Protein AF-0000000085040883 (afdb_homodimer)

Sequence (844 aa):
MKKPRRDFIKTAGLTGFGMVGGILNPQNLAFSSVSKKTGMTKADLSIIGPYGPWANGLISDQLPSLSYRNERYTSLESWRKEAMATVKERMGIPDLGAIPKVTVHDTYENDGLAFEEISWQLPYGNRTKALVIKPAGVVGELPAILAFHDHGGNKYFGLRKITRTGKAQHPLMKVHQEHYYEGKAWANEMAKRGYVVMVSDSFTFASRRVLLEEVPENRRAGLTDENPENEENIAAYNKWAADHEHVMAKSLFCGGTSWPAVFFAEDQMALNILLARKDVDSNNVGCGGLSGGGLRTVMMGGLDHRIKCAVCVGFMSTWTDFLLNRAYTHTWMAYVPRLPNELDFPEILGLRVPLPTLVLNDREDQLYTLSEMQKADKILASVFDKAGASDKYRASYYPGLHKFDKAMQAEAFDWWDKWLKSMKKPRRDFIKTAGLTGFGMVGGILNPQNLAFSSVSKKTGMTKADLSIIGPYGPWANGLISDQLPSLSYRNERYTSLESWRKEAMATVKERMGIPDLGAIPKVTVHDTYENDGLAFEEISWQLPYGNRTKALVIKPAGVVGELPAILAFHDHGGNKYFGLRKITRTGKAQHPLMKVHQEHYYEGKAWANEMAKRGYVVMVSDSFTFASRRVLLEEVPENRRAGLTDENPENEENIAAYNKWAADHEHVMAKSLFCGGTSWPAVFFAEDQMALNILLARKDVDSNNVGCGGLSGGGLRTVMMGGLDHRIKCAVCVGFMSTWTDFLLNRAYTHTWMAYVPRLPNELDFPEILGLRVPLPTLVLNDREDQLYTLSEMQKADKILASVFDKAGASDKYRASYYPGLHKFDKAMQAEAFDWWDKWLKS

pLDDT: mean 89.73, std 22.78, range [14.8, 98.94]

Organism: Cyclobacterium marinum (strain ATCC 25205 / DSM 745 / LMG 13164 / NCIMB 1802) (NCBI:txid880070)

Structure (mmCIF, N/CA/C/O backbone):
data_AF-0000000085040883-model_v1
#
loop_
_entity.id
_entity.type
_entity.pdbx_description
1 polymer 'Peptidase S9 prolyl oligopeptidase catalytic domain-containing protein'
#
loop_
_atom_site.group_PDB
_atom_site.id
_atom_site.type_symbol
_atom_site.label_atom_id
_atom_site.label_alt_id
_atom_site.label_comp_id
_atom_site.label_asym_id
_atom_site.label_entity_id
_atom_site.label_seq_id
_atom_site.pdbx_PDB_ins_code
_atom_site.Cartn_x
_atom_site.Cartn_y
_atom_site.Cartn_z
_atom_site.occupancy
_atom_site.B_iso_or_equiv
_atom_site.auth_seq_id
_atom_site.auth_comp_id
_atom_site.auth_asym_id
_atom_site.auth_atom_id
_atom_site.pdbx_PDB_model_num
ATOM 1 N N . MET A 1 1 ? -65.688 21.234 -38.344 1 17.09 1 MET A N 1
ATOM 2 C CA . MET A 1 1 ? -66.25 20.172 -39.188 1 17.09 1 MET A CA 1
ATOM 3 C C . MET A 1 1 ? -65.75 18.812 -38.719 1 17.09 1 MET A C 1
ATOM 5 O O . MET A 1 1 ? -65.938 17.797 -39.406 1 17.09 1 MET A O 1
ATOM 9 N N . LYS A 1 2 ? -64.688 18.719 -37.875 1 16.86 2 LYS A N 1
ATOM 10 C CA . LYS A 1 2 ? -63.469 18.016 -37.562 1 16.86 2 LYS A CA 1
ATOM 11 C C . LYS A 1 2 ? -63.75 16.641 -36.938 1 16.86 2 LYS A C 1
ATOM 13 O O . LYS A 1 2 ? -64.625 16.516 -36.062 1 16.86 2 LYS A O 1
ATOM 18 N N . LYS A 1 3 ? -62.969 15.617 -37.219 1 16.97 3 LYS A N 1
ATOM 19 C CA . LYS A 1 3 ? -63.094 14.375 -37.969 1 16.97 3 LYS A CA 1
ATOM 20 C C . LYS A 1 3 ? -63.531 13.227 -37.062 1 16.97 3 LYS A C 1
ATOM 22 O O . LYS A 1 3 ? -63.25 13.258 -35.844 1 16.97 3 LYS A O 1
ATOM 27 N N . PRO A 1 4 ? -63.906 12.133 -37.625 1 16.94 4 PRO A N 1
ATOM 28 C CA . PRO A 1 4 ? -64.812 10.961 -37.781 1 16.94 4 PRO A CA 1
ATOM 29 C C . PRO A 1 4 ? -64.25 9.742 -37.031 1 16.94 4 PRO A C 1
ATOM 31 O O . PRO A 1 4 ? -63.031 9.508 -37 1 16.94 4 PRO A O 1
ATOM 34 N N . ARG A 1 5 ? -64.812 9.383 -35.906 1 18.22 5 ARG A N 1
ATOM 35 C CA . ARG A 1 5 ? -64.688 8.375 -34.875 1 18.22 5 ARG A CA 1
ATOM 36 C C . ARG A 1 5 ? -64.625 6.973 -35.469 1 18.22 5 ARG A C 1
ATOM 38 O O . ARG A 1 5 ? -65.562 6.48 -36.031 1 18.22 5 ARG A O 1
ATOM 45 N N . ARG A 1 6 ? -63.312 6.734 -36.188 1 17.28 6 ARG A N 1
ATOM 46 C CA . ARG A 1 6 ? -63 5.652 -37.094 1 17.28 6 ARG A CA 1
ATOM 47 C C . ARG A 1 6 ? -63.594 4.332 -36.625 1 17.28 6 ARG A C 1
ATOM 49 O O . ARG A 1 6 ? -63.531 4.004 -35.438 1 17.28 6 ARG A O 1
ATOM 56 N N . ASP A 1 7 ? -64.375 3.707 -37.344 1 15.28 7 ASP A N 1
ATOM 57 C CA . ASP A 1 7 ? -65.312 2.65 -37.688 1 15.28 7 ASP A CA 1
ATOM 58 C C . ASP A 1 7 ? -64.75 1.277 -37.312 1 15.28 7 ASP A C 1
ATOM 60 O O . ASP A 1 7 ? -63.531 1.065 -37.281 1 15.28 7 ASP A O 1
ATOM 64 N N . PHE A 1 8 ? -65.5 0.35 -36.562 1 16.27 8 PHE A N 1
ATOM 65 C CA . PHE A 1 8 ? -65.875 -0.803 -35.75 1 16.27 8 PHE A CA 1
ATOM 66 C C . PHE A 1 8 ? -65.5 -2.102 -36.438 1 16.27 8 PHE A C 1
ATOM 68 O O . PHE A 1 8 ? -65.312 -3.141 -35.781 1 16.27 8 PHE A O 1
ATOM 75 N N . ILE A 1 9 ? -65.375 -2.166 -37.844 1 14.81 9 ILE A N 1
ATOM 76 C CA . ILE A 1 9 ? -66.188 -3.256 -38.406 1 14.81 9 ILE A CA 1
ATOM 77 C C . ILE A 1 9 ? -65.438 -4.578 -38.219 1 14.81 9 ILE A C 1
ATOM 79 O O . ILE A 1 9 ? -66.062 -5.594 -37.875 1 14.81 9 ILE A O 1
ATOM 83 N N . LYS A 1 10 ? -64.188 -4.785 -38.688 1 15.96 10 LYS A N 1
ATOM 84 C CA . LYS A 1 10 ? -64.25 -5.828 -39.719 1 15.96 10 LYS A CA 1
ATOM 85 C C . LYS A 1 10 ? -64.438 -7.203 -39.094 1 15.96 10 LYS A C 1
ATOM 87 O O . LYS A 1 10 ? -64.062 -7.449 -37.969 1 15.96 10 LYS A O 1
ATOM 92 N N . THR A 1 11 ? -65.062 -8.242 -39.688 1 15.48 11 THR A N 1
ATOM 93 C CA . THR A 1 11 ? -65.875 -9.445 -39.844 1 15.48 11 THR A CA 1
ATOM 94 C C . THR A 1 11 ? -65.062 -10.703 -39.562 1 15.48 11 THR A C 1
ATOM 96 O O . THR A 1 11 ? -65.625 -11.742 -39.188 1 15.48 11 THR A O 1
ATOM 99 N N . ALA A 1 12 ? -63.688 -10.695 -39.969 1 15.8 12 ALA A N 1
ATOM 100 C CA . ALA A 1 12 ? -63.531 -11.898 -40.781 1 15.8 12 ALA A CA 1
ATOM 101 C C . ALA A 1 12 ? -63.781 -13.156 -39.969 1 15.8 12 ALA A C 1
ATOM 103 O O . ALA A 1 12 ? -63.75 -13.117 -38.719 1 15.8 12 ALA A O 1
ATOM 104 N N . GLY A 1 13 ? -62.875 -14.273 -40.25 1 16.61 13 GLY A N 1
ATOM 105 C CA . GLY A 1 13 ? -62.969 -15.602 -40.844 1 16.61 13 GLY A CA 1
ATOM 106 C C . GLY A 1 13 ? -63.031 -16.703 -39.812 1 16.61 13 GLY A C 1
ATOM 107 O O . GLY A 1 13 ? -62.438 -16.594 -38.719 1 16.61 13 GLY A O 1
ATOM 108 N N . LEU A 1 14 ? -63.938 -17.609 -39.781 1 17.12 14 LEU A N 1
ATOM 109 C CA . LEU A 1 14 ? -64.625 -18.719 -39.156 1 17.12 14 LEU A CA 1
ATOM 110 C C . LEU A 1 14 ? -63.625 -19.75 -38.625 1 17.12 14 LEU A C 1
ATOM 112 O O . LEU A 1 14 ? -62.5 -19.828 -39.094 1 17.12 14 LEU A O 1
ATOM 116 N N . THR A 1 15 ? -64 -21.031 -37.938 1 17.17 15 THR A N 1
ATOM 117 C CA . THR A 1 15 ? -64.125 -21.875 -36.75 1 17.17 15 THR A CA 1
ATOM 118 C C . THR A 1 15 ? -63.344 -23.172 -36.969 1 17.17 15 THR A C 1
ATOM 120 O O . THR A 1 15 ? -63.312 -24.047 -36.125 1 17.17 15 THR A O 1
ATOM 123 N N . GLY A 1 16 ? -62.625 -23.453 -38.188 1 17.5 16 GLY A N 1
ATOM 124 C CA . GLY A 1 16 ? -62.688 -24.875 -38.5 1 17.5 16 GLY A CA 1
ATOM 125 C C . GLY A 1 16 ? -61.969 -25.719 -37.469 1 17.5 16 GLY A C 1
ATOM 126 O O . GLY A 1 16 ? -60.969 -25.297 -36.875 1 17.5 16 GLY A O 1
ATOM 127 N N . PHE A 1 17 ? -62.469 -26.984 -36.812 1 17.75 17 PHE A N 1
ATOM 128 C CA . PHE A 1 17 ? -62.438 -27.875 -35.656 1 17.75 17 PHE A CA 1
ATOM 129 C C . PHE A 1 17 ? -61.25 -28.828 -35.75 1 17.75 17 PHE A C 1
ATOM 131 O O . PHE A 1 17 ? -60.938 -29.562 -34.812 1 17.75 17 PHE A O 1
ATOM 138 N N . GLY A 1 18 ? -60.469 -29.031 -36.938 1 18.59 18 GLY A N 1
ATOM 139 C CA . GLY A 1 18 ? -60.156 -30.438 -37.125 1 18.59 18 GLY A CA 1
ATOM 140 C C . GLY A 1 18 ? -59.188 -30.984 -36.094 1 18.59 18 GLY A C 1
ATOM 141 O O . GLY A 1 18 ? -58.469 -30.219 -35.469 1 18.59 18 GLY A O 1
ATOM 142 N N . MET A 1 19 ? -59.125 -32.344 -35.594 1 19.59 19 MET A N 1
ATOM 143 C CA . MET A 1 19 ? -58.844 -33.281 -34.531 1 19.59 19 MET A CA 1
ATOM 144 C C . MET A 1 19 ? -57.375 -33.688 -34.562 1 19.59 19 MET A C 1
ATOM 146 O O . MET A 1 19 ? -56.938 -34.562 -33.781 1 19.59 19 MET A O 1
ATOM 150 N N . VAL A 1 20 ? -56.438 -33.25 -35.562 1 19.09 20 VAL A N 1
ATOM 151 C CA . VAL A 1 20 ? -55.406 -34.156 -36.031 1 19.09 20 VAL A CA 1
ATOM 152 C C . VAL A 1 20 ? -54.469 -34.531 -34.906 1 19.09 20 VAL A C 1
ATOM 154 O O . VAL A 1 20 ? -54.375 -33.812 -33.875 1 19.09 20 VAL A O 1
ATOM 157 N N . GLY A 1 21 ? -53.312 -35.469 -35.188 1 21.73 21 GLY A N 1
ATOM 158 C CA . GLY A 1 21 ? -52.438 -36.562 -34.875 1 21.73 21 GLY A CA 1
ATOM 159 C C . GLY A 1 21 ? -51.156 -36.156 -34.125 1 21.73 21 GLY A C 1
ATOM 160 O O . GLY A 1 21 ? -50.219 -36.938 -34 1 21.73 21 GLY A O 1
ATOM 161 N N . GLY A 1 22 ? -50.969 -35.219 -33.188 1 19.19 22 GLY A N 1
ATOM 162 C CA . GLY A 1 22 ? -49.812 -34.406 -32.875 1 19.19 22 GLY A CA 1
ATOM 163 C C . GLY A 1 22 ? -48.719 -35.156 -32.156 1 19.19 22 GLY A C 1
ATOM 164 O O . GLY A 1 22 ? -48.969 -35.875 -31.188 1 19.19 22 GLY A O 1
ATOM 165 N N . ILE A 1 23 ? -47.625 -35.562 -32.969 1 22.66 23 ILE A N 1
ATOM 166 C CA . ILE A 1 23 ? -46.344 -36.125 -32.562 1 22.66 23 ILE A CA 1
ATOM 167 C C . ILE A 1 23 ? -45.75 -35.312 -31.422 1 22.66 23 ILE A C 1
ATOM 169 O O . ILE A 1 23 ? -45.688 -34.094 -31.516 1 22.66 23 ILE A O 1
ATOM 173 N N . LEU A 1 24 ? -45.625 -35.75 -30.219 1 21.86 24 LEU A N 1
ATOM 174 C CA . LEU A 1 24 ? -45.281 -35.125 -28.953 1 21.86 24 LEU A CA 1
ATOM 175 C C . LEU A 1 24 ? -43.844 -34.594 -28.969 1 21.86 24 LEU A C 1
ATOM 177 O O . LEU A 1 24 ? -42.906 -35.406 -29.094 1 21.86 24 LEU A O 1
ATOM 181 N N . ASN A 1 25 ? -43.531 -33.5 -29.703 1 19.73 25 ASN A N 1
ATOM 182 C CA . ASN A 1 25 ? -42.156 -33 -29.781 1 19.73 25 ASN A CA 1
ATOM 183 C C . ASN A 1 25 ? -41.594 -32.75 -28.406 1 19.73 25 ASN A C 1
ATOM 185 O O . ASN A 1 25 ? -42.188 -31.984 -27.609 1 19.73 25 ASN A O 1
ATOM 189 N N . PRO A 1 26 ? -40.594 -33.5 -27.891 1 24.16 26 PRO A N 1
ATOM 190 C CA . PRO A 1 26 ? -40.125 -33.281 -26.531 1 24.16 26 PRO A CA 1
ATOM 191 C C . PRO A 1 26 ? -39.625 -31.875 -26.281 1 24.16 26 PRO A C 1
ATOM 193 O O . PRO A 1 26 ? -39.031 -31.266 -27.172 1 24.16 26 PRO A O 1
ATOM 196 N N . GLN A 1 27 ? -40.25 -31.031 -25.547 1 21.8 27 GLN A N 1
ATOM 197 C CA . GLN A 1 27 ? -40 -29.641 -25.203 1 21.8 27 GLN A CA 1
ATOM 198 C C . GLN A 1 27 ? -38.594 -29.453 -24.656 1 21.8 27 GLN A C 1
ATOM 200 O O . GLN A 1 27 ? -38.125 -30.203 -23.797 1 21.8 27 GLN A O 1
ATOM 205 N N . ASN A 1 28 ? -37.75 -28.828 -25.547 1 21.38 28 ASN A N 1
ATOM 206 C CA . ASN A 1 28 ? -36.406 -28.281 -25.25 1 21.38 28 ASN A CA 1
ATOM 207 C C . ASN A 1 28 ? -36.438 -27.438 -23.969 1 21.38 28 ASN A C 1
ATOM 209 O O . ASN A 1 28 ? -37.156 -26.438 -23.891 1 21.38 28 ASN A O 1
ATOM 213 N N . LEU A 1 29 ? -36.406 -27.938 -22.859 1 22.28 29 LEU A N 1
ATOM 214 C CA . LEU A 1 29 ? -36.281 -27.156 -21.641 1 22.28 29 LEU A CA 1
ATOM 215 C C . LEU A 1 29 ? -35.156 -26.109 -21.781 1 22.28 29 LEU A C 1
ATOM 217 O O . LEU A 1 29 ? -34 -26.469 -21.922 1 22.28 29 LEU A O 1
ATOM 221 N N . ALA A 1 30 ? -35.469 -24.953 -22.328 1 24 30 ALA A N 1
ATOM 222 C CA . ALA A 1 30 ? -34.594 -23.781 -22.297 1 24 30 ALA A CA 1
ATOM 223 C C . ALA A 1 30 ? -34.125 -23.484 -20.875 1 24 30 ALA A C 1
ATOM 225 O O . ALA A 1 30 ? -34.938 -23.156 -20 1 24 30 ALA A O 1
ATOM 226 N N . PHE A 1 31 ? -33.25 -24.203 -20.422 1 23.94 31 PHE A N 1
ATOM 227 C CA . PHE A 1 31 ? -32.562 -23.688 -19.234 1 23.94 31 PHE A CA 1
ATOM 228 C C . PHE A 1 31 ? -32.281 -22.203 -19.391 1 23.94 31 PHE A C 1
ATOM 230 O O . PHE A 1 31 ? -31.5 -21.797 -20.25 1 23.94 31 PHE A O 1
ATOM 237 N N . SER A 1 32 ? -33.375 -21.438 -19.203 1 24.66 32 SER A N 1
ATOM 238 C CA . SER A 1 32 ? -33.094 -20.016 -19.047 1 24.66 32 SER A CA 1
ATOM 239 C C . SER A 1 32 ? -31.953 -19.781 -18.062 1 24.66 32 SER A C 1
ATOM 241 O O . SER A 1 32 ? -32.062 -20.141 -16.891 1 24.66 32 SER A O 1
ATOM 243 N N . SER A 1 33 ? -30.844 -19.953 -18.531 1 26.08 33 SER A N 1
ATOM 244 C CA . SER A 1 33 ? -29.734 -19.344 -17.797 1 26.08 33 SER A CA 1
ATOM 245 C C . SER A 1 33 ? -30.094 -17.953 -17.312 1 26.08 33 SER A C 1
ATOM 247 O O . SER A 1 33 ? -30.234 -17.031 -18.125 1 26.08 33 SER A O 1
ATOM 249 N N . VAL A 1 34 ? -31.062 -17.938 -16.406 1 27.48 34 VAL A N 1
ATOM 250 C CA . VAL A 1 34 ? -31.203 -16.656 -15.711 1 27.48 34 VAL A CA 1
ATOM 251 C C . VAL A 1 34 ? -29.828 -16.094 -15.391 1 27.48 34 VAL A C 1
ATOM 253 O O . VAL A 1 34 ? -29.078 -16.656 -14.586 1 27.48 34 VAL A O 1
ATOM 256 N N . SER A 1 35 ? -29.188 -15.758 -16.359 1 26.89 35 SER A N 1
ATOM 257 C CA . SER A 1 35 ? -28.188 -14.758 -16.031 1 26.89 35 SER A CA 1
ATOM 258 C C . SER A 1 35 ? -28.75 -13.672 -15.133 1 26.89 35 SER A C 1
ATOM 260 O O . SER A 1 35 ? -29.609 -12.898 -15.547 1 26.89 35 SER A O 1
ATOM 262 N N . LYS A 1 36 ? -29.109 -14 -13.938 1 29.69 36 LYS A N 1
ATOM 263 C CA . LYS A 1 36 ? -29.297 -12.797 -13.125 1 29.69 36 LYS A CA 1
ATOM 264 C C . LYS A 1 36 ? -28.328 -11.695 -13.547 1 29.69 36 LYS A C 1
ATOM 266 O O . LYS A 1 36 ? -27.109 -11.812 -13.359 1 29.69 36 LYS A O 1
ATOM 271 N N . LYS A 1 37 ? -28.625 -11.031 -14.609 1 33.06 37 LYS A N 1
ATOM 272 C CA . LYS A 1 37 ? -28.156 -9.656 -14.625 1 33.06 37 LYS A CA 1
ATOM 273 C C . LYS A 1 37 ? -28.234 -9.023 -13.242 1 33.06 37 LYS A C 1
ATOM 275 O O . LYS A 1 37 ? -29.312 -8.602 -12.812 1 33.06 37 LYS A O 1
ATOM 280 N N . THR A 1 38 ? -27.75 -9.594 -12.281 1 32.91 38 THR A N 1
ATOM 281 C CA . THR A 1 38 ? -27.703 -8.656 -11.164 1 32.91 38 THR A CA 1
ATOM 282 C C . THR A 1 38 ? -27.438 -7.234 -11.664 1 32.91 38 THR A C 1
ATOM 284 O O . THR A 1 38 ? -26.344 -6.93 -12.133 1 32.91 38 THR A O 1
ATOM 287 N N . GLY A 1 39 ? -28.344 -6.734 -12.406 1 33.59 39 GLY A N 1
ATOM 288 C CA . GLY A 1 39 ? -28.438 -5.328 -12.766 1 33.59 39 GLY A CA 1
ATOM 289 C C . GLY A 1 39 ? -27.906 -4.402 -11.688 1 33.59 39 GLY A C 1
ATOM 290 O O . GLY A 1 39 ? -28.641 -3.961 -10.812 1 33.59 39 GLY A O 1
ATOM 291 N N . MET A 1 40 ? -26.797 -4.629 -11.211 1 38.75 40 MET A N 1
ATOM 292 C CA . MET A 1 40 ? -26.328 -3.506 -10.406 1 38.75 40 MET A CA 1
ATOM 293 C C . MET A 1 40 ? -26.562 -2.184 -11.125 1 38.75 40 MET A C 1
ATOM 295 O O . MET A 1 40 ? -26.266 -2.053 -12.312 1 38.75 40 MET A O 1
ATOM 299 N N . THR A 1 41 ? -27.562 -1.48 -10.883 1 43.84 41 THR A N 1
ATOM 300 C CA . THR A 1 41 ? -27.719 -0.134 -11.422 1 43.84 41 THR A CA 1
ATOM 301 C C . THR A 1 41 ? -26.375 0.597 -11.453 1 43.84 41 THR A C 1
ATOM 303 O O . THR A 1 41 ? -25.453 0.248 -10.711 1 43.84 41 THR A O 1
ATOM 306 N N . LYS A 1 42 ? -26.172 1.406 -12.547 1 48.47 42 LYS A N 1
ATOM 307 C CA . LYS A 1 42 ? -25.031 2.301 -12.75 1 48.47 42 LYS A CA 1
ATOM 308 C C . LYS A 1 42 ? -24.562 2.904 -11.43 1 48.47 42 LYS A C 1
ATOM 310 O O . LYS A 1 42 ? -23.359 3.113 -11.227 1 48.47 42 LYS A O 1
ATOM 315 N N . ALA A 1 43 ? -25.594 3.133 -10.492 1 50.28 43 ALA A N 1
ATOM 316 C CA . ALA A 1 43 ? -25.359 3.805 -9.211 1 50.28 43 ALA A CA 1
ATOM 317 C C . ALA A 1 43 ? -24.641 2.879 -8.227 1 50.28 43 ALA A C 1
ATOM 319 O O . ALA A 1 43 ? -24.109 3.336 -7.219 1 50.28 43 ALA A O 1
ATOM 320 N N . ASP A 1 44 ? -24.344 1.497 -8.516 1 71.94 44 ASP A N 1
ATOM 321 C CA . ASP A 1 44 ? -23.906 0.546 -7.504 1 71.94 44 ASP A CA 1
ATOM 322 C C . ASP A 1 44 ? -22.516 0.003 -7.832 1 71.94 44 ASP A C 1
ATOM 324 O O . ASP A 1 44 ? -22.016 -0.889 -7.145 1 71.94 44 ASP A O 1
ATOM 328 N N . LEU A 1 45 ? -21.891 0.711 -8.742 1 90.94 45 LEU A N 1
ATOM 329 C CA . LEU A 1 45 ? -20.594 0.159 -9.125 1 90.94 45 LEU A CA 1
ATOM 330 C C . LEU A 1 45 ? -19.484 0.733 -8.258 1 90.94 45 LEU A C 1
ATOM 332 O O . LEU A 1 45 ? -19.406 1.948 -8.055 1 90.94 45 LEU A O 1
ATOM 336 N N . SER A 1 46 ? -18.734 -0.109 -7.762 1 96.19 46 SER A N 1
ATOM 337 C CA . SER A 1 46 ? -17.547 0.35 -7.051 1 96.19 46 SER A CA 1
ATOM 338 C C . SER A 1 46 ? -16.391 0.585 -8.008 1 96.19 46 SER A C 1
ATOM 340 O O . SER A 1 46 ? -16.391 0.069 -9.133 1 96.19 46 SER A O 1
ATOM 342 N N . ILE A 1 47 ? -15.43 1.275 -7.531 1 96.5 47 ILE A N 1
ATOM 343 C CA . ILE A 1 47 ? -14.289 1.647 -8.352 1 96.5 47 ILE A CA 1
ATOM 344 C C . ILE A 1 47 ? -13.398 0.428 -8.586 1 96.5 47 ILE A C 1
ATOM 346 O O . ILE A 1 47 ? -12.5 0.458 -9.43 1 96.5 47 ILE A O 1
ATOM 350 N N . ILE A 1 48 ? -13.617 -0.682 -7.879 1 97.56 48 ILE A N 1
ATOM 351 C CA . ILE A 1 48 ? -12.859 -1.899 -8.148 1 97.56 48 ILE A CA 1
ATOM 352 C C . ILE A 1 48 ? -13.805 -3.002 -8.617 1 97.56 48 ILE A C 1
ATOM 354 O O . ILE A 1 48 ? -13.516 -4.191 -8.445 1 97.56 48 ILE A O 1
ATOM 358 N N . GLY A 1 49 ? -14.883 -2.598 -9.156 1 96.81 49 GLY A N 1
ATOM 359 C CA . GLY A 1 49 ? -15.812 -3.535 -9.766 1 96.81 49 GLY A CA 1
ATOM 360 C C . GLY A 1 49 ? -16.484 -4.449 -8.758 1 96.81 49 GLY A C 1
ATOM 361 O O . GLY A 1 49 ? -16.891 -4.004 -7.68 1 96.81 49 GLY A O 1
ATOM 362 N N . PRO A 1 50 ? -16.641 -5.695 -9.148 1 95.81 50 PRO A N 1
ATOM 363 C CA . PRO A 1 50 ? -17.375 -6.645 -8.305 1 95.81 50 PRO A CA 1
ATOM 364 C C . PRO A 1 50 ? -16.609 -7.035 -7.051 1 95.81 50 PRO A C 1
ATOM 366 O O . PRO A 1 50 ? -17.156 -7.695 -6.164 1 95.81 50 PRO A O 1
ATOM 369 N N . TYR A 1 51 ? -15.43 -6.66 -6.934 1 97.06 51 TYR A N 1
ATOM 370 C CA . TYR A 1 51 ? -14.625 -6.973 -5.754 1 97.06 51 TYR A CA 1
ATOM 371 C C . TYR A 1 51 ? -14.938 -6.012 -4.613 1 97.06 51 TYR A C 1
ATOM 373 O O . TYR A 1 51 ? -14.648 -6.305 -3.449 1 97.06 51 TYR A O 1
ATOM 381 N N . GLY A 1 52 ? -15.484 -4.844 -4.938 1 97.12 52 GLY A N 1
ATOM 382 C CA . GLY A 1 52 ? -15.727 -3.779 -3.977 1 97.12 52 GLY A CA 1
ATOM 383 C C . GLY A 1 52 ? -16.672 -4.184 -2.863 1 97.12 52 GLY A C 1
ATOM 384 O O . GLY A 1 52 ? -16.312 -4.145 -1.686 1 97.12 52 GLY A O 1
ATOM 385 N N . PRO A 1 53 ? -17.875 -4.637 -3.23 1 96.69 53 PRO A N 1
ATOM 386 C CA . PRO A 1 53 ? -18.828 -5.016 -2.186 1 96.69 53 PRO A CA 1
ATOM 387 C C . PRO A 1 53 ? -18.297 -6.121 -1.274 1 96.69 53 PRO A C 1
ATOM 389 O O . PRO A 1 53 ? -18.516 -6.082 -0.061 1 96.69 53 PRO A O 1
ATOM 392 N N . TRP A 1 54 ? -17.609 -7.07 -1.855 1 96.69 54 TRP A N 1
ATOM 393 C CA . TRP A 1 54 ? -17.031 -8.133 -1.044 1 96.69 54 TRP A CA 1
ATOM 394 C C . TRP A 1 54 ? -15.992 -7.578 -0.074 1 96.69 54 TRP A C 1
ATOM 396 O O . TRP A 1 54 ? -16.047 -7.863 1.125 1 96.69 54 TRP A O 1
ATOM 406 N N . ALA A 1 55 ? -15.07 -6.828 -0.59 1 97.31 55 ALA A N 1
ATOM 407 C CA . ALA A 1 55 ? -14.016 -6.266 0.25 1 97.31 55 ALA A CA 1
ATOM 408 C C . ALA A 1 55 ? -14.602 -5.406 1.365 1 97.31 55 ALA A C 1
ATOM 410 O O . ALA A 1 55 ? -14.125 -5.441 2.502 1 97.31 55 ALA A O 1
ATOM 411 N N . ASN A 1 56 ? -15.586 -4.594 1 1 97.38 56 ASN A N 1
ATOM 412 C CA . ASN A 1 56 ? -16.25 -3.773 2.012 1 97.38 56 ASN A CA 1
ATOM 413 C C . ASN A 1 56 ? -16.906 -4.633 3.09 1 97.38 56 ASN A C 1
ATOM 415 O O . ASN A 1 56 ? -16.953 -4.234 4.254 1 97.38 56 ASN A O 1
ATOM 419 N N . GLY A 1 57 ? -17.391 -5.781 2.678 1 96.62 57 GLY A N 1
ATOM 420 C CA . GLY A 1 57 ? -18.016 -6.699 3.611 1 96.62 57 GLY A CA 1
ATOM 421 C C . GLY A 1 57 ? -17.062 -7.234 4.66 1 96.62 57 GLY A C 1
ATOM 422 O O . GLY A 1 57 ? -17.5 -7.637 5.746 1 96.62 57 GLY A O 1
ATOM 423 N N . LEU A 1 58 ? -15.789 -7.246 4.398 1 96.12 58 LEU A N 1
ATOM 424 C CA . LEU A 1 58 ? -14.789 -7.742 5.336 1 96.12 58 LEU A CA 1
ATOM 425 C C . LEU A 1 58 ? -14.727 -6.871 6.586 1 96.12 58 LEU A C 1
ATOM 427 O O . LEU A 1 58 ? -14.289 -7.324 7.645 1 96.12 58 LEU A O 1
ATOM 431 N N . ILE A 1 59 ? -15.211 -5.566 6.48 1 95.5 59 ILE A N 1
ATOM 432 C CA . ILE A 1 59 ? -15.008 -4.648 7.598 1 95.5 59 ILE A CA 1
ATOM 433 C C . ILE A 1 59 ? -16.344 -4.039 8.016 1 95.5 59 ILE A C 1
ATOM 435 O O . ILE A 1 59 ? -16.422 -3.27 8.977 1 95.5 59 ILE A O 1
ATOM 439 N N . SER A 1 60 ? -17.391 -4.332 7.332 1 91.88 60 SER A N 1
ATOM 440 C CA . SER A 1 60 ? -18.609 -3.566 7.562 1 91.88 60 SER A CA 1
ATOM 441 C C . SER A 1 60 ? -19.656 -4.391 8.312 1 91.88 60 SER A C 1
ATOM 443 O O . SER A 1 60 ? -20.672 -3.863 8.75 1 91.88 60 SER A O 1
ATOM 445 N N . ASP A 1 61 ? -19.391 -5.66 8.492 1 89.06 61 ASP A N 1
ATOM 446 C CA . ASP A 1 61 ? -20.406 -6.523 9.094 1 89.06 61 ASP A CA 1
ATOM 447 C C . ASP A 1 61 ? -20.484 -6.297 10.602 1 89.06 61 ASP A C 1
ATOM 449 O O . ASP A 1 61 ? -21.547 -6.516 11.211 1 89.06 61 ASP A O 1
ATOM 453 N N . GLN A 1 62 ? -19.484 -5.949 11.172 1 92.12 62 GLN A N 1
ATOM 454 C CA . GLN A 1 62 ? -19.391 -5.672 12.602 1 92.12 62 GLN A CA 1
ATOM 455 C C . GLN A 1 62 ? -18.547 -4.426 12.875 1 92.12 62 GLN A C 1
ATOM 457 O O . GLN A 1 62 ? -17.844 -3.947 11.984 1 92.12 62 GLN A O 1
ATOM 462 N N . LEU A 1 63 ? -18.75 -3.887 14.102 1 96.88 63 LEU A N 1
ATOM 463 C CA . LEU A 1 63 ? -17.844 -2.809 14.5 1 96.88 63 LEU A CA 1
ATOM 464 C C . LEU A 1 63 ? -16.391 -3.27 14.461 1 96.88 63 LEU A C 1
ATOM 466 O O . LEU A 1 63 ? -16.094 -4.414 14.812 1 96.88 63 LEU A O 1
ATOM 470 N N . PRO A 1 64 ? -15.562 -2.367 14.008 1 97.94 64 PRO A N 1
ATOM 471 C CA . PRO A 1 64 ? -14.148 -2.736 14.125 1 97.94 64 PRO A CA 1
ATOM 472 C C . PRO A 1 64 ? -13.773 -3.17 15.539 1 97.94 64 PRO A C 1
ATOM 474 O O . PRO A 1 64 ? -14.32 -2.652 16.516 1 97.94 64 PRO A O 1
ATOM 477 N N . SER A 1 65 ? -12.789 -3.988 15.727 1 98 65 SER A N 1
ATOM 478 C CA . SER A 1 65 ? -12.516 -4.684 16.984 1 98 65 SER A CA 1
ATOM 479 C C . SER A 1 65 ? -12.094 -3.707 18.078 1 98 65 SER A C 1
ATOM 481 O O . SER A 1 65 ? -12.312 -3.965 19.266 1 98 65 SER A O 1
ATOM 483 N N . LEU A 1 66 ? -11.594 -2.547 17.656 1 98.62 66 LEU A N 1
ATOM 484 C CA . LEU A 1 66 ? -11.102 -1.601 18.656 1 98.62 66 LEU A CA 1
ATOM 485 C C . LEU A 1 66 ? -11.93 -0.316 18.641 1 98.62 66 LEU A C 1
ATOM 487 O O . LEU A 1 66 ? -11.477 0.724 19.125 1 98.62 66 LEU A O 1
ATOM 491 N N . SER A 1 67 ? -13.086 -0.377 18.062 1 98.62 67 SER A N 1
ATOM 492 C CA . SER A 1 67 ? -13.992 0.763 18.172 1 98.62 67 SER A CA 1
ATOM 493 C C . SER A 1 67 ? -14.43 1 19.609 1 98.62 67 SER A C 1
ATOM 495 O O . SER A 1 67 ? -14.914 0.082 20.281 1 98.62 67 SER A O 1
ATOM 497 N N . TYR A 1 68 ? -14.359 2.203 20.078 1 98.56 68 TYR A N 1
ATOM 498 C CA . TYR A 1 68 ? -14.812 2.521 21.422 1 98.56 68 TYR A CA 1
ATOM 499 C C . TYR A 1 68 ? -16.312 2.293 21.562 1 98.56 68 TYR A C 1
ATOM 501 O O . TYR A 1 68 ? -16.828 2.141 22.672 1 98.56 68 TYR A O 1
ATOM 509 N N . ARG A 1 69 ? -16.984 2.201 20.484 1 98.06 69 ARG A N 1
ATOM 510 C CA . ARG A 1 69 ? -18.438 2.023 20.469 1 98.06 69 ARG A CA 1
ATOM 511 C C . ARG A 1 69 ? -18.828 0.612 20.891 1 98.06 69 ARG A C 1
ATOM 513 O O . ARG A 1 69 ? -19.984 0.344 21.188 1 98.06 69 ARG A O 1
ATOM 520 N N . ASN A 1 70 ? -17.797 -0.254 20.875 1 97.88 70 ASN A N 1
ATOM 521 C CA . ASN A 1 70 ? -18.062 -1.59 21.391 1 97.88 70 ASN A CA 1
ATOM 522 C C . ASN A 1 70 ? -18.391 -1.551 22.891 1 97.88 70 ASN A C 1
ATOM 524 O O . ASN A 1 70 ? -17.703 -0.893 23.672 1 97.88 70 ASN A O 1
ATOM 528 N N . GLU A 1 71 ? -19.312 -2.334 23.297 1 96.88 71 GLU A N 1
ATOM 529 C CA . GLU A 1 71 ? -19.797 -2.334 24.672 1 96.88 71 GLU A CA 1
ATOM 530 C C . GLU A 1 71 ? -18.734 -2.865 25.641 1 96.88 71 GLU A C 1
ATOM 532 O O . GLU A 1 71 ? -18.734 -2.518 26.828 1 96.88 71 GLU A O 1
ATOM 537 N N . ARG A 1 72 ? -17.906 -3.539 25.109 1 96.94 72 ARG A N 1
ATOM 538 C CA . ARG A 1 72 ? -16.891 -4.148 25.969 1 96.94 72 ARG A CA 1
ATOM 539 C C . ARG A 1 72 ? -15.93 -3.096 26.516 1 96.94 72 ARG A C 1
ATOM 541 O O . ARG A 1 72 ? -15.266 -3.324 27.531 1 96.94 72 ARG A O 1
ATOM 548 N N . TYR A 1 73 ? -15.891 -2.033 25.875 1 97.62 73 TYR A N 1
ATOM 549 C CA . TYR A 1 73 ? -15 -0.985 26.359 1 97.62 73 TYR A CA 1
ATOM 550 C C . TYR A 1 73 ? -15.719 -0.064 27.344 1 97.62 73 TYR A C 1
ATOM 552 O O . TYR A 1 73 ? -16.625 0.68 26.953 1 97.62 73 TYR A O 1
ATOM 560 N N . THR A 1 74 ? -15.234 -0.097 28.578 1 96.88 74 THR A N 1
ATOM 561 C CA . THR A 1 74 ? -15.867 0.698 29.625 1 96.88 74 THR A CA 1
ATOM 562 C C . THR A 1 74 ? -14.898 1.727 30.188 1 96.88 74 THR A C 1
ATOM 564 O O . THR A 1 74 ? -15.312 2.721 30.797 1 96.88 74 THR A O 1
ATOM 567 N N . SER A 1 75 ? -13.625 1.459 30.031 1 97.88 75 SER A N 1
ATOM 568 C CA . SER A 1 75 ? -12.586 2.389 30.469 1 97.88 75 SER A CA 1
ATOM 569 C C . SER A 1 75 ? -11.961 3.115 29.281 1 97.88 75 SER A C 1
ATOM 571 O O . SER A 1 75 ? -11.297 2.494 28.453 1 97.88 75 SER A O 1
ATOM 573 N N . LEU A 1 76 ? -12.117 4.383 29.297 1 97.69 76 LEU A N 1
ATOM 574 C CA . LEU A 1 76 ? -11.555 5.199 28.234 1 97.69 76 LEU A CA 1
ATOM 575 C C . LEU A 1 76 ? -10.039 5.066 28.188 1 97.69 76 LEU A C 1
ATOM 577 O O . LEU A 1 76 ? -9.453 4.934 27.109 1 97.69 76 LEU A O 1
ATOM 581 N N . GLU A 1 77 ? -9.477 5.102 29.297 1 97.31 77 GLU A N 1
ATOM 582 C CA . GLU A 1 77 ? -8.016 5.066 29.406 1 97.31 77 GLU A CA 1
ATOM 583 C C . GLU A 1 77 ? -7.461 3.734 28.906 1 97.31 77 GLU A C 1
ATOM 585 O O . GLU A 1 77 ? -6.504 3.707 28.125 1 97.31 77 GLU A O 1
ATOM 590 N N . SER A 1 78 ? -8.055 2.691 29.344 1 97.94 78 SER A N 1
ATOM 591 C CA . SER A 1 78 ? -7.59 1.369 28.938 1 97.94 78 SER A CA 1
ATOM 592 C C . SER A 1 78 ? -7.805 1.141 27.438 1 97.94 78 SER A C 1
ATOM 594 O O . SER A 1 78 ? -6.934 0.589 26.766 1 97.94 78 SER A O 1
ATOM 596 N N . TRP A 1 79 ? -8.945 1.524 27 1 98.5 79 TRP A N 1
ATOM 597 C CA . TRP A 1 79 ? -9.234 1.415 25.578 1 98.5 79 TRP A CA 1
ATOM 598 C C . TRP A 1 79 ? -8.219 2.197 24.75 1 98.5 79 TRP A C 1
ATOM 600 O O . TRP A 1 79 ? -7.668 1.677 23.781 1 98.5 79 TRP A O 1
ATOM 610 N N . ARG A 1 80 ? -7.988 3.371 25.109 1 98.31 80 ARG A N 1
ATOM 611 C CA . ARG A 1 80 ? -7.125 4.266 24.359 1 98.31 80 ARG A CA 1
ATOM 612 C C . ARG A 1 80 ? -5.699 3.729 24.281 1 98.31 80 ARG A C 1
ATOM 614 O O . ARG A 1 80 ? -5.055 3.797 23.234 1 98.31 80 ARG A O 1
ATOM 621 N N . LYS A 1 81 ? -5.266 3.252 25.375 1 98.06 81 LYS A N 1
ATOM 622 C CA . LYS A 1 81 ? -3.926 2.676 25.422 1 98.06 81 LYS A CA 1
ATOM 623 C C . LYS A 1 81 ? -3.785 1.538 24.406 1 98.06 81 LYS A C 1
ATOM 625 O O . LYS A 1 81 ? -2.811 1.487 23.656 1 98.06 81 LYS A O 1
ATOM 630 N N . GLU A 1 82 ? -4.75 0.705 24.391 1 98.25 82 GLU A N 1
ATOM 631 C CA . GLU A 1 82 ? -4.734 -0.433 23.469 1 98.25 82 GLU A CA 1
ATOM 632 C C . GLU A 1 82 ? -4.863 0.024 22.031 1 98.25 82 GLU A C 1
ATOM 634 O O . GLU A 1 82 ? -4.109 -0.427 21.156 1 98.25 82 GLU A O 1
ATOM 639 N N . ALA A 1 83 ? -5.789 0.865 21.75 1 98.69 83 ALA A N 1
ATOM 640 C CA . ALA A 1 83 ? -6.082 1.314 20.391 1 98.69 83 ALA A CA 1
ATOM 641 C C . ALA A 1 83 ? -4.918 2.123 19.828 1 98.69 83 ALA A C 1
ATOM 643 O O . ALA A 1 83 ? -4.523 1.924 18.672 1 98.69 83 ALA A O 1
ATOM 644 N N . MET A 1 84 ? -4.34 3.004 20.625 1 98.19 84 MET A N 1
ATOM 645 C CA . MET A 1 84 ? -3.229 3.826 20.156 1 98.19 84 MET A CA 1
ATOM 646 C C . MET A 1 84 ? -2.004 2.965 19.859 1 98.19 84 MET A C 1
ATOM 648 O O . MET A 1 84 ? -1.308 3.188 18.859 1 98.19 84 MET A O 1
ATOM 652 N N . ALA A 1 85 ? -1.758 2.043 20.719 1 98.06 85 ALA A N 1
ATOM 653 C CA . ALA A 1 85 ? -0.642 1.129 20.5 1 98.06 85 ALA A CA 1
ATOM 654 C C . ALA A 1 85 ? -0.809 0.384 19.172 1 98.06 85 ALA A C 1
ATOM 656 O O . ALA A 1 85 ? 0.159 0.198 18.438 1 98.06 85 ALA A O 1
ATOM 657 N N . THR A 1 86 ? -2.023 -0.034 18.906 1 98.19 86 THR A N 1
ATOM 658 C CA . THR A 1 86 ? -2.309 -0.775 17.672 1 98.19 86 THR A CA 1
ATOM 659 C C . THR A 1 86 ? -2.115 0.11 16.453 1 98.19 86 THR A C 1
ATOM 661 O O . THR A 1 86 ? -1.521 -0.316 15.461 1 98.19 86 THR A O 1
ATOM 664 N N . VAL A 1 87 ? -2.598 1.343 16.453 1 98.44 87 VAL A N 1
ATOM 665 C CA . VAL A 1 87 ? -2.449 2.254 15.32 1 98.44 87 VAL A CA 1
ATOM 666 C C . VAL A 1 87 ? -0.968 2.492 15.039 1 98.44 87 VAL A C 1
ATOM 668 O O . VAL A 1 87 ? -0.534 2.447 13.883 1 98.44 87 VAL A O 1
ATOM 671 N N . LYS A 1 88 ? -0.24 2.729 16.078 1 97.25 88 LYS A N 1
ATOM 672 C CA . LYS A 1 88 ? 1.187 2.998 15.93 1 97.25 88 LYS A CA 1
ATOM 673 C C . LYS A 1 88 ? 1.92 1.782 15.367 1 97.25 88 LYS A C 1
ATOM 675 O O . LYS A 1 88 ? 2.801 1.92 14.516 1 97.25 88 LYS A O 1
ATOM 680 N N . GLU A 1 89 ? 1.521 0.663 15.852 1 97.06 89 GLU A N 1
ATOM 681 C CA . GLU A 1 89 ? 2.127 -0.572 15.359 1 97.06 89 GLU A CA 1
ATOM 682 C C . GLU A 1 89 ? 1.795 -0.8 13.883 1 97.06 89 GLU A C 1
ATOM 684 O O . GLU A 1 89 ? 2.674 -1.144 13.094 1 97.06 89 GLU A O 1
ATOM 689 N N . ARG A 1 90 ? 0.538 -0.612 13.539 1 98.12 90 ARG A N 1
ATOM 690 C CA . ARG A 1 90 ? 0.107 -0.812 12.164 1 98.12 90 ARG A CA 1
ATOM 691 C C . ARG A 1 90 ? 0.816 0.158 11.227 1 98.12 90 ARG A C 1
ATOM 693 O O . ARG A 1 90 ? 1.161 -0.203 10.094 1 98.12 90 ARG A O 1
ATOM 700 N N . MET A 1 91 ? 1.039 1.331 11.602 1 97.56 91 MET A N 1
ATOM 701 C CA . MET A 1 91 ? 1.676 2.346 10.773 1 97.56 91 MET A CA 1
ATOM 702 C C . MET A 1 91 ? 3.168 2.072 10.625 1 97.56 91 MET A C 1
ATOM 704 O O . MET A 1 91 ? 3.744 2.303 9.562 1 97.56 91 MET A O 1
ATOM 708 N N . GLY A 1 92 ? 3.787 1.622 11.648 1 97.81 92 GLY A N 1
ATOM 709 C CA . GLY A 1 92 ? 5.234 1.481 11.664 1 97.81 92 GLY A CA 1
ATOM 710 C C . GLY A 1 92 ? 5.961 2.805 11.812 1 97.81 92 GLY A C 1
ATOM 711 O O . GLY A 1 92 ? 6.852 3.119 11.023 1 97.81 92 GLY A O 1
ATOM 712 N N . ILE A 1 93 ? 5.688 3.541 12.859 1 97.81 93 ILE A N 1
ATOM 713 C CA . ILE A 1 93 ? 6.223 4.883 13.055 1 97.81 93 ILE A CA 1
ATOM 714 C C . ILE A 1 93 ? 7.719 4.805 13.367 1 97.81 93 ILE A C 1
ATOM 716 O O . ILE A 1 93 ? 8.117 4.199 14.359 1 97.81 93 ILE A O 1
ATOM 720 N N . PRO A 1 94 ? 8.5 5.434 12.578 1 97.12 94 PRO A N 1
ATOM 721 C CA . PRO A 1 94 ? 9.938 5.398 12.836 1 97.12 94 PRO A CA 1
ATOM 722 C C . PRO A 1 94 ? 10.359 6.336 13.969 1 97.12 94 PRO A C 1
ATOM 724 O O . PRO A 1 94 ? 9.688 7.34 14.227 1 97.12 94 PRO A O 1
ATOM 727 N N . ASP A 1 95 ? 11.414 5.988 14.641 1 95.56 95 ASP A N 1
ATOM 728 C CA . ASP A 1 95 ? 12.062 6.871 15.609 1 95.56 95 ASP A CA 1
ATOM 729 C C . ASP A 1 95 ? 13.008 7.848 14.914 1 95.56 95 ASP A C 1
ATOM 731 O O . ASP A 1 95 ? 14.008 7.438 14.328 1 95.56 95 ASP A O 1
ATOM 735 N N . LEU A 1 96 ? 12.703 9.109 15.031 1 96.62 96 LEU A N 1
ATOM 736 C CA . LEU A 1 96 ? 13.516 10.102 14.328 1 96.62 96 LEU A CA 1
ATOM 737 C C . LEU A 1 96 ? 14.633 10.625 15.227 1 96.62 96 LEU A C 1
ATOM 739 O O . LEU A 1 96 ? 15.469 11.414 14.781 1 96.62 96 LEU A O 1
ATOM 743 N N . GLY A 1 97 ? 14.688 10.172 16.438 1 95.88 97 GLY A N 1
ATOM 744 C CA . GLY A 1 97 ? 15.758 10.555 17.344 1 95.88 97 GLY A CA 1
ATOM 745 C C . GLY A 1 97 ? 15.469 11.844 18.094 1 95.88 97 GLY A C 1
ATOM 746 O O . GLY A 1 97 ? 14.305 12.195 18.312 1 95.88 97 GLY A O 1
ATOM 747 N N . ALA A 1 98 ? 16.531 12.5 18.531 1 96.88 98 ALA A N 1
ATOM 748 C CA . ALA A 1 98 ? 16.422 13.703 19.359 1 96.88 98 ALA A CA 1
ATOM 749 C C . ALA A 1 98 ? 15.969 14.898 18.547 1 96.88 98 ALA A C 1
ATOM 751 O O . ALA A 1 98 ? 16.031 14.883 17.312 1 96.88 98 ALA A O 1
ATOM 752 N N . ILE A 1 99 ? 15.492 15.875 19.219 1 97.62 99 ILE A N 1
ATOM 753 C CA . ILE A 1 99 ? 15.117 17.125 18.562 1 97.62 99 ILE A CA 1
ATOM 754 C C . ILE A 1 99 ? 16.344 17.75 17.906 1 97.62 99 ILE A C 1
ATOM 756 O O . ILE A 1 99 ? 17.359 17.984 18.562 1 97.62 99 ILE A O 1
ATOM 760 N N . PRO A 1 100 ? 16.266 17.969 16.625 1 98.25 100 PRO A N 1
ATOM 761 C CA . PRO A 1 100 ? 17.406 18.547 15.938 1 98.25 100 PRO A CA 1
ATOM 762 C C . PRO A 1 100 ? 17.625 20.031 16.266 1 98.25 100 PRO A C 1
ATOM 764 O O . PRO A 1 100 ? 16.703 20.688 16.781 1 98.25 100 PRO A O 1
ATOM 767 N N . LYS A 1 101 ? 18.844 20.453 15.984 1 98.06 101 LYS A N 1
ATOM 768 C CA . LYS A 1 101 ? 19.125 21.875 16.094 1 98.06 101 LYS A CA 1
ATOM 769 C C . LYS A 1 101 ? 18.328 22.672 15.078 1 98.06 101 LYS A C 1
ATOM 771 O O . LYS A 1 101 ? 18.297 22.328 13.891 1 98.06 101 LYS A O 1
ATOM 776 N N . VAL A 1 102 ? 17.688 23.734 15.578 1 98.69 102 VAL A N 1
ATOM 777 C CA . VAL A 1 102 ? 16.906 24.609 14.711 1 98.69 102 VAL A CA 1
ATOM 778 C C . VAL A 1 102 ? 17.766 25.797 14.281 1 98.69 102 VAL A C 1
ATOM 780 O O . VAL A 1 102 ? 18.406 26.453 15.117 1 98.69 102 VAL A O 1
ATOM 783 N N . THR A 1 103 ? 17.781 26.062 12.977 1 98.69 103 THR A N 1
ATOM 784 C CA . THR A 1 103 ? 18.469 27.234 12.438 1 98.69 103 THR A CA 1
ATOM 785 C C . THR A 1 103 ? 17.469 28.328 12.078 1 98.69 103 THR A C 1
ATOM 787 O O . THR A 1 103 ? 16.5 28.078 11.359 1 98.69 103 THR A O 1
ATOM 790 N N . VAL A 1 104 ? 17.719 29.5 12.578 1 98.5 104 VAL A N 1
ATOM 791 C CA . VAL A 1 104 ? 16.938 30.656 12.18 1 98.5 104 VAL A CA 1
ATOM 792 C C . VAL A 1 104 ? 17.625 31.391 11.023 1 98.5 104 VAL A C 1
ATOM 794 O O . VAL A 1 104 ? 18.75 31.844 11.156 1 98.5 104 VAL A O 1
ATOM 797 N N . HIS A 1 105 ? 16.953 31.516 9.945 1 98.38 105 HIS A N 1
ATOM 798 C CA . HIS A 1 105 ? 17.547 32.062 8.742 1 98.38 105 HIS A CA 1
ATOM 799 C C . HIS A 1 105 ? 17.219 33.562 8.617 1 98.38 105 HIS A C 1
ATOM 801 O O . HIS A 1 105 ? 18.016 34.312 8.055 1 98.38 105 HIS A O 1
ATOM 807 N N . ASP A 1 106 ? 16.047 33.906 8.984 1 97.88 106 ASP A N 1
ATOM 808 C CA . ASP A 1 106 ? 15.578 35.281 8.852 1 97.88 106 ASP A CA 1
ATOM 809 C C . ASP A 1 106 ? 14.492 35.594 9.883 1 97.88 106 ASP A C 1
ATOM 811 O O . ASP A 1 106 ? 13.742 34.719 10.289 1 97.88 106 ASP A O 1
ATOM 815 N N . THR A 1 107 ? 14.5 36.781 10.375 1 97.81 107 THR A N 1
ATOM 816 C CA . THR A 1 107 ? 13.453 37.344 11.234 1 97.81 107 THR A CA 1
ATOM 817 C C . THR A 1 107 ? 13.023 38.719 10.75 1 97.81 107 THR A C 1
ATOM 819 O O . THR A 1 107 ? 13.859 39.594 10.523 1 97.81 107 THR A O 1
ATOM 822 N N . TYR A 1 108 ? 11.758 38.875 10.602 1 97.5 108 TYR A N 1
ATOM 823 C CA . TYR A 1 108 ? 11.273 40.188 10.117 1 97.5 108 TYR A CA 1
ATOM 824 C C . TYR A 1 108 ? 9.812 40.375 10.492 1 97.5 108 TYR A C 1
ATOM 826 O O . TYR A 1 108 ? 9.164 39.469 11.016 1 97.5 108 TYR A O 1
ATOM 834 N N . GLU A 1 109 ? 9.344 41.594 10.336 1 97.81 109 GLU A N 1
ATOM 835 C CA . GLU A 1 109 ? 7.957 41.906 10.617 1 97.81 109 GLU A CA 1
ATOM 836 C C . GLU A 1 109 ? 7.242 42.406 9.359 1 97.81 109 GLU A C 1
ATOM 838 O O . GLU A 1 109 ? 7.848 43.062 8.5 1 97.81 109 GLU A O 1
ATOM 843 N N . ASN A 1 110 ? 6.059 42.062 9.273 1 97.69 110 ASN A N 1
ATOM 844 C CA . ASN A 1 110 ? 5.176 42.5 8.195 1 97.69 110 ASN A CA 1
ATOM 845 C C . ASN A 1 110 ? 3.709 42.438 8.617 1 97.69 110 ASN A C 1
ATOM 847 O O . ASN A 1 110 ? 3.258 41.406 9.156 1 97.69 110 ASN A O 1
ATOM 851 N N . ASP A 1 111 ? 2.996 43.5 8.367 1 96.56 111 ASP A N 1
ATOM 852 C CA . ASP A 1 111 ? 1.553 43.562 8.578 1 96.56 111 ASP A CA 1
ATOM 853 C C . ASP A 1 111 ? 1.188 43.156 10.008 1 96.56 111 ASP A C 1
ATOM 855 O O . ASP A 1 111 ? 0.302 42.344 10.219 1 96.56 111 ASP A O 1
ATOM 859 N N . GLY A 1 112 ? 1.916 43.594 10.938 1 97.81 112 GLY A N 1
ATOM 860 C CA . GLY A 1 112 ? 1.617 43.375 12.344 1 97.81 112 GLY A CA 1
ATOM 861 C C . GLY A 1 112 ? 2.027 42.031 12.844 1 97.81 112 GLY A C 1
ATOM 862 O O . GLY A 1 112 ? 1.724 41.656 13.984 1 97.81 112 GLY A O 1
ATOM 863 N N . LEU A 1 113 ? 2.686 41.312 12.039 1 98.69 113 LEU A N 1
ATOM 864 C CA . LEU A 1 113 ? 3.125 39.969 12.398 1 98.69 113 LEU A CA 1
ATOM 865 C C . LEU A 1 113 ? 4.645 39.875 12.375 1 98.69 113 LEU A C 1
ATOM 867 O O . LEU A 1 113 ? 5.301 40.531 11.562 1 98.69 113 LEU A O 1
ATOM 871 N N . ALA A 1 114 ? 5.156 39.125 13.297 1 98.5 114 ALA A N 1
ATOM 872 C CA . ALA A 1 114 ? 6.566 38.75 13.289 1 98.5 114 ALA A CA 1
ATOM 873 C C . ALA A 1 114 ? 6.762 37.375 12.641 1 98.5 114 ALA A C 1
ATOM 875 O O . ALA A 1 114 ? 5.992 36.438 12.891 1 98.5 114 ALA A O 1
ATOM 876 N N . PHE A 1 115 ? 7.762 37.312 11.773 1 98.56 115 PHE A N 1
ATOM 877 C CA . PHE A 1 115 ? 8.078 36.094 11.047 1 98.56 115 PHE A CA 1
ATOM 878 C C . PHE A 1 115 ? 9.469 35.594 11.406 1 98.56 115 PHE A C 1
ATOM 880 O O . PHE A 1 115 ? 10.398 36.375 11.555 1 98.56 115 PHE A O 1
ATOM 887 N N . GLU A 1 116 ? 9.562 34.312 11.617 1 98.56 116 GLU A N 1
ATOM 888 C CA . GLU A 1 116 ? 10.844 33.594 11.695 1 98.56 116 GLU A CA 1
ATOM 889 C C . GLU A 1 116 ? 10.914 32.469 10.672 1 98.56 116 GLU A C 1
ATOM 891 O O . GLU A 1 116 ? 10.102 31.547 10.688 1 98.56 116 GLU A O 1
ATOM 896 N N . GLU A 1 117 ? 11.828 32.562 9.742 1 98.69 117 GLU A N 1
ATOM 897 C CA . GLU A 1 117 ? 12.148 31.453 8.836 1 98.69 117 GLU A CA 1
ATOM 898 C C . GLU A 1 117 ? 13.172 30.5 9.453 1 98.69 117 GLU A C 1
ATOM 900 O O . GLU A 1 117 ? 14.312 30.906 9.719 1 98.69 117 GLU A O 1
ATOM 905 N N . ILE A 1 118 ? 12.758 29.266 9.641 1 98.81 118 ILE A N 1
ATOM 906 C CA . ILE A 1 118 ? 13.633 28.344 10.352 1 98.81 118 ILE A CA 1
ATOM 907 C C . ILE A 1 118 ? 13.789 27.047 9.547 1 98.81 118 ILE A C 1
ATOM 909 O O . ILE A 1 118 ? 13.078 26.844 8.555 1 98.81 118 ILE A O 1
ATOM 913 N N . SER A 1 119 ? 14.734 26.234 9.906 1 98.88 119 SER A N 1
ATOM 914 C CA . SER A 1 119 ? 14.922 24.906 9.32 1 98.88 119 SER A CA 1
ATOM 915 C C . SER A 1 119 ? 15.594 23.969 10.305 1 98.88 119 SER A C 1
ATOM 917 O O . SER A 1 119 ? 16.141 24.391 11.32 1 98.88 119 SER A O 1
ATOM 919 N N . TRP A 1 120 ? 15.438 22.688 10.062 1 98.81 120 TRP A N 1
ATOM 920 C CA . TRP A 1 120 ? 16.141 21.641 10.797 1 98.81 120 TRP A CA 1
ATOM 921 C C . TRP A 1 120 ? 16.422 20.438 9.906 1 98.81 120 TRP A C 1
ATOM 923 O O . TRP A 1 120 ? 15.797 20.281 8.844 1 98.81 120 TRP A O 1
ATOM 933 N N . GLN A 1 121 ? 17.375 19.672 10.312 1 98.31 121 GLN A N 1
ATOM 934 C CA . GLN A 1 121 ? 17.766 18.5 9.539 1 98.31 121 GLN A CA 1
ATOM 935 C C . GLN A 1 121 ? 17.344 17.219 10.242 1 98.31 121 GLN A C 1
ATOM 937 O O . GLN A 1 121 ? 17.672 17 11.414 1 98.31 121 GLN A O 1
ATOM 942 N N . LEU A 1 122 ? 16.531 16.406 9.57 1 98.06 122 LEU A N 1
ATOM 943 C CA . LEU A 1 122 ? 16.188 15.07 10.039 1 98.06 122 LEU A CA 1
ATOM 944 C C . LEU A 1 122 ? 17.25 14.062 9.594 1 98.06 122 LEU A C 1
ATOM 946 O O . LEU A 1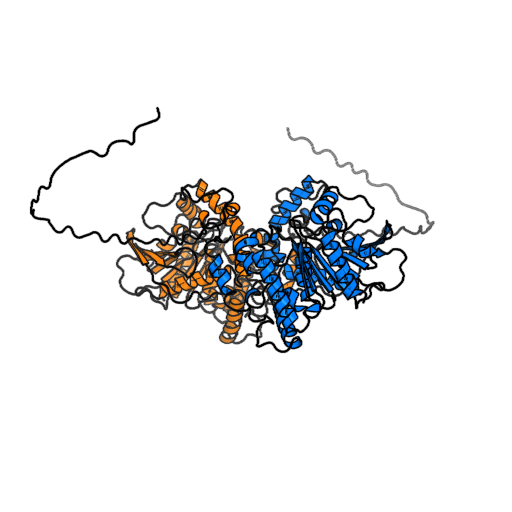 122 ? 18.141 14.391 8.82 1 98.06 122 LEU A O 1
ATOM 950 N N . PRO A 1 123 ? 17.172 12.781 10.078 1 95.81 123 PRO A N 1
ATOM 951 C CA . PRO A 1 123 ? 18.172 11.781 9.719 1 95.81 123 PRO A CA 1
ATOM 952 C C . PRO A 1 123 ? 18.156 11.43 8.234 1 95.81 123 PRO A C 1
ATOM 954 O O . PRO A 1 123 ? 19.047 10.727 7.746 1 95.81 123 PRO A O 1
ATOM 957 N N . TYR A 1 124 ? 17.219 11.945 7.547 1 95.69 124 TYR A N 1
ATOM 958 C CA . TYR A 1 124 ? 17.062 11.656 6.125 1 95.69 124 TYR A CA 1
ATOM 959 C C . TYR A 1 124 ? 16.516 12.875 5.383 1 95.69 124 TYR A C 1
ATOM 961 O O . TYR A 1 124 ? 16.016 13.812 6.004 1 95.69 124 TYR A O 1
ATOM 969 N N . GLY A 1 125 ? 16.734 12.742 4.059 1 95.56 125 GLY A N 1
ATOM 970 C CA . GLY A 1 125 ? 16.094 13.75 3.223 1 95.56 125 GLY A CA 1
ATOM 971 C C . GLY A 1 125 ? 16.734 15.117 3.328 1 95.56 125 GLY A C 1
ATOM 972 O O . GLY A 1 125 ? 17.734 15.281 4.031 1 95.56 125 GLY A O 1
ATOM 973 N N . ASN A 1 126 ? 16.109 16.047 2.615 1 96.31 126 ASN A N 1
ATOM 974 C CA . ASN A 1 126 ? 16.531 17.453 2.637 1 96.31 126 ASN A CA 1
ATOM 975 C C . ASN A 1 126 ? 16.078 18.156 3.916 1 96.31 126 ASN A C 1
ATOM 977 O O . ASN A 1 126 ? 15.203 17.656 4.625 1 96.31 126 ASN A O 1
ATOM 981 N N . ARG A 1 127 ? 16.672 19.234 4.148 1 97.69 127 ARG A N 1
ATOM 982 C CA . ARG A 1 127 ? 16.328 20.031 5.332 1 97.69 127 ARG A CA 1
ATOM 983 C C . ARG A 1 127 ? 14.867 20.453 5.301 1 97.69 127 ARG A C 1
ATOM 985 O O . ARG A 1 127 ? 14.359 20.875 4.258 1 97.69 127 ARG A O 1
ATOM 992 N N . THR A 1 128 ? 14.211 20.359 6.477 1 98.75 128 THR A N 1
ATOM 993 C CA . THR A 1 128 ? 12.844 20.828 6.594 1 98.75 128 THR A CA 1
ATOM 994 C C . THR A 1 128 ? 12.805 22.344 6.812 1 98.75 128 THR A C 1
ATOM 996 O O . THR A 1 128 ? 13.43 22.859 7.742 1 98.75 128 THR A O 1
ATOM 999 N N . LYS A 1 129 ? 12.125 23 5.98 1 98.88 129 LYS A N 1
ATOM 1000 C CA . LYS A 1 129 ? 11.883 24.422 6.195 1 98.88 129 LYS A CA 1
ATOM 1001 C C . LYS A 1 129 ? 10.531 24.656 6.855 1 98.88 129 LYS A C 1
ATOM 1003 O O . LYS A 1 129 ? 9.578 23.906 6.609 1 98.88 129 LYS A O 1
ATOM 1008 N N . ALA A 1 130 ? 10.477 25.703 7.664 1 98.94 130 ALA A N 1
ATOM 1009 C CA . ALA A 1 130 ? 9.242 26.062 8.344 1 98.94 130 ALA A CA 1
ATOM 1010 C C . ALA A 1 130 ? 9.172 27.578 8.57 1 98.94 130 ALA A C 1
ATOM 1012 O O . ALA A 1 130 ? 10.18 28.281 8.445 1 98.94 130 ALA A O 1
ATOM 1013 N N . LEU A 1 131 ? 8.008 28.016 8.766 1 98.88 131 LEU A N 1
ATOM 1014 C CA . LEU A 1 131 ? 7.734 29.406 9.109 1 98.88 131 LEU A CA 1
ATOM 1015 C C . LEU A 1 131 ? 7.012 29.5 10.445 1 98.88 131 LEU A C 1
ATOM 1017 O O . LEU A 1 131 ? 6.051 28.766 10.688 1 98.88 131 LEU A O 1
ATOM 1021 N N . VAL A 1 132 ? 7.535 30.328 11.305 1 98.88 132 VAL A N 1
ATOM 1022 C CA . VAL A 1 132 ? 6.844 30.672 12.547 1 98.88 132 VAL A CA 1
ATOM 1023 C C . VAL A 1 132 ? 6.297 32.094 12.453 1 98.88 132 VAL A C 1
ATOM 1025 O O . VAL A 1 132 ? 7.031 33.031 12.117 1 98.88 132 VAL A O 1
ATOM 1028 N N . ILE A 1 133 ? 5.031 32.219 12.766 1 98.88 133 ILE A N 1
ATOM 1029 C CA . ILE A 1 133 ? 4.344 33.5 12.688 1 98.88 133 ILE A CA 1
ATOM 1030 C C . ILE A 1 133 ? 3.715 33.844 14.039 1 98.88 133 ILE A C 1
ATOM 1032 O O . ILE A 1 133 ? 3.07 32.969 14.656 1 98.88 133 ILE A O 1
ATOM 1036 N N . LYS A 1 134 ? 3.879 35.031 14.531 1 98.44 134 LYS A N 1
ATOM 1037 C CA . LYS A 1 134 ? 3.229 35.469 15.758 1 98.44 134 LYS A CA 1
ATOM 1038 C C . LYS A 1 134 ? 2.977 36.969 15.719 1 98.44 134 LYS A C 1
ATOM 1040 O O . LYS A 1 134 ? 3.529 37.688 14.875 1 98.44 134 LYS A O 1
ATOM 1045 N N . PRO A 1 135 ? 2.1 37.438 16.594 1 98.31 135 PRO A N 1
ATOM 1046 C CA . PRO A 1 135 ? 1.921 38.906 16.656 1 98.31 135 PRO A CA 1
ATOM 1047 C C . PRO A 1 135 ? 3.215 39.625 16.984 1 98.31 135 PRO A C 1
ATOM 1049 O O . PRO A 1 135 ? 3.975 39.219 17.844 1 98.31 135 PRO A O 1
ATOM 1052 N N . ALA A 1 136 ? 3.412 40.688 16.234 1 97.62 136 ALA A N 1
ATOM 1053 C CA . ALA A 1 136 ? 4.609 41.469 16.484 1 97.62 136 ALA A CA 1
ATOM 1054 C C . ALA A 1 136 ? 4.543 42.156 17.859 1 97.62 136 ALA A C 1
ATOM 1056 O O . ALA A 1 136 ? 3.477 42.594 18.297 1 97.62 136 ALA A O 1
ATOM 1057 N N . GLY A 1 137 ? 5.676 42.188 18.531 1 94.31 137 GLY A N 1
ATOM 1058 C CA . GLY A 1 137 ? 5.824 42.969 19.734 1 94.31 137 GLY A CA 1
ATOM 1059 C C . GLY A 1 137 ? 5.277 42.281 20.969 1 94.31 137 GLY A C 1
ATOM 1060 O O . GLY A 1 137 ? 5.379 42.844 22.078 1 94.31 137 GLY A O 1
ATOM 1061 N N . VAL A 1 138 ? 4.66 41.219 20.844 1 91.81 138 VAL A N 1
ATOM 1062 C CA . VAL A 1 138 ? 4.094 40.5 22 1 91.81 138 VAL A CA 1
ATOM 1063 C C . VAL A 1 138 ? 5.203 39.781 22.75 1 91.81 138 VAL A C 1
ATOM 1065 O O . VAL A 1 138 ? 6.035 39.094 22.141 1 91.81 138 VAL A O 1
ATOM 1068 N N . VAL A 1 139 ? 5.129 40.031 24.047 1 90.25 139 VAL A N 1
ATOM 1069 C CA . VAL A 1 139 ? 6.105 39.406 24.922 1 90.25 139 VAL A CA 1
ATOM 1070 C C . VAL A 1 139 ? 5.43 38.312 25.766 1 90.25 139 VAL A C 1
ATOM 1072 O O . VAL A 1 139 ? 4.254 38.438 26.125 1 90.25 139 VAL A O 1
ATOM 1075 N N . GLY A 1 140 ? 6.082 37.219 26.016 1 93.44 140 GLY A N 1
ATOM 1076 C CA . GLY A 1 140 ? 5.551 36.125 26.812 1 93.44 140 GLY A CA 1
ATOM 1077 C C . GLY A 1 140 ? 5.07 34.938 26 1 93.44 140 GLY A C 1
ATOM 1078 O O . GLY A 1 140 ? 5.238 34.938 24.766 1 93.44 140 GLY A O 1
ATOM 1079 N N . GLU A 1 141 ? 4.387 34.062 26.719 1 97.44 141 GLU A N 1
ATOM 1080 C CA . GLU A 1 141 ? 3.932 32.844 26.078 1 97.44 141 GLU A CA 1
ATOM 1081 C C . GLU A 1 141 ? 2.568 33.031 25.422 1 97.44 141 GLU A C 1
ATOM 1083 O O . GLU A 1 141 ? 1.699 33.719 25.969 1 97.44 141 GLU A O 1
ATOM 1088 N N . LEU A 1 142 ? 2.404 32.5 24.297 1 98.5 142 LEU A N 1
ATOM 1089 C CA . LEU A 1 142 ? 1.145 32.469 23.562 1 98.5 142 LEU A CA 1
ATOM 1090 C C . LEU A 1 142 ? 0.709 31.047 23.266 1 98.5 142 LEU A C 1
ATOM 1092 O O . LEU A 1 142 ? 1.546 30.141 23.172 1 98.5 142 LEU A O 1
ATOM 1096 N N . PRO A 1 143 ? -0.629 30.812 23.219 1 98.69 143 PRO A N 1
ATOM 1097 C CA . PRO A 1 143 ? -1.047 29.531 22.625 1 98.69 143 PRO A CA 1
ATOM 1098 C C . PRO A 1 143 ? -0.57 29.359 21.188 1 98.69 143 PRO A C 1
ATOM 1100 O O . PRO A 1 143 ? -0.182 30.328 20.547 1 98.69 143 PRO A O 1
ATOM 1103 N N . ALA A 1 144 ? -0.567 28.125 20.734 1 98.94 144 ALA A N 1
ATOM 1104 C CA . ALA A 1 144 ? 0.063 27.906 19.438 1 98.94 144 ALA A CA 1
ATOM 1105 C C . ALA A 1 144 ? -0.787 26.984 18.562 1 98.94 144 ALA A C 1
ATOM 1107 O O . ALA A 1 144 ? -1.618 26.234 19.078 1 98.94 144 ALA A O 1
ATOM 1108 N N . ILE A 1 145 ? -0.614 27.125 17.297 1 98.94 145 ILE A N 1
ATOM 1109 C CA . ILE A 1 145 ? -1.228 26.234 16.312 1 98.94 145 ILE A CA 1
ATOM 1110 C C . ILE A 1 145 ? -0.15 25.656 15.398 1 98.94 145 ILE A C 1
ATOM 1112 O O . ILE A 1 145 ? 0.644 26.391 14.812 1 98.94 145 ILE A O 1
ATOM 1116 N N . LEU A 1 146 ? -0.05 24.344 15.359 1 98.94 146 LEU A N 1
ATOM 1117 C CA . LEU A 1 146 ? 0.662 23.656 14.289 1 98.94 146 LEU A CA 1
ATOM 1118 C C . LEU A 1 146 ? -0.215 23.547 13.047 1 98.94 146 LEU A C 1
ATOM 1120 O O . LEU A 1 146 ? -1.124 22.703 13 1 98.94 146 LEU A O 1
ATOM 1124 N N . ALA A 1 147 ? 0.036 24.375 12.055 1 98.94 147 ALA A N 1
ATOM 1125 C CA . ALA A 1 147 ? -0.811 24.484 10.875 1 98.94 147 ALA A CA 1
ATOM 1126 C C . ALA A 1 147 ? -0.3 23.594 9.75 1 98.94 147 ALA A C 1
ATOM 1128 O O . ALA A 1 147 ? 0.896 23.578 9.445 1 98.94 147 ALA A O 1
ATOM 1129 N N . PHE A 1 148 ? -1.221 22.844 9.164 1 98.88 148 PHE A N 1
ATOM 1130 C CA . PHE A 1 148 ? -0.848 21.875 8.133 1 98.88 148 PHE A CA 1
ATOM 1131 C C . PHE A 1 148 ? -1.328 22.344 6.758 1 98.88 148 PHE A C 1
ATOM 1133 O O . PHE A 1 148 ? -2.52 22.594 6.566 1 98.88 148 PHE A O 1
ATOM 1140 N N . HIS A 1 149 ? -0.398 22.391 5.801 1 98.75 149 HIS A N 1
ATOM 1141 C CA . HIS A 1 149 ? -0.778 22.734 4.43 1 98.75 149 HIS A CA 1
ATOM 1142 C C . HIS A 1 149 ? -1.434 21.547 3.738 1 98.75 149 HIS A C 1
ATOM 1144 O O . HIS A 1 149 ? -1.254 20.391 4.156 1 98.75 149 HIS A O 1
ATOM 1150 N N . ASP A 1 150 ? -2.164 21.781 2.695 1 97.75 150 ASP A N 1
ATOM 1151 C CA . ASP A 1 150 ? -2.881 20.766 1.938 1 97.75 150 ASP A CA 1
ATOM 1152 C C . ASP A 1 150 ? -1.948 20.031 0.97 1 97.75 150 ASP A C 1
ATOM 1154 O O . ASP A 1 150 ? -0.814 20.469 0.752 1 97.75 150 ASP A O 1
ATOM 1158 N N . HIS A 1 151 ? -2.398 18.891 0.451 1 93.81 151 HIS A N 1
ATOM 1159 C CA . HIS A 1 151 ? -1.73 18.188 -0.637 1 93.81 151 HIS A CA 1
ATOM 1160 C C . HIS A 1 151 ? -1.868 18.953 -1.952 1 93.81 151 HIS A C 1
ATOM 1162 O O . HIS A 1 151 ? -0.866 19.281 -2.586 1 93.81 151 HIS A O 1
ATOM 1168 N N . GLY A 1 152 ? -3.143 19.125 -2.395 1 90.12 152 GLY A N 1
ATOM 1169 C CA . GLY A 1 152 ? -3.482 19.953 -3.541 1 90.12 152 GLY A CA 1
ATOM 1170 C C . GLY A 1 152 ? -2.912 19.438 -4.844 1 90.12 152 GLY A C 1
ATOM 1171 O O . GLY A 1 152 ? -2.818 20.172 -5.828 1 90.12 152 GLY A O 1
ATOM 1172 N N . GLY A 1 153 ? -2.408 18.203 -4.848 1 91.5 153 GLY A N 1
ATOM 1173 C CA . GLY A 1 153 ? -1.771 17.688 -6.047 1 91.5 153 GLY A CA 1
ATOM 1174 C C . GLY A 1 153 ? -0.54 18.469 -6.453 1 91.5 153 GLY A C 1
ATOM 1175 O O . GLY A 1 153 ? -0.187 18.516 -7.633 1 91.5 153 GLY A O 1
ATOM 1176 N N . ASN A 1 154 ? -0.011 19.203 -5.582 1 96 154 ASN A N 1
ATOM 1177 C CA . ASN A 1 154 ? 1.137 20.078 -5.805 1 96 154 ASN A CA 1
ATOM 1178 C C . ASN A 1 154 ? 2.213 19.859 -4.742 1 96 154 ASN A C 1
ATOM 1180 O O . ASN A 1 154 ? 2.156 20.469 -3.668 1 96 154 ASN A O 1
ATOM 1184 N N . LYS A 1 155 ? 3.242 19.172 -5.098 1 96.94 155 LYS A N 1
ATOM 1185 C CA . LYS A 1 155 ? 4.289 18.844 -4.129 1 96.94 155 LYS A CA 1
ATOM 1186 C C . LYS A 1 155 ? 5.438 19.859 -4.211 1 96.94 155 LYS A C 1
ATOM 1188 O O . LYS A 1 155 ? 6.289 19.906 -3.324 1 96.94 155 LYS A O 1
ATOM 1193 N N . TYR A 1 156 ? 5.371 20.688 -5.211 1 98.44 156 TYR A N 1
ATOM 1194 C CA . TYR A 1 156 ? 6.406 21.703 -5.309 1 98.44 156 TYR A CA 1
ATOM 1195 C C . TYR A 1 156 ? 6.281 22.719 -4.176 1 98.44 156 TYR A C 1
ATOM 1197 O O . TYR A 1 156 ? 7.285 23.25 -3.699 1 98.44 156 TYR A O 1
ATOM 1205 N N . PHE A 1 157 ? 5.105 22.953 -3.756 1 98.56 157 PHE A N 1
ATOM 1206 C CA . PHE A 1 157 ? 4.859 23.906 -2.682 1 98.56 157 PHE A CA 1
ATOM 1207 C C . PHE A 1 157 ? 4.449 23.188 -1.401 1 98.56 157 PHE A C 1
ATOM 1209 O O . PHE A 1 157 ? 4.031 22.031 -1.44 1 98.56 157 PHE A O 1
ATOM 1216 N N . GLY A 1 158 ? 4.594 23.859 -0.275 1 98.31 158 GLY A N 1
ATOM 1217 C CA . GLY A 1 158 ? 4.195 23.438 1.056 1 98.31 158 GLY A CA 1
ATOM 1218 C C . GLY A 1 158 ? 3.648 24.562 1.908 1 98.31 158 GLY A C 1
ATOM 1219 O O . GLY A 1 158 ? 2.537 25.047 1.671 1 98.31 158 GLY A O 1
ATOM 1220 N N . LEU A 1 159 ? 4.574 25.125 2.713 1 98.44 159 LEU A N 1
ATOM 1221 C CA . LEU A 1 159 ? 4.152 26.156 3.643 1 98.44 159 LEU A CA 1
ATOM 1222 C C . LEU A 1 159 ? 3.643 27.391 2.895 1 98.44 159 LEU A C 1
ATOM 1224 O O . LEU A 1 159 ? 2.766 28.094 3.387 1 98.44 159 LEU A O 1
ATOM 1228 N N . ARG A 1 160 ? 4.07 27.609 1.651 1 98.38 160 ARG A N 1
ATOM 1229 C CA . ARG A 1 160 ? 3.67 28.781 0.873 1 98.38 160 ARG A CA 1
ATOM 1230 C C . ARG A 1 160 ? 2.191 28.703 0.5 1 98.38 160 ARG A C 1
ATOM 1232 O O . ARG A 1 160 ? 1.591 29.719 0.13 1 98.38 160 ARG A O 1
ATOM 1239 N N . LYS A 1 161 ? 1.619 27.578 0.641 1 98.62 161 LYS A N 1
ATOM 1240 C CA . LYS A 1 161 ? 0.216 27.391 0.285 1 98.62 161 LYS A CA 1
ATOM 1241 C C . LYS A 1 161 ? -0.703 28.109 1.264 1 98.62 161 LYS A C 1
ATOM 1243 O O . LYS A 1 161 ? -1.826 28.469 0.912 1 98.62 161 LYS A O 1
ATOM 1248 N N . ILE A 1 162 ? -0.169 28.312 2.488 1 98.81 162 ILE A N 1
ATOM 1249 C CA . ILE A 1 162 ? -1.111 28.781 3.494 1 98.81 162 ILE A CA 1
ATOM 1250 C C . ILE A 1 162 ? -0.491 29.938 4.277 1 98.81 162 ILE A C 1
ATOM 1252 O O . ILE A 1 162 ? -0.944 30.266 5.375 1 98.81 162 ILE A O 1
ATOM 1256 N N . THR A 1 163 ? 0.609 30.578 3.756 1 98.75 163 THR A N 1
ATOM 1257 C CA . THR A 1 163 ? 1.278 31.688 4.418 1 98.75 163 THR A CA 1
ATOM 1258 C C . THR A 1 163 ? 1.533 32.812 3.438 1 98.75 163 THR A C 1
ATOM 1260 O O . THR A 1 163 ? 1.523 32.625 2.221 1 98.75 163 THR A O 1
ATOM 1263 N N . ARG A 1 164 ? 1.708 33.969 3.98 1 98 164 ARG A N 1
ATOM 1264 C CA . ARG A 1 164 ? 2.186 35.156 3.291 1 98 164 ARG A CA 1
ATOM 1265 C C . ARG A 1 164 ? 3.207 35.938 4.137 1 98 164 ARG A C 1
ATOM 1267 O O . ARG A 1 164 ? 2.934 36.281 5.289 1 98 164 ARG A O 1
ATOM 1274 N N . THR A 1 165 ? 4.344 36.188 3.609 1 96.19 165 THR A N 1
ATOM 1275 C CA . THR A 1 165 ? 5.457 36.688 4.398 1 96.19 165 THR A CA 1
ATOM 1276 C C . THR A 1 165 ? 5.691 38.188 4.117 1 96.19 165 THR A C 1
ATOM 1278 O O . THR A 1 165 ? 6.516 38.812 4.773 1 96.19 165 T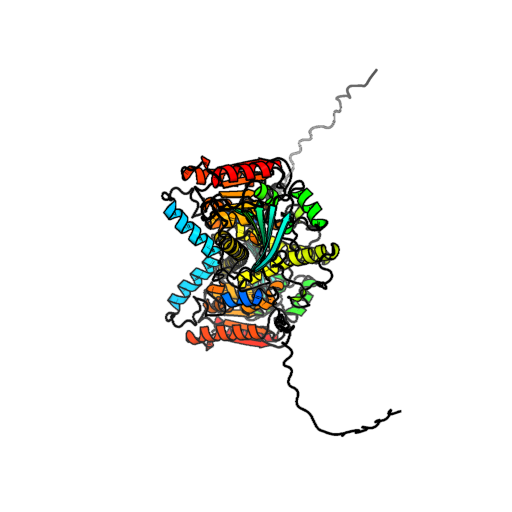HR A O 1
ATOM 1281 N N . GLY A 1 166 ? 5.031 38.75 3.217 1 94.38 166 GLY A N 1
ATOM 1282 C CA . GLY A 1 166 ? 5.309 40.094 2.738 1 94.38 166 GLY A CA 1
ATOM 1283 C C . GLY A 1 166 ? 6.27 40.125 1.562 1 94.38 166 GLY A C 1
ATOM 1284 O O . GLY A 1 166 ? 6.348 41.125 0.843 1 94.38 166 GLY A O 1
ATOM 1285 N N . LYS A 1 167 ? 6.977 39.094 1.391 1 93.81 167 LYS A N 1
ATOM 1286 C CA . LYS A 1 167 ? 7.812 38.938 0.205 1 93.81 167 LYS A CA 1
ATOM 1287 C C . LYS A 1 167 ? 6.973 38.562 -1.016 1 93.81 167 LYS A C 1
ATOM 1289 O O . LYS A 1 167 ? 5.773 38.312 -0.896 1 93.81 167 LYS A O 1
ATOM 1294 N N . ALA A 1 168 ? 7.602 38.594 -2.164 1 93.75 168 ALA A N 1
ATOM 1295 C CA . ALA A 1 168 ? 6.883 38.281 -3.402 1 93.75 168 ALA A CA 1
ATOM 1296 C C . ALA A 1 168 ? 6.273 36.906 -3.359 1 93.75 168 ALA A C 1
ATOM 1298 O O . ALA A 1 168 ? 6.93 35.938 -2.943 1 93.75 168 ALA A O 1
ATOM 1299 N N . GLN A 1 169 ? 5.07 36.875 -3.734 1 94.81 169 GLN A N 1
ATOM 1300 C CA . GLN A 1 169 ? 4.352 35.594 -3.793 1 94.81 169 GLN A CA 1
ATOM 1301 C C . GLN A 1 169 ? 4.387 35 -5.199 1 94.81 169 GLN A C 1
ATOM 1303 O O . GLN A 1 169 ? 4.223 35.75 -6.184 1 94.81 169 GLN A O 1
ATOM 1308 N N . HIS A 1 170 ? 4.625 33.75 -5.273 1 96.94 170 HIS A N 1
ATOM 1309 C CA . HIS A 1 170 ? 4.523 33.094 -6.57 1 96.94 170 HIS A CA 1
ATOM 1310 C C . HIS A 1 170 ? 3.105 33.188 -7.129 1 96.94 170 HIS A C 1
ATOM 1312 O O . HIS A 1 170 ? 2.133 33 -6.391 1 96.94 170 HIS A O 1
ATOM 1318 N N . PRO A 1 171 ? 2.875 33.375 -8.406 1 97.31 171 PRO A N 1
ATOM 1319 C CA . PRO A 1 171 ? 1.536 33.5 -8.984 1 97.31 171 PRO A CA 1
ATOM 1320 C C . PRO A 1 171 ? 0.664 32.281 -8.734 1 97.31 171 PRO A C 1
ATOM 1322 O O . PRO A 1 171 ? -0.53 32.406 -8.453 1 97.31 171 PRO A O 1
ATOM 1325 N N . LEU A 1 172 ? 1.229 31.109 -8.758 1 97.44 172 LEU A N 1
ATOM 1326 C CA . LEU A 1 172 ? 0.479 29.875 -8.523 1 97.44 172 LEU A CA 1
ATOM 1327 C C . LEU A 1 172 ? -0.07 29.844 -7.102 1 97.44 172 LEU A C 1
ATOM 1329 O O . LEU A 1 172 ? -1.115 29.234 -6.852 1 97.44 172 LEU A O 1
ATOM 1333 N N . MET A 1 173 ? 0.605 30.484 -6.176 1 97.31 173 MET A N 1
ATOM 1334 C CA . MET A 1 173 ? 0.159 30.453 -4.789 1 97.31 173 MET A CA 1
ATOM 1335 C C . MET A 1 173 ? -0.922 31.5 -4.539 1 97.31 173 MET A C 1
ATOM 1337 O O . MET A 1 173 ? -1.784 31.328 -3.68 1 97.31 173 MET A O 1
ATOM 1341 N N . LYS A 1 174 ? -0.885 32.562 -5.328 1 97.31 174 LYS A N 1
ATOM 1342 C CA . LYS A 1 174 ? -2.004 33.5 -5.285 1 97.31 174 LYS A CA 1
ATOM 1343 C C . LYS A 1 174 ? -3.301 32.812 -5.723 1 97.31 174 LYS A C 1
ATOM 1345 O O . LYS A 1 174 ? -4.328 32.938 -5.055 1 97.31 174 LYS A O 1
ATOM 1350 N N . VAL A 1 175 ? -3.227 32.125 -6.816 1 97.5 175 VAL A N 1
ATOM 1351 C CA . VAL A 1 175 ? -4.383 31.406 -7.348 1 97.5 175 VAL A CA 1
ATOM 1352 C C . VAL A 1 175 ? -4.82 30.328 -6.359 1 97.5 175 VAL A C 1
ATOM 1354 O O . VAL A 1 175 ? -6.02 30.125 -6.125 1 97.5 175 VAL A O 1
ATOM 1357 N N . HIS A 1 176 ? -3.865 29.609 -5.824 1 98 176 HIS A N 1
ATOM 1358 C CA . HIS A 1 176 ? -4.137 28.547 -4.867 1 98 176 HIS A CA 1
ATOM 1359 C C . HIS A 1 176 ? -4.906 29.078 -3.66 1 98 176 HIS A C 1
ATOM 1361 O O . HIS A 1 176 ? -5.91 28.484 -3.252 1 98 176 HIS A O 1
ATOM 1367 N N . GLN A 1 177 ? -4.441 30.188 -3.059 1 98.25 177 GLN A N 1
ATOM 1368 C CA . GLN A 1 177 ? -5.078 30.766 -1.88 1 98.25 177 GLN A CA 1
ATOM 1369 C C . GLN A 1 177 ? -6.457 31.328 -2.217 1 98.25 177 GLN A C 1
ATOM 1371 O O . GLN A 1 177 ? -7.371 31.281 -1.391 1 98.25 177 GLN A O 1
ATOM 1376 N N . GLU A 1 178 ? -6.629 31.812 -3.422 1 98.06 178 GLU A N 1
ATOM 1377 C CA . GLU A 1 178 ? -7.953 32.25 -3.857 1 98.06 178 GLU A CA 1
ATOM 1378 C C . GLU A 1 178 ? -8.914 31.078 -3.965 1 98.06 178 GLU A C 1
ATOM 1380 O O . GLU A 1 178 ? -10.062 31.172 -3.512 1 98.06 178 GLU A O 1
ATOM 1385 N N . HIS A 1 179 ? -8.461 30.016 -4.492 1 96.94 179 HIS A N 1
ATOM 1386 C CA . HIS A 1 179 ? -9.305 28.859 -4.793 1 96.94 179 HIS A CA 1
ATOM 1387 C C . HIS A 1 179 ? -9.68 28.109 -3.521 1 96.94 179 HIS A C 1
ATOM 1389 O O . HIS A 1 179 ? -10.852 27.797 -3.299 1 96.94 179 HIS A O 1
ATOM 1395 N N . TYR A 1 180 ? -8.758 27.844 -2.666 1 98.19 180 TYR A N 1
ATOM 1396 C CA . TYR A 1 180 ? -8.984 26.938 -1.549 1 98.19 180 TYR A CA 1
ATOM 1397 C C . TYR A 1 180 ? -9.305 27.719 -0.274 1 98.19 180 TYR A C 1
ATOM 1399 O O . TYR A 1 180 ? -9.953 27.188 0.633 1 98.19 180 TYR A O 1
ATOM 1407 N N . TYR A 1 181 ? -8.852 29.016 -0.224 1 98.62 181 TYR A N 1
ATOM 1408 C CA . TYR A 1 181 ? -8.891 29.703 1.06 1 98.62 181 TYR A CA 1
ATOM 1409 C C . TYR A 1 181 ? -9.539 31.078 0.919 1 98.62 181 TYR A C 1
ATOM 1411 O O . TYR A 1 181 ? -9.367 31.938 1.783 1 98.62 181 TYR A O 1
ATOM 1419 N N . GLU A 1 182 ? -10.203 31.281 -0.205 1 98.56 182 GLU A N 1
ATOM 1420 C CA . GLU A 1 182 ? -10.906 32.531 -0.5 1 98.56 182 GLU A CA 1
ATOM 1421 C C . GLU A 1 182 ? -9.984 33.719 -0.349 1 98.56 182 GLU A C 1
ATOM 1423 O O . GLU A 1 182 ? -10.344 34.719 0.292 1 98.56 182 GLU A O 1
ATOM 1428 N N . GLY A 1 183 ? -8.805 33.531 -0.749 1 98.19 183 GLY A N 1
ATOM 1429 C CA . GLY A 1 183 ? -7.852 34.625 -0.869 1 98.19 183 GLY A CA 1
ATOM 1430 C C . GLY A 1 183 ? -7.062 34.875 0.402 1 98.19 183 GLY A C 1
ATOM 1431 O O . GLY A 1 183 ? -6.293 35.844 0.485 1 98.19 183 GLY A O 1
ATOM 1432 N N . LYS A 1 184 ? -7.184 34.031 1.404 1 98.31 184 LYS A N 1
ATOM 1433 C CA . LYS A 1 184 ? -6.504 34.281 2.676 1 98.31 184 LYS A CA 1
ATOM 1434 C C . LYS A 1 184 ? -5.348 33.281 2.861 1 98.31 184 LYS A C 1
ATOM 1436 O O . LYS A 1 184 ? -5.363 32.188 2.299 1 98.31 184 LYS A O 1
ATOM 1441 N N . ALA A 1 185 ? -4.332 33.781 3.545 1 98.56 185 ALA A N 1
ATOM 1442 C CA . ALA A 1 185 ? -3.385 32.906 4.227 1 98.56 185 ALA A CA 1
ATOM 1443 C C . ALA A 1 185 ? -3.836 32.625 5.656 1 98.56 185 ALA A C 1
ATOM 1445 O O . ALA A 1 185 ? -3.568 33.406 6.566 1 98.56 185 ALA A O 1
ATOM 1446 N N . TRP A 1 186 ? -4.438 31.469 5.797 1 98.56 186 TRP A N 1
ATOM 1447 C CA . TRP A 1 186 ? -5.16 31.281 7.051 1 98.56 186 TRP A CA 1
ATOM 1448 C C . TRP A 1 186 ? -4.191 31.172 8.227 1 98.56 186 TRP A C 1
ATOM 1450 O O . TRP A 1 186 ? -4.555 31.484 9.359 1 98.56 186 TRP A O 1
ATOM 1460 N N . ALA A 1 187 ? -2.9 30.781 8.008 1 98.88 187 ALA A N 1
ATOM 1461 C CA . ALA A 1 187 ? -1.911 30.766 9.078 1 98.88 187 ALA A CA 1
ATOM 1462 C C . ALA A 1 187 ? -1.65 32.188 9.602 1 98.88 187 ALA A C 1
ATOM 1464 O O . ALA A 1 187 ? -1.531 32.406 10.805 1 98.88 187 ALA A O 1
ATOM 1465 N N . ASN A 1 188 ? -1.533 33.125 8.695 1 98.81 188 ASN A N 1
ATOM 1466 C CA . ASN A 1 188 ? -1.373 34.531 9.07 1 98.81 188 ASN A CA 1
ATOM 1467 C C . ASN A 1 188 ? -2.576 35.062 9.859 1 98.81 188 ASN A C 1
ATOM 1469 O O . ASN A 1 188 ? -2.416 35.719 10.875 1 98.81 188 ASN A O 1
ATOM 1473 N N . GLU A 1 189 ? -3.758 34.688 9.344 1 98.69 189 GLU A N 1
ATOM 1474 C CA . GLU A 1 189 ? -4.98 35.156 9.992 1 98.69 189 GLU A CA 1
ATOM 1475 C C . GLU A 1 189 ? -5.086 34.625 11.422 1 98.69 189 GLU A C 1
ATOM 1477 O O . GLU A 1 189 ? -5.523 35.344 12.32 1 98.69 189 GLU A O 1
ATOM 1482 N N . MET A 1 190 ? -4.68 33.406 11.578 1 98.69 190 MET A N 1
ATOM 1483 C CA . MET A 1 190 ? -4.719 32.812 12.922 1 98.69 190 MET A CA 1
ATOM 1484 C C . MET A 1 190 ? -3.701 33.5 13.836 1 98.69 190 MET A C 1
ATOM 1486 O O . MET A 1 190 ? -3.961 33.688 15.023 1 98.69 190 MET A O 1
ATOM 1490 N N . ALA A 1 191 ? -2.533 33.812 13.344 1 98.75 191 ALA A N 1
ATOM 1491 C CA . ALA A 1 191 ? -1.521 34.531 14.133 1 98.75 191 ALA A CA 1
ATOM 1492 C C . ALA A 1 191 ? -2.033 35.875 14.594 1 98.75 191 ALA A C 1
ATOM 1494 O O . ALA A 1 191 ? -1.748 36.312 15.711 1 98.75 191 ALA A O 1
ATOM 1495 N N . LYS A 1 192 ? -2.785 36.531 13.766 1 98.19 192 LYS A N 1
ATOM 1496 C CA . LYS A 1 192 ? -3.348 37.844 14.109 1 98.19 192 LYS A CA 1
ATOM 1497 C C . LYS A 1 192 ? -4.281 37.719 15.305 1 98.19 192 LYS A C 1
ATOM 1499 O O . LYS A 1 192 ? -4.508 38.719 16.016 1 98.19 192 LYS A O 1
ATOM 1504 N N . ARG A 1 193 ? -4.715 36.562 15.547 1 97.81 193 ARG A N 1
ATOM 1505 C CA . ARG A 1 193 ? -5.633 36.344 16.656 1 97.81 193 ARG A CA 1
ATOM 1506 C C . ARG A 1 193 ? -4.875 36.062 17.953 1 97.81 193 ARG A C 1
ATOM 1508 O O . ARG A 1 193 ? -5.48 35.719 18.969 1 97.81 193 ARG A O 1
ATOM 1515 N N . GLY A 1 194 ? -3.584 36.125 17.922 1 98.19 194 GLY A N 1
ATOM 1516 C CA . GLY A 1 194 ? -2.805 36 19.141 1 98.19 194 GLY A CA 1
ATOM 1517 C C . GLY A 1 194 ? -2.197 34.625 19.344 1 98.19 194 GLY A C 1
ATOM 1518 O O . GLY A 1 194 ? -2.033 34.188 20.484 1 98.19 194 GLY A O 1
ATOM 1519 N N . TYR A 1 195 ? -1.936 33.969 18.328 1 98.81 195 TYR A N 1
ATOM 1520 C CA . TYR A 1 195 ? -1.315 32.656 18.406 1 98.81 195 TYR A CA 1
ATOM 1521 C C . TYR A 1 195 ? 0.091 32.688 17.812 1 98.81 195 TYR A C 1
ATOM 1523 O O . TYR A 1 195 ? 0.381 33.469 16.906 1 98.81 195 TYR A O 1
ATOM 1531 N N . VAL A 1 196 ? 1.018 31.859 18.328 1 98.81 196 VAL A N 1
ATOM 1532 C CA . VAL A 1 196 ? 2.17 31.406 17.547 1 98.81 196 VAL A CA 1
ATOM 1533 C C . VAL A 1 196 ? 1.74 30.328 16.578 1 98.81 196 VAL A C 1
ATOM 1535 O O . VAL A 1 196 ? 1.188 29.297 16.984 1 98.81 196 VAL A O 1
ATOM 1538 N N . VAL A 1 197 ? 1.921 30.562 15.281 1 98.94 197 VAL A N 1
ATOM 1539 C CA . VAL A 1 197 ? 1.568 29.562 14.273 1 98.94 197 VAL A CA 1
ATOM 1540 C C . VAL A 1 197 ? 2.832 29.062 13.57 1 98.94 197 VAL A C 1
ATOM 1542 O O . VAL A 1 197 ? 3.646 29.859 13.102 1 98.94 197 VAL A O 1
ATOM 1545 N N . MET A 1 198 ? 3.016 27.766 13.547 1 98.94 198 MET A N 1
ATOM 1546 C CA . MET A 1 198 ? 4.121 27.188 12.789 1 98.94 198 MET A CA 1
ATOM 1547 C C . MET A 1 198 ? 3.605 26.359 11.625 1 98.94 198 MET A C 1
ATOM 1549 O O . MET A 1 198 ? 2.664 25.578 11.781 1 98.94 198 MET A O 1
ATOM 1553 N N . VAL A 1 199 ? 4.148 26.578 10.492 1 98.94 199 VAL A N 1
ATOM 1554 C CA . VAL A 1 199 ? 3.898 25.797 9.289 1 98.94 199 VAL A CA 1
ATOM 1555 C C . VAL A 1 199 ? 5.211 25.203 8.773 1 98.94 199 VAL A C 1
ATOM 1557 O O . VAL A 1 199 ? 6.152 25.938 8.477 1 98.94 199 VAL A O 1
ATOM 1560 N N . SER A 1 200 ? 5.297 23.938 8.672 1 98.88 200 SER A N 1
ATOM 1561 C CA . SER A 1 200 ? 6.473 23.266 8.133 1 98.88 200 SER A CA 1
ATOM 1562 C C . SER A 1 200 ? 6.152 22.547 6.824 1 98.88 200 SER A C 1
ATOM 1564 O O . SER A 1 200 ? 5.016 22.125 6.613 1 98.88 200 SER A O 1
ATOM 1566 N N . ASP A 1 201 ? 7.152 22.516 5.926 1 98.75 201 ASP A N 1
ATOM 1567 C CA . ASP A 1 201 ? 7.023 21.656 4.754 1 98.75 201 ASP A CA 1
ATOM 1568 C C . ASP A 1 201 ? 6.957 20.172 5.16 1 98.75 201 ASP A C 1
ATOM 1570 O O . ASP A 1 201 ? 7.781 19.703 5.941 1 98.75 201 ASP A O 1
ATOM 1574 N N . SER A 1 202 ? 5.969 19.531 4.66 1 96.75 202 SER A N 1
ATOM 1575 C CA . SER A 1 202 ? 5.75 18.141 5.047 1 96.75 202 SER A CA 1
ATOM 1576 C C . SER A 1 202 ? 6.594 17.188 4.199 1 96.75 202 SER A C 1
ATOM 1578 O O . SER A 1 202 ? 7.156 17.594 3.18 1 96.75 202 SER A O 1
ATOM 1580 N N . PHE A 1 203 ? 6.652 15.938 4.633 1 97.69 203 PHE A N 1
ATOM 1581 C CA . PHE A 1 203 ? 7.352 14.867 3.936 1 97.69 203 PHE A CA 1
ATOM 1582 C C . PHE A 1 203 ? 6.984 14.852 2.455 1 97.69 203 PHE A C 1
ATOM 1584 O O . PHE A 1 203 ? 5.812 14.727 2.102 1 97.69 203 PHE A O 1
ATOM 1591 N N . THR A 1 204 ? 7.977 15.039 1.554 1 97.38 204 THR A N 1
ATOM 1592 C CA . THR A 1 204 ? 7.988 15.008 0.096 1 97.38 204 THR A CA 1
ATOM 1593 C C . THR A 1 204 ? 7.406 16.297 -0.481 1 97.38 204 THR A C 1
ATOM 1595 O O . THR A 1 204 ? 7.113 16.375 -1.677 1 97.38 204 THR A O 1
ATOM 1598 N N . PHE A 1 205 ? 7.168 17.328 0.289 1 98.31 205 PHE A N 1
ATOM 1599 C CA . PHE A 1 205 ? 6.641 18.609 -0.199 1 98.31 205 PHE A CA 1
ATOM 1600 C C . PHE A 1 205 ? 7.672 19.719 -0.051 1 98.31 205 PHE A C 1
ATOM 1602 O O . PHE A 1 205 ? 8.352 19.797 0.973 1 98.31 205 PHE A O 1
ATOM 1609 N N . ALA A 1 206 ? 7.742 20.547 -1.054 1 98.44 206 ALA A N 1
ATOM 1610 C CA . ALA A 1 206 ? 8.531 21.781 -1.041 1 98.44 206 ALA A CA 1
ATOM 1611 C C . ALA A 1 206 ? 9.977 21.5 -0.645 1 98.44 206 ALA A C 1
ATOM 1613 O O . ALA A 1 206 ? 10.695 20.797 -1.359 1 98.44 206 ALA A O 1
ATOM 1614 N N . SER A 1 207 ? 10.422 21.922 0.536 1 98.56 207 SER A N 1
ATOM 1615 C CA . SER A 1 207 ? 11.812 21.734 0.918 1 98.56 207 SER A CA 1
ATOM 1616 C C . SER A 1 207 ? 12.133 20.25 1.11 1 98.56 207 SER A C 1
ATOM 1618 O O . SER A 1 207 ? 13.297 19.844 1.066 1 98.56 207 SER A O 1
ATOM 1620 N N . ARG A 1 208 ? 11.125 19.453 1.317 1 98.38 208 ARG A N 1
ATOM 1621 C CA . ARG A 1 208 ? 11.305 18.031 1.613 1 98.38 208 ARG A CA 1
ATOM 1622 C C . ARG A 1 208 ? 11.117 17.188 0.359 1 98.38 208 ARG A C 1
ATOM 1624 O O . ARG A 1 208 ? 11.094 15.961 0.434 1 98.38 208 ARG A O 1
ATOM 1631 N N . ARG A 1 209 ? 11.039 17.75 -0.768 1 98 209 ARG A N 1
ATOM 1632 C CA . ARG A 1 209 ? 10.836 17.047 -2.037 1 98 209 ARG A CA 1
ATOM 1633 C C . ARG A 1 209 ? 12 16.125 -2.348 1 98 209 ARG A C 1
ATOM 1635 O O . ARG A 1 209 ? 13.125 16.344 -1.882 1 98 209 ARG A O 1
ATOM 1642 N N . VAL A 1 210 ? 11.68 15.102 -3.146 1 97.69 210 VAL A N 1
ATOM 1643 C CA . VAL A 1 210 ? 12.711 14.391 -3.891 1 97.69 210 VAL A CA 1
ATOM 1644 C C . VAL A 1 210 ? 13.062 15.164 -5.164 1 97.69 210 VAL A C 1
ATOM 1646 O O . VAL A 1 210 ? 12.211 15.336 -6.043 1 97.69 210 VAL A O 1
ATOM 1649 N N . LEU A 1 211 ? 14.25 15.609 -5.219 1 97.69 211 LEU A N 1
ATOM 1650 C CA . LEU A 1 211 ? 14.68 16.312 -6.426 1 97.69 211 LEU A CA 1
ATOM 1651 C C . LEU A 1 211 ? 14.969 15.328 -7.555 1 97.69 211 LEU A C 1
ATOM 1653 O O . LEU A 1 211 ? 15.359 14.188 -7.301 1 97.69 211 LEU A O 1
ATOM 1657 N N . LEU A 1 212 ? 14.742 15.828 -8.727 1 97.56 212 LEU A N 1
ATOM 1658 C CA . LEU A 1 212 ? 14.977 14.977 -9.883 1 97.56 212 LEU A CA 1
ATOM 1659 C C . LEU A 1 212 ? 16.422 14.492 -9.93 1 97.56 212 LEU A C 1
ATOM 1661 O O . LEU A 1 212 ? 16.688 13.328 -10.227 1 97.56 212 LEU A O 1
ATOM 1665 N N . GLU A 1 213 ? 17.312 15.289 -9.57 1 96.62 213 GLU A N 1
ATOM 1666 C CA . GLU A 1 213 ? 18.734 14.945 -9.625 1 96.62 213 GLU A CA 1
ATOM 1667 C C . GLU A 1 213 ? 19.094 13.938 -8.539 1 96.62 213 GLU A C 1
ATOM 1669 O O . GLU A 1 213 ? 20.188 13.367 -8.562 1 96.62 213 GLU A O 1
ATOM 1674 N N . GLU A 1 214 ? 18.172 13.719 -7.68 1 97.25 214 GLU A N 1
ATOM 1675 C CA . GLU A 1 214 ? 18.438 12.844 -6.543 1 97.25 214 GLU A CA 1
ATOM 1676 C C . GLU A 1 214 ? 18 11.406 -6.832 1 97.25 214 GLU A C 1
ATOM 1678 O O . GLU A 1 214 ? 18.172 10.523 -5.996 1 97.25 214 GLU A O 1
ATOM 1683 N N . VAL A 1 215 ? 17.422 11.125 -7.969 1 97.12 215 VAL A N 1
ATOM 1684 C CA . VAL A 1 215 ? 17.062 9.773 -8.398 1 97.12 215 VAL A CA 1
ATOM 1685 C C . VAL A 1 215 ? 17.859 9.406 -9.656 1 97.12 215 VAL A C 1
ATOM 1687 O O . VAL A 1 215 ? 18.406 10.281 -10.328 1 97.12 215 VAL A O 1
ATOM 1690 N N . PRO A 1 216 ? 17.938 8.078 -9.945 1 95.31 216 PRO A N 1
ATOM 1691 C CA . PRO A 1 216 ? 18.625 7.688 -11.172 1 95.31 216 PRO A CA 1
ATOM 1692 C C . PRO A 1 216 ? 18.062 8.359 -12.414 1 95.31 216 PRO A C 1
ATOM 1694 O O . PRO A 1 216 ? 16.859 8.625 -12.477 1 95.31 216 PRO A O 1
ATOM 1697 N N . GLU A 1 217 ? 18.812 8.531 -13.383 1 94.62 217 GLU A N 1
ATOM 1698 C CA . GLU A 1 217 ? 18.438 9.273 -14.586 1 94.62 217 GLU A CA 1
ATOM 1699 C C . GLU A 1 217 ? 17.219 8.656 -15.266 1 94.62 217 GLU A C 1
ATOM 1701 O O . GLU A 1 217 ? 16.328 9.367 -15.727 1 94.62 217 GLU A O 1
ATOM 1706 N N . ASN A 1 218 ? 17.234 7.387 -15.242 1 92.44 218 ASN A N 1
ATOM 1707 C CA . ASN A 1 218 ? 16.156 6.707 -15.953 1 92.44 218 ASN A CA 1
ATOM 1708 C C . ASN A 1 218 ? 14.836 6.781 -15.18 1 92.44 218 ASN A C 1
ATOM 1710 O O . ASN A 1 218 ? 13.82 6.258 -15.633 1 92.44 218 ASN A O 1
ATOM 1714 N N . ARG A 1 219 ? 14.844 7.465 -14.062 1 94.69 219 ARG A N 1
ATOM 1715 C CA . ARG A 1 219 ? 13.633 7.656 -13.273 1 94.69 219 ARG A CA 1
ATOM 1716 C C . ARG A 1 219 ? 13.172 9.109 -13.32 1 94.69 219 ARG A C 1
ATOM 1718 O O . ARG A 1 219 ? 12.211 9.484 -12.641 1 94.69 219 ARG A O 1
ATOM 1725 N N . ARG A 1 220 ? 13.773 9.898 -14.133 1 97.06 220 ARG A N 1
ATOM 1726 C CA . ARG A 1 220 ? 13.523 11.336 -14.117 1 97.06 220 ARG A CA 1
ATOM 1727 C C . ARG A 1 220 ? 12.516 11.727 -15.195 1 97.06 220 ARG A C 1
ATOM 1729 O O . ARG A 1 220 ? 12.07 12.875 -15.242 1 97.06 220 ARG A O 1
ATOM 1736 N N . ALA A 1 221 ? 12.195 10.797 -16.078 1 95.5 221 ALA A N 1
ATOM 1737 C CA . ALA A 1 221 ? 11.266 11.039 -17.172 1 95.5 221 ALA A CA 1
ATOM 1738 C C . ALA A 1 221 ? 11.758 12.172 -18.062 1 95.5 221 ALA A C 1
ATOM 1740 O O . ALA A 1 221 ? 10.961 12.969 -18.562 1 95.5 221 ALA A O 1
ATOM 1741 N N . GLY A 1 222 ? 13.055 12.336 -18.156 1 96.38 222 GLY A N 1
ATOM 1742 C CA . GLY A 1 222 ? 13.664 13.336 -19.016 1 96.38 222 GLY A CA 1
ATOM 1743 C C . GLY A 1 222 ? 13.617 14.734 -18.438 1 96.38 222 GLY A C 1
ATOM 1744 O O . GLY A 1 222 ? 13.969 15.703 -19.125 1 96.38 222 GLY A O 1
ATOM 1745 N N . LEU A 1 223 ? 13.234 14.891 -17.219 1 97.62 223 LEU A N 1
ATOM 1746 C CA . LEU A 1 223 ? 13.094 16.188 -16.562 1 97.62 223 LEU A CA 1
ATOM 1747 C C . LEU A 1 223 ? 14.367 16.562 -15.812 1 97.62 223 LEU A C 1
ATOM 1749 O O . LEU A 1 223 ? 15.227 15.703 -15.578 1 97.62 223 LEU A O 1
ATOM 1753 N N . THR A 1 224 ? 14.508 17.859 -15.484 1 96.75 224 THR A N 1
ATOM 1754 C CA . THR A 1 224 ? 15.602 18.391 -14.672 1 96.75 224 THR A CA 1
ATOM 1755 C C . THR A 1 224 ? 15.078 19.344 -13.602 1 96.75 224 THR A C 1
ATOM 1757 O O . THR A 1 224 ? 13.906 19.734 -13.633 1 96.75 224 THR A O 1
ATOM 1760 N N . ASP A 1 225 ? 15.922 19.688 -12.695 1 96.81 225 ASP A N 1
ATOM 1761 C CA . ASP A 1 225 ? 15.539 20.625 -11.641 1 96.81 225 ASP A CA 1
ATOM 1762 C C . ASP A 1 225 ? 15.867 22.062 -12.023 1 96.81 225 ASP A C 1
ATOM 1764 O O . ASP A 1 225 ? 15.859 22.953 -11.18 1 96.81 225 ASP A O 1
ATOM 1768 N N . GLU A 1 226 ? 16.156 22.312 -13.195 1 96.38 226 GLU A N 1
ATOM 1769 C CA . GLU A 1 226 ? 16.516 23.656 -13.641 1 96.38 226 GLU A CA 1
ATOM 1770 C C . GLU A 1 226 ? 15.297 24.578 -13.641 1 96.38 226 GLU A C 1
ATOM 1772 O O . GLU A 1 226 ? 14.195 24.156 -14.008 1 96.38 226 GLU A O 1
ATOM 1777 N N . ASN A 1 227 ? 15.539 25.844 -13.352 1 96.31 227 ASN A N 1
ATOM 1778 C CA . ASN A 1 227 ? 14.492 26.844 -13.312 1 96.31 227 ASN A CA 1
ATOM 1779 C C . ASN A 1 227 ? 13.25 26.344 -12.594 1 96.31 227 ASN A C 1
ATOM 1781 O O . ASN A 1 227 ? 12.148 26.375 -13.141 1 96.31 227 ASN A O 1
ATOM 1785 N N . PRO A 1 228 ? 13.43 25.969 -11.344 1 95.56 228 PRO A N 1
ATOM 1786 C CA . PRO A 1 228 ? 12.359 25.266 -10.641 1 95.56 228 PRO A CA 1
ATOM 1787 C C . PRO A 1 228 ? 11.133 26.125 -10.398 1 95.56 228 PRO A C 1
ATOM 1789 O O . PRO A 1 228 ? 10.031 25.609 -10.203 1 95.56 228 PRO A O 1
ATOM 1792 N N . GLU A 1 229 ? 11.234 27.453 -10.477 1 97 229 GLU A N 1
ATOM 1793 C CA . GLU A 1 229 ? 10.109 28.344 -10.164 1 97 229 GLU A CA 1
ATOM 1794 C C . GLU A 1 229 ? 9.281 28.641 -11.406 1 97 229 GLU A C 1
ATOM 1796 O O . GLU A 1 229 ? 8.234 29.297 -11.32 1 97 229 GLU A O 1
ATOM 1801 N N . ASN A 1 230 ? 9.727 28.078 -12.555 1 97.75 230 ASN A N 1
ATOM 1802 C CA . ASN A 1 230 ? 8.945 28.188 -13.773 1 97.75 230 ASN A CA 1
ATOM 1803 C C . ASN A 1 230 ? 7.664 27.359 -13.703 1 97.75 230 ASN A C 1
ATOM 1805 O O . ASN A 1 230 ? 7.699 26.203 -13.305 1 97.75 230 ASN A O 1
ATOM 1809 N N . GLU A 1 231 ? 6.562 28.016 -14.109 1 97.62 231 GLU A N 1
ATOM 1810 C CA . GLU A 1 231 ? 5.258 27.375 -13.938 1 97.62 231 GLU A CA 1
ATOM 1811 C C . GLU A 1 231 ? 5.184 26.047 -14.664 1 97.62 231 GLU A C 1
ATOM 1813 O O . GLU A 1 231 ? 4.629 25.078 -14.141 1 97.62 231 GLU A O 1
ATOM 1818 N N . GLU A 1 232 ? 5.719 25.984 -15.859 1 97.44 232 GLU A N 1
ATOM 1819 C CA . GLU A 1 232 ? 5.703 24.75 -16.641 1 97.44 232 GLU A CA 1
ATOM 1820 C C . GLU A 1 232 ? 6.543 23.656 -15.961 1 97.44 232 GLU A C 1
ATOM 1822 O O . GLU A 1 232 ? 6.172 22.484 -15.977 1 97.44 232 GLU A O 1
ATOM 1827 N N . ASN A 1 233 ? 7.668 24.062 -15.469 1 97.88 233 ASN A N 1
ATOM 1828 C CA . ASN A 1 233 ? 8.539 23.109 -14.773 1 97.88 233 ASN A CA 1
ATOM 1829 C C . ASN A 1 233 ? 7.898 22.609 -13.484 1 97.88 233 ASN A C 1
ATOM 1831 O O . ASN A 1 233 ? 8.062 21.453 -13.109 1 97.88 233 ASN A O 1
ATOM 1835 N N . ILE A 1 234 ? 7.18 23.531 -12.828 1 98.38 234 ILE A N 1
ATOM 1836 C CA . ILE A 1 234 ? 6.461 23.141 -11.617 1 98.38 234 ILE A CA 1
ATOM 1837 C C . ILE A 1 234 ? 5.391 22.094 -11.961 1 98.38 234 ILE A C 1
ATOM 1839 O O . ILE A 1 234 ? 5.254 21.094 -11.273 1 98.38 234 ILE A O 1
ATOM 1843 N N . ALA A 1 235 ? 4.68 22.375 -13.031 1 98.06 235 ALA A N 1
ATOM 1844 C CA . ALA A 1 235 ? 3.646 21.438 -13.469 1 98.06 235 ALA A CA 1
ATOM 1845 C C . ALA A 1 235 ? 4.246 20.078 -13.812 1 98.06 235 ALA A C 1
ATOM 1847 O O . ALA A 1 235 ? 3.688 19.031 -13.461 1 98.06 235 ALA A O 1
ATOM 1848 N N . ALA A 1 236 ? 5.375 20.078 -14.547 1 98.12 236 ALA A N 1
ATOM 1849 C CA . ALA A 1 236 ? 6.055 18.844 -14.93 1 98.12 236 ALA A CA 1
ATOM 1850 C C . ALA A 1 236 ? 6.531 18.078 -13.695 1 98.12 236 ALA A C 1
ATOM 1852 O O . ALA A 1 236 ? 6.375 16.859 -13.617 1 98.12 236 ALA A O 1
ATOM 1853 N N . TYR A 1 237 ? 7.105 18.766 -12.766 1 98.19 237 TYR A N 1
ATOM 1854 C CA . TYR A 1 237 ? 7.562 18.125 -11.531 1 98.19 237 TYR A CA 1
ATOM 1855 C C . TYR A 1 237 ? 6.398 17.5 -10.781 1 98.19 237 TYR A C 1
ATOM 1857 O O . TYR A 1 237 ? 6.512 16.375 -10.273 1 98.19 237 TYR A O 1
ATOM 1865 N N . ASN A 1 238 ? 5.363 18.281 -10.664 1 97.88 238 ASN A N 1
ATOM 1866 C CA . ASN A 1 238 ? 4.215 17.766 -9.922 1 97.88 238 ASN A CA 1
ATOM 1867 C C . ASN A 1 238 ? 3.639 16.516 -10.562 1 97.88 238 ASN A C 1
ATOM 1869 O O . ASN A 1 238 ? 3.182 15.609 -9.867 1 97.88 238 ASN A O 1
ATOM 1873 N N . LYS A 1 239 ? 3.586 16.469 -11.867 1 96.88 239 LYS A N 1
ATOM 1874 C CA . LYS A 1 239 ? 3.152 15.25 -12.547 1 96.88 239 LYS A CA 1
ATOM 1875 C C . LYS A 1 239 ? 4.074 14.078 -12.219 1 96.88 239 LYS A C 1
ATOM 1877 O O . LYS A 1 239 ? 3.607 12.984 -11.898 1 96.88 239 LYS A O 1
ATOM 1882 N N . TRP A 1 240 ? 5.316 14.32 -12.289 1 97.5 240 TRP A N 1
ATOM 1883 C CA . TRP A 1 240 ? 6.305 13.305 -11.945 1 97.5 240 TRP A CA 1
ATOM 1884 C C . TRP A 1 240 ? 6.145 12.852 -10.5 1 97.5 240 TRP A C 1
ATOM 1886 O O . TRP A 1 240 ? 6.16 11.648 -10.211 1 97.5 240 TRP A O 1
ATOM 1896 N N . ALA A 1 241 ? 5.992 13.812 -9.641 1 96.69 241 ALA A N 1
ATOM 1897 C CA . ALA A 1 241 ? 5.898 13.531 -8.211 1 96.69 241 ALA A CA 1
ATOM 1898 C C . ALA A 1 241 ? 4.652 12.711 -7.887 1 96.69 241 ALA A C 1
ATOM 1900 O O . ALA A 1 241 ? 4.668 11.875 -6.984 1 96.69 241 ALA A O 1
ATOM 1901 N N . ALA A 1 242 ? 3.6 13.008 -8.609 1 94.81 242 ALA A N 1
ATOM 1902 C CA . ALA A 1 242 ? 2.377 12.234 -8.422 1 94.81 242 ALA A CA 1
ATOM 1903 C C . ALA A 1 242 ? 2.613 10.758 -8.742 1 94.81 242 ALA A C 1
ATOM 1905 O O . ALA A 1 242 ? 2.186 9.883 -7.988 1 94.81 242 ALA A O 1
ATOM 1906 N N . ASP A 1 243 ? 3.309 10.5 -9.828 1 93.56 243 ASP A N 1
ATOM 1907 C CA . ASP A 1 243 ? 3.633 9.133 -10.211 1 93.56 243 ASP A CA 1
ATOM 1908 C C . ASP A 1 243 ? 4.617 8.508 -9.227 1 93.56 243 ASP A C 1
ATOM 1910 O O . ASP A 1 243 ? 4.535 7.309 -8.93 1 93.56 243 ASP A O 1
ATOM 1914 N N . HIS A 1 244 ? 5.453 9.312 -8.766 1 95.88 244 HIS A N 1
ATOM 1915 C CA . HIS A 1 244 ? 6.496 8.852 -7.852 1 95.88 244 HIS A CA 1
ATOM 1916 C C . HIS A 1 244 ? 5.914 8.469 -6.496 1 95.88 244 HIS A C 1
ATOM 1918 O O . HIS A 1 244 ? 6.559 7.758 -5.719 1 95.88 244 HIS A O 1
ATOM 1924 N N . GLU A 1 245 ? 4.711 8.867 -6.18 1 94.88 245 GLU A N 1
ATOM 1925 C CA . GLU A 1 245 ? 4.086 8.492 -4.914 1 94.88 245 GLU A CA 1
ATOM 1926 C C . GLU A 1 245 ? 3.941 6.977 -4.801 1 94.88 245 GLU A C 1
ATOM 1928 O O . GLU A 1 245 ? 4.074 6.418 -3.709 1 94.88 245 GLU A O 1
ATOM 1933 N N . HIS A 1 246 ? 3.662 6.363 -5.941 1 95.19 246 HIS A N 1
ATOM 1934 C CA . HIS A 1 246 ? 3.516 4.914 -5.914 1 95.19 246 HIS A CA 1
ATOM 1935 C C . HIS A 1 246 ? 4.836 4.23 -5.582 1 95.19 246 HIS A C 1
ATOM 1937 O O . HIS A 1 246 ? 4.871 3.279 -4.797 1 95.19 246 HIS A O 1
ATOM 1943 N N . VAL A 1 247 ? 5.895 4.754 -6.148 1 96.44 247 VAL A N 1
ATOM 1944 C CA . VAL A 1 247 ? 7.234 4.219 -5.91 1 96.44 247 VAL A CA 1
ATOM 1945 C C . VAL A 1 247 ? 7.625 4.445 -4.453 1 96.44 247 VAL A C 1
ATOM 1947 O O . VAL A 1 247 ? 8.117 3.529 -3.785 1 96.44 247 VAL A O 1
ATOM 1950 N N . MET A 1 248 ? 7.363 5.652 -3.955 1 96.94 248 MET A N 1
ATOM 1951 C CA . MET A 1 248 ? 7.688 6.004 -2.576 1 96.94 248 MET A CA 1
ATOM 1952 C C . MET A 1 248 ? 6.949 5.102 -1.595 1 96.94 248 MET A C 1
ATOM 1954 O O . MET A 1 248 ? 7.551 4.57 -0.659 1 96.94 248 MET A O 1
ATOM 1958 N N . ALA A 1 249 ? 5.695 4.914 -1.826 1 97.12 249 ALA A N 1
ATOM 1959 C CA . ALA A 1 249 ? 4.883 4.094 -0.928 1 97.12 249 ALA A CA 1
ATOM 1960 C C . ALA A 1 249 ? 5.398 2.66 -0.879 1 97.12 249 ALA A C 1
ATOM 1962 O O . ALA A 1 249 ? 5.562 2.09 0.202 1 97.12 249 ALA A O 1
ATOM 1963 N N . LYS A 1 250 ? 5.664 2.074 -2.031 1 97.5 250 LYS A N 1
ATOM 1964 C CA . LYS A 1 250 ? 6.18 0.71 -2.094 1 97.5 250 LYS A CA 1
ATOM 1965 C C . LYS A 1 250 ? 7.527 0.6 -1.389 1 97.5 250 LYS A C 1
ATOM 1967 O O . LYS A 1 250 ? 7.762 -0.344 -0.631 1 97.5 250 LYS A O 1
ATOM 1972 N N . SER A 1 251 ? 8.352 1.561 -1.658 1 97.75 251 SER A N 1
ATOM 1973 C CA . SER A 1 251 ? 9.672 1.537 -1.043 1 97.75 251 SER A CA 1
ATOM 1974 C C . SER A 1 251 ? 9.578 1.639 0.476 1 97.75 251 SER A C 1
ATOM 1976 O O . SER A 1 251 ? 10.289 0.937 1.196 1 97.75 251 SER A O 1
ATOM 1978 N N . LEU A 1 252 ? 8.711 2.477 0.931 1 98.06 252 LEU A N 1
ATOM 1979 C CA . LEU A 1 252 ? 8.547 2.607 2.375 1 98.06 252 LEU A CA 1
ATOM 1980 C C . LEU A 1 252 ? 8.047 1.304 2.986 1 98.06 252 LEU A C 1
ATOM 1982 O O . LEU A 1 252 ? 8.492 0.907 4.066 1 98.06 252 LEU A O 1
ATOM 1986 N N . PHE A 1 253 ? 7.148 0.635 2.314 1 98 253 PHE A N 1
ATOM 1987 C CA . PHE A 1 253 ? 6.703 -0.671 2.787 1 98 253 PHE A CA 1
ATOM 1988 C C . PHE A 1 253 ? 7.879 -1.64 2.887 1 98 253 PHE A C 1
ATOM 1990 O O . PHE A 1 253 ? 7.98 -2.402 3.85 1 98 253 PHE A O 1
ATOM 1997 N N . CYS A 1 254 ? 8.781 -1.567 1.933 1 98 254 CYS A N 1
ATOM 1998 C CA . CYS A 1 254 ? 9.945 -2.445 1.928 1 98 254 CYS A CA 1
ATOM 1999 C C . CYS A 1 254 ? 10.891 -2.102 3.074 1 98 254 CYS A C 1
ATOM 2001 O O . CYS A 1 254 ? 11.734 -2.918 3.457 1 98 254 CYS A O 1
ATOM 2003 N N . GLY A 1 255 ? 10.773 -0.902 3.574 1 97.88 255 GLY A N 1
ATOM 2004 C CA . GLY A 1 255 ? 11.57 -0.489 4.719 1 97.88 255 GLY A CA 1
ATOM 2005 C C . GLY A 1 255 ? 10.906 -0.791 6.051 1 97.88 255 GLY A C 1
ATOM 2006 O O . GLY A 1 255 ? 11.414 -0.406 7.105 1 97.88 255 GLY A O 1
ATOM 2007 N N . GLY A 1 256 ? 9.734 -1.403 6.023 1 97.75 256 GLY A N 1
ATOM 2008 C CA . GLY A 1 256 ? 9.039 -1.78 7.246 1 97.75 256 GLY A CA 1
ATOM 2009 C C . GLY A 1 256 ? 8.266 -0.636 7.871 1 97.75 256 GLY A C 1
ATOM 2010 O O . GLY A 1 256 ? 7.93 -0.681 9.055 1 97.75 256 GLY A O 1
ATOM 2011 N N . THR A 1 257 ? 8.078 0.369 7.117 1 98.06 257 THR A N 1
ATOM 2012 C CA . THR A 1 257 ? 7.285 1.52 7.543 1 98.06 257 THR A CA 1
ATOM 2013 C C . THR A 1 257 ? 6.242 1.881 6.488 1 98.06 257 THR A C 1
ATOM 2015 O O . THR A 1 257 ? 5.906 1.06 5.633 1 98.06 257 THR A O 1
ATOM 2018 N N . SER A 1 258 ? 5.539 2.951 6.656 1 98.06 258 SER A N 1
ATOM 2019 C CA . SER A 1 258 ? 4.496 3.398 5.734 1 98.06 258 SER A CA 1
ATOM 2020 C C . SER A 1 258 ? 4.5 4.918 5.59 1 98.06 258 SER A C 1
ATOM 2022 O O . SER A 1 258 ? 5.137 5.617 6.383 1 98.06 258 SER A O 1
ATOM 2024 N N . TRP A 1 259 ? 3.867 5.363 4.559 1 97.31 259 TRP A N 1
ATOM 2025 C CA . TRP A 1 259 ? 3.846 6.801 4.305 1 97.31 259 TRP A CA 1
ATOM 2026 C C . TRP A 1 259 ? 3.139 7.543 5.434 1 97.31 259 TRP A C 1
ATOM 2028 O O . TRP A 1 259 ? 3.643 8.555 5.934 1 97.31 259 TRP A O 1
ATOM 2038 N N . PRO A 1 260 ? 1.967 7.062 5.918 1 97.31 260 PRO A N 1
ATOM 2039 C CA . PRO A 1 260 ? 1.36 7.777 7.043 1 97.31 260 PRO A CA 1
ATOM 2040 C C . PRO A 1 260 ? 2.262 7.805 8.273 1 97.31 260 PRO A C 1
ATOM 2042 O O . PRO A 1 260 ? 2.244 8.781 9.039 1 97.31 260 PRO A O 1
ATOM 2045 N N . ALA A 1 261 ? 3.043 6.828 8.469 1 98.25 261 ALA A N 1
ATOM 2046 C CA . ALA A 1 261 ? 3.945 6.754 9.617 1 98.25 261 ALA A CA 1
ATOM 2047 C C . ALA A 1 261 ? 5.012 7.844 9.547 1 98.25 261 ALA A C 1
ATOM 2049 O O . ALA A 1 261 ? 5.273 8.531 10.531 1 98.25 261 ALA A O 1
ATOM 2050 N N . VAL A 1 262 ? 5.621 7.953 8.375 1 98 262 VAL A N 1
ATOM 2051 C CA . VAL A 1 262 ? 6.684 8.938 8.211 1 98 262 VAL A CA 1
ATOM 2052 C C . VAL A 1 262 ? 6.094 10.352 8.273 1 98 262 VAL A C 1
ATOM 2054 O O . VAL A 1 262 ? 6.68 11.242 8.891 1 98 262 VAL A O 1
ATOM 2057 N N . PHE A 1 263 ? 5.02 10.445 7.625 1 96.31 263 PHE A N 1
ATOM 2058 C CA . PHE A 1 263 ? 4.277 11.695 7.629 1 96.31 263 PHE A CA 1
ATOM 2059 C C . PHE A 1 263 ? 3.979 12.148 9.055 1 96.31 263 PHE A C 1
ATOM 2061 O O . PHE A 1 263 ? 4.262 13.289 9.422 1 96.31 263 PHE A O 1
ATOM 2068 N N . PHE A 1 264 ? 3.471 11.297 9.922 1 98.5 264 PHE A N 1
ATOM 2069 C CA . PHE A 1 264 ? 3.18 11.555 11.32 1 98.5 264 PHE A CA 1
ATOM 2070 C C . PHE A 1 264 ? 4.457 11.867 12.094 1 98.5 264 PHE A C 1
ATOM 2072 O O . PHE A 1 264 ? 4.492 12.812 12.891 1 98.5 264 PHE A O 1
ATOM 2079 N N . ALA A 1 265 ? 5.48 11.117 11.875 1 98.62 265 ALA A N 1
ATOM 2080 C CA . ALA A 1 265 ? 6.734 11.289 12.602 1 98.62 265 ALA A CA 1
ATOM 2081 C C . ALA A 1 265 ? 7.32 12.68 12.359 1 98.62 265 ALA A C 1
ATOM 2083 O O . ALA A 1 265 ? 7.84 13.305 13.281 1 98.62 265 ALA A O 1
ATOM 2084 N N . GLU A 1 266 ? 7.254 13.109 11.164 1 98.56 266 GLU A N 1
ATOM 2085 C CA . GLU A 1 266 ? 7.789 14.438 10.867 1 98.56 266 GLU A CA 1
ATOM 2086 C C . GLU A 1 266 ? 6.93 15.531 11.5 1 98.56 266 GLU A C 1
ATOM 2088 O O . GLU A 1 266 ? 7.457 16.531 12 1 98.56 266 GLU A O 1
ATOM 2093 N N . ASP A 1 267 ? 5.625 15.359 11.422 1 98.75 267 ASP A N 1
ATOM 2094 C CA . ASP A 1 267 ? 4.742 16.328 12.07 1 98.75 267 ASP A CA 1
ATOM 2095 C C . ASP A 1 267 ? 4.961 16.328 13.586 1 98.75 267 ASP A C 1
ATOM 2097 O O . ASP A 1 267 ? 4.875 17.391 14.219 1 98.75 267 ASP A O 1
ATOM 2101 N N . GLN A 1 268 ? 5.191 15.164 14.133 1 98.75 268 GLN A N 1
ATOM 2102 C CA . GLN A 1 268 ? 5.461 15.086 15.562 1 98.75 268 GLN A CA 1
ATOM 2103 C C . GLN A 1 268 ? 6.758 15.805 15.922 1 98.75 268 GLN A C 1
ATOM 2105 O O . GLN A 1 268 ? 6.844 16.453 16.969 1 98.75 268 GLN A O 1
ATOM 2110 N N . MET A 1 269 ? 7.785 15.68 15.086 1 98.81 269 MET A N 1
ATOM 2111 C CA . MET A 1 269 ? 9.023 16.422 15.305 1 98.81 269 MET A CA 1
ATOM 2112 C C . MET A 1 269 ? 8.781 17.922 15.234 1 98.81 269 MET A C 1
ATOM 2114 O O . MET A 1 269 ? 9.32 18.688 16.031 1 98.81 269 MET A O 1
ATOM 2118 N N . ALA A 1 270 ? 7.977 18.328 14.297 1 98.88 270 ALA A N 1
ATOM 2119 C CA . ALA A 1 270 ? 7.602 19.734 14.227 1 98.88 270 ALA A CA 1
ATOM 2120 C C . ALA A 1 270 ? 6.926 20.188 15.516 1 98.88 270 ALA A C 1
ATOM 2122 O O . ALA A 1 270 ? 7.188 21.297 16.016 1 98.88 270 ALA A O 1
ATOM 2123 N N . LEU A 1 271 ? 6.062 19.375 16.016 1 98.88 271 LEU A N 1
ATOM 2124 C CA . LEU A 1 271 ? 5.418 19.688 17.297 1 98.88 271 LEU A CA 1
ATOM 2125 C C . LEU A 1 271 ? 6.453 19.812 18.406 1 98.88 271 LEU A C 1
ATOM 2127 O O . LEU A 1 271 ? 6.371 20.734 19.234 1 98.88 271 LEU A O 1
ATOM 2131 N N . ASN A 1 272 ? 7.406 18.859 18.453 1 98.88 272 ASN A N 1
ATOM 2132 C CA . ASN A 1 272 ? 8.469 18.938 19.438 1 98.88 272 ASN A CA 1
ATOM 2133 C C . ASN A 1 272 ? 9.203 20.281 19.375 1 98.88 272 ASN A C 1
ATOM 2135 O O . ASN A 1 272 ? 9.492 20.891 20.406 1 98.88 272 ASN A O 1
ATOM 2139 N N . ILE A 1 273 ? 9.492 20.672 18.25 1 98.88 273 ILE A N 1
ATOM 2140 C CA . ILE A 1 273 ? 10.227 21.922 18.016 1 98.88 273 ILE A CA 1
ATOM 2141 C C . ILE A 1 273 ? 9.367 23.109 18.438 1 98.88 273 ILE A C 1
ATOM 2143 O O . ILE A 1 273 ? 9.859 24.031 19.094 1 98.88 273 ILE A O 1
ATOM 2147 N N . LEU A 1 274 ? 8.117 23.047 18.094 1 98.88 274 LEU A N 1
ATOM 2148 C CA . LEU A 1 274 ? 7.188 24.109 18.484 1 98.88 274 LEU A CA 1
ATOM 2149 C C . LEU A 1 274 ? 7.09 24.219 20 1 98.88 274 LEU A C 1
ATOM 2151 O O . LEU A 1 274 ? 7.156 25.328 20.547 1 98.88 274 LEU A O 1
ATOM 2155 N N . LEU A 1 275 ? 6.992 23.141 20.672 1 98.69 275 LEU A N 1
ATOM 2156 C CA . LEU A 1 275 ? 6.793 23.109 22.109 1 98.69 275 LEU A CA 1
ATOM 2157 C C . LEU A 1 275 ? 8.062 23.516 22.859 1 98.69 275 LEU A C 1
ATOM 2159 O O . LEU A 1 275 ? 8.008 23.891 24.016 1 98.69 275 LEU A O 1
ATOM 2163 N N . ALA A 1 276 ? 9.164 23.453 22.203 1 98.12 276 ALA A N 1
ATOM 2164 C CA . ALA A 1 276 ? 10.438 23.797 22.828 1 98.12 276 ALA A CA 1
ATOM 2165 C C . ALA A 1 276 ? 10.672 25.297 22.812 1 98.12 276 ALA A C 1
ATOM 2167 O O . ALA A 1 276 ? 11.586 25.797 23.469 1 98.12 276 ALA A O 1
ATOM 2168 N N . ARG A 1 277 ? 9.836 26 22.172 1 97.88 277 ARG A N 1
ATOM 2169 C CA . ARG A 1 277 ? 9.992 27.453 22.109 1 97.88 277 ARG A CA 1
ATOM 2170 C C . ARG A 1 277 ? 9.586 28.109 23.422 1 97.88 277 ARG A C 1
ATOM 2172 O O . ARG A 1 277 ? 8.617 27.703 24.062 1 97.88 277 ARG A O 1
ATOM 2179 N N . LYS A 1 278 ? 10.281 29.172 23.766 1 96.69 278 LYS A N 1
ATOM 2180 C CA . LYS A 1 278 ? 10.023 29.875 25.016 1 96.69 278 LYS A CA 1
ATOM 2181 C C . LYS A 1 278 ? 8.773 30.75 24.906 1 96.69 278 LYS A C 1
ATOM 2183 O O . LYS A 1 278 ? 8.172 31.094 25.922 1 96.69 278 LYS A O 1
ATOM 2188 N N . ASP A 1 279 ? 8.391 31.094 23.734 1 97.62 279 ASP A N 1
ATOM 2189 C CA . ASP A 1 279 ? 7.258 31.984 23.547 1 97.62 279 ASP A CA 1
ATOM 2190 C C . ASP A 1 279 ? 5.969 31.188 23.312 1 97.62 279 ASP A C 1
ATOM 2192 O O . ASP A 1 279 ? 4.953 31.766 22.906 1 97.62 279 ASP A O 1
ATOM 2196 N N . VAL A 1 280 ? 5.992 29.859 23.547 1 98.56 280 VAL A N 1
ATOM 2197 C CA . VAL A 1 280 ? 4.824 29.031 23.312 1 98.56 280 VAL A CA 1
ATOM 2198 C C . VAL A 1 280 ? 4.316 28.469 24.641 1 98.56 280 VAL A C 1
ATOM 2200 O O . VAL A 1 280 ? 5.094 27.938 25.438 1 98.56 280 VAL A O 1
ATOM 2203 N N . ASP A 1 281 ? 3.033 28.656 24.891 1 98.38 281 ASP A N 1
ATOM 2204 C CA . ASP A 1 281 ? 2.359 27.953 25.984 1 98.38 281 ASP A CA 1
ATOM 2205 C C . ASP A 1 281 ? 2.109 26.5 25.609 1 98.38 281 ASP A C 1
ATOM 2207 O O . ASP A 1 281 ? 1.103 26.172 24.969 1 98.38 281 ASP A O 1
ATOM 2211 N N . SER A 1 282 ? 2.922 25.641 26.062 1 97.69 282 SER A N 1
ATOM 2212 C CA . SER A 1 282 ? 2.934 24.234 25.656 1 97.69 282 SER A CA 1
ATOM 2213 C C . SER A 1 282 ? 1.673 23.516 26.109 1 97.69 282 SER A C 1
ATOM 2215 O O . SER A 1 282 ? 1.383 22.406 25.656 1 97.69 282 SER A O 1
ATOM 2217 N N . ASN A 1 283 ? 0.86 24.094 26.984 1 97.94 283 ASN A N 1
ATOM 2218 C CA . ASN A 1 283 ? -0.356 23.469 27.469 1 97.94 283 ASN A CA 1
ATOM 2219 C C . ASN A 1 283 ? -1.565 23.828 26.625 1 97.94 283 ASN A C 1
ATOM 2221 O O . ASN A 1 283 ? -2.637 23.234 26.766 1 97.94 283 ASN A O 1
ATOM 2225 N N . ASN A 1 284 ? -1.389 24.781 25.719 1 98.69 284 ASN A N 1
ATOM 2226 C CA . ASN A 1 284 ? -2.471 25.25 24.859 1 98.69 284 ASN A CA 1
ATOM 2227 C C . ASN A 1 284 ? -2.043 25.281 23.391 1 98.69 284 ASN A C 1
ATOM 2229 O O . ASN A 1 284 ? -1.91 26.359 22.812 1 98.69 284 ASN A O 1
ATOM 2233 N N . VAL A 1 285 ? -1.956 24.109 22.812 1 98.88 285 VAL A N 1
ATOM 2234 C CA . VAL A 1 285 ? -1.507 23.953 21.422 1 98.88 285 VAL A CA 1
ATOM 2235 C C . VAL A 1 285 ? -2.559 23.188 20.625 1 98.88 285 VAL A C 1
ATOM 2237 O O . VAL A 1 285 ? -3.121 22.203 21.109 1 98.88 285 VAL A O 1
ATOM 2240 N N . GLY A 1 286 ? -2.916 23.688 19.469 1 98.94 286 GLY A N 1
ATOM 2241 C CA . GLY A 1 286 ? -3.82 23.016 18.547 1 98.94 286 GLY A CA 1
ATOM 2242 C C . GLY A 1 286 ? -3.184 22.688 17.203 1 98.94 286 GLY A C 1
ATOM 2243 O O . GLY A 1 286 ? -2.008 23 16.984 1 98.94 286 GLY A O 1
ATOM 2244 N N . CYS A 1 287 ? -3.934 22.031 16.375 1 98.94 287 CYS A N 1
ATOM 2245 C CA . CYS A 1 287 ? -3.512 21.797 14.992 1 98.94 287 CYS A CA 1
ATOM 2246 C C . CYS A 1 287 ? -4.711 21.766 14.047 1 98.94 287 CYS A C 1
ATOM 2248 O O . CYS A 1 287 ? -5.855 21.688 14.5 1 98.94 287 CYS A O 1
ATOM 2250 N N . GLY A 1 288 ? -4.406 21.906 12.773 1 98.88 288 GLY A N 1
ATOM 2251 C CA . GLY A 1 288 ? -5.469 21.812 11.789 1 98.88 288 GLY A CA 1
ATOM 2252 C C . GLY A 1 288 ? -5.004 22.109 10.375 1 98.88 288 GLY A C 1
ATOM 2253 O O . GLY A 1 288 ? -3.865 22.531 10.172 1 98.88 288 GLY A O 1
ATOM 2254 N N . GLY A 1 289 ? -5.91 21.844 9.438 1 98.81 289 GLY A N 1
ATOM 2255 C CA . GLY A 1 289 ? -5.648 22.141 8.039 1 98.81 289 GLY A CA 1
ATOM 2256 C C . GLY A 1 289 ? -6.648 21.484 7.094 1 98.81 289 GLY A C 1
ATOM 2257 O O . GLY A 1 289 ? -7.473 20.672 7.516 1 98.81 289 GLY A O 1
ATOM 2258 N N . LEU A 1 290 ? -6.59 21.891 5.848 1 98.75 290 LEU A N 1
ATOM 2259 C CA . LEU A 1 290 ? -7.484 21.438 4.789 1 98.75 290 LEU A CA 1
ATOM 2260 C C . LEU A 1 290 ? -6.891 20.25 4.039 1 98.75 290 LEU A C 1
ATOM 2262 O O . LEU A 1 290 ? -5.695 20.25 3.734 1 98.75 290 LEU A O 1
ATOM 2266 N N . SER A 1 291 ? -7.777 19.281 3.586 1 97.81 291 SER A N 1
ATOM 2267 C CA . SER A 1 291 ? -7.367 18.234 2.664 1 97.81 291 SER A CA 1
ATOM 2268 C C . SER A 1 291 ? -6.207 17.422 3.234 1 97.81 291 SER A C 1
ATOM 2270 O O . SER A 1 291 ? -6.285 16.906 4.355 1 97.81 291 SER A O 1
ATOM 2272 N N . GLY A 1 292 ? -5.059 17.469 2.602 1 97.25 292 GLY A N 1
ATOM 2273 C CA . GLY A 1 292 ? -3.875 16.859 3.188 1 97.25 292 GLY A CA 1
ATOM 2274 C C . GLY A 1 292 ? -3.596 17.344 4.602 1 97.25 292 GLY A C 1
ATOM 2275 O O . GLY A 1 292 ? -3.105 16.578 5.434 1 97.25 292 GLY A O 1
ATOM 2276 N N . GLY A 1 293 ? -3.902 18.562 4.855 1 98.38 293 GLY A N 1
ATOM 2277 C CA . GLY A 1 293 ? -3.814 19.078 6.215 1 98.38 293 GLY A CA 1
ATOM 2278 C C . GLY A 1 293 ? -4.84 18.453 7.148 1 98.38 293 GLY A C 1
ATOM 2279 O O . GLY A 1 293 ? -4.59 18.328 8.352 1 98.38 293 GLY A O 1
ATOM 2280 N N . GLY A 1 294 ? -6.027 18.188 6.609 1 98.56 294 GLY A N 1
ATOM 2281 C CA . GLY A 1 294 ? -7.016 17.453 7.379 1 98.56 294 GLY A CA 1
ATOM 2282 C C . GLY A 1 294 ? -6.566 16.047 7.742 1 98.56 294 GLY A C 1
ATOM 2283 O O . GLY A 1 294 ? -6.738 15.609 8.883 1 98.56 294 GLY A O 1
ATOM 2284 N N . LEU A 1 295 ? -5.969 15.367 6.777 1 97.94 295 LEU A N 1
ATOM 2285 C CA . LEU A 1 295 ? -5.414 14.047 7.023 1 97.94 295 LEU A CA 1
ATOM 2286 C C . LEU A 1 295 ? -4.371 14.086 8.141 1 97.94 295 LEU A C 1
ATOM 2288 O O . LEU A 1 295 ? -4.391 13.25 9.047 1 97.94 295 LEU A O 1
ATOM 2292 N N . ARG A 1 296 ? -3.49 15.047 8.062 1 98.38 296 ARG A N 1
ATOM 2293 C CA . ARG A 1 296 ? -2.457 15.219 9.078 1 98.38 296 ARG A CA 1
ATOM 2294 C C . ARG A 1 296 ? -3.072 15.547 10.438 1 98.38 296 ARG A C 1
ATOM 2296 O O . ARG A 1 296 ? -2.559 15.125 11.477 1 98.38 296 ARG A O 1
ATOM 2303 N N . THR A 1 297 ? -4.18 16.25 10.422 1 98.88 297 THR A N 1
ATOM 2304 C CA . THR A 1 297 ? -4.902 16.562 11.648 1 98.88 297 THR A CA 1
ATOM 2305 C C . THR A 1 297 ? -5.477 15.289 12.266 1 98.88 297 THR A C 1
ATOM 2307 O O . THR A 1 297 ? -5.449 15.125 13.484 1 98.88 297 THR A O 1
ATOM 2310 N N . VAL A 1 298 ? -5.969 14.391 11.406 1 98.69 298 VAL A N 1
ATOM 2311 C CA . VAL A 1 298 ? -6.496 13.117 11.891 1 98.69 298 VAL A CA 1
ATOM 2312 C C . VAL A 1 298 ? -5.398 12.344 12.609 1 98.69 298 VAL A C 1
ATOM 2314 O O . VAL A 1 298 ? -5.605 11.844 13.719 1 98.69 298 VAL A O 1
ATOM 2317 N N . MET A 1 299 ? -4.246 12.32 12.039 1 98.38 299 MET A N 1
ATOM 2318 C CA . MET A 1 299 ? -3.146 11.539 12.602 1 98.38 299 MET A CA 1
ATOM 2319 C C . MET A 1 299 ? -2.578 12.219 13.844 1 98.38 299 MET A C 1
ATOM 2321 O O . MET A 1 299 ? -2.492 11.609 14.906 1 98.38 299 MET A O 1
ATOM 2325 N N . MET A 1 300 ? -2.279 13.508 13.75 1 98.62 300 MET A N 1
ATOM 2326 C CA . MET A 1 300 ? -1.673 14.234 14.859 1 98.62 300 MET A CA 1
ATOM 2327 C C . MET A 1 300 ? -2.658 14.391 16.016 1 98.62 300 MET A C 1
ATOM 2329 O O . MET A 1 300 ? -2.305 14.164 17.172 1 98.62 300 MET A O 1
ATOM 2333 N N . GLY A 1 301 ? -3.854 14.781 15.672 1 98.62 301 GLY A N 1
ATOM 2334 C CA . GLY A 1 301 ? -4.867 14.922 16.703 1 98.62 301 GLY A CA 1
ATOM 2335 C C . GLY A 1 301 ? -5.168 13.617 17.422 1 98.62 301 GLY A C 1
ATOM 2336 O O . GLY A 1 301 ? -5.316 13.594 18.641 1 98.62 301 GLY A O 1
ATOM 2337 N N . GLY A 1 302 ? -5.242 12.547 16.672 1 98.62 302 GLY A N 1
ATOM 2338 C CA . GLY A 1 302 ? -5.59 11.25 17.234 1 98.62 302 GLY A CA 1
ATOM 2339 C C . GLY A 1 302 ? -4.473 10.625 18.047 1 98.62 302 GLY A C 1
ATOM 2340 O O . GLY A 1 302 ? -4.723 9.93 19.031 1 98.62 302 GLY A O 1
ATOM 2341 N N . LEU A 1 303 ? -3.186 10.984 17.734 1 98.56 303 LEU A N 1
ATOM 2342 C CA . LEU A 1 303 ? -2.113 10.141 18.25 1 98.56 303 LEU A CA 1
ATOM 2343 C C . LEU A 1 303 ? -1.198 10.922 19.172 1 98.56 303 LEU A C 1
ATOM 2345 O O . LEU A 1 303 ? -0.375 10.344 19.891 1 98.56 303 LEU A O 1
ATOM 2349 N N . ASP A 1 304 ? -1.246 12.234 19.172 1 98.75 304 ASP A N 1
ATOM 2350 C CA . ASP A 1 304 ? -0.434 13.055 20.062 1 98.75 304 ASP A CA 1
ATOM 2351 C C . ASP A 1 304 ? -1.303 14.031 20.859 1 98.75 304 ASP A C 1
ATOM 2353 O O . ASP A 1 304 ? -1.619 15.117 20.375 1 98.75 304 ASP A O 1
ATOM 2357 N N . HIS A 1 305 ? -1.57 13.742 22.062 1 98.5 305 HIS A N 1
ATOM 2358 C CA . HIS A 1 305 ? -2.578 14.445 22.859 1 98.5 305 HIS A CA 1
ATOM 2359 C C . HIS A 1 305 ? -2.006 15.711 23.469 1 98.5 305 HIS A C 1
ATOM 2361 O O . HIS A 1 305 ? -2.707 16.438 24.188 1 98.5 305 HIS A O 1
ATOM 2367 N N . ARG A 1 306 ? -0.694 15.961 23.25 1 98.62 306 ARG A N 1
ATOM 2368 C CA . ARG A 1 306 ? -0.203 17.297 23.547 1 98.62 306 ARG A CA 1
ATOM 2369 C C . ARG A 1 306 ? -0.921 18.344 22.703 1 98.62 306 ARG A C 1
ATOM 2371 O O . ARG A 1 306 ? -0.924 19.531 23.047 1 98.62 306 ARG A O 1
ATOM 2378 N N . ILE A 1 307 ? -1.524 17.906 21.531 1 98.88 307 ILE A N 1
ATOM 2379 C CA . ILE A 1 307 ? -2.48 18.719 20.797 1 98.88 307 ILE A CA 1
ATOM 2380 C C . ILE A 1 307 ? -3.791 18.812 21.578 1 98.88 307 ILE A C 1
ATOM 2382 O O . ILE A 1 307 ? -4.547 17.844 21.641 1 98.88 307 ILE A O 1
ATOM 2386 N N . LYS A 1 308 ? -4.105 19.938 22.016 1 98.88 308 LYS A N 1
ATOM 2387 C CA . LYS A 1 308 ? -5.227 20.062 22.938 1 98.88 308 LYS A CA 1
ATOM 2388 C C . LYS A 1 308 ? -6.52 20.391 22.203 1 98.88 308 LYS A C 1
ATOM 2390 O O . LYS A 1 308 ? -7.613 20.234 22.75 1 98.88 308 LYS A O 1
ATOM 2395 N N . CYS A 1 309 ? -6.402 20.812 20.969 1 98.94 309 CYS A N 1
ATOM 2396 C CA . CYS A 1 309 ? -7.566 21.141 20.156 1 98.94 309 CYS A CA 1
ATOM 2397 C C . CYS A 1 309 ? -7.273 20.922 18.672 1 98.94 309 CYS A C 1
ATOM 2399 O O . CYS A 1 309 ? -6.293 21.453 18.141 1 98.94 309 CYS A O 1
ATOM 2401 N N . ALA A 1 310 ? -8.18 20.156 18 1 98.94 310 ALA A N 1
ATOM 2402 C CA . ALA A 1 310 ? -7.926 19.812 16.609 1 98.94 310 ALA A CA 1
ATOM 2403 C C . ALA A 1 310 ? -9.078 20.25 15.719 1 98.94 310 ALA A C 1
ATOM 2405 O O . ALA A 1 310 ? -10.25 20.141 16.094 1 98.94 310 ALA A O 1
ATOM 2406 N N . VAL A 1 311 ? -8.75 20.75 14.516 1 98.94 311 VAL A N 1
ATOM 2407 C CA . VAL A 1 311 ? -9.734 21.125 13.5 1 98.94 311 VAL A CA 1
ATOM 2408 C C . VAL A 1 311 ? -9.398 20.438 12.18 1 98.94 311 VAL A C 1
ATOM 2410 O O . VAL A 1 311 ? -8.477 20.859 11.469 1 98.94 311 VAL A O 1
ATOM 2413 N N . CYS A 1 312 ? -10.172 19.453 11.852 1 98.94 312 CYS A N 1
ATOM 2414 C CA . CYS A 1 312 ? -10.008 18.703 10.609 1 98.94 312 CYS A CA 1
ATOM 2415 C C . CYS A 1 312 ? -10.914 19.266 9.516 1 98.94 312 CYS A C 1
ATOM 2417 O O . CYS A 1 312 ? -12.141 19.234 9.648 1 98.94 312 CYS A O 1
ATOM 2419 N N . VAL A 1 313 ? -10.273 19.719 8.406 1 98.88 313 VAL A N 1
ATOM 2420 C CA . VAL A 1 313 ? -11.078 20.344 7.363 1 98.88 313 VAL A CA 1
ATOM 2421 C C . VAL A 1 313 ? -10.961 19.531 6.07 1 98.88 313 VAL A C 1
ATOM 2423 O O . VAL A 1 313 ? -9.859 19.281 5.582 1 98.88 313 VAL A O 1
ATOM 2426 N N . GLY A 1 314 ? -12.031 19.125 5.574 1 98.12 314 GLY A N 1
ATOM 2427 C CA . GLY A 1 314 ? -12.102 18.547 4.246 1 98.12 314 GLY A CA 1
ATOM 2428 C C . GLY A 1 314 ? -11.359 17.219 4.141 1 98.12 314 GLY A C 1
ATOM 2429 O O . GLY A 1 314 ? -10.594 17.016 3.201 1 98.12 314 GLY A O 1
ATOM 2430 N N . PHE A 1 315 ? -11.539 16.312 5.117 1 96.81 315 PHE A N 1
ATOM 2431 C CA . PHE A 1 315 ? -10.883 15.016 4.961 1 96.81 315 PHE A CA 1
ATOM 2432 C C . PHE A 1 315 ? -11.57 13.953 5.809 1 96.81 315 PHE A C 1
ATOM 2434 O O . PHE A 1 315 ? -10.984 12.906 6.098 1 96.81 315 PHE A O 1
ATOM 2441 N N . MET A 1 316 ? -12.742 14.164 6.289 1 98 316 MET A N 1
ATOM 2442 C CA . MET A 1 316 ? -13.375 13.156 7.141 1 98 316 MET A CA 1
ATOM 2443 C C . MET A 1 316 ? -14.359 12.312 6.34 1 98 316 MET A C 1
ATOM 2445 O O . MET A 1 316 ? -15.32 12.828 5.77 1 98 316 MET A O 1
ATOM 2449 N N . SER A 1 317 ? -14.055 11.078 6.246 1 97.56 317 SER A N 1
ATOM 2450 C CA . SER A 1 317 ? -14.883 10.055 5.625 1 97.56 317 SER A CA 1
ATOM 2451 C C . SER A 1 317 ? -14.625 8.68 6.238 1 97.56 317 SER A C 1
ATOM 2453 O O . SER A 1 317 ? -14.258 8.578 7.41 1 97.56 317 SER A O 1
ATOM 2455 N N . THR A 1 318 ? -15.047 7.605 5.52 1 98.19 318 THR A N 1
ATOM 2456 C CA . THR A 1 318 ? -14.898 6.246 6.035 1 98.19 318 THR A CA 1
ATOM 2457 C C . THR A 1 318 ? -14 5.418 5.125 1 98.19 318 THR A C 1
ATOM 2459 O O . THR A 1 318 ? -13.766 5.781 3.971 1 98.19 318 THR A O 1
ATOM 2462 N N . TRP A 1 319 ? -13.508 4.309 5.699 1 98.12 319 TRP A N 1
ATOM 2463 C CA . TRP A 1 319 ? -12.812 3.344 4.852 1 98.12 319 TRP A CA 1
ATOM 2464 C C . TRP A 1 319 ? -13.711 2.859 3.723 1 98.12 319 TRP A C 1
ATOM 2466 O O . TRP A 1 319 ? -13.25 2.637 2.602 1 98.12 319 TRP A O 1
ATOM 2476 N N . THR A 1 320 ? -14.969 2.674 3.973 1 97.94 320 THR A N 1
ATOM 2477 C CA . THR A 1 320 ? -15.953 2.254 2.979 1 97.94 320 THR A CA 1
ATOM 2478 C C . THR A 1 320 ? -15.969 3.215 1.794 1 97.94 320 THR A C 1
ATOM 2480 O O . THR A 1 320 ? -15.992 2.785 0.639 1 97.94 320 THR A O 1
ATOM 2483 N N . ASP A 1 321 ? -15.977 4.434 2.076 1 97.69 321 ASP A N 1
ATOM 2484 C CA . ASP A 1 321 ? -15.992 5.449 1.028 1 97.69 321 ASP A CA 1
ATOM 2485 C C . ASP A 1 321 ? -14.766 5.32 0.123 1 97.69 321 ASP A C 1
ATOM 2487 O O . ASP A 1 321 ? -14.898 5.25 -1.101 1 97.69 321 ASP A O 1
ATOM 2491 N N . PHE A 1 322 ? -13.602 5.273 0.811 1 97.06 322 PHE A N 1
ATOM 2492 C CA . PHE A 1 322 ? -12.367 5.156 0.047 1 97.06 322 PHE A CA 1
ATOM 2493 C C . PHE A 1 322 ? -12.367 3.877 -0.784 1 97.06 322 PHE A C 1
ATOM 2495 O O . PHE A 1 322 ? -12 3.896 -1.961 1 97.06 322 PHE A O 1
ATOM 2502 N N . LEU A 1 323 ? -12.812 2.85 -0.243 1 97.69 323 LEU A N 1
ATOM 2503 C CA . LEU A 1 323 ? -12.789 1.534 -0.872 1 97.69 323 LEU A CA 1
ATOM 2504 C C . LEU A 1 323 ? -13.719 1.496 -2.084 1 97.69 323 LEU A C 1
ATOM 2506 O O . LEU A 1 323 ? -13.297 1.101 -3.176 1 97.69 323 LEU A O 1
ATOM 2510 N N . LEU A 1 324 ? -14.922 1.948 -1.922 1 97.12 324 LEU A N 1
ATOM 2511 C CA . LEU A 1 324 ? -15.945 1.751 -2.941 1 97.12 324 LEU A CA 1
ATOM 2512 C C . LEU A 1 324 ? -15.93 2.889 -3.957 1 97.12 324 LEU A C 1
ATOM 2514 O O . LEU A 1 324 ? -16.266 2.688 -5.129 1 97.12 324 LEU A O 1
ATOM 2518 N N . ASN A 1 325 ? -15.414 4.074 -3.463 1 94.69 325 ASN A N 1
ATOM 2519 C CA . ASN A 1 325 ? -15.773 5.223 -4.285 1 94.69 325 ASN A CA 1
ATOM 2520 C C . ASN A 1 325 ? -14.57 6.109 -4.574 1 94.69 325 ASN A C 1
ATOM 2522 O O . ASN A 1 325 ? -14.523 6.789 -5.598 1 94.69 325 ASN A O 1
ATOM 2526 N N . ARG A 1 326 ? -13.594 6.125 -3.66 1 90.5 326 ARG A N 1
ATOM 2527 C CA . ARG A 1 326 ? -12.812 7.352 -3.709 1 90.5 326 ARG A CA 1
ATOM 2528 C C . ARG A 1 326 ? -11.32 7.055 -3.604 1 90.5 326 ARG A C 1
ATOM 2530 O O . ARG A 1 326 ? -10.5 7.973 -3.521 1 90.5 326 ARG A O 1
ATOM 2537 N N . ALA A 1 327 ? -10.883 5.922 -3.633 1 83.75 327 ALA A N 1
ATOM 2538 C CA . ALA A 1 327 ? -9.469 5.613 -3.447 1 83.75 327 ALA A CA 1
ATOM 2539 C C . ALA A 1 327 ? -8.617 6.254 -4.543 1 83.75 327 ALA A C 1
ATOM 2541 O O . ALA A 1 327 ? -7.441 6.551 -4.328 1 83.75 327 ALA A O 1
ATOM 2542 N N . TYR A 1 328 ? -9.18 6.492 -5.672 1 82.19 328 TYR A N 1
ATOM 2543 C CA . TYR A 1 328 ? -8.445 7.035 -6.809 1 82.19 328 TYR A CA 1
ATOM 2544 C C . TYR A 1 328 ? -8.141 8.516 -6.602 1 82.19 328 TYR A C 1
ATOM 2546 O O . TYR A 1 328 ? -7.273 9.07 -7.277 1 82.19 328 TYR A O 1
ATOM 2554 N N . THR A 1 329 ? -8.672 9.109 -5.688 1 75.5 329 THR A N 1
ATOM 2555 C CA . THR A 1 329 ? -8.492 10.539 -5.465 1 75.5 329 THR A CA 1
ATOM 2556 C C . THR A 1 329 ? -7.535 10.781 -4.301 1 75.5 329 THR A C 1
ATOM 2558 O O . THR A 1 329 ? -7.246 11.93 -3.961 1 75.5 329 THR A O 1
ATOM 2561 N N . HIS A 1 330 ? -7.086 9.719 -3.75 1 82.31 330 HIS A N 1
ATOM 2562 C CA . HIS A 1 330 ? -6.371 9.961 -2.502 1 82.31 330 HIS A CA 1
ATOM 2563 C C . HIS A 1 330 ? -4.984 9.328 -2.527 1 82.31 330 HIS A C 1
ATOM 2565 O O . HIS A 1 330 ? -4.789 8.281 -3.154 1 82.31 330 HIS A O 1
ATOM 2571 N N . THR A 1 331 ? -4.176 10.023 -1.855 1 87.25 331 THR A N 1
ATOM 2572 C CA . THR A 1 331 ? -2.76 9.688 -1.757 1 87.25 331 THR A CA 1
ATOM 2573 C C . THR A 1 331 ? -2.553 8.469 -0.853 1 87.25 331 THR A C 1
ATOM 2575 O O . THR A 1 331 ? -3.43 8.125 -0.058 1 87.25 331 THR A O 1
ATOM 2578 N N . TRP A 1 332 ? -1.409 7.844 -0.996 1 94.44 332 TRP A N 1
ATOM 2579 C CA . TRP A 1 332 ? -1.015 6.691 -0.191 1 94.44 332 TRP A CA 1
ATOM 2580 C C . TRP A 1 332 ? -0.827 7.086 1.271 1 94.44 332 TRP A C 1
ATOM 2582 O O . TRP A 1 332 ? -0.772 6.227 2.15 1 94.44 332 TRP A O 1
ATOM 2592 N N . MET A 1 333 ? -0.885 8.344 1.549 1 94.12 333 MET A N 1
ATOM 2593 C CA . MET A 1 333 ? -0.649 8.883 2.885 1 94.12 333 MET A CA 1
ATOM 2594 C C . MET A 1 333 ? -1.801 8.539 3.822 1 94.12 333 MET A C 1
ATOM 2596 O O . MET A 1 333 ? -1.663 8.633 5.043 1 94.12 333 MET A O 1
ATOM 2600 N N . ALA A 1 334 ? -2.854 8.094 3.273 1 94.62 334 ALA A N 1
ATOM 2601 C CA . ALA A 1 334 ? -4.066 7.926 4.07 1 94.62 334 ALA A CA 1
ATOM 2602 C C . ALA A 1 334 ? -4.23 6.477 4.523 1 94.62 334 ALA A C 1
ATOM 2604 O O . ALA A 1 334 ? -5.023 6.188 5.422 1 94.62 334 ALA A O 1
ATOM 2605 N N . TYR A 1 335 ? -3.486 5.574 3.943 1 96.19 335 TYR A N 1
ATOM 2606 C CA . TYR A 1 335 ? -3.842 4.168 4.098 1 96.19 335 TYR A CA 1
ATOM 2607 C C . TYR A 1 335 ? -2.936 3.486 5.113 1 96.19 335 TYR A C 1
ATOM 2609 O O . TYR A 1 335 ? -1.709 3.537 4.996 1 96.19 335 TYR A O 1
ATOM 2617 N N . VAL A 1 336 ? -3.537 2.908 6.066 1 97.56 336 VAL A N 1
ATOM 2618 C CA . VAL A 1 336 ? -2.867 2.109 7.09 1 97.56 336 VAL A CA 1
ATOM 2619 C C . VAL A 1 336 ? -3.307 0.651 6.977 1 97.56 336 VAL A C 1
ATOM 2621 O O . VAL A 1 336 ? -4.32 0.255 7.551 1 97.56 336 VAL A O 1
ATOM 2624 N N . PRO A 1 337 ? -2.518 -0.169 6.355 1 97 337 PRO A N 1
ATOM 2625 C CA . PRO A 1 337 ? -2.914 -1.56 6.125 1 97 337 PRO A CA 1
ATOM 2626 C C . PRO A 1 337 ? -3.312 -2.281 7.41 1 97 337 PRO A C 1
ATOM 2628 O O . PRO A 1 337 ? -2.688 -2.076 8.453 1 97 337 PRO A O 1
ATOM 2631 N N . ARG A 1 338 ? -4.367 -3.094 7.383 1 97.88 338 ARG A N 1
ATOM 2632 C CA . ARG A 1 338 ? -4.887 -3.943 8.445 1 97.88 338 ARG A CA 1
ATOM 2633 C C . ARG A 1 338 ? -5.695 -3.131 9.453 1 97.88 338 ARG A C 1
ATOM 2635 O O . ARG A 1 338 ? -6.57 -3.668 10.133 1 97.88 338 ARG A O 1
ATOM 2642 N N . LEU A 1 339 ? -5.539 -1.856 9.492 1 98.44 339 LEU A N 1
ATOM 2643 C CA . LEU A 1 339 ? -6.16 -1.034 10.531 1 98.44 339 LEU A CA 1
ATOM 2644 C C . LEU A 1 339 ? -7.68 -1.038 10.391 1 98.44 339 LEU A C 1
ATOM 2646 O O . LEU A 1 339 ? -8.398 -1.005 11.391 1 98.44 339 LEU A O 1
ATOM 2650 N N . PRO A 1 340 ? -8.242 -1.099 9.227 1 98.38 340 PRO A N 1
ATOM 2651 C CA . PRO A 1 340 ? -9.703 -1.044 9.07 1 98.38 340 PRO A CA 1
ATOM 2652 C C . PRO A 1 340 ? -10.414 -2.156 9.836 1 98.38 340 PRO A C 1
ATOM 2654 O O . PRO A 1 340 ? -11.594 -2.021 10.164 1 98.38 340 PRO A O 1
ATOM 2657 N N . ASN A 1 341 ? -9.695 -3.234 10.125 1 97.81 341 ASN A N 1
ATOM 2658 C CA . ASN A 1 341 ? -10.273 -4.305 10.938 1 97.81 341 ASN A CA 1
ATOM 2659 C C . ASN A 1 341 ? -10.406 -3.887 12.398 1 97.81 341 ASN A C 1
ATOM 2661 O O . ASN A 1 341 ? -11.172 -4.484 13.148 1 97.81 341 ASN A O 1
ATOM 2665 N N . GLU A 1 342 ? -9.719 -2.846 12.758 1 98.5 342 GLU A N 1
ATOM 2666 C CA . GLU A 1 342 ? -9.602 -2.494 14.172 1 98.5 342 GLU A CA 1
ATOM 2667 C C . GLU A 1 342 ? -10.242 -1.137 14.453 1 98.5 342 GLU A C 1
ATOM 2669 O O . GLU A 1 342 ? -10.844 -0.937 15.508 1 98.5 342 GLU A O 1
ATOM 2674 N N . LEU A 1 343 ? -10.102 -0.212 13.555 1 98.69 343 LEU A N 1
ATOM 2675 C CA . LEU A 1 343 ? -10.68 1.122 13.672 1 98.69 343 LEU A CA 1
ATOM 2676 C C . LEU A 1 343 ? -11.164 1.629 12.32 1 98.69 343 LEU A C 1
ATOM 2678 O O . LEU A 1 343 ? -10.484 1.446 11.305 1 98.69 343 LEU A O 1
ATOM 2682 N N . ASP A 1 344 ? -12.336 2.201 12.352 1 98.25 344 ASP A N 1
ATOM 2683 C CA . ASP A 1 344 ? -12.695 2.969 11.164 1 98.25 344 ASP A CA 1
ATOM 2684 C C . ASP A 1 344 ? -11.859 4.238 11.055 1 98.25 344 ASP A C 1
ATOM 2686 O O . ASP A 1 344 ? -11.227 4.66 12.031 1 98.25 344 ASP A O 1
ATOM 2690 N N . PHE A 1 345 ? -11.898 4.844 9.898 1 97.94 345 PHE A N 1
ATOM 2691 C CA . PHE A 1 345 ? -11.039 5.996 9.633 1 97.94 345 PHE A CA 1
ATOM 2692 C C . PHE A 1 345 ? -11.32 7.117 10.625 1 97.94 345 PHE A C 1
ATOM 2694 O O . PHE A 1 345 ? -10.391 7.656 11.234 1 97.94 345 PHE A O 1
ATOM 2701 N N . PRO A 1 346 ? -12.617 7.531 10.859 1 98.69 346 PRO A N 1
ATOM 2702 C CA . PRO A 1 346 ? -12.875 8.625 11.797 1 98.69 346 PRO A CA 1
ATOM 2703 C C . PRO A 1 346 ? -12.445 8.297 13.227 1 98.69 346 PRO A C 1
ATOM 2705 O O . PRO A 1 346 ? -12.156 9.203 14.008 1 98.69 346 PRO A O 1
ATOM 2708 N N . GLU A 1 347 ? -12.367 7.059 13.516 1 98.75 347 GLU A N 1
ATOM 2709 C CA . GLU A 1 347 ? -12.055 6.664 14.883 1 98.75 347 GLU A CA 1
ATOM 2710 C C . GLU A 1 347 ? -10.57 6.871 15.188 1 98.75 347 GLU A C 1
ATOM 2712 O O . GLU A 1 347 ? -10.164 6.879 16.359 1 98.75 347 GLU A O 1
ATOM 2717 N N . ILE A 1 348 ? -9.758 7.023 14.148 1 98.81 348 ILE A N 1
ATOM 2718 C CA . ILE A 1 348 ? -8.375 7.438 14.398 1 98.81 348 ILE A CA 1
ATOM 2719 C C . ILE A 1 348 ? -8.359 8.797 15.086 1 98.81 348 ILE A C 1
ATOM 2721 O O . ILE A 1 348 ? -7.695 8.984 16.109 1 98.81 348 ILE A O 1
ATOM 2725 N N . LEU A 1 349 ? -9.141 9.75 14.508 1 98.81 349 LEU A N 1
ATOM 2726 C CA . LEU A 1 349 ? -9.266 11.047 15.164 1 98.81 349 LEU A CA 1
ATOM 2727 C C . LEU A 1 349 ? -9.977 10.914 16.5 1 98.81 349 LEU A C 1
ATOM 2729 O O . LEU A 1 349 ? -9.672 11.641 17.453 1 98.81 349 LEU A O 1
ATOM 2733 N N . GLY A 1 350 ? -10.844 9.961 16.578 1 98.75 350 GLY A N 1
ATOM 2734 C CA . GLY A 1 350 ? -11.617 9.727 17.797 1 98.75 350 GLY A CA 1
ATOM 2735 C C . GLY A 1 350 ? -10.766 9.297 18.969 1 98.75 350 GLY A C 1
ATOM 2736 O O . GLY A 1 350 ? -11.203 9.375 20.125 1 98.75 350 GLY A O 1
ATOM 2737 N N . LEU A 1 351 ? -9.586 8.883 18.719 1 98.81 351 LEU A N 1
ATOM 2738 C CA . LEU A 1 351 ? -8.688 8.477 19.797 1 98.81 351 LEU A CA 1
ATOM 2739 C C . LEU A 1 351 ? -8.406 9.633 20.75 1 98.81 351 LEU A C 1
ATOM 2741 O O . LEU A 1 351 ? -7.961 9.422 21.875 1 98.81 351 LEU A O 1
ATOM 2745 N N . ARG A 1 352 ? -8.68 10.836 20.328 1 98.5 352 ARG A N 1
ATOM 2746 C CA . ARG A 1 352 ? -8.336 12.016 21.109 1 98.5 352 ARG A CA 1
ATOM 2747 C C . ARG A 1 352 ? -9.422 12.344 22.125 1 98.5 352 ARG A C 1
ATOM 2749 O O . ARG A 1 352 ? -9.273 13.266 22.938 1 98.5 352 ARG A O 1
ATOM 2756 N N . VAL A 1 353 ? -10.547 11.656 22.047 1 98.44 353 VAL A N 1
ATOM 2757 C CA . VAL A 1 353 ? -11.625 11.961 23 1 98.44 353 VAL A CA 1
ATOM 2758 C C . VAL A 1 353 ? -11.078 11.922 24.422 1 98.44 353 VAL A C 1
ATOM 2760 O O . VAL A 1 353 ? -10.281 11.047 24.766 1 98.44 353 VAL A O 1
ATOM 2763 N N . PRO A 1 354 ? -11.383 12.906 25.328 1 98.44 354 PRO A N 1
ATOM 2764 C CA . PRO A 1 354 ? -12.453 13.906 25.234 1 98.44 354 PRO A CA 1
ATOM 2765 C C . PRO A 1 354 ? -11.93 15.289 24.844 1 98.44 354 PRO A C 1
ATOM 2767 O O . PRO A 1 354 ? -12.508 16.297 25.25 1 98.44 354 PRO A O 1
ATOM 2770 N N . LEU A 1 355 ? -10.828 15.422 24.188 1 98.75 355 LEU A N 1
ATOM 2771 C CA . LEU A 1 355 ? -10.266 16.703 23.797 1 98.75 355 LEU A CA 1
ATOM 2772 C C . LEU A 1 355 ? -11.086 17.359 22.703 1 98.75 355 LEU A C 1
ATOM 2774 O O . LEU A 1 355 ? -11.578 16.672 21.797 1 98.75 355 LEU A O 1
ATOM 2778 N N . PRO A 1 356 ? -11.219 18.672 22.656 1 98.88 356 PRO A N 1
ATOM 2779 C CA . PRO A 1 356 ? -12.031 19.391 21.672 1 98.88 356 PRO A CA 1
ATOM 2780 C C . PRO A 1 356 ? -11.625 19.062 20.234 1 98.88 356 PRO A C 1
ATOM 2782 O O . PRO A 1 356 ? -10.438 19.125 19.891 1 98.88 356 PRO A O 1
ATOM 2785 N N . THR A 1 357 ? -12.672 18.75 19.422 1 98.94 357 THR A N 1
ATOM 2786 C CA . THR A 1 357 ? -12.477 18.297 18.047 1 98.94 357 THR A CA 1
ATOM 2787 C C . THR A 1 357 ? -13.555 18.875 17.141 1 98.94 357 THR A C 1
ATOM 2789 O O . THR A 1 357 ? -14.75 18.703 17.391 1 98.94 357 THR A O 1
ATOM 2792 N N . LEU A 1 358 ? -13.086 19.562 16.094 1 98.94 358 LEU A N 1
ATOM 2793 C CA . LEU A 1 358 ? -13.992 20.141 15.094 1 98.94 358 LEU A CA 1
ATOM 2794 C C . LEU A 1 358 ? -13.711 19.562 13.711 1 98.94 358 LEU A C 1
ATOM 2796 O O . LEU A 1 358 ? -12.555 19.484 13.289 1 98.94 358 LEU A O 1
ATOM 2800 N N . VAL A 1 359 ? -14.758 19.078 13.07 1 98.94 359 VAL A N 1
ATOM 2801 C CA . VAL A 1 359 ? -14.672 18.641 11.68 1 98.94 359 VAL A CA 1
ATOM 2802 C C . VAL A 1 359 ? -15.484 19.562 10.781 1 98.94 359 VAL A C 1
ATOM 2804 O O . VAL A 1 359 ? -16.672 19.797 11.031 1 98.94 359 VAL A O 1
ATOM 2807 N N . LEU A 1 360 ? -14.805 20.141 9.797 1 98.94 360 LEU A N 1
ATOM 2808 C CA . LEU A 1 360 ? -15.484 20.984 8.812 1 98.94 360 LEU A CA 1
ATOM 2809 C C . LEU A 1 360 ? -15.547 20.297 7.457 1 98.94 360 LEU A C 1
ATOM 2811 O O . LEU A 1 360 ? -14.523 19.875 6.922 1 98.94 360 LEU A O 1
ATOM 2815 N N . ASN A 1 361 ? -16.781 20.219 6.941 1 98.75 361 ASN A N 1
ATOM 2816 C CA . ASN A 1 361 ? -17.031 19.547 5.668 1 98.75 361 ASN A CA 1
ATOM 2817 C C . ASN A 1 361 ? -17.656 20.5 4.656 1 98.75 361 ASN A C 1
ATOM 2819 O O . ASN A 1 361 ? -18.312 21.469 5.035 1 98.75 361 ASN A O 1
ATOM 2823 N N . ASP A 1 362 ? -17.375 20.234 3.416 1 98.62 362 ASP A N 1
ATOM 2824 C CA . ASP A 1 362 ? -18.094 20.844 2.307 1 98.62 362 ASP A CA 1
ATOM 2825 C C . ASP A 1 362 ? -19.109 19.875 1.704 1 98.62 362 ASP A C 1
ATOM 2827 O O . ASP A 1 362 ? -18.75 18.75 1.323 1 98.62 362 ASP A O 1
ATOM 2831 N N . ARG A 1 363 ? -20.297 20.266 1.548 1 98.06 363 ARG A N 1
ATOM 2832 C CA . ARG A 1 363 ? -21.375 19.375 1.164 1 98.06 363 ARG A CA 1
ATOM 2833 C C . ARG A 1 363 ? -21.156 18.828 -0.24 1 98.06 363 ARG A C 1
ATOM 2835 O O . ARG A 1 363 ? -21.516 17.672 -0.522 1 98.06 363 ARG A O 1
ATOM 2842 N N . GLU A 1 364 ? -20.594 19.656 -1.12 1 97.56 364 GLU A N 1
ATOM 2843 C CA . GLU A 1 364 ? -20.438 19.234 -2.508 1 97.56 364 GLU A CA 1
ATOM 2844 C C . GLU A 1 364 ? -18.984 18.859 -2.807 1 97.56 364 GLU A C 1
ATOM 2846 O O . GLU A 1 364 ? -18.531 18.953 -3.951 1 97.56 364 GLU A O 1
ATOM 2851 N N . ASP A 1 365 ? -18.266 18.562 -1.727 1 96.38 365 ASP A N 1
ATOM 2852 C CA . ASP A 1 365 ? -16.891 18.125 -1.906 1 96.38 365 ASP A CA 1
ATOM 2853 C C . ASP A 1 365 ? -16.828 16.844 -2.744 1 96.38 365 ASP A C 1
ATOM 2855 O O . ASP A 1 365 ? -17.188 15.766 -2.271 1 96.38 365 ASP A O 1
ATOM 2859 N N . GLN A 1 366 ? -16.281 16.875 -3.906 1 93.62 366 GLN A N 1
ATOM 2860 C CA . GLN A 1 366 ? -16.312 15.773 -4.863 1 93.62 366 GLN A CA 1
ATOM 2861 C C . GLN A 1 366 ? -15.258 14.719 -4.527 1 93.62 366 GLN A C 1
ATOM 2863 O O . GLN A 1 366 ? -15.242 13.641 -5.113 1 93.62 366 GLN A O 1
ATOM 2868 N N . LEU A 1 367 ? -14.422 15.008 -3.586 1 94.75 367 LEU A N 1
ATOM 2869 C CA . LEU A 1 367 ? -13.391 14.055 -3.193 1 94.75 367 LEU A CA 1
ATOM 2870 C C . LEU A 1 367 ? -13.969 12.969 -2.287 1 94.75 367 LEU A C 1
ATOM 2872 O O . LEU A 1 367 ? -13.336 11.945 -2.055 1 94.75 367 LEU A O 1
ATOM 2876 N N . TYR A 1 368 ? -15.164 13.18 -1.807 1 96.25 368 TYR A N 1
ATOM 2877 C CA . TYR A 1 368 ? -15.82 12.266 -0.875 1 96.25 368 TYR A CA 1
ATOM 2878 C C . TYR A 1 368 ? -17.281 12.039 -1.263 1 96.25 368 TYR A C 1
ATOM 2880 O O . TYR A 1 368 ? -17.781 12.664 -2.197 1 96.25 368 TYR A O 1
ATOM 2888 N N . THR A 1 369 ? -17.859 11.039 -0.615 1 96.06 369 THR A N 1
ATOM 2889 C CA . THR A 1 369 ? -19.297 10.781 -0.737 1 96.06 369 THR A CA 1
ATOM 2890 C C . THR A 1 369 ? -20.047 11.328 0.47 1 96.06 369 THR A C 1
ATOM 2892 O O . THR A 1 369 ? -19.75 10.977 1.612 1 96.06 369 THR A O 1
ATOM 2895 N N . LEU A 1 370 ? -21 12.148 0.224 1 97.81 370 LEU A N 1
ATOM 2896 C CA . LEU A 1 370 ? -21.672 12.883 1.286 1 97.81 370 LEU A CA 1
ATOM 2897 C C . LEU A 1 370 ? -22.219 11.93 2.352 1 97.81 370 LEU A C 1
ATOM 2899 O O . LEU A 1 370 ? -22.047 12.18 3.549 1 97.81 370 LEU A O 1
ATOM 2903 N N . SER A 1 371 ? -22.875 10.875 1.936 1 97.81 371 SER A N 1
ATOM 2904 C CA . SER A 1 371 ? -23.438 9.938 2.902 1 97.81 371 SER A CA 1
ATOM 2905 C C . SER A 1 371 ? -22.359 9.336 3.795 1 97.81 371 SER A C 1
ATOM 2907 O O . SER A 1 371 ? -22.594 9.062 4.973 1 97.81 371 SER A O 1
ATOM 2909 N N . GLU A 1 372 ? -21.188 9.141 3.266 1 97.81 372 GLU A N 1
ATOM 2910 C CA . GLU A 1 372 ? -20.094 8.578 4.051 1 97.81 372 GLU A CA 1
ATOM 2911 C C . GLU A 1 372 ? -19.453 9.633 4.957 1 97.81 372 GLU A C 1
ATOM 2913 O O . GLU A 1 372 ? -19 9.312 6.059 1 97.81 372 GLU A O 1
ATOM 2918 N N . MET A 1 373 ? -19.422 10.898 4.57 1 98.5 373 MET A N 1
ATOM 2919 C CA . MET A 1 373 ? -19.031 11.984 5.461 1 98.5 373 MET A CA 1
ATOM 2920 C C . MET A 1 373 ? -19.969 12.055 6.672 1 98.5 373 MET A C 1
ATOM 2922 O O . MET A 1 373 ? -19.5 12.211 7.801 1 98.5 373 MET A O 1
ATOM 2926 N N . GLN A 1 374 ? -21.188 11.922 6.387 1 98.75 374 GLN A N 1
ATOM 2927 C CA . GLN A 1 374 ? -22.188 11.961 7.449 1 98.75 374 GLN A CA 1
ATOM 2928 C C . GLN A 1 374 ? -22.062 10.75 8.367 1 98.75 374 GLN A C 1
ATOM 2930 O O . GLN A 1 374 ? -22.25 10.859 9.578 1 98.75 374 GLN A O 1
ATOM 2935 N N . LYS A 1 375 ? -21.812 9.633 7.766 1 98.44 375 LYS A N 1
ATOM 2936 C CA . LYS A 1 375 ? -21.578 8.438 8.57 1 98.44 375 LYS A CA 1
ATOM 2937 C C . LYS A 1 375 ? -20.359 8.617 9.484 1 98.44 375 LYS A C 1
ATOM 2939 O O . LYS A 1 375 ? -20.391 8.227 10.648 1 98.44 375 LYS A O 1
ATOM 2944 N N . ALA A 1 376 ? -19.328 9.18 8.953 1 98.75 376 ALA A N 1
ATOM 2945 C CA . ALA A 1 376 ? -18.141 9.469 9.758 1 98.75 376 ALA A CA 1
ATOM 2946 C C . ALA A 1 376 ? -18.484 10.398 10.914 1 98.75 376 ALA A C 1
ATOM 2948 O O . ALA A 1 376 ? -18 10.203 12.031 1 98.75 376 ALA A O 1
ATOM 2949 N N . ASP A 1 377 ? -19.266 11.391 10.633 1 98.81 377 ASP A N 1
ATOM 2950 C CA . ASP A 1 377 ? -19.734 12.312 11.664 1 98.81 377 ASP A CA 1
ATOM 2951 C C . ASP A 1 377 ? -20.484 11.57 12.773 1 98.81 377 ASP A C 1
ATOM 2953 O O . ASP A 1 377 ? -20.234 11.812 13.953 1 98.81 377 ASP A O 1
ATOM 2957 N N . LYS A 1 378 ? -21.312 10.688 12.414 1 98.69 378 LYS A N 1
ATOM 2958 C CA . LYS A 1 378 ? -22.078 9.914 13.383 1 98.69 378 LYS A CA 1
ATOM 2959 C C . LYS A 1 378 ? -21.172 9.039 14.234 1 98.69 378 LYS A C 1
ATOM 2961 O O . LYS A 1 378 ? -21.391 8.883 15.438 1 98.69 378 LYS A O 1
ATOM 2966 N N . ILE A 1 379 ? -20.172 8.469 13.609 1 98.69 379 ILE A N 1
ATOM 2967 C CA . ILE A 1 379 ? -19.234 7.621 14.32 1 98.69 379 ILE A CA 1
ATOM 2968 C C . ILE A 1 379 ? -18.5 8.445 15.375 1 98.69 379 ILE A C 1
ATOM 2970 O O . ILE A 1 379 ? -18.438 8.055 16.547 1 98.69 379 ILE A O 1
ATOM 2974 N N . LEU A 1 380 ? -18 9.602 15.023 1 98.81 380 LEU A N 1
ATOM 2975 C CA . LEU A 1 380 ? -17.266 10.445 15.961 1 98.81 380 LEU A CA 1
ATOM 2976 C C . LEU A 1 380 ? -18.188 10.945 17.078 1 98.81 380 LEU A C 1
ATOM 2978 O O . LEU A 1 380 ? -17.812 10.93 18.25 1 98.81 380 LEU A O 1
ATOM 2982 N N . ALA A 1 381 ? -19.359 11.359 16.688 1 98.81 381 ALA A N 1
ATOM 2983 C CA . ALA A 1 381 ? -20.328 11.82 17.688 1 98.81 381 ALA A CA 1
ATOM 2984 C C . ALA A 1 381 ? -20.609 10.734 18.719 1 98.81 381 ALA A C 1
ATOM 2986 O O . ALA A 1 381 ? -20.703 11.016 19.922 1 98.81 381 ALA A O 1
ATOM 2987 N N . SER A 1 382 ? -20.734 9.523 18.234 1 98.62 382 SER A N 1
ATOM 2988 C CA . SER A 1 382 ? -21 8.398 19.125 1 98.62 382 SER A CA 1
ATOM 2989 C C . SER A 1 382 ? -19.844 8.141 20.078 1 98.62 382 SER A C 1
ATOM 2991 O O . SER A 1 382 ? -20.047 7.832 21.25 1 98.62 382 SER A O 1
ATOM 2993 N N . VAL A 1 383 ? -18.688 8.234 19.562 1 98.69 383 VAL A N 1
ATOM 2994 C CA . VAL A 1 383 ? -17.5 8.031 20.375 1 98.69 383 VAL A CA 1
ATOM 2995 C C . VAL A 1 383 ? -17.422 9.086 21.484 1 98.69 383 VAL A C 1
ATOM 2997 O O . VAL A 1 383 ? -17.219 8.766 22.656 1 98.69 383 VAL A O 1
ATOM 3000 N N . PHE A 1 384 ? -17.625 10.336 21.156 1 98.75 384 PHE A N 1
ATOM 3001 C CA . PHE A 1 384 ? -17.547 11.43 22.125 1 98.75 384 PHE A CA 1
ATOM 3002 C C . PHE A 1 384 ? -18.703 11.359 23.125 1 98.75 384 PHE A C 1
ATOM 3004 O O . PHE A 1 384 ? -18.516 11.648 24.312 1 98.75 384 PHE A O 1
ATOM 3011 N N . ASP A 1 385 ? -19.812 10.945 22.625 1 98.62 385 ASP A N 1
ATOM 3012 C CA . ASP A 1 385 ? -20.969 10.812 23.516 1 98.62 385 ASP A CA 1
ATOM 3013 C C . ASP A 1 385 ? -20.734 9.727 24.562 1 98.62 385 ASP A C 1
ATOM 3015 O O . ASP A 1 385 ? -20.969 9.945 25.75 1 98.62 385 ASP A O 1
ATOM 3019 N N . LYS A 1 386 ? -20.266 8.625 24.094 1 98.38 386 LYS A N 1
ATOM 3020 C CA . LYS A 1 386 ? -20 7.523 25 1 98.38 386 LYS A CA 1
ATOM 3021 C C . LYS A 1 386 ? -18.969 7.926 26.062 1 98.38 386 LYS A C 1
ATOM 3023 O O . LYS A 1 386 ? -19.047 7.469 27.203 1 98.38 386 LYS A O 1
ATOM 3028 N N . ALA A 1 387 ? -18.094 8.773 25.719 1 98.25 387 ALA A N 1
ATOM 3029 C CA . ALA A 1 387 ? -17.047 9.219 26.641 1 98.25 387 ALA A CA 1
ATOM 3030 C C . ALA A 1 387 ? -17.547 10.344 27.547 1 98.25 387 ALA A C 1
ATOM 3032 O O . ALA A 1 387 ? -16.797 10.875 28.359 1 98.25 387 ALA A O 1
ATOM 3033 N N . GLY A 1 388 ? -18.797 10.773 27.359 1 98.19 388 GLY A N 1
ATOM 3034 C CA . GLY A 1 388 ? -19.359 11.852 28.172 1 98.19 388 GLY A CA 1
ATOM 3035 C C . GLY A 1 388 ? -18.844 13.219 27.766 1 98.19 388 GLY A C 1
ATOM 3036 O O . GLY A 1 388 ? -18.781 14.125 28.594 1 98.19 388 GLY A O 1
ATOM 3037 N N . ALA A 1 389 ? -18.422 13.352 26.531 1 98.56 389 ALA A N 1
ATOM 3038 C CA . ALA A 1 389 ? -17.797 14.594 26.094 1 98.56 389 ALA A CA 1
ATOM 3039 C C . ALA A 1 389 ? -18.469 15.117 24.828 1 98.56 389 ALA A C 1
ATOM 3041 O O . ALA A 1 389 ? -17.781 15.594 23.906 1 98.56 389 ALA A O 1
ATOM 3042 N N . SER A 1 390 ? -19.734 15.023 24.719 1 98.38 390 SER A N 1
ATOM 3043 C CA . SER A 1 390 ? -20.469 15.43 23.516 1 98.38 390 SER A CA 1
ATOM 3044 C C . SER A 1 390 ? -20.25 16.906 23.203 1 98.38 390 SER A C 1
ATOM 3046 O O . SER A 1 390 ? -20.281 17.312 22.047 1 98.38 390 SER A O 1
ATOM 3048 N N . ASP A 1 391 ? -19.938 17.672 24.203 1 98.12 391 ASP A N 1
ATOM 3049 C CA . ASP A 1 391 ? -19.75 19.094 24.031 1 98.12 391 ASP A CA 1
ATOM 3050 C C . ASP A 1 391 ? -18.375 19.406 23.406 1 98.12 391 ASP A C 1
ATOM 3052 O O . ASP A 1 391 ? -18.125 20.531 22.969 1 98.12 391 ASP A O 1
ATOM 3056 N N . LYS A 1 392 ? -17.516 18.422 23.328 1 98.69 392 LYS A N 1
ATOM 3057 C CA . LYS A 1 392 ? -16.156 18.609 22.844 1 98.69 392 LYS A CA 1
ATOM 3058 C C . LYS A 1 392 ? -16.031 18.203 21.375 1 98.69 392 LYS A C 1
ATOM 3060 O O . LYS A 1 392 ? -14.953 18.25 20.797 1 98.69 392 LYS A O 1
ATOM 3065 N N . TYR A 1 393 ? -17.141 17.812 20.75 1 98.81 393 TYR A N 1
ATOM 3066 C CA . TYR A 1 393 ? -17.141 17.453 19.328 1 98.81 393 TYR A CA 1
ATOM 3067 C C . TYR A 1 393 ? -18.188 18.25 18.562 1 98.81 393 TYR A C 1
ATOM 3069 O O . TYR A 1 393 ? -19.312 18.438 19.047 1 98.81 393 TYR A O 1
ATOM 3077 N N . ARG A 1 394 ? -17.766 18.656 17.422 1 98.75 394 ARG A N 1
ATOM 3078 C CA . ARG A 1 394 ? -18.703 19.312 16.5 1 98.75 394 ARG A CA 1
ATOM 3079 C C . ARG A 1 394 ? -18.312 19.031 15.047 1 98.75 394 ARG A C 1
ATOM 3081 O O . ARG A 1 394 ? -17.125 18.969 14.719 1 98.75 394 ARG A O 1
ATOM 3088 N N . ALA A 1 395 ? -19.266 18.844 14.242 1 98.81 395 ALA A N 1
ATOM 3089 C CA . ALA A 1 395 ? -19.078 18.797 12.789 1 98.81 395 ALA A CA 1
ATOM 3090 C C . ALA A 1 395 ? -20 19.781 12.086 1 98.81 395 ALA A C 1
ATOM 3092 O O . ALA A 1 395 ? -21.172 19.922 12.453 1 98.81 395 ALA A O 1
ATOM 3093 N N . SER A 1 396 ? -19.453 20.484 11.156 1 98.88 396 SER A N 1
ATOM 3094 C CA . SER A 1 396 ? -20.25 21.406 10.359 1 98.88 396 SER A CA 1
ATOM 3095 C C . SER A 1 396 ? -20.156 21.078 8.875 1 98.88 396 SER A C 1
ATOM 3097 O O . SER A 1 396 ? -19.172 20.5 8.422 1 98.88 396 SER A O 1
ATOM 3099 N N . TYR A 1 397 ? -21.219 21.391 8.18 1 98.69 397 TYR A N 1
ATOM 3100 C CA . TYR A 1 397 ? -21.312 21.219 6.738 1 98.69 397 TYR A CA 1
ATOM 3101 C C . TYR A 1 397 ? -21.594 22.531 6.039 1 98.69 397 TYR A C 1
ATOM 3103 O O . TYR A 1 397 ? -22.641 23.156 6.27 1 98.69 397 TYR A O 1
ATOM 3111 N N . TYR A 1 398 ? -20.703 22.969 5.238 1 98.75 398 TYR A N 1
ATOM 3112 C CA . TYR A 1 398 ? -20.828 24.203 4.473 1 98.75 398 TYR A CA 1
ATOM 3113 C C . TYR A 1 398 ? -21.141 23.906 3.01 1 98.75 398 TYR A C 1
ATOM 3115 O O . TYR A 1 398 ? -20.734 22.859 2.482 1 98.75 398 TYR A O 1
ATOM 3123 N N . PRO A 1 399 ? -21.828 24.797 2.334 1 98.25 399 PRO A N 1
ATOM 3124 C CA . PRO A 1 399 ? -22.016 24.625 0.893 1 98.25 399 PRO A CA 1
ATOM 3125 C C . PRO A 1 399 ? -20.719 24.844 0.097 1 98.25 399 PRO A C 1
ATOM 3127 O O . PRO A 1 399 ? -19.859 25.625 0.517 1 98.25 399 PRO A O 1
ATOM 3130 N N . GLY A 1 400 ? -20.703 24.156 -1.041 1 97.75 400 GLY A N 1
ATOM 3131 C CA . GLY A 1 400 ? -19.578 24.375 -1.942 1 97.75 400 GLY A CA 1
ATOM 3132 C C . GLY A 1 400 ? -18.703 23.141 -2.115 1 97.75 400 GLY A C 1
ATOM 3133 O O . GLY A 1 400 ? -18.984 22.094 -1.532 1 97.75 400 GLY A O 1
ATOM 3134 N N . LEU A 1 401 ? -17.703 23.328 -2.99 1 97.12 401 LEU A N 1
ATOM 3135 C CA . LEU A 1 401 ? -16.766 22.266 -3.309 1 97.12 401 LEU A CA 1
ATOM 3136 C C . LEU A 1 401 ? -15.641 22.203 -2.279 1 97.12 401 LEU A C 1
ATOM 3138 O O . LEU A 1 401 ? -15.773 22.75 -1.181 1 97.12 401 LEU A O 1
ATOM 3142 N N . HIS A 1 402 ? -14.594 21.516 -2.488 1 97.31 402 HIS A N 1
ATOM 3143 C CA . HIS A 1 402 ? -13.461 21.266 -1.605 1 97.31 402 HIS A CA 1
ATOM 3144 C C . HIS A 1 402 ? -12.695 22.562 -1.327 1 97.31 402 HIS A C 1
ATOM 3146 O O . HIS A 1 402 ? -11.969 23.047 -2.191 1 97.31 402 HIS A O 1
ATOM 3152 N N . LYS A 1 403 ? -12.883 23.078 -0.025 1 98.5 403 LYS A N 1
ATOM 3153 C CA . LYS A 1 403 ? -12.289 24.375 0.297 1 98.5 403 LYS A CA 1
ATOM 3154 C C . LYS A 1 403 ? -12.227 24.594 1.807 1 98.5 403 LYS A C 1
ATOM 3156 O O . LYS A 1 403 ? -12.789 23.812 2.574 1 98.5 403 LYS A O 1
ATOM 3161 N N . PHE A 1 404 ? -11.492 25.625 2.225 1 98.88 404 PHE A N 1
ATOM 3162 C CA . PHE A 1 404 ? -11.438 26.203 3.562 1 98.88 404 PHE A CA 1
ATOM 3163 C C . PHE A 1 404 ? -11.602 27.719 3.506 1 98.88 404 PHE A C 1
ATOM 3165 O O . PHE A 1 404 ? -10.672 28.453 3.812 1 98.88 404 PHE A O 1
ATOM 3172 N N . ASP A 1 405 ? -12.812 28.156 3.189 1 98.62 405 ASP A N 1
ATOM 3173 C CA . ASP A 1 405 ? -13.078 29.562 2.893 1 98.62 405 ASP A CA 1
ATOM 3174 C C . ASP A 1 405 ? -13.234 30.375 4.176 1 98.62 405 ASP A C 1
ATOM 3176 O O . ASP A 1 405 ? -13.078 29.844 5.277 1 98.62 405 ASP A O 1
ATOM 3180 N N . LYS A 1 406 ? -13.555 31.656 4.066 1 98.56 406 LYS A N 1
ATOM 3181 C CA . LYS A 1 406 ? -13.555 32.594 5.176 1 98.56 406 LYS A CA 1
ATOM 3182 C C . LYS A 1 406 ? -14.547 32.188 6.262 1 98.56 406 LYS A C 1
ATOM 3184 O O . LYS A 1 406 ? -14.258 32.312 7.453 1 98.56 406 LYS A O 1
ATOM 3189 N N . ALA A 1 407 ? -15.719 31.719 5.844 1 98.75 407 ALA A N 1
ATOM 3190 C CA . ALA A 1 407 ? -16.719 31.297 6.824 1 98.75 407 ALA A CA 1
ATOM 3191 C C . ALA A 1 407 ? -16.219 30.094 7.633 1 98.75 407 ALA A C 1
ATOM 3193 O O . ALA A 1 407 ? -16.391 30.062 8.852 1 98.75 407 ALA A O 1
ATOM 3194 N N . MET A 1 408 ? -15.688 29.141 6.938 1 98.88 408 MET A N 1
ATOM 3195 C CA . MET A 1 408 ? -15.133 27.969 7.598 1 98.88 408 MET A CA 1
ATOM 3196 C C . MET A 1 408 ? -13.945 28.344 8.484 1 98.88 408 MET A C 1
ATOM 3198 O O . MET A 1 408 ? -13.812 27.844 9.602 1 98.88 408 MET A O 1
ATOM 3202 N N . GLN A 1 409 ? -13.102 29.219 7.984 1 98.88 409 GLN A N 1
ATOM 3203 C CA . GLN A 1 409 ? -11.977 29.703 8.781 1 98.88 409 GLN A CA 1
ATOM 3204 C C . GLN A 1 409 ? -12.461 30.375 10.062 1 98.88 409 GLN A C 1
ATOM 3206 O O . GLN A 1 409 ? -11.906 30.141 11.141 1 98.88 409 GLN A O 1
ATOM 3211 N N . ALA A 1 410 ? -13.438 31.156 9.992 1 98.81 410 ALA A N 1
ATOM 3212 C CA . ALA A 1 410 ? -13.977 31.844 11.164 1 98.81 410 ALA A CA 1
ATOM 3213 C C . ALA A 1 410 ? -14.414 30.844 12.227 1 98.81 410 ALA A C 1
ATOM 3215 O O . ALA A 1 410 ? -14.141 31.031 13.414 1 98.81 410 ALA A O 1
ATOM 3216 N N . GLU A 1 411 ? -15.102 29.797 11.766 1 98.88 411 GLU A N 1
ATOM 3217 C CA . GLU A 1 411 ? -15.539 28.781 12.719 1 98.88 411 GLU A CA 1
ATOM 3218 C C . GLU A 1 411 ? -14.352 28.062 13.344 1 98.88 411 GLU A C 1
ATOM 3220 O O . GLU A 1 411 ? -14.336 27.812 14.547 1 98.88 411 GLU A O 1
ATOM 3225 N N . ALA A 1 412 ? -13.398 27.75 12.523 1 98.94 412 ALA A N 1
ATOM 3226 C CA . ALA A 1 412 ? -12.195 27.078 13.016 1 98.94 412 ALA A CA 1
ATOM 3227 C C . ALA A 1 412 ? -11.477 27.953 14.047 1 98.94 412 ALA A C 1
ATOM 3229 O O . ALA A 1 412 ? -11.094 27.469 15.117 1 98.94 412 ALA A O 1
ATOM 3230 N N . PHE A 1 413 ? -11.305 29.25 13.734 1 98.81 413 PHE A N 1
ATOM 3231 C CA . PHE A 1 413 ? -10.602 30.172 14.609 1 98.81 413 PHE A CA 1
ATOM 3232 C C . PHE A 1 413 ? -11.344 30.344 15.93 1 98.81 413 PHE A C 1
ATOM 3234 O O . PHE A 1 413 ? -10.734 30.359 17 1 98.81 413 PHE A O 1
ATOM 3241 N N . ASP A 1 414 ? -12.641 30.422 15.836 1 98.81 414 ASP A N 1
ATOM 3242 C CA . ASP A 1 414 ? -13.453 30.562 17.031 1 98.81 414 ASP A CA 1
ATOM 3243 C C . ASP A 1 414 ? -13.352 29.328 17.922 1 98.81 414 ASP A C 1
ATOM 3245 O O . ASP A 1 414 ? -13.359 29.422 19.141 1 98.81 414 ASP A O 1
ATOM 3249 N N . TRP A 1 415 ? -13.312 28.188 17.281 1 98.88 415 TRP A N 1
ATOM 3250 C CA . TRP A 1 415 ? -13.188 26.938 18.031 1 98.88 415 TRP A CA 1
ATOM 3251 C C . TRP A 1 415 ? -11.867 26.891 18.781 1 98.88 415 TRP A C 1
ATOM 3253 O O . TRP A 1 415 ? -11.836 26.547 19.969 1 98.88 415 TRP A O 1
ATOM 3263 N N . TRP A 1 416 ? -10.75 27.219 18.125 1 98.88 416 TRP A N 1
ATOM 3264 C CA . TRP A 1 416 ? -9.461 27.266 18.797 1 98.88 416 TRP A CA 1
ATOM 3265 C C . TRP A 1 416 ? -9.469 28.297 19.922 1 98.88 416 TRP A C 1
ATOM 3267 O O . TRP A 1 416 ? -8.961 28.031 21.016 1 98.88 416 TRP A O 1
ATOM 3277 N N . ASP A 1 417 ? -10.078 29.469 19.703 1 98.75 417 ASP A N 1
ATOM 3278 C CA . ASP A 1 417 ? -10.172 30.484 20.734 1 98.75 417 ASP A CA 1
ATOM 3279 C C . ASP A 1 417 ? -10.898 29.969 21.969 1 98.75 417 ASP A C 1
ATOM 3281 O O . ASP A 1 417 ? -10.445 30.188 23.094 1 98.75 417 ASP A O 1
ATOM 3285 N N . LYS A 1 418 ? -11.945 29.312 21.688 1 98.56 418 LYS A N 1
ATOM 3286 C CA . LYS A 1 418 ? -12.781 28.828 22.781 1 98.56 418 LYS A CA 1
ATOM 3287 C C . LYS A 1 418 ? -12.016 27.844 23.656 1 98.56 418 LYS A C 1
ATOM 3289 O O . LYS A 1 418 ? -12.109 27.906 24.891 1 98.56 418 LYS A O 1
ATOM 3294 N N . TRP A 1 419 ? -11.219 27.047 23.078 1 98.62 419 TRP A N 1
ATOM 3295 C CA . TRP A 1 419 ? -10.719 25.906 23.828 1 98.62 419 TRP A CA 1
ATOM 3296 C C . TRP A 1 419 ? -9.258 26.094 24.219 1 98.62 419 TRP A C 1
ATOM 3298 O O . TRP A 1 419 ? -8.758 25.422 25.125 1 98.62 419 TRP A O 1
ATOM 3308 N N . LEU A 1 420 ? -8.57 27.031 23.516 1 98.5 420 LEU A N 1
ATOM 3309 C CA . LEU A 1 420 ? -7.148 27.172 23.812 1 98.5 420 LEU A CA 1
ATOM 3310 C C . LEU A 1 420 ? -6.875 28.453 24.578 1 98.5 420 LEU A C 1
ATOM 3312 O O . LEU A 1 420 ? -5.812 28.609 25.188 1 98.5 420 LEU A O 1
ATOM 3316 N N . LYS A 1 421 ? -7.699 29.453 24.578 1 94.56 421 LYS A N 1
ATOM 3317 C CA . LYS A 1 421 ? -7.52 30.688 25.328 1 94.56 421 LYS A CA 1
ATOM 3318 C C . LYS A 1 421 ? -8.344 30.672 26.609 1 94.56 421 LYS A C 1
ATOM 3320 O O . LYS A 1 421 ? -8.086 31.453 27.531 1 94.56 421 LYS A O 1
ATOM 3325 N N . SER A 1 422 ? -9.203 29.719 26.797 1 70.69 422 SER A N 1
ATOM 3326 C CA . SER A 1 422 ? -10.023 29.703 28 1 70.69 422 SER A CA 1
ATOM 3327 C C . SER A 1 422 ? -9.297 29.047 29.156 1 70.69 422 SER A C 1
ATOM 3329 O O . SER A 1 422 ? -8.406 28.219 28.938 1 70.69 422 SER A O 1
ATOM 3331 N N . MET B 1 1 ? 48.562 10.289 -44.906 1 16.84 1 MET B N 1
ATOM 3332 C CA . MET B 1 1 ? 49.594 11.266 -44.594 1 16.84 1 MET B CA 1
ATOM 3333 C C . MET B 1 1 ? 49.594 11.648 -43.125 1 16.84 1 MET B C 1
ATOM 3335 O O . MET B 1 1 ? 48.594 12.125 -42.625 1 16.84 1 MET B O 1
ATOM 3339 N N . LYS B 1 2 ? 50.688 11.102 -42.094 1 18.81 2 LYS B N 1
ATOM 3340 C CA . LYS B 1 2 ? 50.812 10.57 -40.75 1 18.81 2 LYS B CA 1
ATOM 3341 C C . LYS B 1 2 ? 51.312 11.648 -39.781 1 18.81 2 LYS B C 1
ATOM 3343 O O . LYS B 1 2 ? 52.469 12.047 -39.844 1 18.81 2 LYS B O 1
ATOM 3348 N N . LYS B 1 3 ? 50.344 12.867 -39.594 1 19.17 3 LYS B N 1
ATOM 3349 C CA . LYS B 1 3 ? 50.812 14.18 -39.156 1 19.17 3 LYS B CA 1
ATOM 3350 C C . LYS B 1 3 ? 51.625 14.062 -37.844 1 19.17 3 LYS B C 1
ATOM 3352 O O . LYS B 1 3 ? 51.25 13.297 -36.969 1 19.17 3 LYS B O 1
ATOM 3357 N N . PRO B 1 4 ? 52.719 14.945 -37.5 1 17.14 4 PRO B N 1
ATOM 3358 C CA . PRO B 1 4 ? 54.031 15.047 -36.844 1 17.14 4 PRO B CA 1
ATOM 3359 C C . PRO B 1 4 ? 53.906 15.5 -35.406 1 17.14 4 PRO B C 1
ATOM 3361 O O . PRO B 1 4 ? 52.938 16.125 -35 1 17.14 4 PRO B O 1
ATOM 3364 N N . ARG B 1 5 ? 55 15.148 -34.375 1 16.62 5 ARG B N 1
ATOM 3365 C CA . ARG B 1 5 ? 55.438 14.836 -33.031 1 16.62 5 ARG B CA 1
ATOM 3366 C C . ARG B 1 5 ? 55.969 16.078 -32.312 1 16.62 5 ARG B C 1
ATOM 3368 O O . ARG B 1 5 ? 57.188 16.266 -32.219 1 16.62 5 ARG B O 1
ATOM 3375 N N . ARG B 1 6 ? 55.312 17.359 -32.594 1 16.69 6 ARG B N 1
ATOM 3376 C CA . ARG B 1 6 ? 56.156 18.484 -32.25 1 16.69 6 ARG B CA 1
ATOM 3377 C C . ARG B 1 6 ? 56.531 18.484 -30.781 1 16.69 6 ARG B C 1
ATOM 3379 O O . ARG B 1 6 ? 55.75 18.031 -29.938 1 16.69 6 ARG B O 1
ATOM 3386 N N . ASP B 1 7 ? 57.625 19.188 -30.344 1 15.34 7 ASP B N 1
ATOM 3387 C CA . ASP B 1 7 ? 58.844 19.234 -29.547 1 15.34 7 ASP B CA 1
ATOM 3388 C C . ASP B 1 7 ? 58.625 19.953 -28.219 1 15.34 7 ASP B C 1
ATOM 3390 O O . ASP B 1 7 ? 57.781 20.844 -28.125 1 15.34 7 ASP B O 1
ATOM 3394 N N . PHE B 1 8 ? 59.219 19.406 -27.047 1 15.83 8 PHE B N 1
ATOM 3395 C CA . PHE B 1 8 ? 59.219 19.266 -25.609 1 15.83 8 PHE B CA 1
ATOM 3396 C C . PHE B 1 8 ? 59.875 20.438 -24.922 1 15.83 8 PHE B C 1
ATOM 3398 O O . PHE B 1 8 ? 60.188 20.391 -23.719 1 15.83 8 PHE B O 1
ATOM 3405 N N . ILE B 1 9 ? 59.719 21.703 -25.594 1 15.98 9 ILE B N 1
ATOM 3406 C CA . ILE B 1 9 ? 60.812 22.547 -25.078 1 15.98 9 ILE B CA 1
ATOM 3407 C C . ILE B 1 9 ? 60.625 22.766 -23.578 1 15.98 9 ILE B C 1
ATOM 3409 O O . ILE B 1 9 ? 59.531 23.125 -23.125 1 15.98 9 ILE B O 1
ATOM 3413 N N . LYS B 1 10 ? 61.719 22.609 -22.828 1 15.59 10 LYS B N 1
ATOM 3414 C CA . LYS B 1 10 ? 62.219 22.188 -21.516 1 15.59 10 LYS B CA 1
ATOM 3415 C C . LYS B 1 10 ? 62.219 23.344 -20.531 1 15.59 10 LYS B C 1
ATOM 3417 O O . LYS B 1 10 ? 62.594 23.172 -19.359 1 15.59 10 LYS B O 1
ATOM 3422 N N . THR B 1 11 ? 61.844 24.609 -20.828 1 15.48 11 THR B N 1
ATOM 3423 C CA . THR B 1 11 ? 62.688 25.688 -20.281 1 15.48 11 THR B CA 1
ATOM 3424 C C . THR B 1 11 ? 62.469 25.828 -18.781 1 15.48 11 THR B C 1
ATOM 3426 O O . THR B 1 11 ? 61.344 26.125 -18.328 1 15.48 11 THR B O 1
ATOM 3429 N N . ALA B 1 12 ? 63.406 25.234 -17.984 1 16.02 12 ALA B N 1
ATOM 3430 C CA . ALA B 1 12 ? 63.5 24.812 -16.594 1 16.02 12 ALA B CA 1
ATOM 3431 C C . ALA B 1 12 ? 63.469 26.016 -15.648 1 16.02 12 ALA B C 1
ATOM 3433 O O . ALA B 1 12 ? 62.656 26.062 -14.719 1 16.02 12 ALA B O 1
ATOM 3434 N N . GLY B 1 13 ? 64.5 26.812 -15.367 1 14.8 13 GLY B N 1
ATOM 3435 C CA . GLY B 1 13 ? 65.25 26.688 -14.133 1 14.8 13 GLY B CA 1
ATOM 3436 C C . GLY B 1 13 ? 65 27.812 -13.141 1 14.8 13 GLY B C 1
ATOM 3437 O O . GLY B 1 13 ? 65.125 27.609 -11.93 1 14.8 13 GLY B O 1
ATOM 3438 N N . LEU B 1 14 ? 64.812 29.047 -13.492 1 16.11 14 LEU B N 1
ATOM 3439 C CA . LEU B 1 14 ? 65.688 29.938 -12.781 1 16.11 14 LEU B CA 1
ATOM 3440 C C . LEU B 1 14 ? 65.25 30.156 -11.344 1 16.11 14 LEU B C 1
ATOM 3442 O O . LEU B 1 14 ? 64.062 30.031 -11.039 1 16.11 14 LEU B O 1
ATOM 3446 N N . THR B 1 15 ? 65.938 30.875 -10.367 1 16.84 15 THR B N 1
ATOM 3447 C CA . THR B 1 15 ? 66.688 30.953 -9.117 1 16.84 15 THR B CA 1
ATOM 3448 C C . THR B 1 15 ? 65.875 31.5 -7.996 1 16.84 15 THR B C 1
ATOM 3450 O O . THR B 1 15 ? 64.875 32.188 -8.25 1 16.84 15 THR B O 1
ATOM 3453 N N . GLY B 1 16 ? 66.25 31.594 -6.633 1 16.12 16 GLY B N 1
ATOM 3454 C CA . GLY B 1 16 ? 66.188 31.203 -5.238 1 16.12 16 GLY B CA 1
ATOM 3455 C C . GLY B 1 16 ? 65.438 32.219 -4.375 1 16.12 16 GLY B C 1
ATOM 3456 O O . GLY B 1 16 ? 64.5 31.891 -3.664 1 16.12 16 GLY B O 1
ATOM 3457 N N . PHE B 1 17 ? 66 33.375 -3.789 1 16.67 17 PHE B N 1
ATOM 3458 C CA . PHE B 1 17 ? 66.312 33.438 -2.373 1 16.67 17 PHE B CA 1
ATOM 3459 C C . PHE B 1 17 ? 65.25 34.156 -1.586 1 16.67 17 PHE B C 1
ATOM 3461 O O . PHE B 1 17 ? 64.75 33.625 -0.582 1 16.67 17 PHE B O 1
ATOM 3468 N N . GLY B 1 18 ? 65.188 35.531 -1.176 1 17.02 18 GLY B N 1
ATOM 3469 C CA . GLY B 1 18 ? 65.562 36 0.144 1 17.02 18 GLY B CA 1
ATOM 3470 C C . GLY B 1 18 ? 64.375 36.188 1.064 1 17.02 18 GLY B C 1
ATOM 3471 O O . GLY B 1 18 ? 64.312 35.562 2.115 1 17.02 18 GLY B O 1
ATOM 3472 N N . MET B 1 19 ? 63.938 37.531 1.602 1 19.39 19 MET B N 1
ATOM 3473 C CA . MET B 1 19 ? 63.906 38.156 2.92 1 19.39 19 MET B CA 1
ATOM 3474 C C . MET B 1 19 ? 62.562 37.969 3.611 1 19.39 19 MET B C 1
ATOM 3476 O O . MET B 1 19 ? 61.562 37.719 2.951 1 19.39 19 MET B O 1
ATOM 3480 N N . VAL B 1 20 ? 62.25 38.5 5.113 1 19.38 20 VAL B N 1
ATOM 3481 C CA . VAL B 1 20 ? 61.938 38.219 6.508 1 19.38 20 VAL B CA 1
ATOM 3482 C C . VAL B 1 20 ? 60.469 38.531 6.781 1 19.38 20 VAL B C 1
ATOM 3484 O O . VAL B 1 20 ? 59.812 37.812 7.559 1 19.38 20 VAL B O 1
ATOM 3487 N N . GLY B 1 21 ? 59.844 39.75 6.508 1 22 21 GLY B N 1
ATOM 3488 C CA . GLY B 1 21 ? 59.094 40.594 7.445 1 22 21 GLY B CA 1
ATOM 3489 C C . GLY B 1 21 ? 57.688 40.062 7.711 1 22 21 GLY B C 1
ATOM 3490 O O . GLY B 1 21 ? 56.906 39.875 6.777 1 22 21 GLY B O 1
ATOM 3491 N N . GLY B 1 22 ? 57.219 39.312 8.859 1 19.88 22 GLY B N 1
ATOM 3492 C CA . GLY B 1 22 ? 56.156 38.344 8.961 1 19.88 22 GLY B CA 1
ATOM 3493 C C . GLY B 1 22 ? 54.781 38.938 9.086 1 19.88 22 GLY B C 1
ATOM 3494 O O . GLY B 1 22 ? 53.844 38.312 9.617 1 19.88 22 GLY B O 1
ATOM 3495 N N . ILE B 1 23 ? 54.375 40.125 8.555 1 22.44 23 ILE B N 1
ATOM 3496 C CA . ILE B 1 23 ? 53.188 40.75 9.133 1 22.44 23 ILE B CA 1
ATOM 3497 C C . ILE B 1 23 ? 52 39.812 8.961 1 22.44 23 ILE B C 1
ATOM 3499 O O . ILE B 1 23 ? 51.688 39.406 7.84 1 22.44 23 ILE B O 1
ATOM 3503 N N . LEU B 1 24 ? 51.5 39.062 10 1 21.34 24 LEU B N 1
ATOM 3504 C CA . LEU B 1 24 ? 50.469 38.031 10.023 1 21.34 24 LEU B CA 1
ATOM 3505 C C . LEU B 1 24 ? 49.125 38.625 9.672 1 21.34 24 LEU B C 1
ATOM 3507 O O . LEU B 1 24 ? 48.656 39.562 10.328 1 21.34 24 LEU B O 1
ATOM 3511 N N . ASN B 1 25 ? 48.844 38.875 8.43 1 20.09 25 ASN B N 1
ATOM 3512 C CA . ASN B 1 25 ? 47.531 39.406 8.062 1 20.09 25 ASN B CA 1
ATOM 3513 C C . ASN B 1 25 ? 46.406 38.469 8.516 1 20.09 25 ASN B C 1
ATOM 3515 O O . ASN B 1 25 ? 46.406 37.281 8.227 1 20.09 25 ASN B O 1
ATOM 3519 N N . PRO B 1 26 ? 45.5 38.844 9.445 1 24.81 26 PRO B N 1
ATOM 3520 C CA . PRO B 1 26 ? 44.5 37.938 10 1 24.81 26 PRO B CA 1
ATOM 3521 C C . PRO B 1 26 ? 43.594 37.312 8.93 1 24.81 26 PRO B C 1
ATOM 3523 O O . PRO B 1 26 ? 43.094 38.062 8.07 1 24.81 26 PRO B O 1
ATOM 3526 N N . GLN B 1 27 ? 43.812 36.156 8.438 1 21.03 27 GLN B N 1
ATOM 3527 C CA . GLN B 1 27 ? 43.062 35.438 7.391 1 21.03 27 GLN B CA 1
ATOM 3528 C C . GLN B 1 27 ? 41.594 35.344 7.738 1 21.03 27 GLN B C 1
ATOM 3530 O O . GLN B 1 27 ? 41.219 35.094 8.898 1 21.03 27 GLN B O 1
ATOM 3535 N N . ASN B 1 28 ? 40.781 36 6.895 1 21.66 28 ASN B N 1
ATOM 3536 C CA . ASN B 1 28 ? 39.344 35.875 6.688 1 21.66 28 ASN B CA 1
ATOM 3537 C C . ASN B 1 28 ? 38.906 34.406 6.621 1 21.66 28 ASN B C 1
ATOM 3539 O O . ASN B 1 28 ? 39.344 33.656 5.734 1 21.66 28 ASN B O 1
ATOM 3543 N N . LEU B 1 29 ? 38.812 33.719 7.66 1 21.98 29 LEU B N 1
ATOM 3544 C CA . LEU B 1 29 ? 38.344 32.344 7.602 1 21.98 29 LEU B CA 1
ATOM 3545 C C . LEU B 1 29 ? 37.062 32.25 6.773 1 21.98 29 LEU B C 1
ATOM 3547 O O . LEU B 1 29 ? 36.031 32.812 7.148 1 21.98 29 LEU B O 1
ATOM 3551 N N . ALA B 1 30 ? 37.219 32.188 5.43 1 24.05 30 ALA B N 1
ATOM 3552 C CA . ALA B 1 30 ? 36.156 31.75 4.559 1 24.05 30 ALA B CA 1
ATOM 3553 C C . ALA B 1 30 ? 35.469 30.5 5.109 1 24.05 30 ALA B C 1
ATOM 3555 O O . ALA B 1 30 ? 36.125 29.453 5.258 1 24.05 30 ALA B O 1
ATOM 3556 N N . PHE B 1 31 ? 34.625 30.625 5.996 1 23.86 31 PHE B N 1
ATOM 3557 C CA . PHE B 1 31 ? 33.781 29.484 6.309 1 23.86 31 PHE B CA 1
ATOM 3558 C C . PHE B 1 31 ? 33.344 28.781 5.031 1 23.86 31 PHE B C 1
ATOM 3560 O O . PHE B 1 31 ? 32.594 29.359 4.23 1 23.86 31 PHE B O 1
ATOM 3567 N N . SER B 1 32 ? 34.344 28.062 4.434 1 24.69 32 SER B N 1
ATOM 3568 C CA . SER B 1 32 ? 33.906 27.156 3.373 1 24.69 32 SER B CA 1
ATOM 3569 C C . SER B 1 32 ? 32.719 26.312 3.812 1 24.69 32 SER B C 1
ATOM 3571 O O . SER B 1 32 ? 32.812 25.609 4.816 1 24.69 32 SER B O 1
ATOM 3573 N N . SER B 1 33 ? 31.641 26.906 3.748 1 26.53 33 SER B N 1
ATOM 3574 C CA . SER B 1 33 ? 30.453 26.047 3.771 1 26.53 33 SER B CA 1
ATOM 3575 C C . SER B 1 33 ? 30.672 24.797 2.938 1 26.53 33 SER B C 1
ATOM 3577 O O . SER B 1 33 ? 30.781 24.859 1.712 1 26.53 33 SER B O 1
ATOM 3579 N N . VAL B 1 34 ? 31.578 23.969 3.447 1 27.52 34 VAL B N 1
ATOM 3580 C CA . VAL B 1 34 ? 31.656 22.641 2.865 1 27.52 34 VAL B CA 1
ATOM 3581 C C . VAL B 1 34 ? 30.25 22.109 2.59 1 27.52 34 VAL B C 1
ATOM 3583 O O . VAL B 1 34 ? 29.484 21.859 3.521 1 27.52 34 VAL B O 1
ATOM 3586 N N . SER B 1 35 ? 29.656 22.672 1.699 1 27.33 35 SER B N 1
ATOM 3587 C CA . SER B 1 35 ? 28.625 21.828 1.099 1 27.33 35 SER B CA 1
ATOM 3588 C C . SER B 1 35 ? 29.141 20.422 0.856 1 27.33 35 SER B C 1
ATOM 3590 O O . SER B 1 35 ? 30.031 20.203 0.031 1 27.33 35 SER B O 1
ATOM 3592 N N . LYS B 1 36 ? 29.469 19.688 1.886 1 29.45 36 LYS B N 1
ATOM 3593 C CA . LYS B 1 36 ? 29.641 18.297 1.489 1 29.45 36 LYS B CA 1
ATOM 3594 C C . LYS B 1 36 ? 28.719 17.938 0.336 1 29.45 36 LYS B C 1
ATOM 3596 O O . LYS B 1 36 ? 27.484 17.891 0.504 1 29.45 36 LYS B O 1
ATOM 3601 N N . LYS B 1 37 ? 29.062 18.312 -0.828 1 32.88 37 LYS B N 1
ATOM 3602 C CA . LYS B 1 37 ? 28.641 17.438 -1.925 1 32.88 37 LYS B CA 1
ATOM 3603 C C . LYS B 1 37 ? 28.703 15.969 -1.528 1 32.88 37 LYS B C 1
ATOM 3605 O O . LYS B 1 37 ? 29.781 15.375 -1.534 1 32.88 37 LYS B O 1
ATOM 3610 N N . THR B 1 38 ? 28.203 15.57 -0.482 1 32.94 38 THR B N 1
ATOM 3611 C CA . THR B 1 38 ? 28.156 14.109 -0.509 1 32.94 38 THR B CA 1
ATOM 3612 C C . THR B 1 38 ? 27.922 13.602 -1.93 1 32.94 38 THR B C 1
ATOM 3614 O O . THR B 1 38 ? 26.844 13.789 -2.494 1 32.94 38 THR B O 1
ATOM 3617 N N . GLY B 1 39 ? 28.859 13.828 -2.752 1 33.41 39 GLY B N 1
ATOM 3618 C CA . GLY B 1 39 ? 28.969 13.211 -4.062 1 33.41 39 GLY B CA 1
ATOM 3619 C C . GLY B 1 39 ? 28.422 11.797 -4.102 1 33.41 39 GLY B C 1
ATOM 3620 O O . GLY B 1 39 ? 29.141 10.828 -3.873 1 33.41 39 GLY B O 1
ATOM 3621 N N . MET B 1 40 ? 27.312 11.562 -3.617 1 38.38 40 MET B N 1
ATOM 3622 C CA . MET B 1 40 ? 26.828 10.234 -3.988 1 38.38 40 MET B CA 1
ATOM 3623 C C . MET B 1 40 ? 27.078 9.961 -5.465 1 38.38 40 MET B C 1
ATOM 3625 O O . MET B 1 40 ? 26.781 10.789 -6.32 1 38.38 40 MET B O 1
ATOM 3629 N N . THR B 1 41 ? 28.094 9.328 -5.832 1 43.09 41 THR B N 1
ATOM 3630 C CA . THR B 1 41 ? 28.25 8.891 -7.211 1 43.09 41 THR B CA 1
ATOM 3631 C C . THR B 1 41 ? 26.906 8.453 -7.801 1 43.09 41 THR B C 1
ATOM 3633 O O . THR B 1 41 ? 25.984 8.117 -7.062 1 43.09 41 THR B O 1
ATOM 3636 N N . LYS B 1 42 ? 26.703 8.781 -9.102 1 47.97 42 LYS B N 1
ATOM 3637 C CA . LYS B 1 42 ? 25.578 8.352 -9.922 1 47.97 42 LYS B CA 1
ATOM 3638 C C . LYS B 1 42 ? 25.109 6.949 -9.539 1 47.97 42 LYS B C 1
ATOM 3640 O O . LYS B 1 42 ? 23.922 6.648 -9.586 1 47.97 42 LYS B O 1
ATOM 3645 N N . ALA B 1 43 ? 26.125 6.086 -9.094 1 50.25 43 ALA B N 1
ATOM 3646 C CA . ALA B 1 43 ? 25.891 4.676 -8.797 1 50.25 43 ALA B CA 1
ATOM 3647 C C . ALA B 1 43 ? 25.172 4.512 -7.461 1 50.25 43 ALA B C 1
ATOM 3649 O O . ALA B 1 43 ? 24.625 3.439 -7.172 1 50.25 43 ALA B O 1
ATOM 3650 N N . ASP B 1 44 ? 24.859 5.617 -6.578 1 71.69 44 ASP B N 1
ATOM 3651 C CA . ASP B 1 44 ? 24.406 5.434 -5.203 1 71.69 44 ASP B CA 1
ATOM 3652 C C . ASP B 1 44 ? 23.016 6.027 -5 1 71.69 44 ASP B C 1
ATOM 3654 O O . ASP B 1 44 ? 22.5 6.062 -3.877 1 71.69 44 ASP B O 1
ATOM 3658 N N . LEU B 1 45 ? 22.406 6.27 -6.129 1 90.94 45 LEU B N 1
ATOM 3659 C CA . LEU B 1 45 ? 21.109 6.914 -5.949 1 90.94 45 LEU B CA 1
ATOM 3660 C C . LEU B 1 45 ? 20 5.871 -5.844 1 90.94 45 LEU B C 1
ATOM 3662 O O . LEU B 1 45 ? 19.938 4.945 -6.656 1 90.94 45 LEU B O 1
ATOM 3666 N N . SER B 1 46 ? 19.25 6.023 -4.879 1 96.19 46 SER B N 1
ATOM 3667 C CA . SER B 1 46 ? 18.062 5.18 -4.789 1 96.19 46 SER B CA 1
ATOM 3668 C C . SER B 1 46 ? 16.906 5.773 -5.574 1 96.19 46 SER B C 1
ATOM 3670 O O . SER B 1 46 ? 16.891 6.969 -5.883 1 96.19 46 SER B O 1
ATOM 3672 N N . ILE B 1 47 ? 15.945 4.969 -5.801 1 96.5 47 ILE B N 1
ATOM 3673 C CA . ILE B 1 47 ? 14.805 5.375 -6.609 1 96.5 47 ILE B CA 1
ATOM 3674 C C . ILE B 1 47 ? 13.914 6.32 -5.809 1 96.5 47 ILE B C 1
ATOM 3676 O O . ILE B 1 47 ? 13.008 6.953 -6.363 1 96.5 47 ILE B O 1
ATOM 3680 N N . ILE B 1 48 ? 14.133 6.48 -4.5 1 97.62 48 ILE B N 1
ATOM 3681 C CA . ILE B 1 48 ? 13.375 7.453 -3.723 1 97.62 48 ILE B CA 1
ATOM 3682 C C . ILE B 1 48 ? 14.312 8.516 -3.162 1 97.62 48 ILE B C 1
ATOM 3684 O O . ILE B 1 48 ? 14.023 9.133 -2.135 1 97.62 48 ILE B O 1
ATOM 3688 N N . GLY B 1 49 ? 15.398 8.672 -3.82 1 96.94 49 GLY B N 1
ATOM 3689 C CA . GLY B 1 49 ? 16.328 9.742 -3.48 1 96.94 49 GLY B CA 1
ATOM 3690 C C . GLY B 1 49 ? 17 9.539 -2.133 1 96.94 49 GLY B C 1
ATOM 3691 O O . GLY B 1 49 ? 17.391 8.43 -1.791 1 96.94 49 GLY B O 1
ATOM 3692 N N . PRO B 1 50 ? 17.172 10.641 -1.42 1 95.88 50 PRO B N 1
ATOM 3693 C CA . PRO B 1 50 ? 17.891 10.586 -0.151 1 95.88 50 PRO B CA 1
ATOM 3694 C C . PRO B 1 50 ? 17.125 9.859 0.945 1 95.88 50 PRO B C 1
ATOM 3696 O O . PRO B 1 50 ? 17.672 9.586 2.018 1 95.88 50 PRO B O 1
ATOM 3699 N N . TYR B 1 51 ? 15.938 9.531 0.734 1 97.06 51 TYR B N 1
ATOM 3700 C CA . TYR B 1 51 ? 15.133 8.805 1.717 1 97.06 51 TYR B CA 1
ATOM 3701 C C . TYR B 1 51 ? 15.453 7.32 1.691 1 97.06 51 TYR B C 1
ATOM 3703 O O . TYR B 1 51 ? 15.164 6.598 2.648 1 97.06 51 TYR B O 1
ATOM 3711 N N . GLY B 1 52 ? 16 6.828 0.577 1 97.19 52 GLY B N 1
ATOM 3712 C CA . GLY B 1 52 ? 16.25 5.41 0.354 1 97.19 52 GLY B CA 1
ATOM 3713 C C . GLY B 1 52 ? 17.188 4.801 1.371 1 97.19 52 GLY B C 1
ATOM 3714 O O . GLY B 1 52 ? 16.828 3.867 2.088 1 97.19 52 GLY B O 1
ATOM 3715 N N . PRO B 1 53 ? 18.391 5.367 1.486 1 96.69 53 PRO B N 1
ATOM 3716 C CA . PRO B 1 53 ? 19.359 4.793 2.436 1 96.69 53 PRO B CA 1
ATOM 3717 C C . PRO B 1 53 ? 18.828 4.781 3.869 1 96.69 53 PRO B C 1
ATOM 3719 O O . PRO B 1 53 ? 19.047 3.816 4.602 1 96.69 53 PRO B O 1
ATOM 3722 N N . TRP B 1 54 ? 18.141 5.832 4.238 1 96.69 54 TRP B N 1
ATOM 3723 C CA . TRP B 1 54 ? 17.562 5.871 5.578 1 96.69 54 TRP B CA 1
ATOM 3724 C C . TRP B 1 54 ? 16.516 4.77 5.762 1 96.69 54 TRP B C 1
ATOM 3726 O O . TRP B 1 54 ? 16.578 4.02 6.738 1 96.69 54 TRP B O 1
ATOM 3736 N N . ALA B 1 55 ? 15.594 4.691 4.855 1 97.38 55 ALA B N 1
ATOM 3737 C CA . ALA B 1 55 ? 14.539 3.686 4.949 1 97.38 55 ALA B CA 1
ATOM 3738 C C . ALA B 1 55 ? 15.125 2.277 4.984 1 97.38 55 ALA B C 1
ATOM 3740 O O . ALA B 1 55 ? 14.648 1.418 5.73 1 97.38 55 ALA B O 1
ATOM 3741 N N . ASN B 1 56 ? 16.109 2.055 4.125 1 97.38 56 ASN B N 1
ATOM 3742 C CA . ASN B 1 56 ? 16.766 0.751 4.129 1 97.38 56 ASN B CA 1
ATOM 3743 C C . ASN B 1 56 ? 17.422 0.458 5.477 1 97.38 56 ASN B C 1
ATOM 3745 O O . ASN B 1 56 ? 17.484 -0.696 5.902 1 97.38 56 ASN B O 1
ATOM 3749 N N . GLY B 1 57 ? 17.922 1.5 6.109 1 96.62 57 GLY B N 1
ATOM 3750 C CA . GLY B 1 57 ? 18.562 1.355 7.41 1 96.62 57 GLY B CA 1
ATOM 3751 C C . GLY B 1 57 ? 17.609 0.878 8.492 1 96.62 57 GLY B C 1
ATOM 3752 O O . GLY B 1 57 ? 18.031 0.288 9.484 1 96.62 57 GLY B O 1
ATOM 3753 N N . LEU B 1 58 ? 16.328 1.092 8.336 1 96.12 58 LEU B N 1
ATOM 3754 C CA . LEU B 1 58 ? 15.32 0.679 9.312 1 96.12 58 LEU B CA 1
ATOM 3755 C C . LEU B 1 58 ? 15.266 -0.841 9.422 1 96.12 58 LEU B C 1
ATOM 3757 O O . LEU B 1 58 ? 14.828 -1.377 10.445 1 96.12 58 LEU B O 1
ATOM 3761 N N . ILE B 1 59 ? 15.742 -1.587 8.352 1 95.62 59 ILE B N 1
ATOM 3762 C CA . ILE B 1 59 ? 15.539 -3.031 8.344 1 95.62 59 ILE B CA 1
ATOM 3763 C C . ILE B 1 59 ? 16.875 -3.738 8.125 1 95.62 59 ILE B C 1
ATOM 3765 O O . ILE B 1 59 ? 16.938 -4.969 8.148 1 95.62 59 ILE B O 1
ATOM 3769 N N . SER B 1 60 ? 17.922 -3.02 7.91 1 91.94 60 SER B N 1
ATOM 3770 C CA . SER B 1 60 ? 19.141 -3.686 7.457 1 91.94 60 SER B CA 1
ATOM 3771 C C . SER B 1 60 ? 20.188 -3.74 8.57 1 91.94 60 SER B C 1
ATOM 3773 O O . SER B 1 60 ? 21.203 -4.418 8.438 1 91.94 60 SER B O 1
ATOM 3775 N N . ASP B 1 61 ? 19.938 -3.07 9.664 1 89 61 ASP B N 1
ATOM 3776 C CA . ASP B 1 61 ? 20.938 -2.99 10.719 1 89 61 ASP B CA 1
ATOM 3777 C C . ASP B 1 61 ? 21.031 -4.301 11.492 1 89 61 ASP B C 1
ATOM 3779 O O . ASP B 1 61 ? 22.094 -4.633 12.039 1 89 61 ASP B O 1
ATOM 3783 N N . GLN B 1 62 ? 20.016 -4.977 11.586 1 92 62 GLN B N 1
ATOM 3784 C CA . GLN B 1 62 ? 19.938 -6.258 12.281 1 92 62 GLN B CA 1
ATOM 3785 C C . GLN B 1 62 ? 19.094 -7.258 11.484 1 92 62 GLN B C 1
ATOM 3787 O O . GLN B 1 62 ? 18.391 -6.875 10.555 1 92 62 GLN B O 1
ATOM 3792 N N . LEU B 1 63 ? 19.297 -8.562 11.844 1 96.88 63 LEU B N 1
ATOM 3793 C CA . LEU B 1 63 ? 18.406 -9.547 11.258 1 96.88 63 LEU B CA 1
ATOM 3794 C C . LEU B 1 63 ? 16.953 -9.234 11.594 1 96.88 63 LEU B C 1
ATOM 3796 O O . LEU B 1 63 ? 16.641 -8.781 12.703 1 96.88 63 LEU B O 1
ATOM 3800 N N . PRO B 1 64 ? 16.125 -9.461 10.602 1 97.94 64 PRO B N 1
ATOM 3801 C CA . PRO B 1 64 ? 14.703 -9.32 10.961 1 97.94 64 PRO B CA 1
ATOM 3802 C C . PRO B 1 64 ? 14.336 -10.148 12.195 1 97.94 64 PRO B C 1
ATOM 3804 O O . PRO B 1 64 ? 14.883 -11.227 12.406 1 97.94 64 PRO B O 1
ATOM 3807 N N . SER B 1 65 ? 13.359 -9.766 12.945 1 98 65 SER B N 1
ATOM 3808 C CA . SER B 1 65 ? 13.094 -10.297 14.281 1 98 65 SER B CA 1
ATOM 3809 C C . SER B 1 65 ? 12.672 -11.766 14.211 1 98 65 SER B C 1
ATOM 3811 O O . SER B 1 65 ? 12.891 -12.523 15.156 1 98 65 SER B O 1
ATOM 3813 N N . LEU B 1 66 ? 12.156 -12.18 13.055 1 98.62 66 LEU B N 1
ATOM 3814 C CA . LEU B 1 66 ? 11.664 -13.547 12.953 1 98.62 66 LEU B CA 1
ATOM 3815 C C . LEU B 1 66 ? 12.484 -14.344 11.938 1 98.62 66 LEU B C 1
ATOM 3817 O O . LEU B 1 66 ? 12.031 -15.375 11.445 1 98.62 66 LEU B O 1
ATOM 3821 N N . SER B 1 67 ? 13.648 -13.852 11.633 1 98.62 67 SER B N 1
ATOM 3822 C CA . SER B 1 67 ? 14.547 -14.648 10.805 1 98.62 67 SER B CA 1
ATOM 3823 C C . SER B 1 67 ? 14.984 -15.914 11.531 1 98.62 67 SER B C 1
ATOM 3825 O O . SER B 1 67 ? 15.469 -15.852 12.664 1 98.62 67 SER B O 1
ATOM 3827 N N . TYR B 1 68 ? 14.922 -17.047 10.891 1 98.56 68 TYR B N 1
ATOM 3828 C CA . TYR B 1 68 ? 15.375 -18.297 11.5 1 98.56 68 TYR B CA 1
ATOM 3829 C C . TYR B 1 68 ? 16.875 -18.266 11.758 1 98.56 68 TYR B C 1
ATOM 3831 O O . TYR B 1 68 ? 17.391 -19.031 12.57 1 98.56 68 TYR B O 1
ATOM 3839 N N . ARG B 1 69 ? 17.547 -17.359 11.156 1 98.06 69 ARG B N 1
ATOM 3840 C CA . ARG B 1 69 ? 19 -17.234 11.273 1 98.06 69 ARG B CA 1
ATOM 3841 C C . ARG B 1 69 ? 19.391 -16.672 12.641 1 98.06 69 ARG B C 1
ATOM 3843 O O . ARG B 1 69 ? 20.547 -16.719 13.031 1 98.06 69 ARG B O 1
ATOM 3850 N N . ASN B 1 70 ? 18.359 -16.109 13.297 1 97.88 70 ASN B N 1
ATOM 3851 C CA . ASN B 1 70 ? 18.625 -15.672 14.664 1 97.88 70 ASN B CA 1
ATOM 3852 C C . ASN B 1 70 ? 18.969 -16.859 15.57 1 97.88 70 ASN B C 1
ATOM 3854 O O . ASN B 1 70 ? 18.281 -17.875 15.547 1 97.88 70 ASN B O 1
ATOM 3858 N N . GLU B 1 71 ? 19.875 -16.688 16.438 1 96.81 71 GLU B N 1
ATOM 3859 C CA . GLU B 1 71 ? 20.375 -17.75 17.297 1 96.81 71 GLU B CA 1
ATOM 3860 C C . GLU B 1 71 ? 19.312 -18.156 18.328 1 96.81 71 GLU B C 1
ATOM 3862 O O . GLU B 1 71 ? 19.328 -19.297 18.812 1 96.81 71 GLU B O 1
ATOM 3867 N N . ARG B 1 72 ? 18.469 -17.328 18.516 1 96.81 72 ARG B N 1
ATOM 3868 C CA . ARG B 1 72 ? 17.469 -17.609 19.531 1 96.81 72 ARG B CA 1
ATOM 3869 C C . ARG B 1 72 ? 16.516 -18.703 19.062 1 96.81 72 ARG B C 1
ATOM 3871 O O . ARG B 1 72 ? 15.852 -19.344 19.891 1 96.81 72 ARG B O 1
ATOM 3878 N N . TYR B 1 73 ? 16.453 -18.875 17.828 1 97.56 73 TYR B N 1
ATOM 3879 C CA . TYR B 1 73 ? 15.562 -19.906 17.328 1 97.56 73 TYR B CA 1
ATOM 3880 C C . TYR B 1 73 ? 16.281 -21.25 17.234 1 97.56 73 TYR B C 1
ATOM 3882 O O . TYR B 1 73 ? 17.188 -21.422 16.406 1 97.56 73 TYR B O 1
ATOM 3890 N N . THR B 1 74 ? 15.812 -22.188 18.047 1 96.69 74 THR B N 1
ATOM 3891 C CA . THR B 1 74 ? 16.453 -23.5 18.094 1 96.69 74 THR B CA 1
ATOM 3892 C C . THR B 1 74 ? 15.469 -24.594 17.656 1 96.69 74 THR B C 1
ATOM 3894 O O . THR B 1 74 ? 15.883 -25.688 17.25 1 96.69 74 THR B O 1
ATOM 3897 N N . SER B 1 75 ? 14.195 -24.297 17.766 1 97.88 75 SER B N 1
ATOM 3898 C CA . SER B 1 75 ? 13.156 -25.219 17.328 1 97.88 75 SER B CA 1
ATOM 3899 C C . SER B 1 75 ? 12.523 -24.766 16.016 1 97.88 75 SER B C 1
ATOM 3901 O O . SER B 1 75 ? 11.859 -23.734 15.969 1 97.88 75 SER B O 1
ATOM 3903 N N . LEU B 1 76 ? 12.68 -25.578 15.039 1 97.62 76 LEU B N 1
ATOM 3904 C CA . LEU B 1 76 ? 12.125 -25.266 13.727 1 97.62 76 LEU B CA 1
ATOM 3905 C C . LEU B 1 76 ? 10.602 -25.141 13.805 1 97.62 76 LEU B C 1
ATOM 3907 O O . LEU B 1 76 ? 10.016 -24.219 13.227 1 97.62 76 LEU B O 1
ATOM 3911 N N . GLU B 1 77 ? 10.023 -26.031 14.477 1 97.31 77 GLU B N 1
ATOM 3912 C CA . GLU B 1 77 ? 8.57 -26.094 14.57 1 97.31 77 GLU B CA 1
ATOM 3913 C C . GLU B 1 77 ? 8.016 -24.859 15.289 1 97.31 77 GLU B C 1
ATOM 3915 O O . GLU B 1 77 ? 7.059 -24.234 14.82 1 97.31 77 GLU B O 1
ATOM 3920 N N . SER B 1 78 ? 8.617 -24.547 16.375 1 97.94 78 SER B N 1
ATOM 3921 C CA . SER B 1 78 ? 8.156 -23.391 17.141 1 97.94 78 SER B CA 1
ATOM 3922 C C . SER B 1 78 ? 8.367 -22.094 16.375 1 97.94 78 SER B C 1
ATOM 3924 O O . SER B 1 78 ? 7.496 -21.219 16.375 1 97.94 78 SER B O 1
ATOM 3926 N N . TRP B 1 79 ? 9.508 -21.984 15.797 1 98.44 79 TRP B N 1
ATOM 3927 C CA . TRP B 1 79 ? 9.797 -20.812 14.977 1 98.44 79 TRP B CA 1
ATOM 3928 C C . TRP B 1 79 ? 8.781 -20.672 13.852 1 98.44 79 TRP B C 1
ATOM 3930 O O . TRP B 1 79 ? 8.227 -19.594 13.641 1 98.44 79 TRP B O 1
ATOM 3940 N N . ARG B 1 80 ? 8.547 -21.688 13.18 1 98.25 80 ARG B N 1
ATOM 3941 C CA . ARG B 1 80 ? 7.684 -21.672 12 1 98.25 80 ARG B CA 1
ATOM 3942 C C . ARG B 1 80 ? 6.262 -21.266 12.383 1 98.25 80 ARG B C 1
ATOM 3944 O O . ARG B 1 80 ? 5.613 -20.5 11.664 1 98.25 80 ARG B O 1
ATOM 3951 N N . LYS B 1 81 ? 5.828 -21.828 13.445 1 98.06 81 LYS B N 1
ATOM 3952 C CA . LYS B 1 81 ? 4.488 -21.484 13.922 1 98.06 81 LYS B CA 1
ATOM 3953 C C . LYS B 1 81 ? 4.348 -19.984 14.164 1 98.06 81 LYS B C 1
ATOM 3955 O O . LYS B 1 81 ? 3.375 -19.375 13.727 1 98.06 81 LYS B O 1
ATOM 3960 N N . GLU B 1 82 ? 5.312 -19.438 14.797 1 98.25 82 GLU B N 1
ATOM 3961 C CA . GLU B 1 82 ? 5.301 -18.016 15.094 1 98.25 82 GLU B CA 1
ATOM 3962 C C . GLU B 1 82 ? 5.426 -17.172 13.82 1 98.25 82 GLU B C 1
ATOM 3964 O O . GLU B 1 82 ? 4.676 -16.219 13.625 1 98.25 82 GLU B O 1
ATOM 3969 N N . ALA B 1 83 ? 6.352 -17.5 13 1 98.69 83 ALA B N 1
ATOM 3970 C CA . ALA B 1 83 ? 6.641 -16.734 11.789 1 98.69 83 ALA B CA 1
ATOM 3971 C C . ALA B 1 83 ? 5.48 -16.797 10.805 1 98.69 83 ALA B C 1
ATOM 3973 O O . ALA B 1 83 ? 5.082 -15.781 10.234 1 98.69 83 ALA B O 1
ATOM 3974 N N . MET B 1 84 ? 4.898 -17.969 10.625 1 98.19 84 MET B N 1
ATOM 3975 C CA . MET B 1 84 ? 3.785 -18.125 9.695 1 98.19 84 MET B CA 1
ATOM 3976 C C . MET B 1 84 ? 2.561 -17.359 10.172 1 98.19 84 MET B C 1
ATOM 3978 O O . MET B 1 84 ? 1.863 -16.734 9.375 1 98.19 84 MET B O 1
ATOM 3982 N N . ALA B 1 85 ? 2.32 -17.453 11.438 1 98.06 85 ALA B N 1
ATOM 3983 C CA . ALA B 1 85 ? 1.204 -16.703 12 1 98.06 85 ALA B CA 1
ATOM 3984 C C . ALA B 1 85 ? 1.369 -15.211 11.75 1 98.06 85 ALA B C 1
ATOM 3986 O O . ALA B 1 85 ? 0.4 -14.516 11.43 1 98.06 85 ALA B O 1
ATOM 3987 N N . THR B 1 86 ? 2.588 -14.734 11.898 1 98.19 86 THR B N 1
ATOM 3988 C CA . THR B 1 86 ? 2.873 -13.312 11.703 1 98.19 86 THR B CA 1
ATOM 3989 C C . THR B 1 86 ? 2.676 -12.922 10.242 1 98.19 86 THR B C 1
ATOM 3991 O O . THR B 1 86 ? 2.08 -11.883 9.953 1 98.19 86 THR B O 1
ATOM 3994 N N . VAL B 1 87 ? 3.148 -13.695 9.297 1 98.44 87 VAL B N 1
ATOM 3995 C CA . VAL B 1 87 ? 3 -13.391 7.875 1 98.44 87 VAL B CA 1
ATOM 3996 C C . VAL B 1 87 ? 1.518 -13.32 7.512 1 98.44 87 VAL B C 1
ATOM 3998 O O . VAL B 1 87 ? 1.083 -12.398 6.82 1 98.44 87 VAL B O 1
ATOM 4001 N N . LYS B 1 88 ? 0.79 -14.289 7.988 1 97.19 88 LYS B N 1
ATOM 4002 C CA . LYS B 1 88 ? -0.638 -14.336 7.684 1 97.19 88 LYS B CA 1
ATOM 4003 C C . LYS B 1 88 ? -1.371 -13.141 8.273 1 97.19 88 LYS B C 1
ATOM 4005 O O . LYS B 1 88 ? -2.254 -12.57 7.633 1 97.19 88 LYS B O 1
ATOM 4010 N N . GLU B 1 89 ? -0.974 -12.805 9.453 1 97.06 89 GLU B N 1
ATOM 4011 C CA . GLU B 1 89 ? -1.578 -11.648 10.102 1 97.06 89 GLU B CA 1
ATOM 4012 C C . GLU B 1 89 ? -1.248 -10.359 9.352 1 97.06 89 GLU B C 1
ATOM 4014 O O . GLU B 1 89 ? -2.127 -9.523 9.117 1 97.06 89 GLU B O 1
ATOM 4019 N N . ARG B 1 90 ? 0.009 -10.203 8.984 1 98.12 90 ARG B N 1
ATOM 4020 C CA . ARG B 1 90 ? 0.438 -9.008 8.266 1 98.12 90 ARG B CA 1
ATOM 4021 C C . ARG B 1 90 ? -0.273 -8.891 6.922 1 98.12 90 ARG B C 1
ATOM 4023 O O . ARG B 1 90 ? -0.62 -7.789 6.488 1 98.12 90 ARG B O 1
ATOM 4030 N N . MET B 1 91 ? -0.497 -9.922 6.254 1 97.5 91 MET B N 1
ATOM 4031 C CA . MET B 1 91 ? -1.134 -9.922 4.941 1 97.5 91 MET B CA 1
ATOM 4032 C C . MET B 1 91 ? -2.627 -9.633 5.059 1 97.5 91 MET B C 1
ATOM 4034 O O . MET B 1 91 ? -3.203 -8.953 4.211 1 97.5 91 MET B O 1
ATOM 4038 N N . GLY B 1 92 ? -3.246 -10.148 6.055 1 97.81 92 GLY B N 1
ATOM 4039 C CA . GLY B 1 92 ? -4.695 -10.078 6.176 1 97.81 92 GLY B CA 1
ATOM 4040 C C . GLY B 1 92 ? -5.422 -11.023 5.242 1 97.81 92 GLY B C 1
ATOM 4041 O O . GLY B 1 92 ? -6.312 -10.609 4.5 1 97.81 92 GLY B O 1
ATOM 4042 N N . ILE B 1 93 ? -5.145 -12.297 5.336 1 97.81 93 ILE B N 1
ATOM 4043 C CA . ILE B 1 93 ? -5.684 -13.297 4.418 1 97.81 93 ILE B CA 1
ATOM 4044 C C . ILE B 1 93 ? -7.176 -13.484 4.68 1 97.81 93 ILE B C 1
ATOM 4046 O O . ILE B 1 93 ? -7.578 -13.875 5.777 1 97.81 93 ILE B O 1
ATOM 4050 N N . PRO B 1 94 ? -7.965 -13.273 3.697 1 97.12 94 PRO B N 1
ATOM 4051 C CA . PRO B 1 94 ? -9.406 -13.453 3.895 1 97.12 94 PRO B CA 1
ATOM 4052 C C . PRO B 1 94 ? -9.82 -14.922 3.879 1 97.12 94 PRO B C 1
ATOM 4054 O O . PRO B 1 94 ? -9.156 -15.758 3.26 1 97.12 94 PRO B O 1
ATOM 4057 N N . ASP B 1 95 ? -10.875 -15.219 4.574 1 95.56 95 ASP B N 1
ATOM 4058 C CA . ASP B 1 95 ? -11.516 -16.531 4.5 1 95.56 95 ASP B CA 1
ATOM 4059 C C . ASP B 1 95 ? -12.469 -16.609 3.307 1 95.56 95 ASP B C 1
ATOM 4061 O O . ASP B 1 95 ? -13.469 -15.891 3.256 1 95.56 95 ASP B O 1
ATOM 4065 N N . LEU B 1 96 ? -12.164 -17.5 2.404 1 96.56 96 LEU B N 1
ATOM 4066 C CA . LEU B 1 96 ? -12.977 -17.594 1.195 1 96.56 96 LEU B CA 1
ATOM 4067 C C . LEU B 1 96 ? -14.094 -18.609 1.357 1 96.56 96 LEU B C 1
ATOM 4069 O O . LEU B 1 96 ? -14.938 -18.766 0.47 1 96.56 96 LEU B O 1
ATOM 4073 N N . GLY B 1 97 ? -14.133 -19.266 2.467 1 95.88 97 GLY B N 1
ATOM 4074 C CA . GLY B 1 97 ? -15.203 -20.219 2.742 1 95.88 97 GLY B CA 1
ATOM 4075 C C . GLY B 1 97 ? -14.914 -21.609 2.217 1 95.88 97 GLY B C 1
ATOM 4076 O O . GLY B 1 97 ? -13.758 -22 2.08 1 95.88 97 GLY B O 1
ATOM 4077 N N . ALA B 1 98 ? -15.977 -22.375 1.991 1 96.81 98 ALA B N 1
ATOM 4078 C CA . ALA B 1 98 ? -15.883 -23.766 1.584 1 96.81 98 ALA B CA 1
ATOM 4079 C C . ALA B 1 98 ? -15.422 -23.891 0.134 1 96.81 98 ALA B C 1
ATOM 4081 O O . ALA B 1 98 ? -15.484 -22.922 -0.626 1 96.81 98 ALA B O 1
ATOM 4082 N N . ILE B 1 99 ? -14.945 -25.031 -0.201 1 97.69 99 ILE B N 1
ATOM 4083 C CA . ILE B 1 99 ? -14.578 -25.312 -1.585 1 97.69 99 ILE B CA 1
ATOM 4084 C C . ILE B 1 99 ? -15.805 -25.188 -2.482 1 97.69 99 ILE B C 1
ATOM 4086 O O . ILE B 1 99 ? -16.828 -25.844 -2.256 1 97.69 99 ILE B O 1
ATOM 4090 N N . PRO B 1 100 ? -15.727 -24.344 -3.453 1 98.25 100 PRO B N 1
ATOM 4091 C CA . PRO B 1 100 ? -16.891 -24.172 -4.34 1 98.25 100 PRO B CA 1
ATOM 4092 C C . PRO B 1 100 ? -17.094 -25.359 -5.273 1 98.25 100 PRO B C 1
ATOM 4094 O O . PRO B 1 100 ? -16.172 -26.156 -5.469 1 98.25 100 PRO B O 1
ATOM 4097 N N . LYS B 1 101 ? -18.312 -25.406 -5.777 1 98.06 101 LYS B N 1
ATOM 4098 C CA . LYS B 1 101 ? -18.594 -26.391 -6.816 1 98.06 101 LYS B CA 1
ATOM 4099 C C . LYS B 1 101 ? -17.781 -26.094 -8.078 1 98.06 101 LYS B C 1
ATOM 4101 O O . LYS B 1 101 ? -17.75 -24.969 -8.555 1 98.06 101 LYS B O 1
ATOM 4106 N N . VAL B 1 102 ? -17.156 -27.156 -8.586 1 98.69 102 VAL B N 1
ATOM 4107 C CA . VAL B 1 102 ? -16.375 -27.047 -9.812 1 98.69 102 VAL B CA 1
ATOM 4108 C C . VAL B 1 102 ? -17.234 -27.453 -11.008 1 98.69 102 VAL B C 1
ATOM 4110 O O . VAL B 1 102 ? -17.875 -28.516 -10.984 1 98.69 102 VAL B O 1
ATOM 4113 N N . THR B 1 103 ? -17.25 -26.609 -12.023 1 98.69 103 THR B N 1
ATOM 4114 C CA . THR B 1 103 ? -17.938 -26.922 -13.266 1 98.69 103 THR B CA 1
ATOM 4115 C C . THR B 1 103 ? -16.953 -27.344 -14.352 1 98.69 103 THR B C 1
ATOM 4117 O O . THR B 1 103 ? -15.977 -26.625 -14.617 1 98.69 103 THR B O 1
ATOM 4120 N N . VAL B 1 104 ? -17.203 -28.469 -14.961 1 98.5 104 VAL B N 1
ATOM 4121 C CA . VAL B 1 104 ? -16.422 -28.891 -16.109 1 98.5 104 VAL B CA 1
ATOM 4122 C C . VAL B 1 104 ? -17.094 -28.453 -17.406 1 98.5 104 VAL B C 1
ATOM 4124 O O . VAL B 1 104 ? -18.234 -28.828 -17.672 1 98.5 104 VAL B O 1
ATOM 4127 N N . HIS B 1 105 ? -16.422 -27.688 -18.172 1 98.38 105 HIS B N 1
ATOM 4128 C CA . HIS B 1 105 ? -17.031 -27.109 -19.375 1 98.38 105 HIS B CA 1
ATOM 4129 C C . HIS B 1 105 ? -16.703 -27.953 -20.609 1 98.38 105 HIS B C 1
ATOM 4131 O O . HIS B 1 105 ? -17.484 -28 -21.547 1 98.38 105 HIS B O 1
ATOM 4137 N N . ASP B 1 106 ? -15.523 -28.469 -20.656 1 97.88 106 ASP B N 1
ATOM 4138 C CA . ASP B 1 106 ? -15.055 -29.234 -21.812 1 97.88 106 ASP B CA 1
ATOM 4139 C C . ASP B 1 106 ? -13.969 -30.219 -21.391 1 97.88 106 ASP B C 1
ATOM 4141 O O . ASP B 1 106 ? -13.211 -29.969 -20.453 1 97.88 106 ASP B O 1
ATOM 4145 N N . THR B 1 107 ? -13.969 -31.359 -22 1 97.75 107 THR B N 1
ATOM 4146 C CA . THR B 1 107 ? -12.93 -32.375 -21.875 1 97.75 107 THR B CA 1
ATOM 4147 C C . THR B 1 107 ? -12.5 -32.875 -23.25 1 97.75 107 THR B C 1
ATOM 4149 O O . THR B 1 107 ? -13.336 -33.25 -24.062 1 97.75 107 THR B O 1
ATOM 4152 N N . TYR B 1 108 ? -11.234 -32.844 -23.469 1 97.5 108 TYR B N 1
ATOM 4153 C CA . TYR B 1 108 ? -10.758 -33.281 -24.781 1 97.5 108 TYR B CA 1
ATOM 4154 C C . TYR B 1 108 ? -9.289 -33.688 -24.703 1 97.5 108 TYR B C 1
ATOM 4156 O O . TYR B 1 108 ? -8.641 -33.531 -23.672 1 97.5 108 TYR B O 1
ATOM 4164 N N . GLU B 1 109 ? -8.828 -34.344 -25.75 1 97.81 109 GLU B N 1
ATOM 4165 C CA . GLU B 1 109 ? -7.434 -34.781 -25.828 1 97.81 109 GLU B CA 1
ATOM 4166 C C . GLU B 1 109 ? -6.723 -34.094 -27 1 97.81 109 GLU B C 1
ATOM 4168 O O . GLU B 1 109 ? -7.332 -33.844 -28.047 1 97.81 109 GLU B O 1
ATOM 4173 N N . ASN B 1 110 ? -5.539 -33.812 -26.797 1 97.62 110 ASN B N 1
ATOM 4174 C CA . ASN B 1 110 ? -4.66 -33.281 -27.812 1 97.62 110 ASN B CA 1
ATOM 4175 C C . ASN B 1 110 ? -3.191 -33.562 -27.5 1 97.62 110 ASN B C 1
ATOM 4177 O O . ASN B 1 110 ? -2.738 -33.344 -26.375 1 97.62 110 ASN B O 1
ATOM 4181 N N . ASP B 1 111 ? -2.484 -34.031 -28.469 1 96.56 111 ASP B N 1
ATOM 4182 C CA . ASP B 1 111 ? -1.04 -34.25 -28.391 1 96.56 111 ASP B CA 1
ATOM 4183 C C . ASP B 1 111 ? -0.676 -35.094 -27.172 1 96.56 111 ASP B C 1
ATOM 4185 O O . ASP B 1 111 ? 0.209 -34.75 -26.391 1 96.56 111 ASP B O 1
ATOM 4189 N N . GLY B 1 112 ? -1.397 -36.094 -26.922 1 97.81 112 GLY B N 1
ATOM 4190 C CA . GLY B 1 112 ? -1.099 -37.062 -25.875 1 97.81 112 GLY B CA 1
ATOM 4191 C C . GLY B 1 112 ? -1.508 -36.594 -24.5 1 97.81 112 GLY B C 1
ATOM 4192 O O . GLY B 1 112 ? -1.203 -37.219 -23.484 1 97.81 112 GLY B O 1
ATOM 4193 N N . LEU B 1 113 ? -2.18 -35.5 -24.469 1 98.69 113 LEU B N 1
ATOM 4194 C CA . LEU B 1 113 ? -2.617 -34.938 -23.188 1 98.69 113 LEU B CA 1
ATOM 4195 C C . LEU B 1 113 ? -4.141 -34.844 -23.125 1 98.69 113 LEU B C 1
ATOM 4197 O O . LEU B 1 113 ? -4.793 -34.656 -24.156 1 98.69 113 LEU B O 1
ATOM 4201 N N . ALA B 1 114 ? -4.648 -35.094 -21.969 1 98.44 114 ALA B N 1
ATOM 4202 C CA . ALA B 1 114 ? -6.059 -34.844 -21.672 1 98.44 114 ALA B CA 1
ATOM 4203 C C . ALA B 1 114 ? -6.25 -33.5 -21.031 1 98.44 114 ALA B C 1
ATOM 4205 O O . ALA B 1 114 ? -5.48 -33.094 -20.141 1 98.44 114 ALA B O 1
ATOM 4206 N N . PHE B 1 115 ? -7.25 -32.781 -21.516 1 98.56 115 PHE B N 1
ATOM 4207 C CA . PHE B 1 115 ? -7.559 -31.438 -21.031 1 98.56 115 PHE B CA 1
ATOM 4208 C C . PHE B 1 115 ? -8.953 -31.391 -20.406 1 98.56 115 PHE B C 1
ATOM 4210 O O . PHE B 1 115 ? -9.891 -32 -20.938 1 98.56 115 PHE B O 1
ATOM 4217 N N . GLU B 1 116 ? -9.047 -30.75 -19.281 1 98.56 116 GLU B N 1
ATOM 4218 C CA . GLU B 1 116 ? -10.32 -30.359 -18.688 1 98.56 116 GLU B CA 1
ATOM 4219 C C . GLU B 1 116 ? -10.398 -28.859 -18.469 1 98.56 116 GLU B C 1
ATOM 4221 O O . GLU B 1 116 ? -9.586 -28.297 -17.734 1 98.56 116 GLU B O 1
ATOM 4226 N N . GLU B 1 117 ? -11.32 -28.203 -19.109 1 98.69 117 GLU B N 1
ATOM 4227 C CA . GLU B 1 117 ? -11.633 -26.797 -18.828 1 98.69 117 GLU B CA 1
ATOM 4228 C C . GLU B 1 117 ? -12.656 -26.688 -17.703 1 98.69 117 GLU B C 1
ATOM 4230 O O . GLU B 1 117 ? -13.789 -27.141 -17.844 1 98.69 117 GLU B O 1
ATOM 4235 N N . ILE B 1 118 ? -12.242 -26.047 -16.625 1 98.81 118 ILE B N 1
ATOM 4236 C CA . ILE B 1 118 ? -13.109 -26.016 -15.453 1 98.81 118 ILE B CA 1
ATOM 4237 C C . ILE B 1 118 ? -13.266 -24.578 -14.969 1 98.81 118 ILE B C 1
ATOM 4239 O O . ILE B 1 118 ? -12.562 -23.672 -15.43 1 98.81 118 ILE B O 1
ATOM 4243 N N . SER B 1 119 ? -14.211 -24.344 -14.109 1 98.88 119 SER B N 1
ATOM 4244 C CA . SER B 1 119 ? -14.391 -23.047 -13.453 1 98.88 119 SER B CA 1
ATOM 4245 C C . SER B 1 119 ? -15.062 -23.219 -12.094 1 98.88 119 SER B C 1
ATOM 4247 O O . SER B 1 119 ? -15.617 -24.281 -11.789 1 98.88 119 SER B O 1
ATOM 4249 N N . TRP B 1 120 ? -14.906 -22.219 -11.25 1 98.81 120 TRP B N 1
ATOM 4250 C CA . TRP B 1 120 ? -15.617 -22.125 -9.977 1 98.81 120 TRP B CA 1
ATOM 4251 C C . TRP B 1 120 ? -15.891 -20.672 -9.609 1 98.81 120 TRP B C 1
ATOM 4253 O O . TRP B 1 120 ? -15.281 -19.766 -10.164 1 98.81 120 TRP B O 1
ATOM 4263 N N . GLN B 1 121 ? -16.859 -20.516 -8.766 1 98.31 121 GLN B N 1
ATOM 4264 C CA . GLN B 1 121 ? -17.25 -19.172 -8.336 1 98.31 121 GLN B CA 1
ATOM 4265 C C . GLN B 1 121 ? -16.812 -18.906 -6.898 1 98.31 121 GLN B C 1
ATOM 4267 O O . GLN B 1 121 ? -17.141 -19.688 -5.996 1 98.31 121 GLN B O 1
ATOM 4272 N N . LEU B 1 122 ? -16.016 -17.875 -6.699 1 98.06 122 LEU B N 1
ATOM 4273 C CA . LEU B 1 122 ? -15.672 -17.391 -5.367 1 98.06 122 LEU B CA 1
ATOM 4274 C C . LEU B 1 122 ? -16.719 -16.406 -4.859 1 98.06 122 LEU B C 1
ATOM 4276 O O . LEU B 1 122 ? -17.625 -16.016 -5.605 1 98.06 122 LEU B O 1
ATOM 4280 N N . PRO B 1 123 ? -16.641 -15.984 -3.57 1 95.75 123 PRO B N 1
ATOM 4281 C CA . PRO B 1 123 ? -17.641 -15.07 -3.021 1 95.75 123 PRO B CA 1
ATOM 4282 C C . PRO B 1 123 ? -17.625 -13.695 -3.686 1 95.75 123 PRO B C 1
ATOM 4284 O O . PRO B 1 123 ? -18.5 -12.875 -3.441 1 95.75 123 PRO B O 1
ATOM 4287 N N . TYR B 1 124 ? -16.688 -13.484 -4.516 1 95.62 124 TYR B N 1
ATOM 4288 C CA . TYR B 1 124 ? -16.531 -12.203 -5.191 1 95.62 124 TYR B CA 1
ATOM 4289 C C . TYR B 1 124 ? -15.992 -12.391 -6.605 1 95.62 124 TYR B C 1
ATOM 4291 O O . TYR B 1 124 ? -15.492 -13.461 -6.945 1 95.62 124 TYR B O 1
ATOM 4299 N N . GLY B 1 125 ? -16.203 -11.289 -7.34 1 95.56 125 GLY B N 1
ATOM 4300 C CA . GLY B 1 125 ? -15.57 -11.266 -8.648 1 95.56 125 GLY B CA 1
ATOM 4301 C C . GLY B 1 125 ? -16.219 -12.211 -9.641 1 95.56 125 GLY B C 1
ATOM 4302 O O . GLY B 1 125 ? -17.219 -12.859 -9.328 1 95.56 125 GLY B O 1
ATOM 4303 N N . ASN B 1 126 ? -15.586 -12.25 -10.812 1 96.25 126 ASN B N 1
ATOM 4304 C CA . ASN B 1 126 ? -16.016 -13.148 -11.883 1 96.25 126 ASN B CA 1
ATOM 4305 C C . ASN B 1 126 ? -15.57 -14.586 -11.617 1 96.25 126 ASN B C 1
ATOM 4307 O O . ASN B 1 126 ? -14.688 -14.828 -10.789 1 96.25 126 ASN B O 1
ATOM 4311 N N . ARG B 1 127 ? -16.156 -15.445 -12.32 1 97.69 127 ARG B N 1
ATOM 4312 C CA . ARG B 1 127 ? -15.82 -16.859 -12.18 1 97.69 127 ARG B CA 1
ATOM 4313 C C . ARG B 1 127 ? -14.359 -17.125 -12.547 1 97.69 127 ARG B C 1
ATOM 4315 O O . ARG B 1 127 ? -13.859 -16.578 -13.531 1 97.69 127 ARG B O 1
ATOM 4322 N N . THR B 1 128 ? -13.703 -17.953 -11.719 1 98.81 128 THR B N 1
ATOM 4323 C CA . THR B 1 128 ? -12.328 -18.344 -12.008 1 98.81 128 THR B CA 1
ATOM 4324 C C . THR B 1 128 ? -12.289 -19.469 -13.039 1 98.81 128 THR B C 1
ATOM 4326 O O . THR B 1 128 ? -12.914 -20.516 -12.852 1 98.81 128 THR B O 1
ATOM 4329 N N . LYS B 1 129 ? -11.609 -19.25 -14.078 1 98.88 129 LYS B N 1
ATOM 4330 C CA . LYS B 1 129 ? -11.367 -20.312 -15.047 1 98.88 129 LYS B CA 1
ATOM 4331 C C . LYS B 1 129 ? -10.016 -20.969 -14.812 1 98.88 129 LYS B C 1
ATOM 4333 O O . LYS B 1 129 ? -9.062 -20.312 -14.391 1 98.88 129 LYS B O 1
ATOM 4338 N N . ALA B 1 130 ? -9.969 -22.25 -15.109 1 98.94 130 ALA B N 1
ATOM 4339 C CA . ALA B 1 130 ? -8.727 -23.016 -14.977 1 98.94 130 ALA B CA 1
ATOM 4340 C C . ALA B 1 130 ? -8.664 -24.141 -16 1 98.94 130 ALA B C 1
ATOM 4342 O O . ALA B 1 130 ? -9.672 -24.484 -16.625 1 98.94 130 ALA B O 1
ATOM 4343 N N . LEU B 1 131 ? -7.496 -24.562 -16.219 1 98.88 131 LEU B N 1
ATOM 4344 C CA . LEU B 1 131 ? -7.223 -25.719 -17.078 1 98.88 131 LEU B CA 1
ATOM 4345 C C . LEU B 1 131 ? -6.496 -26.812 -16.312 1 98.88 131 LEU B C 1
ATOM 4347 O O . LEU B 1 131 ? -5.531 -26.531 -15.586 1 98.88 131 LEU B O 1
ATOM 4351 N N . VAL B 1 132 ? -7.016 -28 -16.406 1 98.88 132 VAL B N 1
ATOM 4352 C CA . VAL B 1 132 ? -6.324 -29.188 -15.891 1 98.88 132 VAL B CA 1
ATOM 4353 C C . VAL B 1 132 ? -5.781 -30.016 -17.047 1 98.88 132 VAL B C 1
ATOM 4355 O O . VAL B 1 132 ? -6.516 -30.344 -17.984 1 98.88 132 VAL B O 1
ATOM 4358 N N . ILE B 1 133 ? -4.516 -30.328 -16.953 1 98.88 133 ILE B N 1
ATOM 4359 C CA . ILE B 1 133 ? -3.828 -31.078 -18 1 98.88 133 ILE B CA 1
ATOM 4360 C C . ILE B 1 133 ? -3.201 -32.344 -17.406 1 98.88 133 ILE B C 1
ATOM 4362 O O . ILE B 1 133 ? -2.555 -32.281 -16.344 1 98.88 133 ILE B O 1
ATOM 4366 N N . LYS B 1 134 ? -3.367 -33.469 -18.016 1 98.44 134 LYS B N 1
ATOM 4367 C CA . LYS B 1 134 ? -2.713 -34.719 -17.594 1 98.44 134 LYS B CA 1
ATOM 4368 C C . LYS B 1 134 ? -2.465 -35.625 -18.781 1 98.44 134 LYS B C 1
ATOM 4370 O O . LYS B 1 134 ? -3.023 -35.406 -19.859 1 98.44 134 LYS B O 1
ATOM 4375 N N . PRO B 1 135 ? -1.586 -36.594 -18.578 1 98.25 135 PRO B N 1
ATOM 4376 C CA . PRO B 1 135 ? -1.41 -37.562 -19.672 1 98.25 135 PRO B CA 1
ATOM 4377 C C . PRO B 1 135 ? -2.703 -38.281 -20.047 1 98.25 135 PRO B C 1
ATOM 4379 O O . PRO B 1 135 ? -3.461 -38.688 -19.156 1 98.25 135 PRO B O 1
ATOM 4382 N N . ALA B 1 136 ? -2.906 -38.375 -21.312 1 97.56 136 ALA B N 1
ATOM 4383 C CA . ALA B 1 136 ? -4.102 -39.062 -21.781 1 97.56 136 ALA B CA 1
ATOM 4384 C C . ALA B 1 136 ? -4.039 -40.531 -21.438 1 97.56 136 ALA B C 1
ATOM 4386 O O . ALA B 1 136 ? -2.973 -41.156 -21.516 1 97.56 136 ALA B O 1
ATOM 4387 N N . GLY B 1 137 ? -5.164 -41.094 -21.031 1 94.12 137 GLY B N 1
ATOM 4388 C CA . GLY B 1 137 ? -5.316 -42.531 -20.875 1 94.12 137 GLY B CA 1
ATOM 4389 C C . GLY B 1 137 ? -4.758 -43.062 -19.578 1 94.12 137 GLY B C 1
ATOM 4390 O O . GLY B 1 137 ? -4.855 -44.25 -19.297 1 94.12 137 GLY B O 1
ATOM 4391 N N . VAL B 1 138 ? -4.137 -42.25 -18.812 1 91.81 138 VAL B N 1
ATOM 4392 C CA . VAL B 1 138 ? -3.564 -42.719 -17.547 1 91.81 138 VAL B CA 1
ATOM 4393 C C . VAL B 1 138 ? -4.664 -42.844 -16.5 1 91.81 138 VAL B C 1
ATOM 4395 O O . VAL B 1 138 ? -5.496 -41.938 -16.359 1 91.81 138 VAL B O 1
ATOM 4398 N N . VAL B 1 139 ? -4.586 -44 -15.867 1 90.12 139 VAL B N 1
ATOM 4399 C CA . VAL B 1 139 ? -5.559 -44.281 -14.82 1 90.12 139 VAL B CA 1
ATOM 4400 C C . VAL B 1 139 ? -4.875 -44.25 -13.461 1 90.12 139 VAL B C 1
ATOM 4402 O O . VAL B 1 139 ? -3.697 -44.594 -13.336 1 90.12 139 VAL B O 1
ATOM 4405 N N . 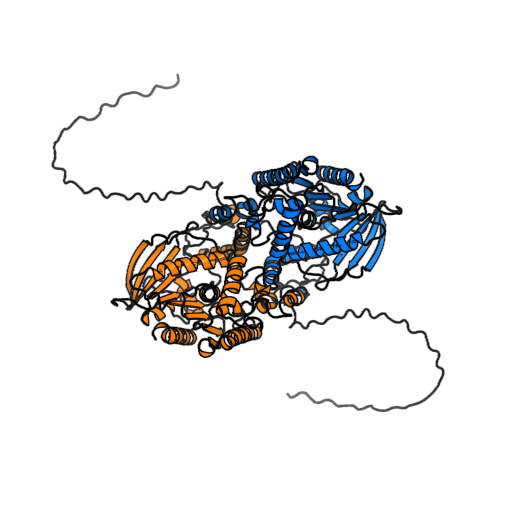GLY B 1 140 ? -5.535 -43.781 -12.445 1 93.31 140 GLY B N 1
ATOM 4406 C CA . GLY B 1 140 ? -5 -43.719 -11.102 1 93.31 140 GLY B CA 1
ATOM 4407 C C . GLY B 1 140 ? -4.523 -42.344 -10.711 1 93.31 140 GLY B C 1
ATOM 4408 O O . GLY B 1 140 ? -4.699 -41.375 -11.469 1 93.31 140 GLY B O 1
ATOM 4409 N N . GLU B 1 141 ? -3.844 -42.312 -9.555 1 97.44 141 GLU B N 1
ATOM 4410 C CA . GLU B 1 141 ? -3.396 -41.031 -9.016 1 97.44 141 GLU B CA 1
ATOM 4411 C C . GLU B 1 141 ? -2.033 -40.656 -9.586 1 97.44 141 GLU B C 1
ATOM 4413 O O . GLU B 1 141 ? -1.162 -41.5 -9.758 1 97.44 141 GLU B O 1
ATOM 4418 N N . LEU B 1 142 ? -1.875 -39.469 -9.906 1 98.5 142 LEU B N 1
ATOM 4419 C CA . LEU B 1 142 ? -0.618 -38.875 -10.352 1 98.5 142 LEU B CA 1
ATOM 4420 C C . LEU B 1 142 ? -0.182 -37.75 -9.422 1 98.5 142 LEU B C 1
ATOM 4422 O O . LEU B 1 142 ? -1.02 -37.094 -8.781 1 98.5 142 LEU B O 1
ATOM 4426 N N . PRO B 1 143 ? 1.155 -37.531 -9.273 1 98.69 143 PRO B N 1
ATOM 4427 C CA . PRO B 1 143 ? 1.573 -36.281 -8.648 1 98.69 143 PRO B CA 1
ATOM 4428 C C . PRO B 1 143 ? 1.094 -35.062 -9.422 1 98.69 143 PRO B C 1
ATOM 4430 O O . PRO B 1 143 ? 0.704 -35.156 -10.586 1 98.69 143 PRO B O 1
ATOM 4433 N N . ALA B 1 144 ? 1.091 -33.938 -8.758 1 98.94 144 ALA B N 1
ATOM 4434 C CA . ALA B 1 144 ? 0.46 -32.781 -9.398 1 98.94 144 ALA B CA 1
ATOM 4435 C C . ALA B 1 144 ? 1.311 -31.516 -9.234 1 98.94 144 ALA B C 1
ATOM 4437 O O . ALA B 1 144 ? 2.141 -31.438 -8.328 1 98.94 144 ALA B O 1
ATOM 4438 N N . ILE B 1 145 ? 1.142 -30.625 -10.148 1 98.94 145 ILE B N 1
ATOM 4439 C CA . ILE B 1 145 ? 1.755 -29.297 -10.094 1 98.94 145 ILE B CA 1
ATOM 4440 C C . ILE B 1 145 ? 0.676 -28.234 -10.211 1 98.94 145 ILE B C 1
ATOM 4442 O O . ILE B 1 145 ? -0.123 -28.234 -11.148 1 98.94 145 ILE B O 1
ATOM 4446 N N . LEU B 1 146 ? 0.578 -27.375 -9.227 1 98.94 146 LEU B N 1
ATOM 4447 C CA . LEU B 1 146 ? -0.135 -26.109 -9.367 1 98.94 146 LEU B CA 1
ATOM 4448 C C . LEU B 1 146 ? 0.741 -25.062 -10.062 1 98.94 146 LEU B C 1
ATOM 4450 O O . LEU B 1 146 ? 1.654 -24.5 -9.453 1 98.94 146 LEU B O 1
ATOM 4454 N N . ALA B 1 147 ? 0.488 -24.828 -11.328 1 98.94 147 ALA B N 1
ATOM 4455 C CA . ALA B 1 147 ? 1.334 -23.984 -12.164 1 98.94 147 ALA B CA 1
ATOM 4456 C C . ALA B 1 147 ? 0.824 -22.547 -12.18 1 98.94 147 ALA B C 1
ATOM 4458 O O . ALA B 1 147 ? -0.371 -22.312 -12.367 1 98.94 147 ALA B O 1
ATOM 4459 N N . PHE B 1 148 ? 1.739 -21.609 -11.977 1 98.88 148 PHE B N 1
ATOM 4460 C CA . PHE B 1 148 ? 1.366 -20.203 -11.875 1 98.88 148 PHE B CA 1
ATOM 4461 C C . PHE B 1 148 ? 1.845 -19.438 -13.102 1 98.88 148 PHE B C 1
ATOM 4463 O O . PHE B 1 148 ? 3.035 -19.453 -13.422 1 98.88 148 PHE B O 1
ATOM 4470 N N . HIS B 1 149 ? 0.922 -18.734 -13.75 1 98.75 149 HIS B N 1
ATOM 4471 C CA . HIS B 1 149 ? 1.3 -17.875 -14.875 1 98.75 149 HIS B CA 1
ATOM 4472 C C . HIS B 1 149 ? 1.956 -16.594 -14.391 1 98.75 149 HIS B C 1
ATOM 4474 O O . HIS B 1 149 ? 1.774 -16.188 -13.234 1 98.75 149 HIS B O 1
ATOM 4480 N N . ASP B 1 150 ? 2.686 -15.93 -15.234 1 97.81 150 ASP B N 1
ATOM 4481 C CA . ASP B 1 150 ? 3.404 -14.695 -14.922 1 97.81 150 ASP B CA 1
ATOM 4482 C C . ASP B 1 150 ? 2.471 -13.492 -14.969 1 97.81 150 ASP B C 1
ATOM 4484 O O . ASP B 1 150 ? 1.337 -13.594 -15.445 1 97.81 150 ASP B O 1
ATOM 4488 N N . HIS B 1 151 ? 2.916 -12.375 -14.406 1 93.69 151 HIS B N 1
ATOM 4489 C CA . HIS B 1 151 ? 2.248 -11.086 -14.547 1 93.69 151 HIS B CA 1
ATOM 4490 C C . HIS B 1 151 ? 2.381 -10.547 -15.969 1 93.69 151 HIS B C 1
ATOM 4492 O O . HIS B 1 151 ? 1.378 -10.273 -16.625 1 93.69 151 HIS B O 1
ATOM 4498 N N . GLY B 1 152 ? 3.658 -10.305 -16.391 1 90 152 GLY B N 1
ATOM 4499 C CA . GLY B 1 152 ? 3.996 -9.938 -17.75 1 90 152 GLY B CA 1
ATOM 4500 C C . GLY B 1 152 ? 3.422 -8.594 -18.172 1 90 152 GLY B C 1
ATOM 4501 O O . GLY B 1 152 ? 3.324 -8.305 -19.375 1 90 152 GLY B O 1
ATOM 4502 N N . GLY B 1 153 ? 2.914 -7.816 -17.23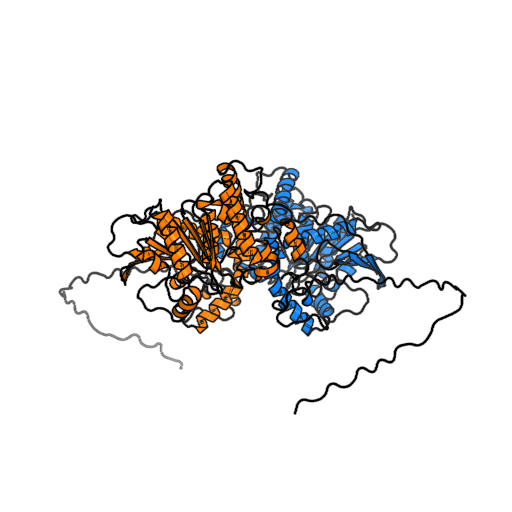4 1 91.5 153 GLY B N 1
ATOM 4503 C CA . GLY B 1 153 ? 2.273 -6.559 -17.578 1 91.5 153 GLY B CA 1
ATOM 4504 C C . GLY B 1 153 ? 1.039 -6.738 -18.438 1 91.5 153 GLY B C 1
ATOM 4505 O O . GLY B 1 153 ? 0.68 -5.848 -19.219 1 91.5 153 GLY B O 1
ATOM 4506 N N . ASN B 1 154 ? 0.516 -7.883 -18.453 1 96.06 154 ASN B N 1
ATOM 4507 C CA . ASN B 1 154 ? -0.636 -8.258 -19.266 1 96.06 154 ASN B CA 1
ATOM 4508 C C . ASN B 1 154 ? -1.708 -8.953 -18.438 1 96.06 154 ASN B C 1
ATOM 4510 O O . ASN B 1 154 ? -1.642 -10.164 -18.203 1 96.06 154 ASN B O 1
ATOM 4514 N N . LYS B 1 155 ? -2.748 -8.25 -18.125 1 96.94 155 LYS B N 1
ATOM 4515 C CA . LYS B 1 155 ? -3.791 -8.797 -17.266 1 96.94 155 LYS B CA 1
ATOM 4516 C C . LYS B 1 155 ? -4.938 -9.367 -18.094 1 96.94 155 LYS B C 1
ATOM 4518 O O . LYS B 1 155 ? -5.797 -10.078 -17.562 1 96.94 155 LYS B O 1
ATOM 4523 N N . TYR B 1 156 ? -4.879 -9.125 -19.359 1 98.38 156 TYR B N 1
ATOM 4524 C CA . TYR B 1 156 ? -5.918 -9.703 -20.219 1 98.38 156 TYR B CA 1
ATOM 4525 C C . TYR B 1 156 ? -5.785 -11.219 -20.281 1 98.38 156 TYR B C 1
ATOM 4527 O O . TYR B 1 156 ? -6.789 -11.922 -20.406 1 98.38 156 TYR B O 1
ATOM 4535 N N . PHE B 1 157 ? -4.609 -11.688 -20.219 1 98.56 157 PHE B N 1
ATOM 4536 C CA . PHE B 1 157 ? -4.359 -13.117 -20.281 1 98.56 157 PHE B CA 1
ATOM 4537 C C . PHE B 1 157 ? -3.943 -13.656 -18.906 1 98.56 157 PHE B C 1
ATOM 4539 O O . PHE B 1 157 ? -3.51 -12.898 -18.047 1 98.56 157 PHE B O 1
ATOM 4546 N N . GLY B 1 158 ? -4.102 -14.961 -18.719 1 98.31 158 GLY B N 1
ATOM 4547 C CA . GLY B 1 158 ? -3.701 -15.719 -17.547 1 98.31 158 GLY B CA 1
ATOM 4548 C C . GLY B 1 158 ? -3.148 -17.094 -17.875 1 98.31 158 GLY B C 1
ATOM 4549 O O . GLY B 1 158 ? -2.041 -17.203 -18.406 1 98.31 158 GLY B O 1
ATOM 4550 N N . LEU B 1 159 ? -4.066 -18.062 -17.797 1 98.44 159 LEU B N 1
ATOM 4551 C CA . LEU B 1 159 ? -3.637 -19.438 -18.016 1 98.44 159 LEU B CA 1
ATOM 4552 C C . LEU B 1 159 ? -3.131 -19.625 -19.438 1 98.44 159 LEU B C 1
ATOM 4554 O O . LEU B 1 159 ? -2.256 -20.469 -19.688 1 98.44 159 LEU B O 1
ATOM 4558 N N . ARG B 1 160 ? -3.561 -18.812 -20.406 1 98.38 160 ARG B N 1
ATOM 4559 C CA . ARG B 1 160 ? -3.164 -18.953 -21.797 1 98.38 160 ARG B CA 1
ATOM 4560 C C . ARG B 1 160 ? -1.688 -18.609 -21.984 1 98.38 160 ARG B C 1
ATOM 4562 O O . ARG B 1 160 ? -1.088 -18.953 -23 1 98.38 160 ARG B O 1
ATOM 4569 N N . LYS B 1 161 ? -1.119 -18 -21.016 1 98.62 161 LYS B N 1
ATOM 4570 C CA . LYS B 1 161 ? 0.283 -17.594 -21.094 1 98.62 161 LYS B CA 1
ATOM 4571 C C . LYS B 1 161 ? 1.204 -18.812 -21.047 1 98.62 161 LYS B C 1
ATOM 4573 O O . LYS B 1 161 ? 2.324 -18.781 -21.562 1 98.62 161 LYS B O 1
ATOM 4578 N N . ILE B 1 162 ? 0.683 -19.891 -20.438 1 98.81 162 ILE B N 1
ATOM 4579 C CA . ILE B 1 162 ? 1.628 -20.969 -20.156 1 98.81 162 ILE B CA 1
ATOM 4580 C C . ILE B 1 162 ? 1.011 -22.297 -20.562 1 98.81 162 ILE B C 1
ATOM 4582 O O . ILE B 1 162 ? 1.476 -23.359 -20.141 1 98.81 162 ILE B O 1
ATOM 4586 N N . THR B 1 163 ? -0.101 -22.297 -21.359 1 98.75 163 THR B N 1
ATOM 4587 C CA . THR B 1 163 ? -0.768 -23.516 -21.812 1 98.75 163 THR B CA 1
ATOM 4588 C C . THR B 1 163 ? -1.024 -23.484 -23.312 1 98.75 163 THR B C 1
ATOM 4590 O O . THR B 1 163 ? -1.016 -22.406 -23.922 1 98.75 163 THR B O 1
ATOM 4593 N N . ARG B 1 164 ? -1.201 -24.625 -23.875 1 98 164 ARG B N 1
ATOM 4594 C CA . ARG B 1 164 ? -1.679 -24.844 -25.234 1 98 164 ARG B CA 1
ATOM 4595 C C . ARG B 1 164 ? -2.699 -25.984 -25.281 1 98 164 ARG B C 1
ATOM 4597 O O . ARG B 1 164 ? -2.422 -27.094 -24.828 1 98 164 ARG B O 1
ATOM 4604 N N . THR B 1 165 ? -3.844 -25.734 -25.812 1 96.12 165 THR B N 1
ATOM 4605 C CA . THR B 1 165 ? -4.953 -26.688 -25.719 1 96.12 165 THR B CA 1
ATOM 4606 C C . THR B 1 165 ? -5.18 -27.391 -27.047 1 96.12 165 THR B C 1
ATOM 4608 O O . THR B 1 165 ? -6.004 -28.312 -27.125 1 96.12 165 THR B O 1
ATOM 4611 N N . GLY B 1 166 ? -4.52 -27.047 -28.062 1 94.06 166 GLY B N 1
ATOM 4612 C CA . GLY B 1 166 ? -4.793 -27.516 -29.406 1 94.06 166 GLY B CA 1
ATOM 4613 C C . GLY B 1 166 ? -5.754 -26.625 -30.172 1 94.06 166 GLY B C 1
ATOM 4614 O O . GLY B 1 166 ? -5.832 -26.688 -31.406 1 94.06 166 GLY B O 1
ATOM 4615 N N . LYS B 1 167 ? -6.473 -25.859 -29.484 1 93.69 167 LYS B N 1
ATOM 4616 C CA . LYS B 1 167 ? -7.312 -24.828 -30.094 1 93.69 167 LYS B CA 1
ATOM 4617 C C . LYS B 1 167 ? -6.473 -23.656 -30.594 1 93.69 167 LYS B C 1
ATOM 4619 O O . LYS B 1 167 ? -5.273 -23.594 -30.312 1 93.69 167 LYS B O 1
ATOM 4624 N N . ALA B 1 168 ? -7.098 -22.781 -31.312 1 93.81 168 ALA B N 1
ATOM 4625 C CA . ALA B 1 168 ? -6.387 -21.625 -31.875 1 93.81 168 ALA B CA 1
ATOM 4626 C C . ALA B 1 168 ? -5.773 -20.781 -30.75 1 93.81 168 ALA B C 1
ATOM 4628 O O . ALA B 1 168 ? -6.43 -20.5 -29.75 1 93.81 168 ALA B O 1
ATOM 4629 N N . GLN B 1 169 ? -4.578 -20.469 -30.969 1 94.88 169 GLN B N 1
ATOM 4630 C CA . GLN B 1 169 ? -3.857 -19.625 -30.031 1 94.88 169 GLN B CA 1
ATOM 4631 C C . GLN B 1 169 ? -3.889 -18.156 -30.453 1 94.88 169 GLN B C 1
ATOM 4633 O O . GLN B 1 169 ? -3.723 -17.859 -31.641 1 94.88 169 GLN B O 1
ATOM 4638 N N . HIS B 1 170 ? -4.129 -17.297 -29.516 1 96.94 170 HIS B N 1
ATOM 4639 C CA . HIS B 1 170 ? -4.031 -15.883 -29.828 1 96.94 170 HIS B CA 1
ATOM 4640 C C . HIS B 1 170 ? -2.615 -15.508 -30.25 1 96.94 170 HIS B C 1
ATOM 4642 O O . HIS B 1 170 ? -1.641 -15.961 -29.656 1 96.94 170 HIS B O 1
ATOM 4648 N N . PRO B 1 171 ? -2.389 -14.641 -31.219 1 97.31 171 PRO B N 1
ATOM 4649 C CA . PRO B 1 171 ? -1.052 -14.273 -31.688 1 97.31 171 PRO B CA 1
ATOM 4650 C C . PRO B 1 171 ? -0.177 -13.688 -30.578 1 97.31 171 PRO B C 1
ATOM 4652 O O . PRO B 1 171 ? 1.017 -13.992 -30.516 1 97.31 171 PRO B O 1
ATOM 4655 N N . LEU B 1 172 ? -0.737 -12.938 -29.688 1 97.44 172 LEU B N 1
ATOM 4656 C CA . LEU B 1 172 ? 0.014 -12.344 -28.594 1 97.44 172 LEU B CA 1
ATOM 4657 C C . LEU B 1 172 ? 0.565 -13.414 -27.656 1 97.44 172 LEU B C 1
ATOM 4659 O O . LEU B 1 172 ? 1.614 -13.227 -27.047 1 97.44 172 LEU B O 1
ATOM 4663 N N . MET B 1 173 ? -0.112 -14.539 -27.594 1 97.31 173 MET B N 1
ATOM 4664 C CA . MET B 1 173 ? 0.335 -15.602 -26.688 1 97.31 173 MET B CA 1
ATOM 4665 C C . MET B 1 173 ? 1.417 -16.453 -27.344 1 97.31 173 MET B C 1
ATOM 4667 O O . MET B 1 173 ? 2.283 -17 -26.656 1 97.31 173 MET B O 1
ATOM 4671 N N . LYS B 1 174 ? 1.387 -16.5 -28.656 1 97.31 174 LYS B N 1
ATOM 4672 C CA . LYS B 1 174 ? 2.506 -17.125 -29.359 1 97.31 174 LYS B CA 1
ATOM 4673 C C . LYS B 1 174 ? 3.803 -16.359 -29.109 1 97.31 174 LYS B C 1
ATOM 4675 O O . LYS B 1 174 ? 4.832 -16.953 -28.797 1 97.31 174 LYS B O 1
ATOM 4680 N N . VAL B 1 175 ? 3.717 -15.07 -29.25 1 97.5 175 VAL B N 1
ATOM 4681 C CA . VAL B 1 175 ? 4.871 -14.203 -29.047 1 97.5 175 VAL B CA 1
ATOM 4682 C C . VAL B 1 175 ? 5.312 -14.289 -27.578 1 97.5 175 VAL B C 1
ATOM 4684 O O . VAL B 1 175 ? 6.508 -14.352 -27.281 1 97.5 175 VAL B O 1
ATOM 4687 N N . HIS B 1 176 ? 4.355 -14.258 -26.688 1 97.94 176 HIS B N 1
ATOM 4688 C CA . HIS B 1 176 ? 4.629 -14.328 -25.266 1 97.94 176 HIS B CA 1
ATOM 4689 C C . HIS B 1 176 ? 5.406 -15.594 -24.922 1 97.94 176 HIS B C 1
ATOM 4691 O O . HIS B 1 176 ? 6.41 -15.539 -24.203 1 97.94 176 HIS B O 1
ATOM 4697 N N . GLN B 1 177 ? 4.945 -16.766 -25.406 1 98.25 177 GLN B N 1
ATOM 4698 C CA . GLN B 1 177 ? 5.586 -18.047 -25.109 1 98.25 177 GLN B CA 1
ATOM 4699 C C . GLN B 1 177 ? 6.965 -18.125 -25.75 1 98.25 177 GLN B C 1
ATOM 4701 O O . GLN B 1 177 ? 7.883 -18.734 -25.203 1 98.25 177 GLN B O 1
ATOM 4706 N N . GLU B 1 178 ? 7.141 -17.5 -26.891 1 98.06 178 GLU B N 1
ATOM 4707 C CA . GLU B 1 178 ? 8.461 -17.438 -27.5 1 98.06 178 GLU B CA 1
ATOM 4708 C C . GLU B 1 17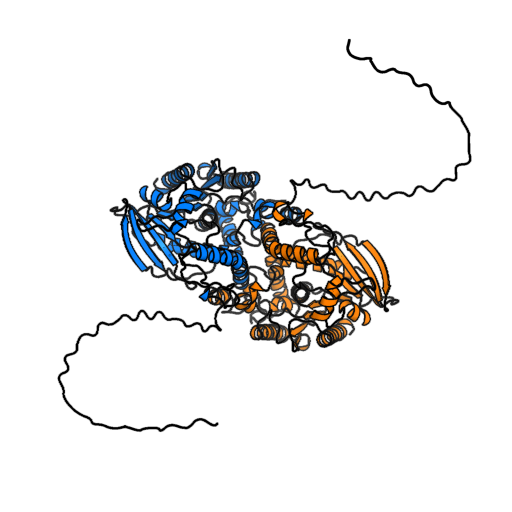8 ? 9.422 -16.609 -26.656 1 98.06 178 GLU B C 1
ATOM 4710 O O . GLU B 1 178 ? 10.57 -17 -26.438 1 98.06 178 GLU B O 1
ATOM 4715 N N . HIS B 1 179 ? 8.961 -15.523 -26.156 1 97 179 HIS B N 1
ATOM 4716 C CA . HIS B 1 179 ? 9.805 -14.562 -25.453 1 97 179 HIS B CA 1
ATOM 4717 C C . HIS B 1 179 ? 10.18 -15.07 -24.062 1 97 179 HIS B C 1
ATOM 4719 O O . HIS B 1 179 ? 11.352 -15.031 -23.672 1 97 179 HIS B O 1
ATOM 4725 N N . TYR B 1 180 ? 9.266 -15.586 -23.328 1 98.19 180 TYR B N 1
ATOM 4726 C CA . TYR B 1 180 ? 9.5 -15.883 -21.922 1 98.19 180 TYR B CA 1
ATOM 4727 C C . TYR B 1 180 ? 9.828 -17.359 -21.719 1 98.19 180 TYR B C 1
ATOM 4729 O O . TYR B 1 180 ? 10.477 -17.734 -20.734 1 98.19 180 TYR B O 1
ATOM 4737 N N . TYR B 1 181 ? 9.375 -18.219 -22.688 1 98.56 181 TYR B N 1
ATOM 4738 C CA . TYR B 1 181 ? 9.414 -19.656 -22.422 1 98.56 181 TYR B CA 1
ATOM 4739 C C . TYR B 1 181 ? 10.055 -20.406 -23.578 1 98.56 181 TYR B C 1
ATOM 4741 O O . TYR B 1 181 ? 9.883 -21.625 -23.703 1 98.56 181 TYR B O 1
ATOM 4749 N N . GLU B 1 182 ? 10.719 -19.672 -24.438 1 98.56 182 GLU B N 1
ATOM 4750 C CA . GLU B 1 182 ? 11.414 -20.234 -25.594 1 98.56 182 GLU B CA 1
ATOM 4751 C C . GLU B 1 182 ? 10.492 -21.109 -26.438 1 98.56 182 GLU B C 1
ATOM 4753 O O . GLU B 1 182 ? 10.852 -22.234 -26.797 1 98.56 182 GLU B O 1
ATOM 4758 N N . GLY B 1 183 ? 9.305 -20.672 -26.547 1 98.19 183 GLY B N 1
ATOM 4759 C CA . GLY B 1 183 ? 8.352 -21.266 -27.469 1 98.19 183 GLY B CA 1
ATOM 4760 C C . GLY B 1 183 ? 7.562 -22.422 -26.859 1 98.19 183 GLY B C 1
ATOM 4761 O O . GLY B 1 183 ? 6.805 -23.094 -27.547 1 98.19 183 GLY B O 1
ATOM 4762 N N . LYS B 1 184 ? 7.688 -22.656 -25.562 1 98.31 184 LYS B N 1
ATOM 4763 C CA . LYS B 1 184 ? 7.008 -23.797 -24.938 1 98.31 184 LYS B CA 1
ATOM 4764 C C . LYS B 1 184 ? 5.855 -23.312 -24.047 1 98.31 184 LYS B C 1
ATOM 4766 O O . LYS B 1 184 ? 5.871 -22.188 -23.547 1 98.31 184 LYS B O 1
ATOM 4771 N N . ALA B 1 185 ? 4.832 -24.172 -24 1 98.56 185 ALA B N 1
ATOM 4772 C CA . ALA B 1 185 ? 3.887 -24.156 -22.891 1 98.56 185 ALA B CA 1
ATOM 4773 C C . ALA B 1 185 ? 4.34 -25.078 -21.766 1 98.56 185 ALA B C 1
ATOM 4775 O O . ALA B 1 185 ? 4.078 -26.281 -21.797 1 98.56 185 ALA B O 1
ATOM 4776 N N . TRP B 1 186 ? 4.945 -24.453 -20.797 1 98.56 186 TRP B N 1
ATOM 4777 C CA . TRP B 1 186 ? 5.672 -25.297 -19.859 1 98.56 186 TRP B CA 1
ATOM 4778 C C . TRP B 1 186 ? 4.707 -26.141 -19.031 1 98.56 186 TRP B C 1
ATOM 4780 O O . TRP B 1 186 ? 5.07 -27.219 -18.547 1 98.56 186 TRP B O 1
ATOM 4790 N N . ALA B 1 187 ? 3.412 -25.734 -18.859 1 98.88 187 ALA B N 1
ATOM 4791 C CA . ALA B 1 187 ? 2.426 -26.562 -18.172 1 98.88 187 ALA B CA 1
ATOM 4792 C C . ALA B 1 187 ? 2.164 -27.859 -18.938 1 98.88 187 ALA B C 1
ATOM 4794 O O . ALA B 1 187 ? 2.055 -28.922 -18.328 1 98.88 187 ALA B O 1
ATOM 4795 N N . ASN B 1 188 ? 2.043 -27.75 -20.25 1 98.75 188 ASN B N 1
ATOM 4796 C CA . ASN B 1 188 ? 1.884 -28.938 -21.094 1 98.75 188 ASN B CA 1
ATOM 4797 C C . ASN B 1 188 ? 3.09 -29.859 -21 1 98.75 188 ASN B C 1
ATOM 4799 O O . ASN B 1 188 ? 2.934 -31.078 -20.875 1 98.75 188 ASN B O 1
ATOM 4803 N N . GLU B 1 189 ? 4.27 -29.234 -21.047 1 98.69 189 GLU B N 1
ATOM 4804 C CA . GLU B 1 189 ? 5.496 -30.031 -21 1 98.69 189 GLU B CA 1
ATOM 4805 C C . GLU B 1 189 ? 5.605 -30.797 -19.688 1 98.69 189 GLU B C 1
ATOM 4807 O O . GLU B 1 189 ? 6.047 -31.938 -19.672 1 98.69 189 GLU B O 1
ATOM 4812 N N . MET B 1 190 ? 5.203 -30.156 -18.641 1 98.69 190 MET B N 1
ATOM 4813 C CA . MET B 1 190 ? 5.246 -30.828 -17.344 1 98.69 190 MET B CA 1
ATOM 4814 C C . MET B 1 190 ? 4.23 -31.969 -17.281 1 98.69 190 MET B C 1
ATOM 4816 O O . MET B 1 190 ? 4.496 -33 -16.688 1 98.69 190 MET B O 1
ATOM 4820 N N . ALA B 1 191 ? 3.057 -31.781 -17.828 1 98.69 191 ALA B N 1
ATOM 4821 C CA . ALA B 1 191 ? 2.045 -32.844 -17.875 1 98.69 191 ALA B CA 1
ATOM 4822 C C . ALA B 1 191 ? 2.555 -34.062 -18.641 1 98.69 191 ALA B C 1
ATOM 4824 O O . ALA B 1 191 ? 2.275 -35.188 -18.266 1 98.69 191 ALA B O 1
ATOM 4825 N N . LYS B 1 192 ? 3.307 -33.812 -19.672 1 98.12 192 LYS B N 1
ATOM 4826 C CA . LYS B 1 192 ? 3.867 -34.906 -20.469 1 98.12 192 LYS B CA 1
ATOM 4827 C C . LYS B 1 192 ? 4.801 -35.781 -19.625 1 98.12 192 LYS B C 1
ATOM 4829 O O . LYS B 1 192 ? 5.031 -36.938 -19.953 1 98.12 192 LYS B O 1
ATOM 4834 N N . ARG B 1 193 ? 5.234 -35.219 -18.578 1 97.81 193 ARG B N 1
ATOM 4835 C CA . ARG B 1 193 ? 6.156 -35.969 -17.703 1 97.81 193 ARG B CA 1
ATOM 4836 C C . ARG B 1 193 ? 5.398 -36.781 -16.672 1 97.81 193 ARG B C 1
ATOM 4838 O O . ARG B 1 193 ? 6.004 -37.344 -15.766 1 97.81 193 ARG B O 1
ATOM 4845 N N . GLY B 1 194 ? 4.102 -36.781 -16.719 1 98.19 194 GLY B N 1
ATOM 4846 C CA . GLY B 1 194 ? 3.32 -37.688 -15.867 1 98.19 194 GLY B CA 1
ATOM 4847 C C . GLY B 1 194 ? 2.713 -36.969 -14.672 1 98.19 194 GLY B C 1
ATOM 4848 O O . GLY B 1 194 ? 2.555 -37.562 -13.609 1 98.19 194 GLY B O 1
ATOM 4849 N N . TYR B 1 195 ? 2.449 -35.75 -14.82 1 98.81 195 TYR B N 1
ATOM 4850 C CA . TYR B 1 195 ? 1.83 -35 -13.75 1 98.81 195 TYR B CA 1
ATOM 4851 C C . TYR B 1 195 ? 0.424 -34.531 -14.133 1 98.81 195 TYR B C 1
ATOM 4853 O O . TYR B 1 195 ? 0.134 -34.344 -15.312 1 98.81 195 TYR B O 1
ATOM 4861 N N . VAL B 1 196 ? -0.494 -34.406 -13.172 1 98.81 196 VAL B N 1
ATOM 4862 C CA . VAL B 1 196 ? -1.646 -33.531 -13.312 1 98.81 196 VAL B CA 1
ATOM 4863 C C . VAL B 1 196 ? -1.219 -32.094 -13.086 1 98.81 196 VAL B C 1
ATOM 4865 O O . VAL B 1 196 ? -0.663 -31.75 -12.039 1 98.81 196 VAL B O 1
ATOM 4868 N N . VAL B 1 197 ? -1.408 -31.234 -14.086 1 98.94 197 VAL B N 1
ATOM 4869 C CA . VAL B 1 197 ? -1.055 -29.828 -13.961 1 98.94 197 VAL B CA 1
ATOM 4870 C C . VAL B 1 197 ? -2.316 -28.969 -14.008 1 98.94 197 VAL B C 1
ATOM 4872 O O . VAL B 1 197 ? -3.135 -29.109 -14.922 1 98.94 197 VAL B O 1
ATOM 4875 N N . MET B 1 198 ? -2.498 -28.125 -13.016 1 98.94 198 MET B N 1
ATOM 4876 C CA . MET B 1 198 ? -3.604 -27.172 -13.039 1 98.94 198 MET B CA 1
ATOM 4877 C C . MET B 1 198 ? -3.086 -25.75 -13.133 1 98.94 198 MET B C 1
ATOM 4879 O O . MET B 1 198 ? -2.145 -25.375 -12.43 1 98.94 198 MET B O 1
ATOM 4883 N N . VAL B 1 199 ? -3.627 -25.016 -14.023 1 98.94 199 VAL B N 1
ATOM 4884 C CA . VAL B 1 199 ? -3.377 -23.578 -14.172 1 98.94 199 VAL B CA 1
ATOM 4885 C C . VAL B 1 199 ? -4.688 -22.812 -14.039 1 98.94 199 VAL B C 1
ATOM 4887 O O . VAL B 1 199 ? -5.633 -23.047 -14.797 1 98.94 199 VAL B O 1
ATOM 4890 N N . SER B 1 200 ? -4.777 -21.922 -13.109 1 98.88 200 SER B N 1
ATOM 4891 C CA . SER B 1 200 ? -5.957 -21.094 -12.938 1 98.88 200 SER B CA 1
ATOM 4892 C C . SER B 1 200 ? -5.641 -19.625 -13.203 1 98.88 200 SER B C 1
ATOM 4894 O O . SER B 1 200 ? -4.508 -19.172 -13 1 98.88 200 SER B O 1
ATOM 4896 N N . ASP B 1 201 ? -6.637 -18.906 -13.742 1 98.75 201 ASP B N 1
ATOM 4897 C CA . ASP B 1 201 ? -6.512 -17.453 -13.812 1 98.75 201 ASP B CA 1
ATOM 4898 C C . ASP B 1 201 ? -6.441 -16.828 -12.414 1 98.75 201 ASP B C 1
ATOM 4900 O O . ASP B 1 201 ? -7.262 -17.141 -11.555 1 98.75 201 ASP B O 1
ATOM 4904 N N . SER B 1 202 ? -5.461 -16.031 -12.227 1 96.69 202 SER B N 1
ATOM 4905 C CA . SER B 1 202 ? -5.238 -15.453 -10.906 1 96.69 202 SER B CA 1
ATOM 4906 C C . SER B 1 202 ? -6.086 -14.203 -10.703 1 96.69 202 SER B C 1
ATOM 4908 O O . SER B 1 202 ? -6.648 -13.664 -11.656 1 96.69 202 SER B O 1
ATOM 4910 N N . PHE B 1 203 ? -6.141 -13.742 -9.469 1 97.62 203 PHE B N 1
ATOM 4911 C CA . PHE B 1 203 ? -6.84 -12.523 -9.078 1 97.62 203 PHE B CA 1
ATOM 4912 C C . PHE B 1 203 ? -6.477 -11.367 -10 1 97.62 203 PHE B C 1
ATOM 4914 O O . PHE B 1 203 ? -5.301 -11.008 -10.125 1 97.62 203 PHE B O 1
ATOM 4921 N N . THR B 1 204 ? -7.465 -10.797 -10.711 1 97.31 204 THR B N 1
ATOM 4922 C CA . THR B 1 204 ? -7.477 -9.641 -11.609 1 97.31 204 THR B CA 1
ATOM 4923 C C . THR B 1 204 ? -6.898 -10.008 -12.969 1 97.31 204 THR B C 1
ATOM 4925 O O . THR B 1 204 ? -6.617 -9.125 -13.789 1 97.31 204 THR B O 1
ATOM 4928 N N . PHE B 1 205 ? -6.652 -11.266 -13.281 1 98.31 205 PHE B N 1
ATOM 4929 C CA . PHE B 1 205 ? -6.129 -11.688 -14.578 1 98.31 205 PHE B CA 1
ATOM 4930 C C . PHE B 1 205 ? -7.168 -12.5 -15.344 1 98.31 205 PHE B C 1
ATOM 4932 O O . PHE B 1 205 ? -7.848 -13.352 -14.766 1 98.31 205 PHE B O 1
ATOM 4939 N N . ALA B 1 206 ? -7.242 -12.25 -16.625 1 98.38 206 ALA B N 1
ATOM 4940 C CA . ALA B 1 206 ? -8.031 -13.039 -17.578 1 98.38 206 ALA B CA 1
ATOM 4941 C C . ALA B 1 206 ? -9.477 -13.172 -17.109 1 98.38 206 ALA B C 1
ATOM 4943 O O . ALA B 1 206 ? -10.203 -12.18 -17.016 1 98.38 206 ALA B O 1
ATOM 4944 N N . SER B 1 207 ? -9.914 -14.359 -16.688 1 98.56 207 SER B N 1
ATOM 4945 C CA . SER B 1 207 ? -11.305 -14.531 -16.281 1 98.56 207 SER B CA 1
ATOM 4946 C C . SER B 1 207 ? -11.617 -13.742 -15.016 1 98.56 207 SER B C 1
ATOM 4948 O O . SER B 1 207 ? -12.781 -13.453 -14.734 1 98.56 207 SER B O 1
ATOM 4950 N N . ARG B 1 208 ? -10.617 -13.398 -14.281 1 98.38 208 ARG B N 1
ATOM 4951 C CA . ARG B 1 208 ? -10.797 -12.734 -12.992 1 98.38 208 ARG B CA 1
ATOM 4952 C C . ARG B 1 208 ? -10.609 -11.227 -13.125 1 98.38 208 ARG B C 1
ATOM 4954 O O . ARG B 1 208 ? -10.586 -10.508 -12.125 1 98.38 208 ARG B O 1
ATOM 4961 N N . ARG B 1 209 ? -10.523 -10.711 -14.266 1 98 209 ARG B N 1
ATOM 4962 C CA . ARG B 1 209 ? -10.32 -9.289 -14.531 1 98 209 ARG B CA 1
ATOM 4963 C C . ARG B 1 209 ? -11.492 -8.461 -14.008 1 98 209 ARG B C 1
ATOM 4965 O O . ARG B 1 209 ? -12.609 -8.961 -13.898 1 98 209 ARG B O 1
ATOM 4972 N N . VAL B 1 210 ? -11.172 -7.195 -13.719 1 97.69 210 VAL B N 1
ATOM 4973 C CA . VAL B 1 210 ? -12.203 -6.168 -13.633 1 97.69 210 VAL B CA 1
ATOM 4974 C C . VAL B 1 210 ? -12.555 -5.668 -15.031 1 97.69 210 VAL B C 1
ATOM 4976 O O . VAL B 1 210 ? -11.703 -5.09 -15.719 1 97.69 210 VAL B O 1
ATOM 4979 N N . LEU B 1 211 ? -13.734 -5.91 -15.422 1 97.69 211 LEU B N 1
ATOM 4980 C CA . LEU B 1 211 ? -14.164 -5.414 -16.719 1 97.69 211 LEU B CA 1
ATOM 4981 C C . LEU B 1 211 ? -14.445 -3.916 -16.672 1 97.69 211 LEU B C 1
ATOM 4983 O O . LEU B 1 211 ? -14.836 -3.393 -15.625 1 97.69 211 LEU B O 1
ATOM 4987 N N . LEU B 1 212 ? -14.25 -3.316 -17.781 1 97.62 212 LEU B N 1
ATOM 4988 C CA . LEU B 1 212 ? -14.477 -1.878 -17.859 1 97.62 212 LEU B CA 1
ATOM 4989 C C . LEU B 1 212 ? -15.922 -1.541 -17.516 1 97.62 212 LEU B C 1
ATOM 4991 O O . LEU B 1 212 ? -16.188 -0.571 -16.797 1 97.62 212 LEU B O 1
ATOM 4995 N N . GLU B 1 213 ? -16.812 -2.301 -17.891 1 96.69 213 GLU B N 1
ATOM 4996 C CA . GLU B 1 213 ? -18.234 -2.041 -17.656 1 96.69 213 GLU B CA 1
ATOM 4997 C C . GLU B 1 213 ? -18.594 -2.244 -16.188 1 96.69 213 GLU B C 1
ATOM 4999 O O . GLU B 1 213 ? -19.688 -1.865 -15.742 1 96.69 213 GLU B O 1
ATOM 5004 N N . GLU B 1 214 ? -17.672 -2.787 -15.484 1 97.31 214 GLU B N 1
ATOM 5005 C CA . GLU B 1 214 ? -17.938 -3.117 -14.086 1 97.31 214 GLU B CA 1
ATOM 5006 C C . GLU B 1 214 ? -17.5 -1.989 -13.164 1 97.31 214 GLU B C 1
ATOM 5008 O O . GLU B 1 214 ? -17.672 -2.074 -11.945 1 97.31 214 GLU B O 1
ATOM 5013 N N . VAL B 1 215 ? -16.922 -0.929 -13.664 1 97.19 215 VAL B N 1
ATOM 5014 C CA . VAL B 1 215 ? -16.562 0.254 -12.891 1 97.19 215 VAL B CA 1
ATOM 5015 C C . VAL B 1 215 ? -17.344 1.462 -13.398 1 97.19 215 VAL B C 1
ATOM 5017 O O . VAL B 1 215 ? -17.906 1.432 -14.492 1 97.19 215 VAL B O 1
ATOM 5020 N N . PRO B 1 216 ? -17.422 2.52 -12.539 1 95.38 216 PRO B N 1
ATOM 5021 C CA . PRO B 1 216 ? -18.125 3.715 -13.008 1 95.38 216 PRO B CA 1
ATOM 5022 C C . PRO B 1 216 ? -17.547 4.258 -14.312 1 95.38 216 PRO B C 1
ATOM 5024 O O . PRO B 1 216 ? -16.344 4.137 -14.562 1 95.38 216 PRO B O 1
ATOM 5027 N N . GLU B 1 217 ? -18.312 4.895 -15.062 1 94.62 217 GLU B N 1
ATOM 5028 C CA . GLU B 1 217 ? -17.953 5.355 -16.406 1 94.62 217 GLU B CA 1
ATOM 5029 C C . GLU B 1 217 ? -16.734 6.273 -16.344 1 94.62 217 GLU B C 1
ATOM 5031 O O . GLU B 1 217 ? -15.836 6.176 -17.203 1 94.62 217 GLU B O 1
ATOM 5036 N N . ASN B 1 218 ? -16.734 7.059 -15.359 1 92.38 218 ASN B N 1
ATOM 5037 C CA . ASN B 1 218 ? -15.648 8.039 -15.281 1 92.38 218 ASN B CA 1
ATOM 5038 C C . ASN B 1 218 ? -14.336 7.395 -14.867 1 92.38 218 ASN B C 1
ATOM 5040 O O . ASN B 1 218 ? -13.312 8.07 -14.758 1 92.38 218 ASN B O 1
ATOM 5044 N N . ARG B 1 219 ? -14.328 6.105 -14.68 1 94.75 219 ARG B N 1
ATOM 5045 C CA . ARG B 1 219 ? -13.117 5.367 -14.336 1 94.75 219 ARG B CA 1
ATOM 5046 C C . ARG B 1 219 ? -12.656 4.496 -15.5 1 94.75 219 ARG B C 1
ATOM 5048 O O . ARG B 1 219 ? -11.695 3.732 -15.367 1 94.75 219 ARG B O 1
ATOM 5055 N N . ARG B 1 220 ? -13.266 4.617 -16.609 1 97.12 220 ARG B N 1
ATOM 5056 C CA . ARG B 1 220 ? -13.023 3.699 -17.719 1 97.12 220 ARG B CA 1
ATOM 5057 C C . ARG B 1 220 ? -12.023 4.285 -18.703 1 97.12 220 ARG B C 1
ATOM 5059 O O . ARG B 1 220 ? -11.586 3.602 -19.641 1 97.12 220 ARG B O 1
ATOM 5066 N N . ALA B 1 221 ? -11.695 5.547 -18.531 1 95.5 221 ALA B N 1
ATOM 5067 C CA . ALA B 1 221 ? -10.766 6.246 -19.422 1 95.5 221 ALA B CA 1
ATOM 5068 C C . ALA B 1 221 ? -11.258 6.223 -20.859 1 95.5 221 ALA B C 1
ATOM 5070 O O . ALA B 1 221 ? -10.469 6.098 -21.797 1 95.5 221 ALA B O 1
ATOM 5071 N N . GLY B 1 222 ? -12.562 6.199 -21.047 1 96.44 222 GLY B N 1
ATOM 5072 C CA . GLY B 1 222 ? -13.172 6.242 -22.375 1 96.44 222 GLY B CA 1
ATOM 5073 C C . GLY B 1 222 ? -13.125 4.91 -23.094 1 96.44 222 GLY B C 1
ATOM 5074 O O . GLY B 1 222 ? -13.477 4.828 -24.281 1 96.44 222 GLY B O 1
ATOM 5075 N N . LEU B 1 223 ? -12.742 3.848 -22.438 1 97.69 223 LEU B N 1
ATOM 5076 C CA . LEU B 1 223 ? -12.609 2.529 -23.047 1 97.69 223 LEU B CA 1
ATOM 5077 C C . LEU B 1 223 ? -13.875 1.706 -22.844 1 97.69 223 LEU B C 1
ATOM 5079 O O . LEU B 1 223 ? -14.734 2.062 -22.031 1 97.69 223 LEU B O 1
ATOM 5083 N N . THR B 1 224 ? -14.023 0.628 -23.641 1 96.88 224 THR B N 1
ATOM 5084 C CA . THR B 1 224 ? -15.117 -0.329 -23.516 1 96.88 224 THR B CA 1
ATOM 5085 C C . THR B 1 224 ? -14.594 -1.761 -23.578 1 96.88 224 THR B C 1
ATOM 5087 O O . THR B 1 224 ? -13.43 -1.986 -23.922 1 96.88 224 THR B O 1
ATOM 5090 N N . ASP B 1 225 ? -15.43 -2.688 -23.297 1 96.81 225 ASP B N 1
ATOM 5091 C CA . ASP B 1 225 ? -15.047 -4.098 -23.344 1 96.81 225 AS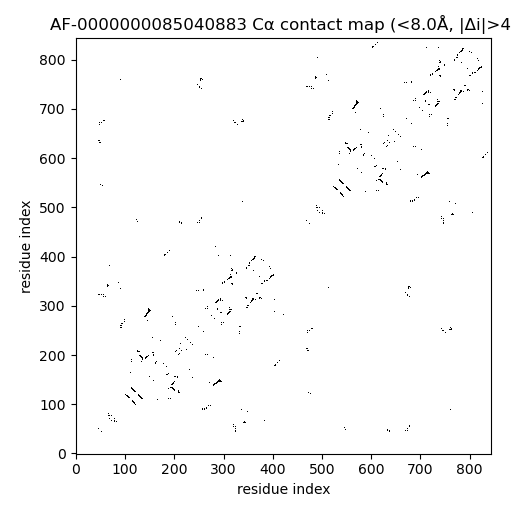P B CA 1
ATOM 5092 C C . ASP B 1 225 ? -15.383 -4.707 -24.703 1 96.81 225 ASP B C 1
ATOM 5094 O O . ASP B 1 225 ? -15.375 -5.926 -24.859 1 96.81 225 ASP B O 1
ATOM 5098 N N . GLU B 1 226 ? -15.68 -3.945 -25.641 1 96.38 226 GLU B N 1
ATOM 5099 C CA . GLU B 1 226 ? -16.047 -4.453 -26.953 1 96.38 226 GLU B CA 1
ATOM 5100 C C . GLU B 1 226 ? -14.828 -5.031 -27.688 1 96.38 226 GLU B C 1
ATOM 5102 O O . GLU B 1 226 ? -13.734 -4.48 -27.594 1 96.38 226 GLU B O 1
ATOM 5107 N N . ASN B 1 227 ? -15.062 -6.066 -28.469 1 96.31 227 ASN B N 1
ATOM 5108 C CA . ASN B 1 227 ? -14.016 -6.73 -29.234 1 96.31 227 ASN B CA 1
ATOM 5109 C C . ASN B 1 227 ? -12.773 -6.969 -28.375 1 96.31 227 ASN B C 1
ATOM 5111 O O . ASN B 1 227 ? -11.672 -6.57 -28.766 1 96.31 227 ASN B O 1
ATOM 5115 N N . PRO B 1 228 ? -12.945 -7.699 -27.312 1 95.56 228 PRO B N 1
ATOM 5116 C CA . PRO B 1 228 ? -11.875 -7.797 -26.312 1 95.56 228 PRO B CA 1
ATOM 5117 C C . PRO B 1 228 ? -10.648 -8.531 -26.844 1 95.56 228 PRO B C 1
ATOM 5119 O O . PRO B 1 228 ? -9.547 -8.352 -26.312 1 95.56 228 PRO B O 1
ATOM 5122 N N . GLU B 1 229 ? -10.742 -9.312 -27.922 1 97 229 GLU B N 1
ATOM 5123 C CA . GLU B 1 229 ? -9.625 -10.109 -28.406 1 97 229 GLU B CA 1
ATOM 5124 C C . GLU B 1 229 ? -8.789 -9.328 -29.422 1 97 229 GLU B C 1
ATOM 5126 O O . GLU B 1 229 ? -7.75 -9.812 -29.875 1 97 229 GLU B O 1
ATOM 5131 N N . ASN B 1 230 ? -9.25 -8.094 -29.719 1 97.75 230 ASN B N 1
ATOM 5132 C CA . ASN B 1 230 ? -8.469 -7.219 -30.578 1 97.75 230 ASN B CA 1
ATOM 5133 C C . ASN B 1 230 ? -7.188 -6.75 -29.891 1 97.75 230 ASN B C 1
ATOM 5135 O O . ASN B 1 230 ? -7.215 -6.328 -28.734 1 97.75 230 ASN B O 1
ATOM 5139 N N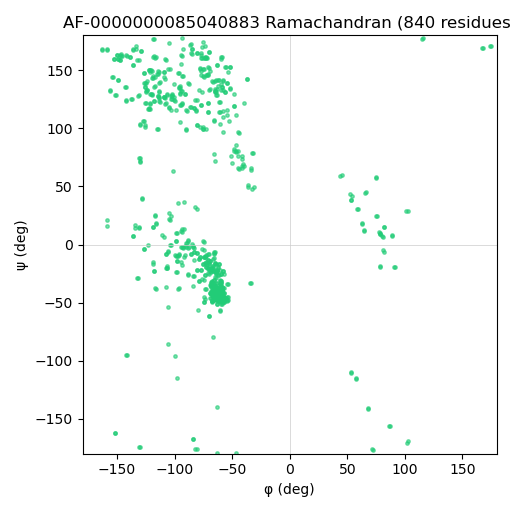 . GLU B 1 231 ? -6.098 -6.828 -30.656 1 97.62 231 GLU B N 1
ATOM 5140 C CA . GLU B 1 231 ? -4.789 -6.57 -30.062 1 97.62 231 GLU B CA 1
ATOM 5141 C C . GLU B 1 231 ? -4.715 -5.156 -29.484 1 97.62 231 GLU B C 1
ATOM 5143 O O . GLU B 1 231 ? -4.152 -4.949 -28.406 1 97.62 231 GLU B O 1
ATOM 5148 N N . GLU B 1 232 ? -5.246 -4.199 -30.203 1 97.44 232 GLU B N 1
ATOM 5149 C CA . GLU B 1 232 ? -5.23 -2.816 -29.734 1 97.44 232 GLU B CA 1
ATOM 5150 C C . GLU B 1 232 ? -6.066 -2.652 -28.469 1 97.44 232 GLU B C 1
ATOM 5152 O O . GLU B 1 232 ? -5.691 -1.901 -27.562 1 97.44 232 GLU B O 1
ATOM 5157 N N . ASN B 1 233 ? -7.195 -3.295 -28.453 1 97.88 233 ASN B N 1
ATOM 5158 C CA . ASN B 1 233 ? -8.055 -3.238 -27.281 1 97.88 233 ASN B CA 1
ATOM 5159 C C . ASN B 1 233 ? -7.414 -3.922 -26.078 1 97.88 233 ASN B C 1
ATOM 5161 O O . ASN B 1 233 ? -7.574 -3.471 -24.938 1 97.88 233 ASN B O 1
ATOM 5165 N N . ILE B 1 234 ? -6.688 -5.008 -26.375 1 98.38 234 ILE B N 1
ATOM 5166 C CA . ILE B 1 234 ? -5.969 -5.695 -25.312 1 98.38 234 ILE B CA 1
ATOM 5167 C C . ILE B 1 234 ? -4.898 -4.777 -24.734 1 98.38 234 ILE B C 1
ATOM 5169 O O . ILE B 1 234 ? -4.758 -4.668 -23.5 1 98.38 234 ILE B O 1
ATOM 5173 N N . ALA B 1 235 ? -4.195 -4.109 -25.609 1 98.06 235 ALA B N 1
ATOM 5174 C CA . ALA B 1 235 ? -3.162 -3.182 -25.156 1 98.06 235 ALA B CA 1
ATOM 5175 C C . ALA B 1 235 ? -3.764 -2.055 -24.328 1 98.06 235 ALA B C 1
ATOM 5177 O O . ALA B 1 235 ? -3.203 -1.672 -23.297 1 98.06 235 ALA B O 1
ATOM 5178 N N . ALA B 1 236 ? -4.895 -1.489 -24.781 1 98.19 236 ALA B N 1
ATOM 5179 C CA . ALA B 1 236 ? -5.57 -0.414 -24.062 1 98.19 236 ALA B CA 1
ATOM 5180 C C . ALA B 1 236 ? -6.043 -0.884 -22.688 1 98.19 236 ALA B C 1
ATOM 5182 O O . ALA B 1 236 ? -5.883 -0.174 -21.688 1 98.19 236 ALA B O 1
ATOM 5183 N N . TYR B 1 237 ? -6.609 -2.043 -22.641 1 98.12 237 TYR B N 1
ATOM 5184 C CA . TYR B 1 237 ? -7.062 -2.596 -21.375 1 98.12 237 TYR B CA 1
ATOM 5185 C C . TYR B 1 237 ? -5.895 -2.781 -20.406 1 98.12 237 TYR B C 1
ATOM 5187 O O . TYR B 1 237 ? -6.008 -2.467 -19.219 1 98.12 237 TYR B O 1
ATOM 5195 N N . ASN B 1 238 ? -4.863 -3.344 -20.938 1 97.94 238 ASN B N 1
ATOM 5196 C CA . ASN B 1 238 ? -3.713 -3.607 -20.078 1 97.94 238 ASN B CA 1
ATOM 5197 C C . ASN B 1 238 ? -3.131 -2.316 -19.516 1 97.94 238 ASN B C 1
ATOM 5199 O O . ASN B 1 238 ? -2.672 -2.289 -18.375 1 97.94 238 ASN B O 1
ATOM 5203 N N . LYS B 1 239 ? -3.082 -1.279 -20.297 1 96.88 239 LYS B N 1
ATOM 5204 C CA . LYS B 1 239 ? -2.648 0.017 -19.797 1 96.88 239 LYS B CA 1
ATOM 5205 C C . LYS B 1 239 ? -3.57 0.502 -18.672 1 96.88 239 LYS B C 1
ATOM 5207 O O . LYS B 1 239 ? -3.102 0.945 -17.625 1 96.88 239 LYS B O 1
ATOM 5212 N N . TRP B 1 240 ? -4.816 0.396 -18.891 1 97.5 240 TRP B N 1
ATOM 5213 C CA . TRP B 1 240 ? -5.805 0.773 -17.891 1 97.5 240 TRP B CA 1
ATOM 5214 C C . TRP B 1 240 ? -5.637 -0.063 -16.625 1 97.5 240 TRP B C 1
ATOM 5216 O O . TRP B 1 240 ? -5.648 0.472 -15.516 1 97.5 240 TRP B O 1
ATOM 5226 N N . ALA B 1 241 ? -5.492 -1.335 -16.828 1 96.69 241 ALA B N 1
ATOM 5227 C CA . ALA B 1 241 ? -5.395 -2.27 -15.711 1 96.69 241 ALA B CA 1
ATOM 5228 C C . ALA B 1 241 ? -4.148 -1.998 -14.875 1 96.69 241 ALA B C 1
ATOM 5230 O O . ALA B 1 241 ? -4.16 -2.172 -13.656 1 96.69 241 ALA B O 1
ATOM 5231 N N . ALA B 1 242 ? -3.094 -1.624 -15.57 1 94.88 242 ALA B N 1
ATOM 5232 C CA . ALA B 1 242 ? -1.87 -1.276 -14.852 1 94.88 242 ALA B CA 1
ATOM 5233 C C . ALA B 1 242 ? -2.102 -0.098 -13.914 1 94.88 242 ALA B C 1
ATOM 5235 O O . ALA B 1 242 ? -1.668 -0.123 -12.758 1 94.88 242 ALA B O 1
ATOM 5236 N N . ASP B 1 243 ? -2.801 0.911 -14.391 1 93.62 243 ASP B N 1
ATOM 5237 C CA . ASP B 1 243 ? -3.123 2.072 -13.562 1 93.62 243 ASP B CA 1
ATOM 5238 C C . ASP B 1 243 ? -4.105 1.702 -12.461 1 93.62 243 ASP B C 1
ATOM 5240 O O . ASP B 1 243 ? -4.023 2.227 -11.344 1 93.62 243 ASP B O 1
ATOM 5244 N N . HIS B 1 244 ? -4.945 0.836 -12.789 1 95.88 244 HIS B N 1
ATOM 5245 C CA . HIS B 1 244 ? -5.988 0.416 -11.859 1 95.88 244 HIS B CA 1
ATOM 5246 C C . HIS B 1 244 ? -5.402 -0.389 -10.703 1 95.88 244 HIS B C 1
ATOM 5248 O O . HIS B 1 244 ? -6.043 -0.55 -9.664 1 95.88 244 HIS B O 1
ATOM 5254 N N . GLU B 1 245 ? -4.199 -0.895 -10.82 1 94.94 245 GLU B N 1
ATOM 5255 C CA . GLU B 1 245 ? -3.568 -1.638 -9.734 1 94.94 245 GLU B CA 1
ATOM 5256 C C . GLU B 1 245 ? -3.43 -0.774 -8.484 1 94.94 245 GLU B C 1
ATOM 5258 O O . GLU B 1 245 ? -3.561 -1.271 -7.359 1 94.94 245 GLU B O 1
ATOM 5263 N N . HIS B 1 246 ? -3.158 0.509 -8.734 1 95.25 246 HIS B N 1
ATOM 5264 C CA . HIS B 1 246 ? -3.012 1.402 -7.59 1 95.25 246 HIS B CA 1
ATOM 5265 C C . HIS B 1 246 ? -4.332 1.571 -6.848 1 95.25 246 HIS B C 1
ATOM 5267 O O . HIS B 1 246 ? -4.367 1.565 -5.617 1 95.25 246 HIS B O 1
ATOM 5273 N N . VAL B 1 247 ? -5.391 1.68 -7.602 1 96.44 247 VAL B N 1
ATOM 5274 C CA . VAL B 1 247 ? -6.727 1.829 -7.035 1 96.44 247 VAL B CA 1
ATOM 5275 C C . VAL B 1 247 ? -7.121 0.555 -6.289 1 96.44 247 VAL B C 1
ATOM 5277 O O . VAL B 1 247 ? -7.609 0.615 -5.16 1 96.44 247 VAL B O 1
ATOM 5280 N N . MET B 1 248 ? -6.852 -0.585 -6.914 1 96.94 248 MET B N 1
ATOM 5281 C CA . MET B 1 248 ? -7.172 -1.88 -6.32 1 96.94 248 MET B CA 1
ATOM 5282 C C . MET B 1 248 ? -6.434 -2.07 -5 1 96.94 248 MET B C 1
ATOM 5284 O O . MET B 1 248 ? -7.031 -2.459 -3.998 1 96.94 248 MET B O 1
ATOM 5288 N N . ALA B 1 249 ? -5.18 -1.77 -4.992 1 97.19 249 ALA B N 1
ATOM 5289 C CA . ALA B 1 249 ? -4.367 -1.95 -3.795 1 97.19 249 ALA B CA 1
ATOM 5290 C C . ALA B 1 249 ? -4.879 -1.081 -2.648 1 97.19 249 ALA B C 1
ATOM 5292 O O . ALA B 1 249 ? -5.043 -1.559 -1.524 1 97.19 249 ALA B O 1
ATOM 5293 N N . LYS B 1 250 ? -5.148 0.182 -2.924 1 97.44 250 LYS B N 1
ATOM 5294 C CA . LYS B 1 250 ? -5.664 1.093 -1.905 1 97.44 250 LYS B CA 1
ATOM 5295 C C . LYS B 1 250 ? -7.012 0.614 -1.372 1 97.44 250 LYS B C 1
ATOM 5297 O O . LYS B 1 250 ? -7.242 0.623 -0.161 1 97.44 250 LYS B O 1
ATOM 5302 N N . SER B 1 251 ? -7.832 0.21 -2.283 1 97.81 251 SER B N 1
ATOM 5303 C CA . SER B 1 251 ? -9.156 -0.254 -1.875 1 97.81 251 SER B CA 1
ATOM 5304 C C . SER B 1 251 ? -9.055 -1.495 -0.994 1 97.81 251 SER B C 1
ATOM 5306 O O . SER B 1 251 ? -9.766 -1.61 0.006 1 97.81 251 SER B O 1
ATOM 5308 N N . LEU B 1 252 ? -8.18 -2.373 -1.359 1 98.06 252 LEU B N 1
ATOM 5309 C CA . LEU B 1 252 ? -8.016 -3.574 -0.55 1 98.06 252 LEU B CA 1
ATOM 5310 C C . LEU B 1 252 ? -7.512 -3.225 0.846 1 98.06 252 LEU B C 1
ATOM 5312 O O . LEU B 1 252 ? -7.957 -3.811 1.836 1 98.06 252 LEU B O 1
ATOM 5316 N N . PHE B 1 253 ? -6.617 -2.281 0.933 1 98 253 PHE B N 1
ATOM 5317 C CA . PHE B 1 253 ? -6.168 -1.821 2.242 1 98 253 PHE B CA 1
ATOM 5318 C C . PHE B 1 253 ? -7.34 -1.288 3.059 1 98 253 PHE B C 1
ATOM 5320 O O . PHE B 1 253 ? -7.441 -1.556 4.258 1 98 253 PHE B O 1
ATOM 5327 N N . CYS B 1 254 ? -8.25 -0.598 2.406 1 98 254 CYS B N 1
ATOM 5328 C CA . CYS B 1 254 ? -9.414 -0.042 3.086 1 98 254 CYS B CA 1
ATOM 5329 C C . CYS B 1 254 ? -10.359 -1.147 3.543 1 98 254 CYS B C 1
ATOM 5331 O O . CYS B 1 254 ? -11.195 -0.929 4.418 1 98 254 CYS B O 1
ATOM 5333 N N . GLY B 1 255 ? -10.234 -2.291 2.939 1 97.88 255 GLY B N 1
ATOM 5334 C CA . GLY B 1 255 ? -11.031 -3.441 3.34 1 97.88 255 GLY B CA 1
ATOM 5335 C C . GLY B 1 255 ? -10.359 -4.285 4.41 1 97.88 255 GLY B C 1
ATOM 5336 O O . GLY B 1 255 ? -10.867 -5.348 4.773 1 97.88 255 GLY B O 1
ATOM 5337 N N . GLY B 1 256 ? -9.188 -3.881 4.867 1 97.75 256 GLY B N 1
ATOM 5338 C CA . GLY B 1 256 ? -8.5 -4.594 5.93 1 97.75 256 GLY B CA 1
ATOM 5339 C C . GLY B 1 256 ? -7.727 -5.801 5.434 1 97.75 256 GLY B C 1
ATOM 5340 O O . GLY B 1 256 ? -7.391 -6.695 6.211 1 97.75 256 GLY B O 1
ATOM 5341 N N . THR B 1 257 ? -7.531 -5.844 4.176 1 98.06 257 THR B N 1
ATOM 5342 C CA . THR B 1 257 ? -6.742 -6.902 3.551 1 98.06 257 THR B CA 1
ATOM 5343 C C . THR B 1 257 ? -5.707 -6.312 2.598 1 98.06 257 THR B C 1
ATOM 5345 O O . THR B 1 257 ? -5.371 -5.129 2.689 1 98.06 257 THR B O 1
ATOM 5348 N N . SER B 1 258 ? -5 -7.121 1.88 1 98 258 SER B N 1
ATOM 5349 C CA . SER B 1 258 ? -3.959 -6.691 0.95 1 98 258 SER B CA 1
ATOM 5350 C C . SER B 1 258 ? -3.965 -7.535 -0.318 1 98 258 SER B C 1
ATOM 5352 O O . SER B 1 258 ? -4.602 -8.594 -0.364 1 98 258 SER B O 1
ATOM 5354 N N . TRP B 1 259 ? -3.342 -7.016 -1.319 1 97.31 259 TRP B N 1
ATOM 5355 C CA . TRP B 1 259 ? -3.322 -7.727 -2.594 1 97.31 259 TRP B CA 1
ATOM 5356 C C . TRP B 1 259 ? -2.615 -9.07 -2.455 1 97.31 259 TRP B C 1
ATOM 5358 O O . TRP B 1 259 ? -3.121 -10.102 -2.914 1 97.31 259 TRP B O 1
ATOM 5368 N N . PRO B 1 260 ? -1.435 -9.148 -1.785 1 97.31 260 PRO B N 1
ATOM 5369 C CA . PRO B 1 260 ? -0.83 -10.469 -1.629 1 97.31 260 PRO B CA 1
ATOM 5370 C C . PRO B 1 260 ? -1.729 -11.445 -0.871 1 97.31 260 PRO B C 1
ATOM 5372 O O . PRO B 1 260 ? -1.716 -12.648 -1.147 1 97.31 260 PRO B O 1
ATOM 5375 N N . ALA B 1 261 ? -2.51 -10.969 0.018 1 98.25 261 ALA B N 1
ATOM 5376 C CA . ALA B 1 261 ? -3.41 -11.812 0.799 1 98.25 261 ALA B CA 1
ATOM 5377 C C . ALA B 1 261 ? -4.477 -12.445 -0.089 1 98.25 261 ALA B C 1
ATOM 5379 O O . ALA B 1 261 ? -4.738 -13.648 0.006 1 98.25 261 ALA B O 1
ATOM 5380 N N . VAL B 1 262 ? -5.086 -11.617 -0.909 1 98 262 VAL B N 1
ATOM 5381 C CA . VAL B 1 262 ? -6.152 -12.109 -1.775 1 98 262 VAL B CA 1
ATOM 5382 C C . VAL B 1 262 ? -5.566 -13.047 -2.828 1 98 262 VAL B C 1
ATOM 5384 O O . VAL B 1 262 ? -6.148 -14.094 -3.133 1 98 262 VAL B O 1
ATOM 5387 N N . PHE B 1 263 ? -4.477 -12.594 -3.32 1 96.25 263 PHE B N 1
ATOM 5388 C CA . PHE B 1 263 ? -3.736 -13.391 -4.297 1 96.25 263 PHE B CA 1
ATOM 5389 C C . PHE B 1 263 ? -3.436 -14.773 -3.746 1 96.25 263 PHE B C 1
ATOM 5391 O O . PHE B 1 263 ? -3.723 -15.781 -4.398 1 96.25 263 PHE B O 1
ATOM 5398 N N . PHE B 1 264 ? -2.934 -14.914 -2.539 1 98.5 264 PHE B N 1
ATOM 5399 C CA . PHE B 1 264 ? -2.639 -16.172 -1.855 1 98.5 264 PHE B CA 1
ATOM 5400 C C . PHE B 1 264 ? -3.916 -16.969 -1.609 1 98.5 264 PHE B C 1
ATOM 5402 O O . PHE B 1 264 ? -3.955 -18.172 -1.842 1 98.5 264 PHE B O 1
ATOM 5409 N N . ALA B 1 265 ? -4.938 -16.312 -1.157 1 98.62 265 ALA B N 1
ATOM 5410 C CA . ALA B 1 265 ? -6.191 -17 -0.83 1 98.62 265 ALA B CA 1
ATOM 5411 C C . ALA B 1 265 ? -6.777 -17.688 -2.057 1 98.62 265 ALA B C 1
ATOM 5413 O O . ALA B 1 265 ? -7.293 -18.797 -1.962 1 98.62 265 ALA B O 1
ATOM 5414 N N . GLU B 1 266 ? -6.723 -17.031 -3.148 1 98.56 266 GLU B N 1
ATOM 5415 C CA . GLU B 1 266 ? -7.258 -17.641 -4.363 1 98.56 266 GLU B CA 1
ATOM 5416 C C . GLU B 1 266 ? -6.402 -18.812 -4.816 1 98.56 266 GLU B C 1
ATOM 5418 O O . GLU B 1 266 ? -6.93 -19.828 -5.266 1 98.56 266 GLU B O 1
ATOM 5423 N N . ASP B 1 267 ? -5.094 -18.641 -4.738 1 98.75 267 ASP B N 1
ATOM 5424 C CA . ASP B 1 267 ? -4.211 -19.766 -5.074 1 98.75 267 ASP B CA 1
ATOM 5425 C C . ASP B 1 267 ? -4.43 -20.938 -4.129 1 98.75 267 ASP B C 1
ATOM 5427 O O . ASP B 1 267 ? -4.348 -22.094 -4.547 1 98.75 267 ASP B O 1
ATOM 5431 N N . GLN B 1 268 ? -4.656 -20.625 -2.871 1 98.75 268 GLN B N 1
ATOM 5432 C CA . GLN B 1 268 ? -4.922 -21.688 -1.904 1 98.75 268 GLN B CA 1
ATOM 5433 C C . GLN B 1 268 ? -6.215 -22.422 -2.234 1 98.75 268 GLN B C 1
ATOM 5435 O O . GLN B 1 268 ? -6.305 -23.641 -2.074 1 98.75 268 GLN B O 1
ATOM 5440 N N . MET B 1 269 ? -7.254 -21.688 -2.66 1 98.81 269 MET B N 1
ATOM 5441 C CA . MET B 1 269 ? -8.492 -22.328 -3.096 1 98.81 269 MET B CA 1
ATOM 5442 C C . MET B 1 269 ? -8.25 -23.219 -4.309 1 98.81 269 MET B C 1
ATOM 5444 O O . MET B 1 269 ? -8.797 -24.328 -4.395 1 98.81 269 MET B O 1
ATOM 5448 N N . ALA B 1 270 ? -7.445 -22.75 -5.215 1 98.88 270 ALA B N 1
ATOM 5449 C CA . ALA B 1 270 ? -7.074 -23.594 -6.355 1 98.88 270 ALA B CA 1
ATOM 5450 C C . ALA B 1 270 ? -6.398 -24.875 -5.895 1 98.88 270 ALA B C 1
ATOM 5452 O O . ALA B 1 270 ? -6.664 -25.953 -6.434 1 98.88 270 ALA B O 1
ATOM 5453 N N . LEU B 1 271 ? -5.527 -24.75 -4.941 1 98.88 271 LEU B N 1
ATOM 5454 C CA . LEU B 1 271 ? -4.887 -25.938 -4.383 1 98.88 271 LEU B CA 1
ATOM 5455 C C . LEU B 1 271 ? -5.918 -26.875 -3.779 1 98.88 271 LEU B C 1
ATOM 5457 O O . LEU B 1 271 ? -5.84 -28.094 -3.973 1 98.88 271 LEU B O 1
ATOM 5461 N N . ASN B 1 272 ? -6.871 -26.312 -2.994 1 98.81 272 ASN B N 1
ATOM 5462 C CA . ASN B 1 272 ? -7.934 -27.125 -2.43 1 98.81 272 ASN B CA 1
ATOM 5463 C C . ASN B 1 272 ? -8.664 -27.922 -3.512 1 98.81 272 ASN B C 1
ATOM 5465 O O . ASN B 1 272 ? -8.945 -29.109 -3.338 1 98.81 272 ASN B O 1
ATOM 5469 N N . ILE B 1 273 ? -8.961 -27.297 -4.543 1 98.88 273 ILE B N 1
ATOM 5470 C CA . ILE B 1 273 ? -9.695 -27.906 -5.648 1 98.88 273 ILE B CA 1
ATOM 5471 C C . ILE B 1 273 ? -8.836 -28.984 -6.301 1 98.88 273 ILE B C 1
ATOM 5473 O O . ILE B 1 273 ? -9.328 -30.078 -6.609 1 98.88 273 ILE B O 1
ATOM 5477 N N . LEU B 1 274 ? -7.578 -28.688 -6.48 1 98.88 274 LEU B N 1
ATOM 5478 C CA . LEU B 1 274 ? -6.652 -29.656 -7.059 1 98.88 274 LEU B CA 1
ATOM 5479 C C . LEU B 1 274 ? -6.555 -30.891 -6.188 1 98.88 274 LEU B C 1
ATOM 5481 O O . LEU B 1 274 ? -6.625 -32.031 -6.695 1 98.88 274 LEU B O 1
ATOM 5485 N N . LEU B 1 275 ? -6.457 -30.734 -4.926 1 98.69 275 LEU B N 1
ATOM 5486 C CA . LEU B 1 275 ? -6.254 -31.828 -3.984 1 98.69 275 LEU B CA 1
ATOM 5487 C C . LEU B 1 275 ? -7.527 -32.656 -3.834 1 98.69 275 LEU B C 1
ATOM 5489 O O . LEU B 1 275 ? -7.477 -33.812 -3.389 1 98.69 275 LEU B O 1
ATOM 5493 N N . ALA B 1 276 ? -8.633 -32.125 -4.195 1 98.12 276 ALA B N 1
ATOM 5494 C CA . ALA B 1 276 ? -9.914 -32.812 -4.066 1 98.12 276 ALA B CA 1
ATOM 5495 C C . ALA B 1 276 ? -10.148 -33.75 -5.242 1 98.12 276 ALA B C 1
ATOM 5497 O O . ALA B 1 276 ? -11.07 -34.594 -5.215 1 98.12 276 ALA B O 1
ATOM 5498 N N . ARG B 1 277 ? -9.305 -33.719 -6.188 1 97.88 277 ARG B N 1
ATOM 5499 C CA . ARG B 1 277 ? -9.469 -34.562 -7.355 1 97.88 277 ARG B CA 1
ATOM 5500 C C . ARG B 1 277 ? -9.062 -36 -7.031 1 97.88 277 ARG B C 1
ATOM 5502 O O . ARG B 1 277 ? -8.086 -36.25 -6.312 1 97.88 277 ARG B O 1
ATOM 5509 N N . LYS B 1 278 ? -9.75 -36.938 -7.641 1 96.69 278 LYS B N 1
ATOM 5510 C CA . LYS B 1 278 ? -9.492 -38.344 -7.395 1 96.69 278 LYS B CA 1
ATOM 5511 C C . LYS B 1 278 ? -8.242 -38.812 -8.133 1 96.69 278 LYS B C 1
ATOM 5513 O O . LYS B 1 278 ? -7.641 -39.844 -7.773 1 96.69 278 LYS B O 1
ATOM 5518 N N . ASP B 1 279 ? -7.863 -38.125 -9.141 1 97.56 279 ASP B N 1
ATOM 5519 C CA . ASP B 1 279 ? -6.73 -38.531 -9.961 1 97.56 279 ASP B CA 1
ATOM 5520 C C . ASP B 1 279 ? -5.441 -37.875 -9.492 1 97.56 279 ASP B C 1
ATOM 5522 O O . ASP B 1 279 ? -4.426 -37.906 -10.188 1 97.56 279 ASP B O 1
ATOM 5526 N N . VAL B 1 280 ? -5.461 -37.219 -8.312 1 98.56 280 VAL B N 1
ATOM 5527 C CA . VAL B 1 280 ? -4.289 -36.5 -7.809 1 98.56 280 VAL B CA 1
ATOM 5528 C C . VAL B 1 280 ? -3.783 -37.188 -6.539 1 98.56 280 VAL B C 1
ATOM 5530 O O . VAL B 1 280 ? -4.562 -37.469 -5.625 1 98.56 280 VAL B O 1
ATOM 5533 N N . ASP B 1 281 ? -2.502 -37.5 -6.539 1 98.38 281 ASP B N 1
ATOM 5534 C CA . ASP B 1 281 ? -1.828 -37.906 -5.309 1 98.38 281 ASP B CA 1
ATOM 5535 C C . ASP B 1 281 ? -1.575 -36.688 -4.406 1 98.38 281 ASP B C 1
ATOM 5537 O O . ASP B 1 281 ? -0.571 -36 -4.562 1 98.38 281 ASP B O 1
ATOM 5541 N N . SER B 1 282 ? -2.393 -36.5 -3.457 1 97.62 282 SER B N 1
ATOM 5542 C CA . SER B 1 282 ? -2.402 -35.312 -2.635 1 97.62 282 SER B CA 1
ATOM 5543 C C . SER B 1 282 ? -1.141 -35.188 -1.784 1 97.62 282 SER B C 1
ATOM 5545 O O . SER B 1 282 ? -0.851 -34.156 -1.215 1 97.62 282 SER B O 1
ATOM 5547 N N . ASN B 1 283 ? -0.317 -36.219 -1.695 1 97.94 283 ASN B N 1
ATOM 5548 C CA . ASN B 1 283 ? 0.902 -36.219 -0.893 1 97.94 283 ASN B CA 1
ATOM 5549 C C . ASN B 1 283 ? 2.109 -35.781 -1.715 1 97.94 283 ASN B C 1
ATOM 5551 O O . ASN B 1 283 ? 3.182 -35.531 -1.163 1 97.94 283 ASN B O 1
ATOM 5555 N N . ASN B 1 284 ? 1.925 -35.688 -3.029 1 98.62 284 ASN B N 1
ATOM 5556 C CA . ASN B 1 284 ? 3.004 -35.312 -3.936 1 98.62 284 ASN B CA 1
ATOM 5557 C C . ASN B 1 284 ? 2.572 -34.188 -4.891 1 98.62 284 ASN B C 1
ATOM 5559 O O . ASN B 1 284 ? 2.424 -34.438 -6.09 1 98.62 284 ASN B O 1
ATOM 5563 N N . VAL B 1 285 ? 2.49 -33 -4.336 1 98.88 285 VAL B N 1
ATOM 5564 C CA . VAL B 1 285 ? 2.039 -31.828 -5.09 1 98.88 285 VAL B CA 1
ATOM 5565 C C . VAL B 1 285 ? 3.092 -30.719 -5.008 1 98.88 285 VAL B C 1
ATOM 5567 O O . VAL B 1 285 ? 3.652 -30.469 -3.939 1 98.88 285 VAL B O 1
ATOM 5570 N N . GLY B 1 286 ? 3.445 -30.141 -6.121 1 98.94 286 GLY B N 1
ATOM 5571 C CA . GLY B 1 286 ? 4.352 -29 -6.18 1 98.94 286 GLY B CA 1
ATOM 5572 C C . GLY B 1 286 ? 3.713 -27.766 -6.781 1 98.94 286 GLY B C 1
ATOM 5573 O O . GLY B 1 286 ? 2.535 -27.781 -7.145 1 98.94 286 GLY B O 1
ATOM 5574 N N . CYS B 1 287 ? 4.473 -26.672 -6.793 1 98.94 287 CYS B N 1
ATOM 5575 C CA . CYS B 1 287 ? 4.047 -25.469 -7.48 1 98.94 287 CYS B CA 1
ATOM 5576 C C . CYS B 1 287 ? 5.242 -24.719 -8.062 1 98.94 287 CYS B C 1
ATOM 5578 O O . CYS B 1 287 ? 6.387 -25.016 -7.719 1 98.94 287 CYS B O 1
ATOM 5580 N N . GLY B 1 288 ? 4.934 -23.812 -8.969 1 98.88 288 GLY B N 1
ATOM 5581 C CA . GLY B 1 288 ? 5.996 -22.984 -9.516 1 98.88 288 GLY B CA 1
ATOM 5582 C C . GLY B 1 288 ? 5.531 -22.094 -10.648 1 98.88 288 GLY B C 1
ATOM 5583 O O . GLY B 1 288 ? 4.395 -22.203 -11.109 1 98.88 288 GLY B O 1
ATOM 5584 N N . GLY B 1 289 ? 6.438 -21.188 -11.023 1 98.81 289 GLY B N 1
ATOM 5585 C CA . GLY B 1 289 ? 6.172 -20.281 -12.133 1 98.81 289 GLY B CA 1
ATOM 5586 C C . GLY B 1 289 ? 7.172 -19.141 -12.234 1 98.81 289 GLY B C 1
ATOM 5587 O O . GLY B 1 289 ? 7.988 -18.953 -11.336 1 98.81 289 GLY B O 1
ATOM 5588 N N . LEU B 1 290 ? 7.105 -18.438 -13.328 1 98.75 290 LEU B N 1
ATOM 5589 C CA . LEU B 1 290 ? 8 -17.328 -13.648 1 98.75 290 LEU B CA 1
ATOM 5590 C C . LEU B 1 290 ? 7.402 -16 -13.203 1 98.75 290 LEU B C 1
ATOM 5592 O O . LEU B 1 290 ? 6.203 -15.766 -13.383 1 98.75 290 LEU B O 1
ATOM 5596 N N . SER B 1 291 ? 8.289 -15.031 -12.734 1 97.81 291 SER B N 1
ATOM 5597 C CA . SER B 1 291 ? 7.871 -13.648 -12.5 1 97.81 291 SER B CA 1
ATOM 5598 C C . SER B 1 291 ? 6.715 -13.578 -11.516 1 97.81 291 SER B C 1
ATOM 5600 O O . SER B 1 291 ? 6.805 -14.117 -10.406 1 97.81 291 SER B O 1
ATOM 5602 N N . GLY B 1 292 ? 5.562 -13.141 -11.961 1 97.25 292 GLY B N 1
ATOM 5603 C CA . GLY B 1 292 ? 4.379 -13.211 -11.117 1 97.25 292 GLY B CA 1
ATOM 5604 C C . GLY B 1 292 ? 4.105 -14.602 -10.594 1 97.25 292 GLY B C 1
ATOM 5605 O O . GLY B 1 292 ? 3.621 -14.766 -9.469 1 97.25 292 GLY B O 1
ATOM 5606 N N . GLY B 1 293 ? 4.418 -15.57 -11.375 1 98.38 293 GLY B N 1
ATOM 5607 C CA . GLY B 1 293 ? 4.332 -16.953 -10.914 1 98.38 293 GLY B CA 1
ATOM 5608 C C . GLY B 1 293 ? 5.359 -17.281 -9.852 1 98.38 293 GLY B C 1
ATOM 5609 O O . GLY B 1 293 ? 5.117 -18.125 -8.992 1 98.38 293 GLY B O 1
ATOM 5610 N N . GLY B 1 294 ? 6.555 -16.703 -9.984 1 98.56 294 GLY B N 1
ATOM 5611 C CA . GLY B 1 294 ? 7.543 -16.828 -8.93 1 98.56 294 GLY B CA 1
ATOM 5612 C C . GLY B 1 294 ? 7.094 -16.219 -7.609 1 98.56 294 GLY B C 1
ATOM 5613 O O . GLY B 1 294 ? 7.266 -16.828 -6.555 1 98.56 294 GLY B O 1
ATOM 5614 N N . LEU B 1 295 ? 6.496 -15.047 -7.691 1 97.94 295 LEU B N 1
ATOM 5615 C CA . LEU B 1 295 ? 5.941 -14.406 -6.508 1 97.94 295 LEU B CA 1
ATOM 5616 C C . LEU B 1 295 ? 4.906 -15.297 -5.836 1 97.94 295 LEU B C 1
ATOM 5618 O O . LEU B 1 295 ? 4.926 -15.477 -4.617 1 97.94 295 LEU B O 1
ATOM 5622 N N . ARG B 1 296 ? 4.02 -15.844 -6.625 1 98.38 296 ARG B N 1
ATOM 5623 C CA . ARG B 1 296 ? 2.986 -16.734 -6.117 1 98.38 296 ARG B CA 1
ATOM 5624 C C . ARG B 1 296 ? 3.604 -18 -5.516 1 98.38 296 ARG B C 1
ATOM 5626 O O . ARG B 1 296 ? 3.09 -18.531 -4.531 1 98.38 296 ARG B O 1
ATOM 5633 N N . THR B 1 297 ? 4.715 -18.438 -6.082 1 98.88 297 THR B N 1
ATOM 5634 C CA . THR B 1 297 ? 5.438 -19.578 -5.543 1 98.88 297 THR B CA 1
ATOM 5635 C C . THR B 1 297 ? 6.016 -19.25 -4.168 1 98.88 297 THR B C 1
ATOM 5637 O O . THR B 1 297 ? 5.988 -20.094 -3.266 1 98.88 297 THR B O 1
ATOM 5640 N N . VAL B 1 298 ? 6.504 -18.031 -4.008 1 98.69 298 VAL B N 1
ATOM 5641 C CA . VAL B 1 298 ? 7.031 -17.594 -2.717 1 98.69 298 VAL B CA 1
ATOM 5642 C C . VAL B 1 298 ? 5.934 -17.656 -1.658 1 98.69 298 VAL B C 1
ATOM 5644 O O . VAL B 1 298 ? 6.145 -18.219 -0.574 1 98.69 298 VAL B O 1
ATOM 5647 N N . MET B 1 299 ? 4.781 -17.203 -2.002 1 98.38 299 MET B N 1
ATOM 5648 C CA . MET B 1 299 ? 3.682 -17.156 -1.042 1 98.38 299 MET B CA 1
ATOM 5649 C C . MET B 1 299 ? 3.117 -18.547 -0.783 1 98.38 299 MET B C 1
ATOM 5651 O O . MET B 1 299 ? 3.037 -18.984 0.365 1 98.38 299 MET B O 1
ATOM 5655 N N . MET B 1 300 ? 2.822 -19.281 -1.842 1 98.62 300 MET B N 1
ATOM 5656 C CA . MET B 1 300 ? 2.217 -20.594 -1.705 1 98.62 300 MET B CA 1
ATOM 5657 C C . MET B 1 300 ? 3.203 -21.594 -1.098 1 98.62 300 MET B C 1
ATOM 5659 O O . MET B 1 300 ? 2.852 -22.344 -0.192 1 98.62 300 MET B O 1
ATOM 5663 N N . GLY B 1 301 ? 4.402 -21.578 -1.617 1 98.62 301 GLY B N 1
ATOM 5664 C CA . GLY B 1 301 ? 5.418 -22.469 -1.072 1 98.62 301 GLY B CA 1
ATOM 5665 C C . GLY B 1 301 ? 5.719 -22.203 0.391 1 98.62 301 GLY B C 1
ATOM 5666 O O . GLY B 1 301 ? 5.859 -23.141 1.181 1 98.62 301 GLY B O 1
ATOM 5667 N N . GLY B 1 302 ? 5.793 -20.938 0.75 1 98.62 302 GLY B N 1
ATOM 5668 C CA . GLY B 1 302 ? 6.141 -20.562 2.109 1 98.62 302 GLY B CA 1
ATOM 5669 C C . GLY B 1 302 ? 5.02 -20.797 3.102 1 98.62 302 GLY B C 1
ATOM 5670 O O . GLY B 1 302 ? 5.273 -21.125 4.266 1 98.62 302 GLY B O 1
ATOM 5671 N N . LEU B 1 303 ? 3.736 -20.781 2.631 1 98.56 303 LEU B N 1
ATOM 5672 C CA . LEU B 1 303 ? 2.664 -20.641 3.609 1 98.56 303 LEU B CA 1
ATOM 5673 C C . LEU B 1 303 ? 1.75 -21.859 3.59 1 98.56 303 LEU B C 1
ATOM 5675 O O . LEU B 1 303 ? 0.931 -22.031 4.492 1 98.56 303 LEU B O 1
ATOM 5679 N N . ASP B 1 304 ? 1.789 -22.672 2.572 1 98.75 304 ASP B N 1
ATOM 5680 C CA . ASP B 1 304 ? 0.977 -23.891 2.51 1 98.75 304 ASP B CA 1
ATOM 5681 C C . ASP B 1 304 ? 1.844 -25.109 2.252 1 98.75 304 ASP B C 1
ATOM 5683 O O . ASP B 1 304 ? 2.16 -25.422 1.102 1 98.75 304 ASP B O 1
ATOM 5687 N N . HIS B 1 305 ? 2.113 -25.875 3.236 1 98.5 305 HIS B N 1
ATOM 5688 C CA . HIS B 1 305 ? 3.121 -26.922 3.191 1 98.5 305 HIS B CA 1
ATOM 5689 C C . HIS B 1 305 ? 2.547 -28.219 2.602 1 98.5 305 HIS B C 1
ATOM 5691 O O . HIS B 1 305 ? 3.248 -29.219 2.502 1 98.5 305 HIS B O 1
ATOM 5697 N N . ARG B 1 306 ? 1.266 -28.172 2.225 1 98.69 306 ARG B N 1
ATOM 5698 C CA . ARG B 1 306 ? 0.777 -29.25 1.377 1 98.69 306 ARG B CA 1
ATOM 5699 C C . ARG B 1 306 ? 1.496 -29.266 0.032 1 98.69 306 ARG B C 1
ATOM 5701 O O . ARG B 1 306 ? 1.503 -30.281 -0.668 1 98.69 306 ARG B O 1
ATOM 5708 N N . ILE B 1 307 ? 2.072 -28.078 -0.33 1 98.88 307 ILE B N 1
ATOM 5709 C CA . ILE B 1 307 ? 3.027 -28.016 -1.433 1 98.88 307 ILE B CA 1
ATOM 5710 C C . ILE B 1 307 ? 4.34 -28.688 -1.011 1 98.88 307 ILE B C 1
ATOM 5712 O O . ILE B 1 307 ? 5.098 -28.125 -0.219 1 98.88 307 ILE B O 1
ATOM 5716 N N . LYS B 1 308 ? 4.656 -29.734 -1.603 1 98.88 308 LYS B N 1
ATOM 5717 C CA . LYS B 1 308 ? 5.777 -30.547 -1.12 1 98.88 308 LYS B CA 1
ATOM 5718 C C . LYS B 1 308 ? 7.07 -30.156 -1.841 1 98.88 308 LYS B C 1
ATOM 5720 O O . LYS B 1 308 ? 8.164 -30.484 -1.375 1 98.88 308 LYS B O 1
ATOM 5725 N N . CYS B 1 309 ? 6.945 -29.484 -2.945 1 98.94 309 CYS B N 1
ATOM 5726 C CA . CYS B 1 309 ? 8.102 -29.062 -3.719 1 98.94 309 CYS B CA 1
ATOM 5727 C C . CYS B 1 309 ? 7.805 -27.766 -4.48 1 98.94 309 CYS B C 1
ATOM 5729 O O . CYS B 1 309 ? 6.824 -27.703 -5.219 1 98.94 309 CYS B O 1
ATOM 5731 N N . ALA B 1 310 ? 8.719 -26.766 -4.32 1 98.94 310 ALA B N 1
ATOM 5732 C CA . ALA B 1 310 ? 8.461 -25.453 -4.922 1 98.94 310 ALA B CA 1
ATOM 5733 C C . ALA B 1 310 ? 9.609 -25.031 -5.832 1 98.94 310 ALA B C 1
ATOM 5735 O O . ALA B 1 310 ? 10.781 -25.25 -5.504 1 98.94 310 ALA B O 1
ATOM 5736 N N . VAL B 1 311 ? 9.281 -24.438 -6.98 1 98.94 311 VAL B N 1
ATOM 5737 C CA . VAL B 1 311 ? 10.258 -23.891 -7.91 1 98.94 311 VAL B CA 1
ATOM 5738 C C . VAL B 1 311 ? 9.922 -22.422 -8.219 1 98.94 311 VAL B C 1
ATOM 5740 O O . VAL B 1 311 ? 9.008 -22.141 -8.992 1 98.94 311 VAL B O 1
ATOM 5743 N N . CYS B 1 312 ? 10.695 -21.562 -7.66 1 98.94 312 CYS B N 1
ATOM 5744 C CA . CYS B 1 312 ? 10.531 -20.125 -7.867 1 98.94 312 CYS B CA 1
ATOM 5745 C C . CYS B 1 312 ? 11.438 -19.625 -8.984 1 98.94 312 CYS B C 1
ATOM 5747 O O . CYS B 1 312 ? 12.664 -19.703 -8.883 1 98.94 312 CYS B O 1
ATOM 5749 N N . VAL B 1 313 ? 10.797 -19.047 -10.039 1 98.88 313 VAL B N 1
ATOM 5750 C CA . VAL B 1 313 ? 11.594 -18.641 -11.188 1 98.88 313 VAL B CA 1
ATOM 5751 C C . VAL B 1 313 ? 11.477 -17.125 -11.375 1 98.88 313 VAL B C 1
ATOM 5753 O O . VAL B 1 313 ? 10.375 -16.594 -11.492 1 98.88 313 VAL B O 1
ATOM 5756 N N . GLY B 1 314 ? 12.555 -16.484 -11.375 1 98.12 314 GLY B N 1
ATOM 5757 C CA . GLY B 1 314 ? 12.617 -15.086 -11.75 1 98.12 314 GLY B CA 1
ATOM 5758 C C . GLY B 1 314 ? 11.875 -14.172 -10.789 1 98.12 314 GLY B C 1
ATOM 5759 O O . GLY B 1 314 ? 11.117 -13.297 -11.211 1 98.12 314 GLY B O 1
ATOM 5760 N N . PHE B 1 315 ? 12.039 -14.367 -9.469 1 96.75 315 PHE B N 1
ATOM 5761 C CA . PHE B 1 315 ? 11.391 -13.438 -8.555 1 96.75 315 PHE B CA 1
ATOM 5762 C C . PHE B 1 315 ? 12.07 -13.461 -7.191 1 96.75 315 PHE B C 1
ATOM 5764 O O . PHE B 1 315 ? 11.453 -13.117 -6.18 1 96.75 315 PHE B O 1
ATOM 5771 N N . MET B 1 316 ? 13.273 -13.883 -7.062 1 97.94 316 MET B N 1
ATOM 5772 C CA . MET B 1 316 ? 13.914 -13.906 -5.75 1 97.94 316 MET B CA 1
ATOM 5773 C C . MET B 1 316 ? 14.898 -12.758 -5.598 1 97.94 316 MET B C 1
ATOM 5775 O O . MET B 1 316 ? 15.859 -12.641 -6.363 1 97.94 316 MET B O 1
ATOM 5779 N N . SER B 1 317 ? 14.594 -11.906 -4.699 1 97.62 317 SER B N 1
ATOM 5780 C CA . SER B 1 317 ? 15.422 -10.773 -4.297 1 97.62 317 SER B CA 1
ATOM 5781 C C . SER B 1 317 ? 15.164 -10.383 -2.848 1 97.62 317 SER B C 1
ATOM 5783 O O . SER B 1 317 ? 14.805 -11.234 -2.025 1 97.62 317 SER B O 1
ATOM 5785 N N . THR B 1 318 ? 15.578 -9.148 -2.465 1 98.19 318 THR B N 1
ATOM 5786 C CA . THR B 1 318 ? 15.438 -8.695 -1.087 1 98.19 318 THR B CA 1
ATOM 5787 C C . THR B 1 318 ? 14.531 -7.465 -1.015 1 98.19 318 THR B C 1
ATOM 5789 O O . THR B 1 318 ? 14.305 -6.801 -2.025 1 98.19 318 THR B O 1
ATOM 5792 N N . TRP B 1 319 ? 14.031 -7.219 0.201 1 98.12 319 TRP B N 1
ATOM 5793 C CA . TRP B 1 319 ? 13.336 -5.957 0.417 1 98.12 319 TRP B CA 1
ATOM 5794 C C . TRP B 1 319 ? 14.234 -4.773 0.08 1 98.12 319 TRP B C 1
ATOM 5796 O O . TRP B 1 319 ? 13.773 -3.764 -0.454 1 98.12 319 TRP B O 1
ATOM 5806 N N . THR B 1 320 ? 15.492 -4.844 0.382 1 97.94 320 THR B N 1
ATOM 5807 C CA . THR B 1 320 ? 16.469 -3.807 0.081 1 97.94 320 THR B CA 1
ATOM 5808 C C . THR B 1 320 ? 16.484 -3.496 -1.413 1 97.94 320 THR B C 1
ATOM 5810 O O . THR B 1 320 ? 16.516 -2.328 -1.81 1 97.94 320 THR B O 1
ATOM 5813 N N . ASP B 1 321 ? 16.5 -4.488 -2.184 1 97.69 321 ASP B N 1
ATOM 5814 C CA . ASP B 1 321 ? 16.516 -4.316 -3.633 1 97.69 321 ASP B CA 1
ATOM 5815 C C . ASP B 1 321 ? 15.289 -3.531 -4.102 1 97.69 321 ASP B C 1
ATOM 5817 O O . ASP B 1 321 ? 15.414 -2.541 -4.82 1 97.69 321 ASP B O 1
ATOM 5821 N N . PHE B 1 322 ? 14.125 -4.027 -3.629 1 97.06 322 PHE B N 1
ATOM 5822 C CA . PHE B 1 322 ? 12.883 -3.361 -4.016 1 97.06 322 PHE B CA 1
ATOM 5823 C C . PHE B 1 322 ? 12.883 -1.912 -3.547 1 97.06 322 PHE B C 1
ATOM 5825 O O . PHE B 1 322 ? 12.508 -1.011 -4.301 1 97.06 322 PHE B O 1
ATOM 5832 N N . LEU B 1 323 ? 13.336 -1.686 -2.414 1 97.69 323 LEU B N 1
ATOM 5833 C CA . LEU B 1 323 ? 13.312 -0.367 -1.79 1 97.69 323 LEU B CA 1
ATOM 5834 C C . LEU B 1 323 ? 14.234 0.599 -2.529 1 97.69 323 LEU B C 1
ATOM 5836 O O . LEU B 1 323 ? 13.812 1.694 -2.908 1 97.69 323 LEU B O 1
ATOM 5840 N N . LEU B 1 324 ? 15.438 0.195 -2.779 1 97.12 324 LEU B N 1
ATOM 5841 C CA . LEU B 1 324 ? 16.469 1.111 -3.271 1 97.12 324 LEU B CA 1
ATOM 5842 C C . LEU B 1 324 ? 16.438 1.179 -4.797 1 97.12 324 LEU B C 1
ATOM 5844 O O . LEU B 1 324 ? 16.766 2.215 -5.379 1 97.12 324 LEU B O 1
ATOM 5848 N N . ASN B 1 325 ? 15.938 0.045 -5.406 1 94.62 325 ASN B N 1
ATOM 5849 C CA . ASN B 1 325 ? 16.297 -0.043 -6.816 1 94.62 325 ASN B CA 1
ATOM 5850 C C . ASN B 1 325 ? 15.086 -0.38 -7.684 1 94.62 325 ASN B C 1
ATOM 5852 O O . ASN B 1 325 ? 15.031 -0.012 -8.859 1 94.62 325 ASN B O 1
ATOM 5856 N N . ARG B 1 326 ? 14.102 -1.101 -7.121 1 90.44 326 ARG B N 1
ATOM 5857 C CA . ARG B 1 326 ? 13.32 -1.841 -8.102 1 90.44 326 ARG B CA 1
ATOM 5858 C C . ARG B 1 326 ? 11.828 -1.741 -7.805 1 90.44 326 ARG B C 1
ATOM 5860 O O . ARG B 1 326 ? 11.016 -2.389 -8.469 1 90.44 326 ARG B O 1
ATOM 5867 N N . ALA B 1 327 ? 11.398 -1.002 -6.941 1 83.94 327 ALA B N 1
ATOM 5868 C CA . ALA B 1 327 ? 9.984 -0.958 -6.586 1 83.94 327 ALA B CA 1
ATOM 5869 C C . ALA B 1 327 ? 9.133 -0.516 -7.773 1 83.94 327 ALA B C 1
ATOM 5871 O O . ALA B 1 327 ? 7.961 -0.881 -7.875 1 83.94 327 ALA B O 1
ATOM 5872 N N . TYR B 1 328 ? 9.695 0.222 -8.664 1 82.19 328 TYR B N 1
ATOM 5873 C CA . TYR B 1 328 ? 8.953 0.758 -9.805 1 82.19 328 TYR B CA 1
ATOM 5874 C C . TYR B 1 328 ? 8.656 -0.335 -10.82 1 82.19 328 TYR B C 1
ATOM 5876 O O . TYR B 1 328 ? 7.789 -0.164 -11.688 1 82.19 328 TYR B O 1
ATOM 5884 N N . THR B 1 329 ? 9.195 -1.418 -10.703 1 75.81 329 THR B N 1
ATOM 5885 C CA . THR B 1 329 ? 9.016 -2.494 -11.672 1 75.81 329 THR B CA 1
ATOM 5886 C C . THR B 1 329 ? 8.055 -3.555 -11.133 1 75.81 329 THR B C 1
ATOM 5888 O O . THR B 1 329 ? 7.773 -4.543 -11.805 1 75.81 329 THR B O 1
ATOM 5891 N N . HIS B 1 330 ? 7.602 -3.305 -9.953 1 82.12 330 HIS B N 1
ATOM 5892 C CA . HIS B 1 330 ? 6.891 -4.426 -9.352 1 82.12 330 HIS B CA 1
ATOM 5893 C C . HIS B 1 330 ? 5.5 -4.004 -8.883 1 82.12 330 HIS B C 1
ATOM 5895 O O . HIS B 1 330 ? 5.301 -2.857 -8.469 1 82.12 330 HIS B O 1
ATOM 5901 N N . THR B 1 331 ? 4.691 -4.961 -8.984 1 87.25 331 THR B N 1
ATOM 5902 C CA . THR B 1 331 ? 3.275 -4.828 -8.656 1 87.25 331 THR B CA 1
ATOM 5903 C C . THR B 1 331 ? 3.07 -4.766 -7.148 1 87.25 331 THR B C 1
ATOM 5905 O O . THR B 1 331 ? 3.949 -5.164 -6.383 1 87.25 331 THR B O 1
ATOM 5908 N N . TRP B 1 332 ? 1.932 -4.262 -6.754 1 94.38 332 TRP B N 1
ATOM 5909 C CA . TRP B 1 332 ? 1.539 -4.164 -5.352 1 94.38 332 TRP B CA 1
ATOM 5910 C C . TRP B 1 332 ? 1.354 -5.547 -4.738 1 94.38 332 TRP B C 1
ATOM 5912 O O . TRP B 1 332 ? 1.301 -5.691 -3.516 1 94.38 332 TRP B O 1
ATOM 5922 N N . MET B 1 333 ? 1.403 -6.559 -5.539 1 94.06 333 MET B N 1
ATOM 5923 C CA . MET B 1 333 ? 1.169 -7.938 -5.117 1 94.06 333 MET B CA 1
ATOM 5924 C C . MET B 1 333 ? 2.32 -8.445 -4.258 1 94.06 333 MET B C 1
ATOM 5926 O O . MET B 1 333 ? 2.184 -9.453 -3.564 1 94.06 333 MET B O 1
ATOM 5930 N N . ALA B 1 334 ? 3.377 -7.742 -4.262 1 94.62 334 ALA B N 1
ATOM 5931 C CA . ALA B 1 334 ? 4.59 -8.25 -3.629 1 94.62 334 ALA B CA 1
ATOM 5932 C C . ALA B 1 334 ? 4.75 -7.691 -2.219 1 94.62 334 ALA B C 1
ATOM 5934 O O . ALA B 1 334 ? 5.543 -8.203 -1.427 1 94.62 334 ALA B O 1
ATOM 5935 N N . TYR B 1 335 ? 4.016 -6.672 -1.883 1 96.19 335 TYR B N 1
ATOM 5936 C CA . TYR B 1 335 ? 4.375 -5.902 -0.696 1 96.19 335 TYR B CA 1
ATOM 5937 C C . TYR B 1 335 ? 3.471 -6.262 0.479 1 96.19 335 TYR B C 1
ATOM 5939 O O . TYR B 1 335 ? 2.244 -6.199 0.367 1 96.19 335 TYR B O 1
ATOM 5947 N N . VAL B 1 336 ? 4.078 -6.629 1.526 1 97.56 336 VAL B N 1
ATOM 5948 C CA . VAL B 1 336 ? 3.412 -6.918 2.793 1 97.56 336 VAL B CA 1
ATOM 5949 C C . VAL B 1 336 ? 3.852 -5.91 3.85 1 97.56 336 VAL B C 1
ATOM 5951 O O . VAL B 1 336 ? 4.867 -6.105 4.523 1 97.56 336 VAL B O 1
ATOM 5954 N N . PRO B 1 337 ? 3.062 -4.91 4.094 1 97.06 337 PRO B N 1
ATOM 5955 C CA . PRO B 1 337 ? 3.457 -3.852 5.027 1 97.06 337 PRO B CA 1
ATOM 5956 C C . PRO B 1 337 ? 3.859 -4.395 6.398 1 97.06 337 PRO B C 1
ATOM 5958 O O . PRO B 1 337 ? 3.24 -5.336 6.898 1 97.06 337 PRO B O 1
ATOM 5961 N N . ARG B 1 338 ? 4.914 -3.855 7.012 1 97.88 338 ARG B N 1
ATOM 5962 C CA . ARG B 1 338 ? 5.434 -4.141 8.344 1 97.88 338 ARG B CA 1
ATOM 5963 C C . ARG B 1 338 ? 6.246 -5.434 8.344 1 97.88 338 ARG B C 1
ATOM 5965 O O . ARG B 1 338 ? 7.121 -5.621 9.195 1 97.88 338 ARG B O 1
ATOM 5972 N N . LEU B 1 339 ? 6.082 -6.277 7.387 1 98.44 339 LEU B N 1
ATOM 5973 C CA . LEU B 1 339 ? 6.703 -7.598 7.406 1 98.44 339 LEU B CA 1
ATOM 5974 C C . LEU B 1 339 ? 8.227 -7.484 7.316 1 98.44 339 LEU B C 1
ATOM 5976 O O . LEU B 1 339 ? 8.945 -8.281 7.922 1 98.44 339 LEU B O 1
ATOM 5980 N N . PRO B 1 340 ? 8.789 -6.531 6.625 1 98.38 340 PRO B N 1
ATOM 5981 C CA . PRO B 1 340 ? 10.242 -6.445 6.48 1 98.38 340 PRO B CA 1
ATOM 5982 C C . PRO B 1 340 ? 10.961 -6.34 7.824 1 98.38 340 PRO B C 1
ATOM 5984 O O . PRO B 1 340 ? 12.141 -6.68 7.922 1 98.38 340 PRO B O 1
ATOM 5987 N N . ASN B 1 341 ? 10.25 -5.883 8.836 1 97.81 341 ASN B N 1
ATOM 5988 C CA . ASN B 1 341 ? 10.828 -5.836 10.18 1 97.81 341 ASN B CA 1
ATOM 5989 C C . ASN B 1 341 ? 10.969 -7.234 10.773 1 97.81 341 ASN B C 1
ATOM 5991 O O . ASN B 1 341 ? 11.742 -7.438 11.711 1 97.81 341 ASN B O 1
ATOM 5995 N N . GLU B 1 342 ? 10.273 -8.172 10.203 1 98.5 342 GLU B N 1
ATOM 5996 C CA . GLU B 1 342 ? 10.164 -9.492 10.82 1 98.5 342 GLU B CA 1
ATOM 5997 C C . GLU B 1 342 ? 10.805 -10.57 9.953 1 98.5 342 GLU B C 1
ATOM 5999 O O . GLU B 1 342 ? 11.406 -11.516 10.461 1 98.5 342 GLU B O 1
ATOM 6004 N N . LEU B 1 343 ? 10.656 -10.469 8.672 1 98.69 343 LEU B N 1
ATOM 6005 C CA . LEU B 1 343 ? 11.227 -11.398 7.707 1 98.69 343 LEU B CA 1
ATOM 6006 C C . LEU B 1 343 ? 11.711 -10.664 6.457 1 98.69 343 LEU B C 1
ATOM 6008 O O . LEU B 1 343 ? 11.023 -9.766 5.961 1 98.69 343 LEU B O 1
ATOM 6012 N N . ASP B 1 344 ? 12.883 -11.055 6.031 1 98.25 344 ASP B N 1
ATOM 6013 C CA . ASP B 1 344 ? 13.242 -10.617 4.688 1 98.25 344 ASP B CA 1
ATOM 6014 C C . ASP B 1 344 ? 12.406 -11.336 3.631 1 98.25 344 ASP B C 1
ATOM 6016 O O . ASP B 1 344 ? 11.773 -12.352 3.918 1 98.25 344 ASP B O 1
ATOM 6020 N N . PHE B 1 345 ? 12.438 -10.82 2.432 1 97.94 345 PHE B N 1
ATOM 6021 C CA . PHE B 1 345 ? 11.586 -11.344 1.371 1 97.94 345 PHE B CA 1
ATOM 6022 C C . PHE B 1 345 ? 11.867 -12.82 1.126 1 97.94 345 PHE B C 1
ATOM 6024 O O . PHE B 1 345 ? 10.938 -13.633 1.099 1 97.94 345 PHE B O 1
ATOM 6031 N N . PRO B 1 346 ? 13.164 -13.258 0.954 1 98.69 346 PRO B N 1
ATOM 6032 C CA . PRO B 1 346 ? 13.422 -14.68 0.695 1 98.69 346 PRO B CA 1
ATOM 6033 C C . PRO B 1 346 ? 12.992 -15.578 1.853 1 98.69 346 PRO B C 1
ATOM 6035 O O . PRO B 1 346 ? 12.711 -16.766 1.647 1 98.69 346 PRO B O 1
ATOM 6038 N N . GLU B 1 347 ? 12.914 -15.023 3.002 1 98.75 347 GLU B N 1
ATOM 6039 C CA . GLU B 1 347 ? 12.602 -15.836 4.172 1 98.75 347 GLU B CA 1
ATOM 6040 C C . GLU B 1 347 ? 11.117 -16.203 4.203 1 98.75 347 GLU B C 1
ATOM 6042 O O . GLU B 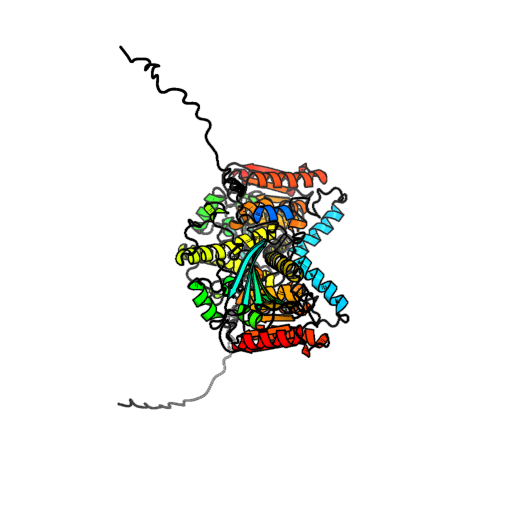1 347 ? 10.719 -17.109 4.934 1 98.75 347 GLU B O 1
ATOM 6047 N N . ILE B 1 348 ? 10.305 -15.5 3.43 1 98.81 348 ILE B N 1
ATOM 6048 C CA . ILE B 1 348 ? 8.93 -15.953 3.268 1 98.81 348 ILE B CA 1
ATOM 6049 C C . ILE B 1 348 ? 8.914 -17.344 2.643 1 98.81 348 ILE B C 1
ATOM 6051 O O . ILE B 1 348 ? 8.25 -18.25 3.148 1 98.81 348 ILE B O 1
ATOM 6055 N N . LEU B 1 349 ? 9.688 -17.484 1.541 1 98.81 349 LEU B N 1
ATOM 6056 C CA . LEU B 1 349 ? 9.812 -18.812 0.947 1 98.81 349 LEU B CA 1
ATOM 6057 C C . LEU B 1 349 ? 10.531 -19.766 1.896 1 98.81 349 LEU B C 1
ATOM 6059 O O . LEU B 1 349 ? 10.219 -20.969 1.937 1 98.81 349 LEU B O 1
ATOM 6063 N N . GLY B 1 350 ? 11.398 -19.234 2.688 1 98.81 350 GLY B N 1
ATOM 6064 C CA . GLY B 1 350 ? 12.172 -20.016 3.631 1 98.81 350 GLY B CA 1
ATOM 6065 C C . GLY B 1 350 ? 11.32 -20.672 4.707 1 98.81 350 GLY B C 1
ATOM 6066 O O . GLY B 1 350 ? 11.758 -21.609 5.371 1 98.81 350 GLY B O 1
ATOM 6067 N N . LEU B 1 351 ? 10.125 -20.219 4.867 1 98.81 351 LEU B N 1
ATOM 6068 C CA . LEU B 1 351 ? 9.234 -20.797 5.863 1 98.81 351 LEU B CA 1
ATOM 6069 C C . LEU B 1 351 ? 8.953 -22.266 5.566 1 98.81 351 LEU B C 1
ATOM 6071 O O . LEU B 1 351 ? 8.508 -23.016 6.441 1 98.81 351 LEU B O 1
ATOM 6075 N N . ARG B 1 352 ? 9.234 -22.688 4.359 1 98.44 352 ARG B N 1
ATOM 6076 C CA . ARG B 1 352 ? 8.883 -24.031 3.941 1 98.44 352 ARG B CA 1
ATOM 6077 C C . ARG B 1 352 ? 9.977 -25.031 4.328 1 98.44 352 ARG B C 1
ATOM 6079 O O . ARG B 1 352 ? 9.828 -26.234 4.133 1 98.44 352 ARG B O 1
ATOM 6086 N N . VAL B 1 353 ? 11.109 -24.547 4.816 1 98.38 353 VAL B N 1
ATOM 6087 C CA . VAL B 1 353 ? 12.18 -25.469 5.18 1 98.38 353 VAL B CA 1
ATOM 6088 C C . VAL B 1 353 ? 11.641 -26.547 6.105 1 98.38 353 VAL B C 1
ATOM 6090 O O . VAL B 1 353 ? 10.844 -26.266 7.004 1 98.38 353 VAL B O 1
ATOM 6093 N N . PRO B 1 354 ? 11.93 -27.875 5.914 1 98.44 354 PRO B N 1
ATOM 6094 C CA . PRO B 1 354 ? 12.992 -28.422 5.078 1 98.44 354 PRO B CA 1
ATOM 6095 C C . PRO B 1 354 ? 12.469 -29.016 3.771 1 98.44 354 PRO B C 1
ATOM 6097 O O . PRO B 1 354 ? 13.047 -29.984 3.248 1 98.44 354 PRO B O 1
ATOM 6100 N N . LEU B 1 355 ? 11.383 -28.578 3.25 1 98.75 355 LEU B N 1
ATOM 6101 C CA . LEU B 1 355 ? 10.812 -29.094 2.01 1 98.75 355 LEU B CA 1
ATOM 6102 C C . LEU B 1 355 ? 11.633 -28.641 0.808 1 98.75 355 LEU B C 1
ATOM 6104 O O . LEU B 1 355 ? 12.117 -27.516 0.767 1 98.75 355 LEU B O 1
ATOM 6108 N N . PRO B 1 356 ? 11.766 -29.438 -0.24 1 98.88 356 PRO B N 1
ATOM 6109 C CA . PRO B 1 356 ? 12.57 -29.125 -1.422 1 98.88 356 PRO B CA 1
ATOM 6110 C C . PRO B 1 356 ? 12.164 -27.812 -2.08 1 98.88 356 PRO B C 1
ATOM 6112 O O . PRO B 1 356 ? 10.977 -27.578 -2.334 1 98.88 356 PRO B O 1
ATOM 6115 N N . THR B 1 357 ? 13.211 -26.984 -2.346 1 98.94 357 THR B N 1
ATOM 6116 C CA . THR B 1 357 ? 13.016 -25.641 -2.855 1 98.94 357 THR B CA 1
ATOM 6117 C C . THR B 1 357 ? 14.086 -25.281 -3.883 1 98.94 357 THR B C 1
ATOM 6119 O O . THR B 1 357 ? 15.281 -25.375 -3.598 1 98.94 357 THR B O 1
ATOM 6122 N N . LEU B 1 358 ? 13.625 -24.906 -5.078 1 98.94 358 LEU B N 1
ATOM 6123 C CA . LEU B 1 358 ? 14.523 -24.5 -6.148 1 98.94 358 LEU B CA 1
ATOM 6124 C C . LEU B 1 358 ? 14.242 -23.062 -6.57 1 98.94 358 LEU B C 1
ATOM 6126 O O . LEU B 1 358 ? 13.086 -22.688 -6.773 1 98.94 358 LEU B O 1
ATOM 6130 N N . VAL B 1 359 ? 15.289 -22.266 -6.617 1 98.94 359 VAL B N 1
ATOM 6131 C CA . VAL B 1 359 ? 15.195 -20.906 -7.141 1 98.94 359 VAL B CA 1
ATOM 6132 C C . VAL B 1 359 ? 16.016 -20.797 -8.43 1 98.94 359 VAL B C 1
ATOM 6134 O O . VAL B 1 359 ? 17.188 -21.125 -8.453 1 98.94 359 VAL B O 1
ATOM 6137 N N . LEU B 1 360 ? 15.344 -20.391 -9.492 1 98.94 360 LEU B N 1
ATOM 6138 C CA . LEU B 1 360 ? 16.016 -20.156 -10.766 1 98.94 360 LEU B CA 1
ATOM 6139 C C . LEU B 1 360 ? 16.078 -18.656 -11.086 1 98.94 360 LEU B C 1
ATOM 6141 O O . LEU B 1 360 ? 15.055 -17.984 -11.086 1 98.94 360 LEU B O 1
ATOM 6145 N N . ASN B 1 361 ? 17.297 -18.219 -11.359 1 98.75 361 ASN B N 1
ATOM 6146 C CA . ASN B 1 361 ? 17.547 -16.797 -11.648 1 98.75 361 ASN B CA 1
ATOM 6147 C C . ASN B 1 361 ? 18.172 -16.609 -13.023 1 98.75 361 ASN B C 1
ATOM 6149 O O . ASN B 1 361 ? 18.828 -17.516 -13.539 1 98.75 361 ASN B O 1
ATOM 6153 N N . ASP B 1 362 ? 17.891 -15.492 -13.602 1 98.62 362 ASP B N 1
ATOM 6154 C CA . ASP B 1 362 ? 18.609 -15.016 -14.781 1 98.62 362 ASP B CA 1
ATOM 6155 C C . ASP B 1 362 ? 19.625 -13.93 -14.406 1 98.62 362 ASP B C 1
ATOM 6157 O O . ASP B 1 362 ? 19.25 -12.93 -13.781 1 98.62 362 ASP B O 1
ATOM 6161 N N . ARG B 1 363 ? 20.797 -14.062 -14.805 1 98.06 363 ARG B N 1
ATOM 6162 C CA . ARG B 1 363 ? 21.891 -13.203 -14.352 1 98.06 363 ARG B CA 1
ATOM 6163 C C . ARG B 1 363 ? 21.672 -11.766 -14.805 1 98.06 363 ARG B C 1
ATOM 6165 O O . ARG B 1 363 ? 22.016 -10.82 -14.094 1 98.06 363 ARG B O 1
ATOM 6172 N N . GLU B 1 364 ? 21.109 -11.594 -16 1 97.5 364 GLU B N 1
ATOM 6173 C CA . GLU B 1 364 ? 20.938 -10.25 -16.547 1 97.5 364 GLU B CA 1
ATOM 6174 C C . GLU B 1 364 ? 19.484 -9.789 -16.453 1 97.5 364 GLU B C 1
ATOM 6176 O O . GLU B 1 364 ? 19.047 -8.953 -17.25 1 97.5 364 GLU B O 1
ATOM 6181 N N . ASP B 1 365 ? 18.781 -10.414 -15.547 1 96.38 365 ASP B N 1
ATOM 6182 C CA . ASP B 1 365 ? 17.391 -10 -15.312 1 96.38 365 ASP B CA 1
ATOM 6183 C C . ASP B 1 365 ? 17.328 -8.555 -14.844 1 96.38 365 ASP B C 1
ATOM 6185 O O . ASP B 1 365 ? 17.688 -8.242 -13.703 1 96.38 365 ASP B O 1
ATOM 6189 N N . GLN B 1 366 ? 16.781 -7.68 -15.594 1 93.5 366 GLN B N 1
ATOM 6190 C CA . GLN B 1 366 ? 16.812 -6.242 -15.344 1 93.5 366 GLN B CA 1
ATOM 6191 C C . GLN B 1 366 ? 15.758 -5.848 -14.312 1 93.5 366 GLN B C 1
ATOM 6193 O O . GLN B 1 366 ? 15.742 -4.711 -13.844 1 93.5 366 GLN B O 1
ATOM 6198 N N . LEU B 1 367 ? 14.93 -6.77 -13.945 1 94.75 367 LEU B N 1
ATOM 6199 C CA . LEU B 1 367 ? 13.898 -6.477 -12.953 1 94.75 367 LEU B CA 1
ATOM 6200 C C . LEU B 1 367 ? 14.477 -6.496 -11.547 1 94.75 367 LEU B C 1
ATOM 6202 O O . LEU B 1 367 ? 13.844 -6.027 -10.602 1 94.75 367 LEU B O 1
ATOM 6206 N N . TYR B 1 368 ? 15.664 -6.992 -11.414 1 96.31 368 TYR B N 1
ATOM 6207 C CA . TYR B 1 368 ? 16.328 -7.137 -10.117 1 96.31 368 TYR B CA 1
ATOM 6208 C C . TYR B 1 368 ? 17.781 -6.688 -10.188 1 96.31 368 TYR B C 1
ATOM 6210 O O . TYR B 1 368 ? 18.281 -6.355 -11.266 1 96.31 368 TYR B O 1
ATOM 6218 N N . THR B 1 369 ? 18.375 -6.543 -9.008 1 96.06 369 THR B N 1
ATOM 6219 C CA . THR B 1 369 ? 19.797 -6.281 -8.883 1 96.06 369 THR B CA 1
ATOM 6220 C C . THR B 1 369 ? 20.562 -7.559 -8.555 1 96.06 369 THR B C 1
ATOM 6222 O O . THR B 1 369 ? 20.266 -8.227 -7.559 1 96.06 369 THR B O 1
ATOM 6225 N N . LEU B 1 370 ? 21.516 -7.898 -9.344 1 97.81 370 LEU B N 1
ATOM 6226 C CA . LEU B 1 370 ? 22.203 -9.18 -9.25 1 97.81 370 LEU B CA 1
ATOM 6227 C C . LEU B 1 370 ? 22.734 -9.406 -7.836 1 97.81 370 LEU B C 1
ATOM 6229 O O . LEU B 1 370 ? 22.578 -10.492 -7.273 1 97.81 370 LEU B O 1
ATOM 6233 N N . SER B 1 371 ? 23.391 -8.414 -7.273 1 97.81 371 SER B N 1
ATOM 6234 C CA . SER B 1 371 ? 23.953 -8.57 -5.941 1 97.81 371 SER B CA 1
ATOM 6235 C C . SER B 1 371 ? 22.875 -8.891 -4.91 1 97.81 371 SER B C 1
ATOM 6237 O O . SER B 1 371 ? 23.125 -9.625 -3.953 1 97.81 371 SER B O 1
ATOM 6239 N N . GLU B 1 372 ? 21.703 -8.367 -5.102 1 97.81 372 GLU B N 1
ATOM 6240 C CA . GLU B 1 372 ? 20.609 -8.625 -4.164 1 97.81 372 GLU B CA 1
ATOM 6241 C C . GLU B 1 372 ? 19.984 -9.992 -4.41 1 97.81 372 GLU B C 1
ATOM 6243 O O . GLU B 1 372 ? 19.531 -10.648 -3.469 1 97.81 372 GLU B O 1
ATOM 6248 N N . MET B 1 373 ? 19.953 -10.484 -5.637 1 98.5 373 MET B N 1
ATOM 6249 C CA . MET B 1 373 ? 19.578 -11.867 -5.918 1 98.5 373 MET B CA 1
ATOM 6250 C C . MET B 1 373 ? 20.5 -12.844 -5.211 1 98.5 373 MET B C 1
ATOM 6252 O O . MET B 1 373 ? 20.031 -13.82 -4.613 1 98.5 373 MET B O 1
ATOM 6256 N N . GLN B 1 374 ? 21.719 -12.547 -5.293 1 98.75 374 GLN B N 1
ATOM 6257 C CA . GLN B 1 374 ? 22.719 -13.398 -4.652 1 98.75 374 GLN B CA 1
ATOM 6258 C C . GLN B 1 374 ? 22.594 -13.344 -3.133 1 98.75 374 GLN B C 1
ATOM 6260 O O . GLN B 1 374 ? 22.781 -14.352 -2.453 1 98.75 374 GLN B O 1
ATOM 6265 N N . LYS B 1 375 ? 22.344 -12.172 -2.641 1 98.44 375 LYS B N 1
ATOM 6266 C CA . LYS B 1 375 ? 22.109 -12.039 -1.206 1 98.44 375 LYS B CA 1
ATOM 6267 C C . LYS B 1 375 ? 20.906 -12.867 -0.772 1 98.44 375 LYS B C 1
ATOM 6269 O O . LYS B 1 375 ? 20.938 -13.531 0.27 1 98.44 375 LYS B O 1
ATOM 6274 N N . ALA B 1 376 ? 19.875 -12.82 -1.536 1 98.75 376 ALA B N 1
ATOM 6275 C CA . ALA B 1 376 ? 18.688 -13.625 -1.249 1 98.75 376 ALA B CA 1
ATOM 6276 C C . ALA B 1 376 ? 19.016 -15.117 -1.238 1 98.75 376 ALA B C 1
ATOM 6278 O O . ALA B 1 376 ? 18.547 -15.859 -0.381 1 98.75 376 ALA B O 1
ATOM 6279 N N . ASP B 1 377 ? 19.812 -15.516 -2.193 1 98.81 377 ASP B N 1
ATOM 6280 C CA . ASP B 1 377 ? 20.281 -16.891 -2.264 1 98.81 377 ASP B CA 1
ATOM 6281 C C . ASP B 1 377 ? 21.031 -17.281 -0.988 1 98.81 377 ASP B C 1
ATOM 6283 O O . ASP B 1 377 ? 20.781 -18.359 -0.426 1 98.81 377 ASP B O 1
ATOM 6287 N N . LYS B 1 378 ? 21.859 -16.453 -0.526 1 98.69 378 LYS B N 1
ATOM 6288 C CA . LYS B 1 378 ? 22.641 -16.719 0.687 1 98.69 378 LYS B CA 1
ATOM 6289 C C . LYS B 1 378 ? 21.719 -16.828 1.905 1 98.69 378 LYS B C 1
ATOM 6291 O O . LYS B 1 378 ? 21.938 -17.656 2.783 1 98.69 378 LYS B O 1
ATOM 6296 N N . ILE B 1 379 ? 20.719 -15.977 1.952 1 98.69 379 ILE B N 1
ATOM 6297 C CA . ILE B 1 379 ? 19.781 -15.992 3.062 1 98.69 379 ILE B CA 1
ATOM 6298 C C . ILE B 1 379 ? 19.047 -17.328 3.094 1 98.69 379 ILE B C 1
ATOM 6300 O O . ILE B 1 379 ? 19 -18 4.133 1 98.69 379 ILE B O 1
ATOM 6304 N N . LEU B 1 380 ? 18.547 -17.797 1.97 1 98.81 380 LEU B N 1
ATOM 6305 C CA . LEU B 1 380 ? 17.812 -19.047 1.904 1 98.81 380 LEU B CA 1
ATOM 6306 C C . LEU B 1 380 ? 18.734 -20.234 2.219 1 98.81 380 LEU B C 1
ATOM 6308 O O . LEU B 1 380 ? 18.359 -21.125 2.977 1 98.81 380 LEU B O 1
ATOM 6312 N N . ALA B 1 381 ? 19.906 -20.188 1.659 1 98.81 381 ALA B N 1
ATOM 6313 C CA . ALA B 1 381 ? 20.875 -21.25 1.928 1 98.81 381 ALA B CA 1
ATOM 6314 C C . ALA B 1 381 ? 21.156 -21.375 3.422 1 98.81 381 ALA B C 1
ATOM 6316 O O . ALA B 1 381 ? 21.25 -22.484 3.961 1 98.81 381 ALA B O 1
ATOM 6317 N N . SER B 1 382 ? 21.281 -20.219 4.055 1 98.62 382 SER B N 1
ATOM 6318 C CA . SER B 1 382 ? 21.562 -20.203 5.488 1 98.62 382 SER B CA 1
ATOM 6319 C C . SER B 1 382 ? 20.406 -20.781 6.289 1 98.62 382 SER B C 1
ATOM 6321 O O . SER B 1 382 ? 20.609 -21.5 7.262 1 98.62 382 SER B O 1
ATOM 6323 N N . VAL B 1 383 ? 19.25 -20.453 5.898 1 98.69 383 VAL B N 1
ATOM 6324 C CA . VAL B 1 383 ? 18.047 -20.953 6.578 1 98.69 383 VAL B CA 1
ATOM 6325 C C . VAL B 1 383 ? 17.984 -22.469 6.449 1 98.69 383 VAL B C 1
ATOM 6327 O O . VAL B 1 383 ? 17.781 -23.172 7.441 1 98.69 383 VAL B O 1
ATOM 6330 N N . PHE B 1 384 ? 18.188 -23.016 5.281 1 98.75 384 PHE B N 1
ATOM 6331 C CA . PHE B 1 384 ? 18.094 -24.453 5.035 1 98.75 384 PHE B CA 1
ATOM 6332 C C . PHE B 1 384 ? 19.25 -25.188 5.715 1 98.75 384 PHE B C 1
ATOM 6334 O O . PHE B 1 384 ? 19.062 -26.281 6.238 1 98.75 384 PHE B O 1
ATOM 6341 N N . ASP B 1 385 ? 20.359 -24.531 5.727 1 98.62 385 ASP B N 1
ATOM 6342 C CA . ASP B 1 385 ? 21.516 -25.125 6.383 1 98.62 385 ASP B CA 1
ATOM 6343 C C . ASP B 1 385 ? 21.297 -25.266 7.887 1 98.62 385 ASP B C 1
ATOM 6345 O O . ASP B 1 385 ? 21.531 -26.328 8.469 1 98.62 385 ASP B O 1
ATOM 6349 N N . LYS B 1 386 ? 20.812 -24.203 8.445 1 98.31 386 LYS B N 1
ATOM 6350 C CA . LYS B 1 386 ? 20.547 -24.219 9.875 1 98.31 386 LYS B CA 1
ATOM 6351 C C . LYS B 1 386 ? 19.531 -25.281 10.234 1 98.31 386 LYS B C 1
ATOM 6353 O O . LYS B 1 386 ? 19.609 -25.891 11.312 1 98.31 386 LYS B O 1
ATOM 6358 N N . ALA B 1 387 ? 18.656 -25.562 9.359 1 98.25 387 ALA B N 1
ATOM 6359 C CA . ALA B 1 387 ? 17.609 -26.562 9.594 1 98.25 387 ALA B CA 1
ATOM 6360 C C . ALA B 1 387 ? 18.109 -27.969 9.289 1 98.25 387 ALA B C 1
ATOM 6362 O O . ALA B 1 387 ? 17.344 -28.938 9.398 1 98.25 387 ALA B O 1
ATOM 6363 N N . GLY B 1 388 ? 19.359 -28.094 8.852 1 98.12 388 GLY B N 1
ATOM 6364 C CA . GLY B 1 388 ? 19.922 -29.406 8.523 1 98.12 388 GLY B CA 1
ATOM 6365 C C . GLY B 1 388 ? 19.406 -29.953 7.207 1 98.12 388 GLY B C 1
ATOM 6366 O O . GLY B 1 388 ? 19.328 -31.172 7.035 1 98.12 388 GLY B O 1
ATOM 6367 N N . ALA B 1 389 ? 18.984 -29.094 6.328 1 98.56 389 ALA B N 1
ATOM 6368 C CA . ALA B 1 389 ? 18.359 -29.531 5.086 1 98.56 389 ALA B CA 1
ATOM 6369 C C . ALA B 1 389 ? 19.016 -28.875 3.877 1 98.56 389 ALA B C 1
ATOM 6371 O O . ALA B 1 389 ? 18.344 -28.469 2.932 1 98.56 389 ALA B O 1
ATOM 6372 N N . SER B 1 390 ? 20.281 -28.734 3.873 1 98.38 390 SER B N 1
ATOM 6373 C CA . SER B 1 390 ? 21.016 -28.062 2.805 1 98.38 390 SER B CA 1
ATOM 6374 C C . SER B 1 390 ? 20.797 -28.75 1.463 1 98.38 390 SER B C 1
ATOM 6376 O O . SER B 1 390 ? 20.828 -28.094 0.415 1 98.38 390 SER B O 1
ATOM 6378 N N . ASP B 1 391 ? 20.484 -30 1.506 1 98.12 391 ASP B N 1
ATOM 6379 C CA . ASP B 1 391 ? 20.297 -30.781 0.279 1 98.12 391 ASP B CA 1
ATOM 6380 C C . ASP B 1 391 ? 18.922 -30.484 -0.34 1 98.12 391 ASP B C 1
ATOM 6382 O O . ASP B 1 391 ? 18.672 -30.875 -1.484 1 98.12 391 ASP B O 1
ATOM 6386 N N . LYS B 1 392 ? 18.078 -29.797 0.372 1 98.69 392 LYS B N 1
ATOM 6387 C CA . LYS B 1 392 ? 16.703 -29.531 -0.074 1 98.69 392 LYS B CA 1
ATOM 6388 C C . LYS B 1 392 ? 16.594 -28.141 -0.685 1 98.69 392 LYS B C 1
ATOM 6390 O O . LYS B 1 392 ? 15.5 -27.719 -1.079 1 98.69 392 LYS B O 1
ATOM 6395 N N . TYR B 1 393 ? 17.688 -27.406 -0.795 1 98.81 393 TYR B N 1
ATOM 6396 C CA . TYR B 1 393 ? 17.688 -26.078 -1.414 1 98.81 393 TYR B CA 1
ATOM 6397 C C . TYR B 1 393 ? 18.734 -25.984 -2.514 1 98.81 393 TYR B C 1
ATOM 6399 O O . TYR B 1 393 ? 19.844 -26.484 -2.361 1 98.81 393 TYR B O 1
ATOM 6407 N N . ARG B 1 394 ? 18.312 -25.359 -3.545 1 98.75 394 ARG B N 1
ATOM 6408 C CA . ARG B 1 394 ? 19.234 -25.062 -4.633 1 98.75 394 ARG B CA 1
ATOM 6409 C C . ARG B 1 394 ? 18.828 -23.766 -5.34 1 98.75 394 ARG B C 1
ATOM 6411 O O . ARG B 1 394 ? 17.641 -23.469 -5.492 1 98.75 394 ARG B O 1
ATOM 6418 N N . ALA B 1 395 ? 19.781 -23.016 -5.699 1 98.81 395 ALA B N 1
ATOM 6419 C CA . ALA B 1 395 ? 19.594 -21.859 -6.578 1 98.81 395 ALA B CA 1
ATOM 6420 C C . ALA B 1 395 ? 20.516 -21.938 -7.789 1 98.81 395 ALA B C 1
ATOM 6422 O O . ALA B 1 395 ? 21.688 -22.297 -7.66 1 98.81 395 ALA B O 1
ATOM 6423 N N . SER B 1 396 ? 19.984 -21.656 -8.914 1 98.88 396 SER B N 1
ATOM 6424 C CA . SER B 1 396 ? 20.781 -21.625 -10.141 1 98.88 396 SER B CA 1
ATOM 6425 C C . SER B 1 396 ? 20.688 -20.266 -10.82 1 98.88 396 SER B C 1
ATOM 6427 O O . SER B 1 396 ? 19.688 -19.547 -10.664 1 98.88 396 SER B O 1
ATOM 6429 N N . TYR B 1 397 ? 21.734 -19.922 -11.508 1 98.69 397 TYR B N 1
ATOM 6430 C CA . TYR B 1 397 ? 21.828 -18.688 -12.281 1 98.69 397 TYR B CA 1
ATOM 6431 C C . TYR B 1 397 ? 22.109 -18.969 -13.742 1 98.69 397 TYR B C 1
ATOM 6433 O O . TYR B 1 397 ? 23.156 -19.547 -14.078 1 98.69 397 TYR B O 1
ATOM 6441 N N . TYR B 1 398 ? 21.219 -18.609 -14.578 1 98.75 398 TYR B N 1
ATOM 6442 C CA . TYR B 1 398 ? 21.344 -18.797 -16.016 1 98.75 398 TYR B CA 1
ATOM 6443 C C . TYR B 1 398 ? 21.641 -17.484 -16.719 1 98.75 398 TYR B C 1
ATOM 6445 O O . TYR B 1 398 ? 21.234 -16.422 -16.234 1 98.75 398 TYR B O 1
ATOM 6453 N N . PRO B 1 399 ? 22.328 -17.516 -17.828 1 98.31 399 PRO B N 1
ATOM 6454 C CA . PRO B 1 399 ? 22.516 -16.281 -18.594 1 98.31 399 PRO B CA 1
ATOM 6455 C C . PRO B 1 399 ? 21.234 -15.812 -19.281 1 98.31 399 PRO B C 1
ATOM 6457 O O . PRO B 1 399 ? 20.375 -16.625 -19.625 1 98.31 399 PRO B O 1
ATOM 6460 N N . GLY B 1 400 ? 21.188 -14.508 -19.469 1 97.75 400 GLY B N 1
ATOM 6461 C CA . GLY B 1 400 ? 20.062 -13.945 -20.203 1 97.75 400 GLY B CA 1
ATOM 6462 C C . GLY B 1 400 ? 19.203 -13.031 -19.359 1 97.75 400 GLY B C 1
ATOM 6463 O O . GLY B 1 400 ? 19.469 -12.828 -18.172 1 97.75 400 GLY B O 1
ATOM 6464 N N . LEU B 1 401 ? 18.203 -12.477 -20.047 1 97.06 401 LEU B N 1
ATOM 6465 C CA . LEU B 1 401 ? 17.25 -11.555 -19.422 1 97.06 401 LEU B CA 1
ATOM 6466 C C . LEU B 1 401 ? 16.141 -12.32 -18.719 1 97.06 401 LEU B C 1
ATOM 6468 O O . LEU B 1 401 ? 16.266 -13.508 -18.438 1 97.06 401 LEU B O 1
ATOM 6472 N N . HIS B 1 402 ? 15.086 -11.719 -18.328 1 97.31 402 HIS B N 1
ATOM 6473 C CA . HIS B 1 402 ? 13.953 -12.25 -17.578 1 97.31 402 HIS B CA 1
ATOM 6474 C C . HIS B 1 402 ? 13.188 -13.289 -18.391 1 97.31 402 HIS B C 1
ATOM 6476 O O . HIS B 1 402 ? 12.445 -12.938 -19.312 1 97.31 402 HIS B O 1
ATOM 6482 N N . LYS B 1 403 ? 13.383 -14.625 -17.969 1 98.5 403 LYS B N 1
ATOM 6483 C CA . LYS B 1 403 ? 12.797 -15.695 -18.766 1 98.5 403 LYS B CA 1
ATOM 6484 C C . LYS B 1 403 ? 12.742 -17 -17.984 1 98.5 403 LYS B C 1
ATOM 6486 O O . LYS B 1 403 ? 13.305 -17.094 -16.891 1 98.5 403 LYS B O 1
ATOM 6491 N N . PHE B 1 404 ? 11.992 -17.984 -18.516 1 98.88 404 PHE B N 1
ATOM 6492 C CA . PHE B 1 404 ? 11.945 -19.391 -18.125 1 98.88 404 PHE B CA 1
ATOM 6493 C C . PHE B 1 404 ? 12.109 -20.297 -19.344 1 98.88 404 PHE B C 1
ATOM 6495 O O . PHE B 1 404 ? 11.172 -21 -19.719 1 98.88 404 PHE B O 1
ATOM 6502 N N . ASP B 1 405 ? 13.32 -20.328 -19.859 1 98.62 405 ASP B N 1
ATOM 6503 C CA . ASP B 1 405 ? 13.586 -20.969 -21.141 1 98.62 405 ASP B CA 1
ATOM 6504 C C . ASP B 1 405 ? 13.742 -22.484 -20.969 1 98.62 405 ASP B C 1
ATOM 6506 O O . ASP B 1 405 ? 13.586 -23 -19.859 1 98.62 405 ASP B O 1
ATOM 6510 N N . LYS B 1 406 ? 14.062 -23.203 -22.031 1 98.56 406 LYS B N 1
ATOM 6511 C CA . LYS B 1 406 ? 14.07 -24.672 -22.062 1 98.56 406 LYS B CA 1
ATOM 6512 C C . LYS B 1 406 ? 15.062 -25.234 -21.047 1 98.56 406 LYS B C 1
ATOM 6514 O O . LYS B 1 406 ? 14.773 -26.25 -20.391 1 98.56 406 LYS B O 1
ATOM 6519 N N . ALA B 1 407 ? 16.234 -24.625 -20.969 1 98.75 407 ALA B N 1
ATOM 6520 C CA . ALA B 1 407 ? 17.234 -25.125 -20.016 1 98.75 407 ALA B CA 1
ATOM 6521 C C . ALA B 1 407 ? 16.734 -24.984 -18.578 1 98.75 407 ALA B C 1
ATOM 6523 O O . ALA B 1 407 ? 16.906 -25.906 -17.781 1 98.75 407 ALA B O 1
ATOM 6524 N N . MET B 1 408 ? 16.203 -23.844 -18.281 1 98.88 408 MET B N 1
ATOM 6525 C CA . MET B 1 408 ? 15.648 -23.625 -16.938 1 98.88 408 MET B CA 1
ATOM 6526 C C . MET B 1 408 ? 14.461 -24.547 -16.688 1 98.88 408 MET B C 1
ATOM 6528 O O . MET B 1 408 ? 14.336 -25.094 -15.586 1 98.88 408 MET B O 1
ATOM 6532 N N . GLN B 1 409 ? 13.617 -24.719 -17.672 1 98.88 409 GLN B N 1
ATOM 6533 C CA . GLN B 1 409 ? 12.492 -25.641 -17.547 1 98.88 409 GLN B CA 1
ATOM 6534 C C . GLN B 1 409 ? 12.977 -27.062 -17.266 1 98.88 409 GLN B C 1
ATOM 6536 O O . GLN B 1 409 ? 12.422 -27.75 -16.391 1 98.88 409 GLN B O 1
ATOM 6541 N N . ALA B 1 410 ? 13.969 -27.5 -17.922 1 98.81 410 ALA B N 1
ATOM 6542 C CA . ALA B 1 410 ? 14.5 -28.844 -17.703 1 98.81 410 ALA B CA 1
ATOM 6543 C C . ALA B 1 410 ? 14.945 -29.031 -16.266 1 98.81 410 ALA B C 1
ATOM 6545 O O . ALA B 1 410 ? 14.672 -30.062 -15.656 1 98.81 410 ALA B O 1
ATOM 6546 N N . GLU B 1 411 ? 15.625 -28.016 -15.742 1 98.88 411 GLU B N 1
ATOM 6547 C CA . GLU B 1 411 ? 16.062 -28.109 -14.352 1 98.88 411 GLU B CA 1
ATOM 6548 C C . GLU B 1 411 ? 14.875 -28.141 -13.398 1 98.88 411 GLU B C 1
ATOM 6550 O O . GLU B 1 411 ? 14.867 -28.906 -12.438 1 98.88 411 GLU B O 1
ATOM 6555 N N . ALA B 1 412 ? 13.922 -27.312 -13.664 1 98.94 412 ALA B N 1
ATOM 6556 C CA . ALA B 1 412 ? 12.727 -27.281 -12.836 1 98.94 412 ALA B CA 1
ATOM 6557 C C . ALA B 1 412 ? 12 -28.625 -12.859 1 98.94 412 ALA B C 1
ATOM 6559 O O . ALA B 1 412 ? 11.625 -29.156 -11.812 1 98.94 412 ALA B O 1
ATOM 6560 N N . PHE B 1 413 ? 11.836 -29.203 -14.055 1 98.81 413 PHE B N 1
ATOM 6561 C CA . PHE B 1 413 ? 11.125 -30.469 -14.227 1 98.81 413 PHE B CA 1
ATOM 6562 C C . PHE B 1 413 ? 11.875 -31.594 -13.531 1 98.81 413 PHE B C 1
ATOM 6564 O O . PHE B 1 413 ? 11.266 -32.438 -12.859 1 98.81 413 PHE B O 1
ATOM 6571 N N . ASP B 1 414 ? 13.172 -31.562 -13.656 1 98.81 414 ASP B N 1
ATOM 6572 C CA . ASP B 1 414 ? 13.992 -32.594 -13.008 1 98.81 414 ASP B CA 1
ATOM 6573 C C . ASP B 1 414 ? 13.891 -32.469 -11.492 1 98.81 414 ASP B C 1
ATOM 6575 O O . ASP B 1 414 ? 13.898 -33.5 -10.797 1 98.81 414 ASP B O 1
ATOM 6579 N N . TRP B 1 415 ? 13.852 -31.281 -11 1 98.88 415 TRP B N 1
ATOM 6580 C CA . TRP B 1 415 ? 13.727 -31.062 -9.562 1 98.88 415 TRP B CA 1
ATOM 6581 C C . TRP B 1 415 ? 12.406 -31.609 -9.039 1 98.88 415 TRP B C 1
ATOM 6583 O O . TRP B 1 415 ? 12.375 -32.312 -8.031 1 98.88 415 TRP B O 1
ATOM 6593 N N . TRP B 1 416 ? 11.281 -31.312 -9.719 1 98.88 416 TRP B N 1
ATOM 6594 C CA . TRP B 1 416 ? 9.992 -31.859 -9.336 1 98.88 416 TRP B CA 1
ATOM 6595 C C . TRP B 1 416 ? 10 -33.375 -9.422 1 98.88 416 TRP B C 1
ATOM 6597 O O . TRP B 1 416 ? 9.492 -34.062 -8.523 1 98.88 416 TRP B O 1
ATOM 6607 N N . ASP B 1 417 ? 10.609 -33.938 -10.469 1 98.75 417 ASP B N 1
ATOM 6608 C CA . ASP B 1 417 ? 10.703 -35.406 -10.617 1 98.75 417 ASP B CA 1
ATOM 6609 C C . ASP B 1 417 ? 11.43 -36.031 -9.422 1 98.75 417 ASP B C 1
ATOM 6611 O O . ASP B 1 417 ? 10.977 -37.031 -8.875 1 98.75 417 ASP B O 1
ATOM 6615 N N . LYS B 1 418 ? 12.477 -35.406 -9.102 1 98.56 418 LYS B N 1
ATOM 6616 C CA . LYS B 1 418 ? 13.312 -35.938 -8.023 1 98.56 418 LYS B CA 1
ATOM 6617 C C . LYS B 1 418 ? 12.547 -36 -6.711 1 98.56 418 LYS B C 1
ATOM 6619 O O . LYS B 1 418 ? 12.648 -37 -5.98 1 98.56 418 LYS B O 1
ATOM 6624 N N . TRP B 1 419 ? 11.75 -35.062 -6.465 1 98.62 419 TRP B N 1
ATOM 6625 C CA . TRP B 1 419 ? 11.258 -34.906 -5.102 1 98.62 419 TRP B CA 1
ATOM 6626 C C . TRP B 1 419 ? 9.797 -35.344 -5 1 98.62 419 TRP B C 1
ATOM 6628 O O . TRP B 1 419 ? 9.305 -35.625 -3.908 1 98.62 419 TRP B O 1
ATOM 6638 N N . LEU B 1 420 ? 9.094 -35.375 -6.164 1 98.44 420 LEU B N 1
ATOM 6639 C CA . LEU B 1 420 ? 7.672 -35.719 -6.082 1 98.44 420 LEU B CA 1
ATOM 6640 C C . LEU B 1 420 ? 7.402 -37.125 -6.598 1 98.44 420 LEU B C 1
ATOM 6642 O O . LEU B 1 420 ? 6.336 -37.688 -6.34 1 98.44 420 LEU B O 1
ATOM 6646 N N . LYS B 1 421 ? 8.227 -37.719 -7.371 1 94.5 421 LYS B N 1
ATOM 6647 C CA . LYS B 1 421 ? 8.047 -39.094 -7.859 1 94.5 421 LYS B CA 1
ATOM 6648 C C . LYS B 1 421 ? 8.867 -40.094 -7.039 1 94.5 421 LYS B C 1
ATOM 6650 O O . LYS B 1 421 ? 8.609 -41.281 -7.062 1 94.5 421 LYS B O 1
ATOM 6655 N N . SER B 1 422 ? 9.742 -39.656 -6.18 1 70.38 422 SER B N 1
ATOM 6656 C CA . SER B 1 422 ? 10.57 -40.562 -5.418 1 70.38 422 SER B CA 1
ATOM 6657 C C . SER B 1 422 ? 9.852 -41.062 -4.164 1 70.38 422 SER B C 1
ATOM 6659 O O . SER B 1 422 ? 8.961 -40.375 -3.652 1 70.38 422 SER B O 1
#

Secondary structure (DSSP, 8-state):
-----------------------------------------GGG--TTTTHHHHHHHHHHSS--TT-TTSTT---HHHHHHHHHHHHHHHHTPPP--SPPPPEEEEEEEETTEEEEEEEE--SSSSPEEEEEEEETT--S-EEEEEEE---TT--S-SGGGS---SSPPPHHHHHHHHHHHTT--HHHHHHHTT-EEEEEPPTTSGGG---GGGS-GGGTTT---SSTTSHHHHHHHHHHHHHHHHHHHHHHHHTT--HHHHHHHHHHHHHHHHHT-TTEEEEEEEEEEETHHHHHHHHHHHH-TT--EEEEES----HHHIIIIIGGGS-GGG--TTGGGT--HHHHHHTTTTS-EEEEEETT-TTS-HHHHHHHHHHHHHHHHHTT-GGGEEEEEESSSS---HHHHHHHHHHHHHHH--/-----------------------------------------GGG--TTTTHHHHHHHHHHSS--TT-TTSTT---HHHHHHHHHHHHHHHHTPPP--SPPPPEEEEEEEETTEEEEEEEE--SSSSPEEEEEEEETT--S-EEEEEEE---TT--S-SGGGS---SSPPPHHHHHHHHHHHTT--HHHHHHHTT-EEEEEPPTTSGGG---GGGS-GGGTTT---SSTTSHHHHHHHHHHHHHHHHHHHHHHHHTT--HHHHHHHHHHHHHHHHHT-TTEEEEEEEEEEETHHHHHHHHHHHH-TTEEEEEEES----HHHIIIIIGGGS-GGG--TTGGGT--HHHHHHTTTTS-EEEEEETT-TTS-HHHHHHHHHHHHHHHHHTT-GGGEEEEEESSSS---HHHHHHHHHHHHHHH--

Foldseek 3Di:
DDDDPDDDDDDDDDDDDDDDDDDCPPDPPPPPPPPPPVCPDPVRAFPVGPVQVVVCVVQPPDDFALQCLDPVNDDLVVSLVVLLVVLCLLFVADDQDDQFDKAWDDWDDDPQKIKTWIWGDTPDAFIKIKMKIAGPPDDAAFAAEAEFEAPQLFQQATLLLQDDDPDDRQPVSQVSCCVFAVRHNLQNVLRVVGHTYMTMRFCCHRRRNDALVNDDVVLNVPAHCPPVSDPVNSVVVSVSSQVCLVVVQVVQVVVVHGLLSRRQNVSVSVLVVVCPDRRHDLQQYAYAYFHRRLLSLLQCLLNPLSHQEYEREHDFFWPSFCSGPAVVPDGSNQDRPPCSSHHISLCSNLSNPPGAYEYEEECAAPNTDNVRNVVSLVSSCSSNVSVVRNVRYDYDYDYDYRHCYPVNSVVVSVSSCVRRVD/DPDDDDDDPDPDDDDDDDDDDCPPDPDPPPPPPCPPPVCPDPVQAFPVGPVQVVVLCVQPVDDFALQCLDPVNDDLVVSLVVLLVVLCLLFVADDQDDQFDKAWDDWDDDPQKIKTWIWGDTPDAFIKIKMKIAGPPDDAAFAAEAEFEAPQLFQQATLLLQDDDPDDRQPVSQVSCCVFAVRHNLQNVLRVVGHTYMTMRFCCHRRRNDALVNDDVVLNVPAHCPPVSDPVNSVVVSVSSQVCLVVVQVVQVVVVHGLLSRRQNVSVSVLVVVCPDRRHPLQQYAYAYFHRRLLSLLQCLLNPLSHQETEREHDFFWPSFCSGPAVVPDGSNNDRPPCSSHHISLCSNLSNPPGAYEYEEECAAPNTDNVRNVVSLVSSCSSNVSVVRNVRYDYDYDYDYRHCYPVNSVVVSVSSCVRRVD

Nearest PDB structures (foldseek):
  3g8y-assembly1_A-2  TM=8.125E-01  e=1.122E-17  Phocaeicola vulgatus ATCC 8482
  3nuz-assembly3_F  TM=7.713E-01  e=5.114E-17  Bacteroides fragilis NCTC 9343
  3nuz-assembly3_E  TM=7.476E-01  e=2.395E-17  Bacteroides fragilis NCTC 9343
  6goc-assembly1_A  TM=7.658E-01  e=1.341E-15  Bacteroides thetaiotaomicron
  7nn3-assembly4_D  TM=6.064E-01  e=9.513E-12  Caldicellulosiruptor acetigenus I77R1B

Radius of gyration: 32.52 Å; Cα contacts (8 Å, |Δi|>4): 1622; chains: 2; bounding box: 133×88×75 Å

Solvent-accessible surface area (backbone atoms only — not comparable to full-atom values): 44764 Å² total; per-residue (Å²): 142,82,87,78,84,80,82,86,70,89,77,84,86,90,80,87,78,83,86,81,87,79,78,83,71,81,77,78,77,72,75,69,71,71,64,72,66,73,67,63,52,82,90,65,45,12,68,49,14,61,41,22,66,45,37,44,49,68,37,64,80,50,78,28,78,55,35,71,79,40,81,84,54,82,47,68,68,62,47,43,55,55,45,52,53,48,52,47,60,54,27,27,55,61,84,77,73,73,86,57,72,74,44,78,78,46,72,51,72,44,94,68,26,28,39,36,38,33,34,34,60,60,93,38,54,46,50,34,37,33,40,37,34,24,44,49,90,69,80,64,62,24,34,30,33,50,42,36,43,52,43,86,82,38,38,71,48,22,41,61,54,32,43,75,77,80,61,90,73,58,71,70,41,55,53,46,13,38,67,34,22,62,62,39,34,59,50,50,58,48,10,74,71,57,20,38,24,37,29,49,29,45,85,50,12,30,54,26,35,71,52,47,82,38,26,38,70,91,71,32,82,86,56,70,65,66,66,60,84,38,68,68,49,38,52,51,47,24,55,50,50,59,60,42,46,60,38,43,42,48,18,31,21,38,22,22,23,32,47,38,14,51,44,47,42,52,53,50,49,51,48,53,56,52,52,68,36,82,52,35,33,60,85,25,23,27,34,23,22,40,38,47,5,8,49,49,24,33,50,45,33,21,72,38,71,68,41,47,31,33,35,30,22,46,58,68,32,34,35,58,39,33,28,31,70,28,33,79,78,51,66,69,54,75,61,46,55,48,38,32,45,30,32,50,54,40,49,45,37,44,52,31,60,69,45,40,36,37,38,43,39,35,63,55,21,80,77,55,53,59,71,34,31,52,49,24,51,51,51,39,51,48,45,26,41,75,71,72,23,52,89,28,52,50,75,50,76,39,87,46,53,75,57,50,32,64,71,55,44,52,52,51,53,50,51,49,47,59,68,43,72,100,140,90,87,86,86,84,81,78,83,68,92,75,78,86,91,86,83,89,94,83,85,72,80,78,70,85,74,78,78,70,75,68,73,70,66,72,65,72,68,62,51,84,88,67,45,13,68,51,14,62,40,22,67,46,37,42,49,70,38,64,80,50,79,27,76,54,36,70,78,41,81,84,52,82,46,69,67,62,47,41,56,55,44,52,52,49,53,46,60,52,26,28,56,62,86,77,73,74,87,58,71,75,46,77,76,47,75,51,72,48,94,68,26,29,39,36,38,34,34,35,60,60,90,39,56,46,50,35,38,33,40,37,34,24,44,48,88,67,79,64,62,23,33,29,32,48,43,35,44,50,44,85,82,39,38,70,49,22,41,61,57,32,43,75,77,79,62,91,71,58,69,70,39,56,54,47,14,38,66,33,22,64,63,39,32,58,51,51,58,47,10,71,70,56,21,38,27,38,27,48,28,44,86,52,12,30,54,27,35,73,52,47,83,38,26,39,71,92,73,32,81,86,58,72,67,68,65,59,85,37,67,69,48,40,52,52,48,25,56,50,48,58,59,43,46,58,36,44,42,50,19,30,22,37,23,22,23,31,47,38,14,51,45,46,42,52,52,50,50,51,48,53,56,52,52,67,36,81,50,35,33,60,85,22,23,27,36,23,22,40,40,45,4,7,49,49,24,32,50,44,32,21,70,39,73,68,41,47,32,34,36,30,23,48,58,69,36,35,34,60,38,32,27,31,70,27,34,79,77,50,65,69,54,75,61,45,57,48,38,31,46,32,33,50,54,40,49,45,37,44,53,31,60,70,45,39,37,37,38,43,38,36,63,54,22,81,76,56,53,58,72,34,31,51,48,23,50,52,52,39,51,50,45,24,40,74,70,71,24,51,89,29,52,49,74,48,76,39,88,46,53,74,58,50,33,64,71,56,44,50,53,52,52,50,52,49,48,58,69,44,72,102

InterPro domains:
  IPR006311 Twin-arginine translocation pathway, signal sequence [PS51318] (1-30)
  IPR029058 Alpha/Beta hydrolase fold [G3DSA:3.40.50.1820] (51-421)
  IPR029058 Alpha/Beta hydrolase fold [SSF53474] (75-421)
  IPR050261 FrsA esterase [PTHR22946] (88-421)